Protein AF-A0A268S4E5-F1 (afdb_monomer_lite)

Sequence (1205 aa):
MERGERGEVDKPVKEKIFALIIAGVFAILGFLIGCVGMVIWGFFQFLSNSGGASFLDFDMSQVEVTSGWQIYAWTAFVFLIAWLIANEKLMAGWRSKNSMVESTDINTYENDQHIMLPEEIQRAYDWFPDVGAHSSVQVSSMLSHMMLDRKGLKRVNVTERHKKDVLVDGKVVTHKGEPVLNENGKVAQTKMPLIDEKFGQELFTASGIPAGEKNIRKPFDVRGIEYNPVDETGNRKDRDKLPYDTVADLINNDWAFPEYEVQRPAGAYIVDTAPVNTMVLAITRAGKGQTVIEPTIDMWTREKRKNNMVINDPKGELLVKFFIPATIRGFEIVQFNLINPLNTDIYNPLGFAAEAAREGDFTKAASYIENIGDIFFPKEGADDPMWPNAANNAFKRSAFGLIDFFLEEEKRLRKQAELEGKPEKVLMQELDDMWGKVTLYNAYQLFVVLSAKKSTDPSVIKVDEDENVKEKDFLTLFFDATAKLPQNEMRKLVQNTDNALRAMAGSDKTIASVYGIALTAMSFFTDPTISTLTSGKPSQNFDAKGLSFPRRIGVRFASEYLNKYKLVGLQSVWTAYEDPAFEKQLDQKLFGHTQTIDREGWARYFFDGKFKKRKSYIKLQIKNPKTGLLVKTFYFELELTYKTDLSGRRYVKDPVLNKKIIRDGALRELRFNKKKNQFEYRDTIVKRPYFDLLDEDRKQQIVEIPAFSQKTVKYTERPKAIFFITPPHLMSYAKLILILIKQMVDVNFESSYLTKENQKPLYKTRYMLDEVGNLQSEGNGIPALQTMLSIGLGQDQQFTLILQTLQQLRDVYGESVDKIIQGNTENIVFLKSTDDSMIDTLVKMSGTTHESRVDQKTITRDNERILNRNEGKISYTMATKERPVIQFNDFMFIAQRNSIVIKAGESPIWNRNETAYPMSWRLFQNQIKLPGKKFSLQTIPTNSSAKDFDVRKNQPDFFNMLERRLEQAKMSGMMKQAYLDAYGLTETDLIRLDQNVVADDIMHAINSQLYNIKHRSADDSHVEDISGVPEMDEFGNILDAAVDNIEVAQEAAKAQSRQETHQQKRYAGGQISREDLVSIGGQVNRQLDKVLAEAYAESQKYFEDAPGFRVADNGELMSDTGVMYVRTSKGANREDIELLENAETNTETRVYGEGNVNEVFYEVTDEFIKYLAGLESWQSLAGGRFEQGAKRAYQLKTLGETNVA

Structure (mmCIF, N/CA/C/O backbone):
data_AF-A0A268S4E5-F1
#
_entry.id   AF-A0A268S4E5-F1
#
loop_
_atom_site.group_PDB
_atom_site.id
_atom_site.type_symbol
_atom_site.label_atom_id
_atom_site.label_alt_id
_atom_site.label_comp_id
_atom_site.label_asym_id
_atom_site.label_entity_id
_atom_site.label_seq_id
_atom_site.pdbx_PDB_ins_code
_atom_site.Cartn_x
_atom_site.Cartn_y
_atom_site.Cartn_z
_atom_site.occupancy
_atom_site.B_iso_or_equiv
_atom_site.auth_seq_id
_atom_site.auth_comp_id
_atom_site.auth_asym_id
_atom_site.auth_atom_id
_atom_site.pdbx_PDB_model_num
ATOM 1 N N . MET A 1 1 ? -19.739 8.363 38.591 1.00 23.78 1 MET A N 1
ATOM 2 C CA . MET A 1 1 ? -20.492 9.623 38.696 1.00 23.78 1 MET A CA 1
ATOM 3 C C . MET A 1 1 ? -21.662 9.476 37.754 1.00 23.78 1 MET A C 1
ATOM 5 O O . MET A 1 1 ? -21.466 9.570 36.550 1.00 23.78 1 MET A O 1
ATOM 9 N N . GLU A 1 2 ? -22.822 9.098 38.278 1.00 21.45 2 GLU A N 1
ATOM 10 C CA . GLU A 1 2 ? -24.066 9.226 37.522 1.00 21.45 2 GLU A CA 1
ATOM 11 C C . GLU A 1 2 ? -24.346 10.724 37.403 1.00 21.45 2 GLU A C 1
ATOM 13 O O . GLU A 1 2 ? -24.206 11.463 38.383 1.00 21.45 2 GLU A O 1
ATOM 18 N N . ARG A 1 3 ? -24.658 11.184 36.186 1.00 28.34 3 ARG A N 1
ATOM 19 C CA . ARG A 1 3 ? -25.293 12.488 35.973 1.00 28.34 3 ARG A CA 1
ATOM 20 C C . ARG A 1 3 ? -26.468 12.505 36.946 1.00 28.34 3 ARG A C 1
ATOM 22 O O . ARG A 1 3 ? -27.237 11.547 36.933 1.00 28.34 3 ARG A O 1
ATOM 29 N N . GLY A 1 4 ? -26.567 13.516 37.812 1.00 28.69 4 GLY A N 1
ATOM 30 C CA . GLY A 1 4 ? -27.778 13.686 38.608 1.00 28.69 4 GLY A CA 1
ATOM 31 C C . GLY A 1 4 ? -28.942 13.607 37.634 1.00 28.69 4 GLY A C 1
ATOM 32 O O . GLY A 1 4 ? -28.974 14.389 36.680 1.00 28.69 4 GLY A O 1
ATOM 33 N N . GLU A 1 5 ? -29.789 12.585 37.782 1.00 28.41 5 GLU A N 1
ATOM 34 C CA . GLU A 1 5 ? -31.008 12.470 36.997 1.00 28.41 5 GLU A CA 1
ATOM 35 C C . GLU A 1 5 ? -31.654 13.853 37.026 1.00 28.41 5 GLU A C 1
ATOM 37 O O . GLU A 1 5 ? -31.821 14.435 38.104 1.00 28.41 5 GLU A O 1
ATOM 42 N N . ARG A 1 6 ? -31.923 14.435 35.849 1.00 37.56 6 ARG A N 1
ATOM 43 C CA . ARG A 1 6 ? -32.778 15.618 35.769 1.00 37.56 6 ARG A CA 1
ATOM 44 C C . ARG A 1 6 ? -34.091 15.175 36.392 1.00 37.56 6 ARG A C 1
ATOM 46 O O . ARG A 1 6 ? -34.835 14.441 35.750 1.00 37.56 6 ARG A O 1
ATOM 53 N N . GLY A 1 7 ? -34.293 15.521 37.660 1.00 40.66 7 GLY A N 1
ATOM 54 C CA . GLY A 1 7 ? -35.467 15.104 38.401 1.00 40.66 7 GLY A CA 1
ATOM 55 C C . GLY A 1 7 ? -36.680 15.542 37.603 1.00 40.66 7 GLY A C 1
ATOM 56 O O . GLY A 1 7 ? -36.828 16.732 37.320 1.00 40.66 7 GLY A O 1
ATOM 57 N N . GLU A 1 8 ? -37.503 14.588 37.174 1.00 44.22 8 GLU A N 1
ATOM 58 C CA . GLU A 1 8 ? -38.801 14.929 36.616 1.00 44.22 8 GLU A CA 1
ATOM 59 C C . GLU A 1 8 ? -39.527 15.771 37.663 1.00 44.22 8 GLU A C 1
ATOM 61 O O . GLU A 1 8 ? -39.690 15.368 38.816 1.00 44.22 8 GLU A O 1
ATOM 66 N N . VAL A 1 9 ? -39.897 16.988 37.274 1.00 55.34 9 VAL A N 1
ATOM 67 C CA . VAL A 1 9 ? -40.608 17.904 38.156 1.00 55.34 9 VAL A CA 1
ATOM 68 C C . VAL A 1 9 ? -41.956 17.264 38.484 1.00 55.34 9 VAL A C 1
ATOM 70 O O . VAL A 1 9 ? -42.800 17.084 37.601 1.00 55.34 9 VAL A O 1
ATOM 73 N N . ASP A 1 10 ? -42.166 16.919 39.755 1.00 59.88 10 ASP A N 1
ATOM 74 C CA . ASP A 1 10 ? -43.426 16.349 40.231 1.00 59.88 10 ASP A CA 1
ATOM 75 C C . ASP A 1 10 ? -44.586 17.274 39.835 1.00 59.88 10 ASP A C 1
ATOM 77 O O . ASP A 1 10 ? -44.632 18.441 40.237 1.00 59.88 10 ASP A O 1
ATOM 81 N N . LYS A 1 11 ? -45.542 16.774 39.040 1.00 68.19 11 LYS A N 1
ATOM 82 C CA . LYS A 1 11 ? -46.708 17.570 38.618 1.00 68.19 11 LYS A CA 1
ATOM 83 C C . LYS A 1 11 ? -47.455 18.072 39.869 1.00 68.19 11 LYS A C 1
ATOM 85 O O . LYS A 1 11 ? -47.689 17.265 40.770 1.00 68.19 11 LYS A O 1
ATOM 90 N N . PRO A 1 12 ? -47.924 19.338 39.917 1.00 75.06 12 PRO A N 1
ATOM 91 C CA . PRO A 1 12 ? -48.534 19.958 41.107 1.00 75.06 12 PRO A CA 1
ATOM 92 C C . PRO A 1 12 ? -49.973 19.470 41.368 1.00 75.06 12 PRO A C 1
ATOM 94 O O . PRO A 1 12 ? -50.895 20.244 41.629 1.00 75.06 12 PRO A O 1
ATOM 97 N N . VAL A 1 13 ? -50.217 18.171 41.202 1.00 75.75 13 VAL A N 1
ATOM 98 C CA . VAL A 1 13 ? -51.535 17.547 41.330 1.00 75.75 13 VAL A CA 1
ATOM 99 C C . VAL A 1 13 ? -51.935 17.493 42.801 1.00 75.75 13 VAL A C 1
ATOM 101 O O . VAL A 1 13 ? -53.067 17.834 43.138 1.00 75.75 13 VAL A O 1
ATOM 104 N N . LYS A 1 14 ? -51.003 17.132 43.693 1.00 78.62 14 LYS A N 1
ATOM 105 C CA . LYS A 1 14 ? -51.265 17.027 45.136 1.00 78.62 14 LYS A CA 1
ATOM 106 C C . LYS A 1 14 ? -51.577 18.393 45.747 1.00 78.62 14 LYS A C 1
ATOM 108 O O . LYS A 1 14 ? -52.546 18.519 46.490 1.00 78.62 14 LYS A O 1
ATOM 113 N N . GLU A 1 15 ? -50.811 19.419 45.395 1.00 81.81 15 GLU A N 1
ATOM 114 C CA . GLU A 1 15 ? -50.952 20.784 45.904 1.00 81.81 15 GLU A CA 1
ATOM 115 C C . GLU A 1 15 ? -52.273 21.421 45.467 1.00 81.81 15 GLU A C 1
ATOM 117 O O . GLU A 1 15 ? -52.967 22.016 46.292 1.00 81.81 15 GLU A O 1
ATOM 122 N N . LYS A 1 16 ? -52.678 21.228 44.203 1.00 80.62 16 LYS A N 1
ATOM 123 C CA . LYS A 1 16 ? -53.976 21.706 43.697 1.00 80.62 16 LYS A CA 1
ATOM 124 C C . LYS A 1 16 ? -55.159 21.022 44.382 1.00 80.62 16 LYS A C 1
ATOM 126 O O . LYS A 1 16 ? -56.138 21.690 44.715 1.00 80.62 16 LYS A O 1
ATOM 131 N N . ILE A 1 17 ? -55.070 19.712 44.623 1.00 83.56 17 ILE A N 1
ATOM 132 C CA . ILE A 1 17 ? -56.099 18.968 45.365 1.00 83.56 17 ILE A CA 1
ATOM 133 C C . ILE A 1 17 ? -56.182 19.479 46.807 1.00 83.56 17 ILE A C 1
ATOM 135 O O . ILE A 1 17 ? -57.274 19.718 47.317 1.00 83.56 17 ILE A O 1
ATOM 139 N N . PHE A 1 18 ? -55.042 19.711 47.458 1.00 83.94 18 PHE A N 1
ATOM 140 C CA . PHE A 1 18 ? -55.017 20.209 48.832 1.00 83.94 18 PHE A CA 1
ATOM 141 C C . PHE A 1 18 ? -55.581 21.636 48.947 1.00 83.94 18 PHE A C 1
ATOM 143 O O . PHE A 1 18 ? -56.328 21.924 49.881 1.00 83.94 18 PHE A O 1
ATOM 150 N N . ALA A 1 19 ? -55.311 22.509 47.968 1.00 85.94 19 ALA A N 1
ATOM 151 C CA . ALA A 1 19 ? -55.907 23.845 47.890 1.00 85.94 19 ALA A CA 1
ATOM 152 C C . ALA A 1 19 ? -57.443 23.794 47.792 1.00 85.94 19 ALA A C 1
ATOM 154 O O . ALA A 1 19 ? -58.130 24.565 48.461 1.00 85.94 19 ALA A O 1
ATOM 155 N N . LEU A 1 20 ? -57.987 22.860 47.001 1.00 86.19 20 LEU A N 1
ATOM 156 C CA . LEU A 1 20 ? -59.433 22.632 46.886 1.00 86.19 20 LEU A CA 1
ATOM 157 C C . LEU A 1 20 ? -60.050 22.130 48.196 1.00 86.19 20 LEU A C 1
ATOM 159 O O . LEU A 1 20 ? -61.127 22.586 48.572 1.00 86.19 20 LEU A O 1
ATOM 163 N N . ILE A 1 21 ? -59.365 21.233 48.914 1.00 85.88 21 ILE A N 1
ATOM 164 C CA . ILE A 1 21 ? -59.826 20.737 50.220 1.00 85.88 21 ILE A CA 1
ATOM 165 C C . ILE A 1 21 ? -59.887 21.884 51.236 1.00 85.88 21 ILE A C 1
ATOM 167 O O . ILE A 1 21 ? -60.903 22.048 51.910 1.00 85.88 21 ILE A O 1
ATOM 171 N N . ILE A 1 22 ? -58.836 22.708 51.316 1.00 86.44 22 ILE A N 1
ATOM 172 C CA . ILE A 1 22 ? -58.802 23.879 52.205 1.00 86.44 22 ILE A CA 1
ATOM 173 C C . ILE A 1 22 ? -59.946 24.840 51.864 1.00 86.44 22 ILE A C 1
ATOM 175 O O . ILE A 1 22 ? -60.689 25.247 52.756 1.00 86.44 22 ILE A O 1
ATOM 179 N N . ALA A 1 23 ? -60.133 25.159 50.581 1.00 88.94 23 ALA A N 1
ATOM 180 C CA . ALA A 1 23 ? -61.229 26.013 50.136 1.00 88.94 23 ALA A CA 1
ATOM 181 C C . ALA A 1 23 ? -62.604 25.436 50.512 1.00 88.94 23 ALA A C 1
ATOM 183 O O . ALA A 1 23 ? -63.470 26.174 50.978 1.00 88.94 23 ALA A O 1
ATOM 184 N N . GLY A 1 24 ? -62.787 24.117 50.389 1.00 84.81 24 GLY A N 1
ATOM 185 C CA . GLY A 1 24 ? -64.010 23.420 50.790 1.00 84.81 24 GLY A CA 1
ATOM 186 C C . GLY A 1 24 ? -64.315 23.551 52.284 1.00 84.81 24 GLY A C 1
ATOM 187 O O . GLY A 1 24 ? -65.451 23.842 52.655 1.00 84.81 24 GLY A O 1
ATOM 188 N N . VAL A 1 25 ? -63.302 23.424 53.149 1.00 86.94 25 VAL A N 1
ATOM 189 C CA . VAL A 1 25 ? -63.460 23.637 54.601 1.00 86.94 25 VAL A CA 1
ATOM 190 C C . VAL A 1 25 ? -63.892 25.076 54.902 1.00 86.94 25 VAL A C 1
ATOM 192 O O . VAL A 1 25 ? -64.824 25.292 55.678 1.00 86.94 25 VAL A O 1
ATOM 195 N N . PHE A 1 26 ? -63.270 26.065 54.256 1.00 86.75 26 PHE A N 1
ATOM 196 C CA . PHE A 1 26 ? -63.642 27.472 54.432 1.00 86.75 26 PHE A CA 1
ATOM 197 C C . PHE A 1 26 ? -65.020 27.808 53.857 1.00 86.75 26 PHE A C 1
ATOM 199 O O . PHE A 1 26 ? -65.705 28.658 54.417 1.00 86.75 26 PHE A O 1
ATOM 206 N N . ALA A 1 27 ? -65.470 27.124 52.806 1.00 86.12 27 ALA A N 1
ATOM 207 C CA . ALA A 1 27 ? -66.822 27.283 52.278 1.00 86.12 27 ALA A CA 1
ATOM 208 C C . ALA A 1 27 ? -67.889 26.786 53.260 1.00 86.12 27 ALA A C 1
ATOM 210 O O . ALA A 1 27 ? -68.895 27.463 53.452 1.00 86.12 27 ALA A O 1
ATOM 211 N N . ILE A 1 28 ? -67.650 25.655 53.937 1.00 83.56 28 ILE A N 1
ATOM 212 C CA . ILE A 1 28 ? -68.545 25.141 54.989 1.00 83.56 28 ILE A CA 1
ATOM 213 C C . ILE A 1 28 ? -68.599 26.124 56.164 1.00 83.56 28 ILE A C 1
ATOM 215 O O . ILE A 1 28 ? -69.678 26.451 56.658 1.00 83.56 28 ILE A O 1
ATOM 219 N N . LEU A 1 29 ? -67.443 26.646 56.587 1.00 83.44 29 LEU A N 1
ATOM 220 C CA . LEU A 1 29 ? -67.384 27.649 57.650 1.00 83.44 29 LEU A CA 1
ATOM 22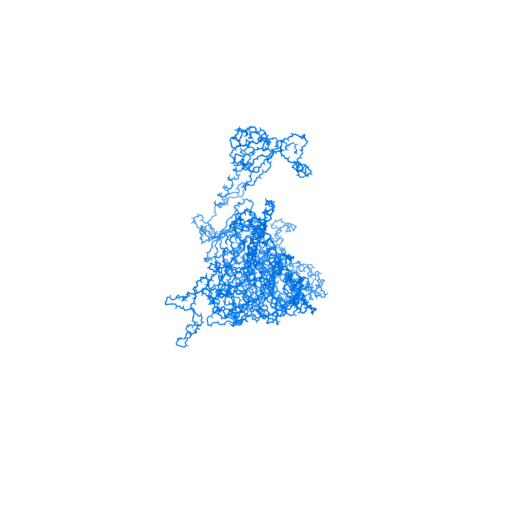1 C C . LEU A 1 29 ? -68.094 28.949 57.237 1.00 83.44 29 LEU A C 1
ATOM 223 O O . LEU A 1 29 ? -68.862 29.517 58.009 1.00 83.44 29 LEU A O 1
ATOM 227 N N . GLY A 1 30 ? -67.876 29.391 55.997 1.00 82.56 30 GLY A N 1
ATOM 228 C CA . GLY A 1 30 ? -68.539 30.543 55.396 1.00 82.56 30 GLY A CA 1
ATOM 229 C C . GLY A 1 30 ? -70.052 30.362 55.288 1.00 82.56 30 GLY A C 1
ATOM 230 O O . GLY A 1 30 ? -70.779 31.337 55.454 1.00 82.56 30 GLY A O 1
ATOM 231 N N . PHE A 1 31 ? -70.531 29.130 55.082 1.00 82.62 31 PHE A N 1
ATOM 232 C CA . PHE A 1 31 ? -71.957 28.799 55.042 1.00 82.62 31 PHE A CA 1
ATOM 233 C C . PHE A 1 31 ? -72.571 28.962 56.425 1.00 82.62 31 PHE A C 1
ATOM 235 O O . PHE A 1 31 ? -73.556 29.675 56.573 1.00 82.62 31 PHE A O 1
ATOM 242 N N . LEU A 1 32 ? -71.929 28.400 57.453 1.00 79.69 32 LEU A N 1
ATOM 243 C CA . LEU A 1 32 ? -72.367 28.542 58.843 1.00 79.69 32 LEU A CA 1
ATOM 244 C C . LEU A 1 32 ? -72.389 30.011 59.287 1.00 79.69 32 LEU A C 1
ATOM 246 O O . LEU A 1 32 ? -73.377 30.465 59.861 1.00 79.69 32 LEU A O 1
ATOM 250 N N . ILE A 1 33 ? -71.337 30.774 58.975 1.00 79.94 33 ILE A N 1
ATOM 251 C CA . ILE A 1 33 ? -71.267 32.210 59.283 1.00 79.94 33 ILE A CA 1
ATOM 252 C C . ILE A 1 33 ? -72.336 32.987 58.503 1.00 79.94 33 ILE A C 1
ATOM 254 O O . ILE A 1 33 ? -72.987 33.864 59.067 1.00 79.94 33 ILE A O 1
ATOM 258 N N . GLY A 1 34 ? -72.555 32.651 57.230 1.00 75.25 34 GLY A N 1
ATOM 259 C CA . GLY A 1 34 ? -73.601 33.247 56.399 1.00 75.25 34 GLY A CA 1
ATOM 260 C C . GLY A 1 34 ? -75.007 32.990 56.948 1.00 75.25 34 GLY A C 1
ATOM 261 O O . GLY A 1 34 ? -75.812 33.916 57.012 1.00 75.25 34 GLY A O 1
ATOM 262 N N . CYS A 1 35 ? -75.286 31.772 57.424 1.00 74.31 35 CYS A N 1
ATOM 263 C CA . CYS A 1 35 ? -76.542 31.427 58.090 1.00 74.31 35 CYS A CA 1
ATOM 264 C C . CYS A 1 35 ? -76.750 32.239 59.376 1.00 74.31 35 CYS A C 1
ATOM 266 O O . CYS A 1 35 ? -77.827 32.796 59.576 1.00 74.31 35 CYS A O 1
ATOM 268 N N . VAL A 1 36 ? -75.719 32.370 60.220 1.00 74.44 36 VAL A N 1
ATOM 269 C CA . VAL A 1 36 ? -75.782 33.205 61.435 1.00 74.44 36 VAL A CA 1
ATOM 270 C C . VAL A 1 36 ? -76.013 34.677 61.078 1.00 74.44 36 VAL A C 1
ATOM 272 O O . VAL A 1 36 ? -76.850 35.336 61.690 1.00 74.44 36 VAL A O 1
ATOM 275 N N . GLY A 1 37 ? -75.332 35.185 60.047 1.00 72.06 37 GLY A N 1
ATOM 276 C CA . GLY A 1 37 ? -75.531 36.541 59.536 1.00 72.06 37 GLY A CA 1
ATOM 277 C C . GLY A 1 37 ? -76.957 36.791 59.036 1.00 72.06 37 GLY A C 1
ATOM 278 O O . GLY A 1 37 ? -77.518 37.845 59.319 1.00 72.06 37 GLY A O 1
ATOM 279 N N . MET A 1 38 ? -77.577 35.816 58.366 1.00 71.19 38 MET A N 1
ATOM 280 C CA . MET A 1 38 ? -78.977 35.888 57.926 1.00 71.19 38 MET A CA 1
ATOM 281 C C . MET A 1 38 ? -79.969 35.879 59.092 1.00 71.19 38 MET A C 1
ATOM 283 O O . MET A 1 38 ? -80.957 36.605 59.040 1.00 71.19 38 MET A O 1
ATOM 287 N N . VAL A 1 39 ? -79.698 35.131 60.166 1.00 70.06 39 VAL A N 1
ATOM 288 C CA . VAL A 1 39 ? -80.513 35.187 61.395 1.00 70.06 39 VAL A CA 1
ATOM 289 C C . VAL A 1 39 ? -80.422 36.571 62.038 1.00 70.06 39 VAL A C 1
ATOM 291 O O . VAL A 1 39 ? -81.443 37.148 62.405 1.00 70.06 39 VAL A O 1
ATOM 294 N N . ILE A 1 40 ? -79.216 37.143 62.113 1.00 70.81 40 ILE A N 1
ATOM 295 C CA . ILE A 1 40 ? -78.999 38.498 62.639 1.00 70.81 40 ILE A CA 1
ATOM 296 C C . ILE A 1 40 ? -79.683 39.545 61.745 1.00 70.81 40 ILE A C 1
ATOM 298 O O . ILE A 1 40 ? -80.321 40.464 62.252 1.00 70.81 40 ILE A O 1
ATOM 302 N N . TRP A 1 41 ? -79.604 39.406 60.421 1.00 70.12 41 TRP A N 1
ATOM 303 C CA . TRP A 1 41 ? -80.281 40.299 59.477 1.00 70.12 41 TRP A CA 1
ATOM 304 C C . TRP A 1 41 ? -81.808 40.182 59.558 1.00 70.12 41 TRP A C 1
ATOM 306 O O . TRP A 1 41 ? -82.499 41.198 59.568 1.00 70.12 41 TRP A O 1
ATOM 316 N N . GLY A 1 42 ? -82.339 38.961 59.669 1.00 67.94 42 GLY A N 1
ATOM 317 C CA . GLY A 1 42 ? -83.762 38.702 59.893 1.00 67.94 42 GLY A CA 1
ATOM 318 C C . GLY A 1 42 ? -84.259 39.321 61.200 1.00 67.94 42 GLY A C 1
ATOM 319 O O . GLY A 1 42 ? -85.313 39.952 61.221 1.00 67.94 42 GLY A O 1
ATOM 320 N N . PHE A 1 43 ? -83.454 39.249 62.262 1.00 66.88 43 PHE A N 1
ATOM 321 C CA . PHE A 1 43 ? -83.713 39.938 63.527 1.00 66.88 43 PHE A CA 1
ATOM 322 C C . PHE A 1 43 ? -83.712 41.471 63.375 1.00 66.88 43 PHE A C 1
ATOM 324 O O . PHE A 1 43 ? -84.603 42.148 63.888 1.00 66.88 43 PHE A O 1
ATOM 331 N N . PHE A 1 44 ? -82.771 42.038 62.613 1.00 67.88 44 PHE A N 1
ATOM 332 C CA . PHE A 1 44 ? -82.749 43.477 62.320 1.00 67.88 44 PHE A CA 1
ATOM 333 C C . PHE A 1 44 ? -83.934 43.936 61.457 1.00 67.88 44 PHE A C 1
ATOM 335 O O . PHE A 1 44 ? -84.492 45.002 61.715 1.00 67.88 44 PHE A O 1
ATOM 342 N N . GLN A 1 45 ? -84.363 43.147 60.466 1.00 66.69 45 GLN A N 1
ATOM 343 C CA . GLN A 1 45 ? -85.576 43.449 59.700 1.00 66.69 45 GLN A CA 1
ATOM 344 C C . GLN A 1 45 ? -86.840 43.371 60.558 1.00 66.69 45 GLN A C 1
ATOM 346 O O . GLN A 1 45 ? -87.714 44.225 60.413 1.00 66.69 45 GLN A O 1
ATOM 351 N N . PHE A 1 46 ? -86.924 42.406 61.477 1.00 65.94 46 PHE A N 1
ATOM 352 C CA . PHE A 1 46 ? -88.005 42.341 62.458 1.00 65.94 46 PHE A CA 1
ATOM 353 C C . PHE A 1 46 ? -88.046 43.611 63.320 1.00 65.94 46 PHE A C 1
ATOM 355 O O . PHE A 1 46 ? -89.093 44.244 63.414 1.00 65.94 46 PHE A O 1
ATOM 362 N N . LEU A 1 47 ? -86.908 44.059 63.858 1.00 64.75 47 LEU A N 1
ATOM 363 C CA . LEU A 1 47 ? -86.804 45.320 64.610 1.00 64.75 47 LEU A CA 1
ATOM 364 C C . LEU A 1 47 ? -87.186 46.562 63.784 1.00 64.75 47 LEU A C 1
ATOM 366 O O . LEU A 1 47 ? -87.780 47.493 64.316 1.00 64.75 47 LEU A O 1
ATOM 370 N N . SER A 1 48 ? -86.851 46.582 62.492 1.00 65.06 48 SER A N 1
ATOM 371 C CA . SER A 1 48 ? -87.127 47.703 61.583 1.00 65.06 48 SER A CA 1
ATOM 372 C C . SER A 1 48 ? -88.593 47.792 61.142 1.00 65.06 48 SER A C 1
ATOM 374 O O . SER A 1 48 ? -89.093 48.896 60.936 1.00 65.06 48 SER A O 1
ATOM 376 N N . ASN A 1 49 ? -89.269 46.658 60.939 1.00 61.94 49 ASN A N 1
ATOM 377 C CA . ASN A 1 49 ? -90.639 46.612 60.407 1.00 61.94 49 ASN A CA 1
ATOM 378 C C . ASN A 1 49 ? -91.713 46.514 61.503 1.00 61.94 49 ASN A C 1
ATOM 380 O O . ASN A 1 49 ? -92.878 46.821 61.249 1.00 61.94 49 ASN A O 1
ATOM 384 N N . SER A 1 50 ? -91.340 46.120 62.722 1.00 57.97 50 SER A N 1
ATOM 385 C CA . SER A 1 50 ? -92.258 46.005 63.858 1.00 57.97 50 SER A CA 1
ATOM 386 C C . SER A 1 50 ? -92.305 47.329 64.610 1.00 57.97 50 SER A C 1
ATOM 388 O O . SER A 1 50 ? -91.467 47.595 65.469 1.00 57.97 50 SER A O 1
ATOM 390 N N . GLY A 1 51 ? -93.279 48.179 64.286 1.00 53.91 51 GLY A N 1
ATOM 391 C CA . GLY A 1 51 ? -93.506 49.471 64.942 1.00 53.91 51 GLY A CA 1
ATOM 392 C C . GLY A 1 51 ? -93.908 49.357 66.421 1.00 53.91 51 GLY A C 1
ATOM 393 O O . GLY A 1 51 ? -95.039 49.682 66.768 1.00 53.91 51 GLY A O 1
ATOM 394 N N . GLY A 1 52 ? -92.989 48.921 67.289 1.00 58.56 52 GLY A N 1
ATOM 395 C CA . GLY A 1 52 ? -93.141 48.940 68.747 1.00 58.56 52 GLY A CA 1
ATOM 396 C C . GLY A 1 52 ? -93.565 47.629 69.427 1.00 58.56 52 GLY A C 1
ATOM 397 O O . GLY A 1 52 ? -94.206 47.701 70.473 1.00 58.56 52 GLY A O 1
ATOM 398 N N . ALA A 1 53 ? -93.203 46.452 68.898 1.00 55.50 53 ALA A N 1
ATOM 399 C CA . ALA A 1 53 ? -93.341 45.165 69.606 1.00 55.50 53 ALA A CA 1
ATOM 400 C C . ALA A 1 53 ? -92.031 44.751 70.319 1.00 55.50 53 ALA A C 1
ATOM 402 O O . ALA A 1 53 ? -90.937 45.119 69.891 1.00 55.50 53 ALA A O 1
ATOM 403 N N . SER A 1 54 ? -92.144 44.021 71.435 1.00 57.78 54 SER A N 1
ATOM 404 C CA . SER A 1 54 ? -91.033 43.636 72.324 1.00 57.78 54 SER A CA 1
ATOM 405 C C . SER A 1 54 ? -90.090 42.611 71.677 1.00 57.78 54 SER A C 1
ATOM 407 O O . SER A 1 54 ? -90.536 41.720 70.961 1.00 57.78 54 SER A O 1
ATOM 409 N N . PHE A 1 55 ? -88.786 42.671 71.986 1.00 57.31 55 PHE A N 1
ATOM 410 C CA . PHE A 1 55 ? -87.768 41.744 71.453 1.00 57.31 55 PHE A CA 1
ATOM 411 C C . PHE A 1 55 ? -88.037 40.259 71.775 1.00 57.31 55 PHE A C 1
ATOM 413 O O . PHE A 1 55 ? -87.458 39.381 71.141 1.00 57.31 55 PHE A O 1
ATOM 420 N N . LEU A 1 56 ? -88.889 39.990 72.771 1.00 59.78 56 LEU A N 1
ATOM 421 C CA . LEU A 1 56 ? -89.261 38.651 73.233 1.00 59.78 56 LEU A CA 1
ATOM 422 C C . LEU A 1 56 ? -90.233 37.918 72.291 1.00 59.78 56 LEU A C 1
ATOM 424 O O . LEU A 1 56 ? -90.360 36.706 72.422 1.00 59.78 56 LEU A O 1
ATOM 428 N N . ASP A 1 57 ? -90.864 38.616 71.337 1.00 61.06 57 ASP A N 1
ATOM 429 C CA . ASP A 1 57 ? -91.805 38.025 70.366 1.00 61.06 57 ASP A CA 1
ATOM 430 C C . ASP A 1 57 ? -91.121 37.550 69.064 1.00 61.06 57 ASP A C 1
ATOM 432 O O . ASP A 1 57 ? -91.790 37.145 68.113 1.00 61.06 57 ASP A O 1
ATOM 436 N N . PHE A 1 58 ? -89.785 37.599 68.990 1.00 63.50 58 PHE A N 1
ATOM 437 C CA . PHE A 1 58 ? -89.036 37.112 67.831 1.00 63.50 58 PHE A CA 1
ATOM 438 C C . PHE A 1 58 ? -89.005 35.577 67.804 1.00 63.50 58 PHE A C 1
ATOM 440 O O . PHE A 1 58 ? -88.258 34.942 68.553 1.00 63.50 58 PHE A O 1
ATOM 447 N N . ASP A 1 59 ? -89.793 34.978 66.911 1.00 62.03 59 ASP A N 1
ATOM 448 C CA . ASP A 1 59 ? -89.793 33.535 66.686 1.00 62.03 59 ASP A CA 1
ATOM 449 C C . ASP A 1 59 ? -88.790 33.153 65.586 1.00 62.03 59 ASP A C 1
ATOM 451 O O . ASP A 1 59 ? -88.946 33.475 64.405 1.00 62.03 59 ASP A O 1
ATOM 455 N N . MET A 1 60 ? -87.744 32.427 65.986 1.00 56.44 60 MET A N 1
ATOM 456 C CA . MET A 1 60 ? -86.666 31.963 65.110 1.00 56.44 60 MET A CA 1
ATOM 457 C C . MET A 1 60 ? -87.165 31.029 63.991 1.00 56.44 60 MET A C 1
ATOM 459 O O . MET A 1 60 ? -86.476 30.867 62.985 1.00 56.44 60 MET A O 1
ATOM 463 N N . SER A 1 61 ? -88.361 30.445 64.130 1.00 60.50 61 SER A N 1
ATOM 464 C CA . SER A 1 61 ? -88.981 29.593 63.106 1.00 60.50 61 SER A CA 1
ATOM 465 C C . SER A 1 61 ? -89.498 30.352 61.873 1.00 60.50 61 SER A C 1
ATOM 467 O O . SER A 1 61 ? -89.760 29.723 60.850 1.00 60.50 61 SER A O 1
ATOM 469 N N . GLN A 1 62 ? -89.602 31.687 61.926 1.00 59.03 62 GLN A N 1
ATOM 470 C CA . GLN A 1 62 ? -90.090 32.519 60.814 1.00 59.03 62 GLN A CA 1
ATOM 471 C C . GLN A 1 62 ? -88.991 32.962 59.831 1.00 59.03 62 GLN A C 1
ATOM 473 O O . GLN A 1 62 ? -89.296 33.505 58.768 1.00 59.03 62 GLN A O 1
ATOM 478 N N . VAL A 1 63 ? -87.713 32.738 60.155 1.00 61.16 63 VAL A N 1
ATOM 479 C CA . VAL A 1 63 ? -86.586 33.048 59.266 1.00 61.16 63 VAL A CA 1
ATOM 480 C C . VAL A 1 63 ? -86.226 31.788 58.476 1.00 61.16 63 VAL A C 1
ATOM 482 O O . VAL A 1 63 ? -85.622 30.863 59.014 1.00 61.16 63 VAL A O 1
ATOM 485 N N . GLU A 1 64 ? -86.562 31.734 57.185 1.00 58.03 64 GLU A N 1
ATOM 486 C CA . GLU A 1 64 ? -86.082 30.664 56.299 1.00 58.03 64 GLU A CA 1
ATOM 487 C C . GLU A 1 64 ? -84.586 30.855 55.994 1.00 58.03 64 GLU A C 1
ATOM 489 O O . GLU A 1 64 ? -84.181 31.473 55.011 1.00 58.03 64 GLU A O 1
ATOM 494 N N . VAL A 1 65 ? -83.728 30.329 56.870 1.00 58.50 65 VAL A N 1
ATOM 495 C CA . VAL A 1 65 ? -82.266 30.491 56.773 1.00 58.50 65 VAL A CA 1
ATOM 496 C C . VAL A 1 65 ? -81.652 29.639 55.649 1.00 58.50 65 VAL A C 1
ATOM 498 O O . VAL A 1 65 ? -80.515 29.873 55.256 1.00 58.50 65 VAL A O 1
ATOM 501 N N . THR A 1 66 ? -82.360 28.649 55.101 1.00 57.41 66 THR A N 1
ATOM 502 C CA . THR A 1 66 ? -81.758 27.607 54.242 1.00 57.41 66 THR A CA 1
ATOM 503 C C . THR A 1 66 ? -82.021 27.747 52.735 1.00 57.41 66 THR A C 1
ATOM 505 O O . THR A 1 66 ? -81.360 27.060 51.954 1.00 57.41 66 THR A O 1
ATOM 508 N N . SER A 1 67 ? -82.921 28.637 52.294 1.00 56.28 67 SER A N 1
ATOM 509 C CA . SER A 1 67 ? -83.379 28.727 50.890 1.00 56.28 67 SER A CA 1
ATOM 510 C C . SER A 1 67 ? -82.886 29.964 50.108 1.00 56.28 67 SER A C 1
ATOM 512 O O . SER A 1 67 ? -83.084 30.046 48.895 1.00 56.28 67 SER A O 1
ATOM 514 N N . GLY A 1 68 ? -82.195 30.918 50.745 1.00 65.94 68 GLY A N 1
ATOM 515 C CA . GLY A 1 68 ? -81.731 32.150 50.091 1.00 65.94 68 GLY A CA 1
ATOM 516 C C . GLY A 1 68 ? -80.509 31.957 49.180 1.00 65.94 68 GLY A C 1
ATOM 517 O O . GLY A 1 68 ? -79.430 31.588 49.647 1.00 65.94 68 GLY A O 1
ATOM 518 N N . TRP A 1 69 ? -80.624 32.304 47.888 1.00 70.50 69 TRP A N 1
ATOM 519 C CA . TRP A 1 69 ? -79.506 32.264 46.919 1.00 70.50 69 TRP A CA 1
ATOM 520 C C . TRP A 1 69 ? -78.275 33.075 47.369 1.00 70.50 69 TRP A C 1
ATOM 522 O O . TRP A 1 69 ? -77.149 32.767 46.986 1.00 70.50 69 TRP A O 1
ATOM 532 N N . GLN A 1 70 ? -78.482 34.078 48.224 1.00 75.19 70 GLN A N 1
ATOM 533 C CA . GLN A 1 70 ? -77.448 34.947 48.786 1.00 75.19 70 GLN A CA 1
ATOM 534 C C . GLN A 1 70 ? -76.426 34.178 49.641 1.00 75.19 70 GLN A C 1
ATOM 536 O O . GLN A 1 70 ? -75.238 34.486 49.574 1.00 75.19 70 GLN A O 1
ATOM 541 N N . ILE A 1 71 ? -76.842 33.146 50.390 1.00 77.00 71 ILE A N 1
ATOM 542 C CA . ILE A 1 71 ? -75.917 32.314 51.184 1.00 77.00 71 ILE A CA 1
ATOM 543 C C . ILE A 1 71 ? -75.057 31.455 50.256 1.00 77.00 71 ILE A C 1
ATOM 545 O O . ILE A 1 71 ? -73.849 31.335 50.462 1.00 77.00 71 ILE A O 1
ATOM 549 N N . TYR A 1 72 ? -75.650 30.891 49.203 1.00 78.69 72 TYR A N 1
ATOM 550 C CA . TYR A 1 72 ? -74.908 30.126 48.200 1.00 78.69 72 TYR A CA 1
ATOM 551 C C . TYR A 1 72 ? -73.932 31.017 47.413 1.00 78.69 72 TYR A C 1
ATOM 553 O O . TYR A 1 72 ? -72.797 30.618 47.166 1.00 78.69 72 TYR A O 1
ATOM 561 N N . ALA A 1 73 ? -74.314 32.260 47.100 1.00 80.38 73 ALA A N 1
ATOM 562 C CA . ALA A 1 73 ? -73.419 33.239 46.479 1.00 80.38 73 ALA A CA 1
ATOM 563 C C . ALA A 1 73 ? -72.267 33.652 47.415 1.00 80.38 73 ALA A C 1
ATOM 565 O O . ALA A 1 73 ? -71.111 33.684 46.995 1.00 80.38 73 ALA A O 1
ATOM 566 N N . TRP A 1 74 ? -72.556 33.909 48.695 1.00 82.12 74 TRP A N 1
ATOM 567 C CA . TRP A 1 74 ? -71.547 34.220 49.713 1.00 82.12 74 TRP A CA 1
ATOM 568 C C . TRP A 1 74 ? -70.563 33.066 49.920 1.00 82.12 74 TRP A C 1
ATOM 570 O O . TRP A 1 74 ? -69.353 33.266 49.969 1.00 82.12 74 TRP A O 1
ATOM 580 N N . THR A 1 75 ? -71.060 31.836 49.990 1.00 84.75 75 THR A N 1
ATOM 581 C CA . THR A 1 75 ? -70.217 30.650 50.186 1.00 84.75 75 THR A CA 1
ATOM 582 C C . THR A 1 75 ? -69.374 30.323 48.972 1.00 84.75 75 THR A C 1
ATOM 584 O O . THR A 1 75 ? -68.202 29.989 49.136 1.00 84.75 75 THR A O 1
ATOM 587 N N . ALA A 1 76 ? -69.911 30.505 47.764 1.00 83.75 76 ALA A N 1
ATOM 588 C CA . ALA A 1 76 ? -69.132 30.433 46.535 1.00 83.75 76 ALA A CA 1
ATOM 589 C C . ALA A 1 76 ? -68.029 31.507 46.497 1.00 83.75 76 ALA A C 1
ATOM 591 O O . ALA A 1 76 ? -66.902 31.217 46.102 1.00 83.75 76 ALA A O 1
ATOM 592 N N . PHE A 1 77 ? -68.315 32.726 46.965 1.00 86.56 77 PHE A N 1
ATOM 593 C CA . PHE A 1 77 ? -67.325 33.801 47.061 1.00 86.56 77 PHE A CA 1
ATOM 594 C C . PHE A 1 77 ? -66.213 33.487 48.075 1.00 86.56 77 PHE A C 1
ATOM 596 O O . PHE A 1 77 ? -65.030 33.601 47.750 1.00 86.56 77 PHE A O 1
ATOM 603 N N . VAL A 1 78 ? -66.574 33.017 49.275 1.00 87.19 78 VAL A N 1
ATOM 604 C CA . VAL A 1 78 ? -65.615 32.584 50.307 1.00 87.19 78 VAL A CA 1
ATOM 605 C C . VAL A 1 78 ? -64.763 31.415 49.807 1.00 87.19 78 VAL A C 1
ATOM 607 O O . VAL A 1 78 ? -63.547 31.429 49.996 1.00 87.19 78 VAL A O 1
ATOM 610 N N . PHE A 1 79 ? -65.367 30.442 49.117 1.00 90.62 79 PHE A N 1
ATOM 611 C CA . PHE A 1 79 ? -64.646 29.338 48.482 1.00 90.62 79 PHE A CA 1
ATOM 612 C C . PHE A 1 79 ? -63.618 29.847 47.468 1.00 90.62 79 PHE A C 1
ATOM 614 O O . PHE A 1 79 ? -62.462 29.434 47.507 1.00 90.62 79 PHE A O 1
ATOM 621 N N . LEU A 1 80 ? -64.018 30.759 46.577 1.00 88.56 80 LEU A N 1
ATOM 622 C CA . LEU A 1 80 ? -63.170 31.242 45.489 1.00 88.56 80 LEU A CA 1
ATOM 623 C C . LEU A 1 80 ? -61.966 32.039 46.011 1.00 88.56 80 LEU A C 1
ATOM 625 O O . LEU A 1 80 ? -60.845 31.819 45.554 1.00 88.56 80 LEU A O 1
ATOM 629 N N . ILE A 1 81 ? -62.165 32.900 47.014 1.00 89.31 81 ILE A N 1
ATOM 630 C CA . ILE A 1 81 ? -61.069 33.641 47.658 1.00 89.31 81 ILE A CA 1
ATOM 631 C C . ILE A 1 81 ? -60.143 32.698 48.429 1.00 89.31 81 ILE A C 1
ATOM 633 O O . ILE A 1 81 ? -58.921 32.782 48.285 1.00 89.31 81 ILE A O 1
ATOM 637 N N . ALA A 1 82 ? -60.702 31.782 49.226 1.00 87.31 82 ALA A N 1
ATOM 638 C CA . ALA A 1 82 ? -59.906 30.817 49.977 1.00 87.31 82 ALA A CA 1
ATOM 639 C C . ALA A 1 82 ? -59.087 29.919 49.039 1.00 87.31 82 ALA A C 1
ATOM 641 O O . ALA A 1 82 ? -57.915 29.658 49.309 1.00 87.31 82 ALA A O 1
ATOM 642 N N . TRP A 1 83 ? -59.673 29.502 47.913 1.00 91.19 83 TRP A N 1
ATOM 643 C CA . TRP A 1 83 ? -58.985 28.733 46.883 1.00 91.19 83 TRP A CA 1
ATOM 644 C C . TRP A 1 83 ? -57.860 29.529 46.229 1.00 91.19 83 TRP A C 1
ATOM 646 O O . TRP A 1 83 ? -56.754 29.005 46.148 1.00 91.19 83 TRP A O 1
ATOM 656 N N . LEU A 1 84 ? -58.093 30.780 45.812 1.00 87.94 84 LEU A N 1
ATOM 657 C CA . LEU A 1 84 ? -57.055 31.619 45.200 1.00 87.94 84 LEU A CA 1
ATOM 658 C C . LEU A 1 84 ? -55.842 31.773 46.124 1.00 87.94 84 LEU A C 1
ATOM 660 O O . LEU A 1 84 ? -54.721 31.487 45.708 1.00 87.94 84 LEU A O 1
ATOM 664 N N . ILE A 1 85 ? -56.070 32.126 47.392 1.00 87.81 85 ILE A N 1
ATOM 665 C CA . ILE A 1 85 ? -55.000 32.330 48.378 1.00 87.81 85 ILE A CA 1
ATOM 666 C C . ILE A 1 85 ? -54.269 31.015 48.684 1.00 87.81 85 ILE A C 1
ATOM 668 O O . ILE A 1 85 ? -53.037 30.978 48.733 1.00 87.81 85 ILE A O 1
ATOM 672 N N . ALA A 1 86 ? -55.011 29.924 48.906 1.00 86.62 86 ALA A N 1
ATOM 673 C CA . ALA A 1 86 ? -54.421 28.624 49.212 1.00 86.62 86 ALA A CA 1
ATOM 674 C C . ALA A 1 86 ? -53.632 28.071 48.020 1.00 86.62 86 ALA A C 1
ATOM 676 O O . ALA A 1 86 ? -52.517 27.582 48.199 1.00 86.62 86 ALA A O 1
ATOM 677 N N . ASN A 1 87 ? -54.181 28.180 46.809 1.00 87.00 87 ASN A N 1
ATOM 678 C CA . ASN A 1 87 ? -53.536 27.744 45.579 1.00 87.00 87 ASN A CA 1
ATOM 679 C C . ASN A 1 87 ? -52.272 28.563 45.311 1.00 87.00 87 ASN A C 1
ATOM 681 O O . ASN A 1 87 ? -51.231 27.978 45.045 1.00 87.00 87 ASN A O 1
ATOM 685 N N . GLU A 1 88 ? -52.312 29.889 45.450 1.00 82.81 88 GLU A N 1
ATOM 686 C CA . GLU A 1 88 ? -51.131 30.733 45.260 1.00 82.81 88 GLU A CA 1
ATOM 687 C C . GLU A 1 88 ? -50.017 30.388 46.258 1.00 82.81 88 GLU A C 1
ATOM 689 O O . GLU A 1 88 ? -48.877 30.163 45.850 1.00 82.81 88 GLU A O 1
ATOM 694 N N . LYS A 1 89 ? -50.337 30.229 47.551 1.00 82.06 89 LYS A N 1
ATOM 695 C CA . LYS A 1 89 ? -49.347 29.823 48.564 1.00 82.06 89 LYS A CA 1
ATOM 696 C C . LYS A 1 89 ? -48.782 28.424 48.332 1.00 82.06 89 LYS A C 1
ATOM 698 O O . LYS A 1 89 ? -47.575 28.227 48.476 1.00 82.06 89 LYS A O 1
ATOM 703 N N . LEU A 1 90 ? -49.628 27.447 48.009 1.00 82.75 90 LEU A N 1
ATOM 704 C CA . LEU A 1 90 ? -49.190 26.067 47.788 1.00 82.75 90 LEU A CA 1
ATOM 705 C C . LEU A 1 90 ? -48.383 25.939 46.493 1.00 82.75 90 LEU A C 1
ATOM 707 O O . LEU A 1 90 ? -47.353 25.269 46.492 1.00 82.75 90 LEU A O 1
ATOM 711 N N . MET A 1 91 ? -48.780 26.640 45.429 1.00 77.81 91 MET A N 1
ATOM 712 C CA . MET A 1 91 ? -48.026 26.704 44.177 1.00 77.81 91 MET A CA 1
ATOM 713 C C . MET A 1 91 ? -46.699 27.447 44.347 1.00 77.81 91 MET A C 1
ATOM 715 O O . MET A 1 91 ? -45.696 27.006 43.796 1.00 77.81 91 MET A O 1
ATOM 719 N N . ALA A 1 92 ? -46.648 28.527 45.132 1.00 75.38 92 ALA A N 1
ATOM 720 C CA . ALA A 1 92 ? -45.392 29.195 45.478 1.00 75.38 92 ALA A CA 1
ATOM 721 C C . ALA A 1 92 ? -44.463 28.270 46.284 1.00 75.38 92 ALA A C 1
ATOM 723 O O . ALA A 1 92 ? -43.267 28.206 46.011 1.00 75.38 92 ALA A O 1
ATOM 724 N N . GLY A 1 93 ? -45.014 27.493 47.222 1.00 74.06 93 GLY A N 1
ATOM 725 C CA . GLY A 1 93 ? -44.271 26.467 47.955 1.00 74.06 93 GLY A CA 1
ATOM 726 C C . GLY A 1 93 ? -43.761 25.335 47.057 1.00 74.06 93 GLY A C 1
ATOM 727 O O . GLY A 1 93 ? -42.629 24.892 47.224 1.00 74.06 93 GLY A O 1
ATOM 728 N N . TRP A 1 94 ? -44.558 24.893 46.082 1.00 76.00 94 TRP A N 1
ATOM 729 C CA . TRP A 1 94 ? -44.152 23.910 45.072 1.00 76.00 94 TRP A CA 1
ATOM 730 C C . TRP A 1 94 ? -43.029 24.450 44.180 1.00 76.00 94 TRP A C 1
ATOM 732 O O . TRP A 1 94 ? -41.992 23.804 44.062 1.00 76.00 94 TRP A O 1
ATOM 742 N N . ARG A 1 95 ? -43.173 25.676 43.651 1.00 69.56 95 ARG A N 1
ATOM 743 C CA . ARG A 1 95 ? -42.123 26.350 42.864 1.00 69.56 95 ARG A CA 1
ATOM 744 C C . ARG A 1 95 ? -40.841 26.495 43.675 1.00 69.56 95 ARG A C 1
ATOM 746 O O . ARG A 1 95 ? -39.778 26.183 43.177 1.00 69.56 95 ARG A O 1
ATOM 753 N N . SER A 1 96 ? -40.934 26.885 44.946 1.00 66.75 96 SER A N 1
ATOM 754 C CA . SER A 1 96 ? -39.764 27.012 45.824 1.00 66.75 96 SER A CA 1
ATOM 755 C C . SER A 1 96 ? -39.090 25.677 46.158 1.00 66.75 96 SER A C 1
ATOM 757 O O . SER A 1 96 ? -37.894 25.665 46.431 1.00 66.75 96 SER A O 1
ATOM 759 N N . LYS A 1 97 ? -39.829 24.562 46.197 1.00 66.31 97 LYS A N 1
ATOM 760 C CA . LYS A 1 97 ? -39.239 23.225 46.383 1.00 66.31 97 LYS A CA 1
ATOM 761 C C . LYS A 1 97 ? -38.562 22.737 45.108 1.00 66.31 97 LYS A C 1
ATOM 763 O O . LYS A 1 97 ? -37.507 22.114 45.178 1.00 66.31 97 LYS A O 1
ATOM 768 N N . ASN A 1 98 ? -39.159 23.054 43.964 1.00 62.31 98 ASN A N 1
ATOM 769 C CA . ASN A 1 98 ? -38.700 22.590 42.662 1.00 62.31 98 ASN A CA 1
ATOM 770 C C . ASN A 1 98 ? -37.708 23.544 41.991 1.00 62.31 98 ASN A C 1
ATOM 772 O O . ASN A 1 98 ? -37.034 23.124 41.060 1.00 62.31 98 ASN A O 1
ATOM 776 N N . SER A 1 99 ? -37.515 24.762 42.504 1.00 57.84 99 SER A N 1
ATOM 777 C CA . SER A 1 99 ? -36.531 25.725 41.990 1.00 57.84 99 SER A CA 1
ATOM 778 C C . SER A 1 99 ? -35.084 25.241 42.116 1.00 57.84 99 SER A C 1
ATOM 780 O O . SER A 1 99 ? -34.195 25.800 41.493 1.00 57.84 99 SER A O 1
ATOM 782 N N . MET A 1 100 ? -34.823 24.219 42.941 1.00 54.97 100 MET A N 1
ATOM 783 C CA . MET A 1 100 ? -33.515 23.552 43.002 1.00 54.97 100 MET A CA 1
ATOM 784 C C . MET A 1 100 ? -33.320 22.497 41.897 1.00 54.97 100 MET A C 1
ATOM 786 O O . MET A 1 100 ? -32.200 22.041 41.689 1.00 54.97 100 MET A O 1
ATOM 790 N N . VAL A 1 101 ? -34.397 22.082 41.224 1.00 54.72 101 VAL A N 1
ATOM 791 C CA . VAL A 1 101 ? -34.419 21.044 40.175 1.00 54.72 101 VAL A CA 1
ATOM 792 C C . VAL A 1 101 ? -34.635 21.670 38.789 1.00 54.72 101 VAL A C 1
ATOM 794 O O . VAL A 1 101 ? -34.088 21.201 37.790 1.00 54.72 101 VAL A O 1
ATOM 797 N N . GLU A 1 102 ? -35.404 22.758 38.731 1.00 42.75 102 GLU A N 1
ATOM 798 C CA . GLU A 1 102 ? -35.690 23.548 37.536 1.00 42.75 102 GLU A CA 1
ATOM 799 C C . GLU A 1 102 ? -34.427 24.322 37.109 1.00 42.75 102 GLU A C 1
ATOM 801 O O . GLU A 1 102 ? -34.012 25.287 37.742 1.00 42.75 102 GLU A O 1
ATOM 806 N N . SER A 1 103 ? -33.760 23.841 36.056 1.00 52.78 103 SER A N 1
ATOM 807 C CA . SER A 1 103 ? -32.493 24.387 35.529 1.00 52.78 103 SER A CA 1
ATOM 808 C C . SER A 1 103 ? -32.677 25.205 34.245 1.00 52.78 103 SER A C 1
ATOM 810 O O . SER A 1 103 ? -31.705 25.505 33.560 1.00 52.78 103 SER A O 1
ATOM 812 N N . THR A 1 104 ? -33.916 25.584 33.915 1.00 50.12 104 THR A N 1
ATOM 813 C CA . THR A 1 104 ? -34.249 26.396 32.730 1.00 50.12 104 THR A CA 1
ATOM 814 C C . THR A 1 104 ? -33.712 27.826 32.801 1.00 50.12 104 THR A C 1
ATOM 816 O O . THR A 1 104 ? -33.583 28.467 31.765 1.00 50.12 104 THR A O 1
ATOM 819 N N . ASP A 1 105 ? -33.361 28.301 33.999 1.00 49.97 105 ASP A N 1
ATOM 820 C CA . ASP A 1 105 ? -32.837 29.651 34.249 1.00 49.97 105 ASP A CA 1
ATOM 821 C C . ASP A 1 105 ? -31.294 29.707 34.246 1.00 49.97 105 ASP A C 1
ATOM 823 O O . ASP A 1 105 ? -30.695 30.739 34.555 1.00 49.97 105 ASP A O 1
ATOM 827 N N . ILE A 1 106 ? -30.627 28.595 33.912 1.00 55.44 106 ILE A N 1
ATOM 828 C CA . ILE A 1 106 ? -29.169 28.509 33.783 1.00 55.44 106 ILE A CA 1
ATOM 829 C C . ILE A 1 106 ? -28.834 28.509 32.292 1.00 55.44 106 ILE A C 1
ATOM 831 O O . ILE A 1 106 ? -29.363 27.686 31.549 1.00 55.44 106 ILE A O 1
ATOM 835 N N . ASN A 1 107 ? -27.943 29.411 31.863 1.00 51.41 107 ASN A N 1
ATOM 836 C CA . ASN A 1 107 ? -27.422 29.448 30.494 1.00 51.41 107 ASN A CA 1
ATOM 837 C C . ASN A 1 107 ? -27.009 28.037 30.051 1.00 51.41 107 ASN A C 1
ATOM 839 O O . ASN A 1 107 ? -26.056 27.463 30.581 1.00 51.41 107 ASN A O 1
ATOM 843 N N . THR A 1 108 ? -27.732 27.472 29.090 1.00 53.88 108 THR A N 1
ATOM 844 C CA . THR A 1 108 ? -27.357 26.215 28.452 1.00 53.88 108 THR A CA 1
ATOM 845 C C . THR A 1 108 ? -26.230 26.493 27.471 1.00 53.88 108 THR A C 1
ATOM 847 O O . THR A 1 108 ? -26.425 27.181 26.472 1.00 53.88 108 THR A O 1
ATOM 850 N N . TYR A 1 109 ? -25.041 25.973 27.763 1.00 62.84 109 TYR A N 1
ATOM 851 C CA . TYR A 1 109 ? -23.908 26.016 26.846 1.00 62.84 109 TYR A CA 1
ATOM 852 C C . TYR A 1 109 ? -24.079 24.897 25.813 1.00 62.84 109 TYR A C 1
ATOM 854 O O . TYR A 1 109 ? -23.787 23.738 26.088 1.00 62.84 109 TYR A O 1
ATOM 862 N N . GLU A 1 110 ? -24.606 25.233 24.633 1.00 59.25 110 GLU A N 1
ATOM 863 C CA . GLU A 1 110 ? -24.927 24.253 23.577 1.00 59.25 110 GLU A CA 1
ATOM 864 C C . GLU A 1 110 ? -23.696 23.501 23.039 1.00 59.25 110 GLU A C 1
ATOM 866 O O . GLU A 1 110 ? -23.832 22.385 22.548 1.00 59.25 110 GLU A O 1
ATOM 871 N N . ASN A 1 111 ? -22.497 24.077 23.189 1.00 71.00 111 ASN A N 1
ATOM 872 C CA . ASN A 1 111 ? -21.231 23.519 22.697 1.00 71.00 111 ASN A CA 1
ATOM 873 C C . ASN A 1 111 ? -20.374 22.854 23.793 1.00 71.00 111 ASN A C 1
ATOM 875 O O . ASN A 1 111 ? -19.183 22.620 23.574 1.00 71.00 111 ASN A O 1
ATOM 879 N N . ASP A 1 112 ? -20.937 22.585 24.974 1.00 79.62 112 ASP A N 1
ATOM 880 C CA . ASP A 1 112 ? -20.208 21.905 26.048 1.00 79.62 112 ASP A CA 1
ATOM 881 C C . ASP A 1 112 ? -19.873 20.462 25.657 1.00 79.62 112 ASP A C 1
ATOM 883 O O . ASP A 1 112 ? -20.746 19.680 25.282 1.00 79.62 112 ASP A O 1
ATOM 887 N N . GLN A 1 113 ? -18.601 20.093 25.802 1.00 83.44 113 GLN A N 1
ATOM 888 C CA . GLN A 1 113 ? -18.150 18.724 25.573 1.00 83.44 113 GLN A CA 1
ATOM 889 C C . GLN A 1 113 ? -18.467 17.841 26.789 1.00 83.44 113 GLN A C 1
ATOM 891 O O . GLN A 1 113 ? -18.489 18.304 27.932 1.00 83.44 113 GLN A O 1
ATOM 896 N N . HIS A 1 114 ? -18.670 16.540 26.578 1.00 87.00 114 HIS A N 1
ATOM 897 C CA . HIS A 1 114 ? -18.856 15.570 27.661 1.00 87.00 114 HIS A CA 1
ATOM 898 C C . HIS A 1 114 ? -18.123 14.260 27.374 1.00 87.00 114 HIS A C 1
ATOM 900 O O . HIS A 1 114 ? -17.552 14.065 26.313 1.00 87.00 114 HIS A O 1
ATOM 906 N N . ILE A 1 115 ? -18.085 13.345 28.344 1.00 87.50 115 ILE A N 1
ATOM 907 C CA . ILE A 1 115 ? -17.617 11.980 28.072 1.00 87.50 115 ILE A CA 1
ATOM 908 C C . ILE A 1 115 ? -18.773 11.233 27.421 1.00 87.50 115 ILE A C 1
ATOM 910 O O . ILE A 1 115 ? -19.821 11.113 28.062 1.00 87.50 115 ILE A O 1
ATOM 914 N N . MET A 1 116 ? -18.568 10.705 26.214 1.00 88.19 116 MET A N 1
ATOM 915 C CA . MET A 1 116 ? -19.620 9.979 25.503 1.00 88.19 116 MET A CA 1
ATOM 916 C C . MET A 1 116 ? -20.187 8.835 26.345 1.00 88.19 116 MET A C 1
ATOM 918 O O . MET A 1 116 ? -19.451 8.040 26.945 1.00 88.19 116 MET A O 1
ATOM 922 N N . LEU A 1 117 ? -21.513 8.744 26.370 1.00 87.94 117 LEU A N 1
ATOM 923 C CA . LEU A 1 117 ? -22.224 7.648 27.015 1.00 87.94 117 LEU A CA 1
ATOM 924 C C . LEU A 1 117 ? -22.151 6.383 26.144 1.00 87.94 117 LEU A C 1
ATOM 926 O O . LEU A 1 117 ? -22.086 6.492 24.916 1.00 87.94 117 LEU A O 1
ATOM 930 N N . PRO A 1 118 ? -22.199 5.169 26.731 1.00 85.56 118 PRO A N 1
ATOM 931 C CA . PRO A 1 118 ? -22.237 3.932 25.955 1.00 85.56 118 PRO A CA 1
ATOM 932 C C . PRO A 1 118 ? -23.317 3.947 24.868 1.00 85.56 118 PRO A C 1
ATOM 934 O O . PRO A 1 118 ? -23.047 3.538 23.747 1.00 85.56 118 PRO A O 1
ATOM 937 N N . GLU A 1 119 ? -24.504 4.481 25.151 1.00 85.50 119 GLU A N 1
ATOM 938 C CA . GLU A 1 119 ? -25.613 4.572 24.196 1.00 85.50 119 GLU A CA 1
ATOM 939 C C . GLU A 1 119 ? -25.309 5.498 23.004 1.00 85.50 119 GLU A C 1
ATOM 941 O O . GLU A 1 119 ? -25.761 5.236 21.889 1.00 85.50 119 GLU A O 1
ATOM 946 N N . GLU A 1 120 ? -24.527 6.560 23.215 1.00 86.69 120 GLU A N 1
ATOM 947 C CA . GLU A 1 120 ? -24.085 7.470 22.149 1.00 86.69 120 GLU A CA 1
ATOM 948 C C . GLU A 1 120 ? -23.047 6.779 21.259 1.00 86.69 120 GLU A C 1
ATOM 950 O O . GLU A 1 120 ? -23.185 6.770 20.037 1.00 86.69 120 GLU A O 1
ATOM 955 N N . ILE A 1 121 ? -22.072 6.102 21.877 1.00 87.81 121 ILE A N 1
ATOM 956 C CA . ILE A 1 121 ? -21.023 5.337 21.185 1.00 87.81 121 ILE A CA 1
ATOM 957 C C . ILE A 1 121 ? -21.640 4.245 20.297 1.00 87.81 121 ILE A C 1
ATOM 959 O O . ILE A 1 121 ? -21.233 4.066 19.150 1.00 87.81 121 ILE A O 1
ATOM 963 N N . GLN A 1 122 ? -22.644 3.530 20.814 1.00 87.81 122 GLN A N 1
ATOM 964 C CA . GLN A 1 122 ? -23.332 2.443 20.105 1.00 87.81 122 GLN A CA 1
ATOM 965 C C . GLN A 1 122 ? -24.047 2.908 18.832 1.00 87.81 122 GLN A C 1
ATOM 967 O O . GLN A 1 122 ? -24.126 2.138 17.873 1.00 87.81 122 GLN A O 1
ATOM 972 N N . ARG A 1 123 ? -24.578 4.138 18.838 1.00 84.19 123 ARG A N 1
ATOM 973 C CA . ARG A 1 123 ? -25.300 4.741 17.708 1.00 84.19 123 ARG A CA 1
ATOM 974 C C . ARG A 1 123 ? -24.356 5.412 16.719 1.00 84.19 123 ARG A C 1
ATOM 976 O O . ARG A 1 123 ? -24.585 5.330 15.514 1.00 84.19 123 ARG A O 1
ATOM 983 N N . ALA A 1 124 ? -23.301 6.055 17.215 1.00 85.19 124 ALA A N 1
ATOM 984 C CA . ALA A 1 124 ? -22.346 6.783 16.389 1.00 85.19 124 ALA A CA 1
ATOM 985 C C . ALA A 1 124 ? -21.509 5.840 15.512 1.00 85.19 124 ALA A C 1
ATOM 987 O O . ALA A 1 124 ? -21.375 6.074 14.315 1.00 85.19 124 ALA A O 1
ATOM 988 N N . TYR A 1 125 ? -21.059 4.703 16.043 1.00 90.12 125 TYR A N 1
ATOM 989 C CA . TYR A 1 125 ? -20.016 3.889 15.405 1.00 90.12 125 TYR A CA 1
ATOM 990 C C . TYR A 1 125 ? -20.476 2.488 14.974 1.00 90.12 125 TYR A C 1
ATOM 992 O O . TYR A 1 125 ? -21.634 2.105 15.158 1.00 90.12 125 TYR A O 1
ATOM 1000 N N . ASP A 1 126 ? -19.569 1.734 14.347 1.00 92.38 126 ASP A N 1
ATOM 1001 C CA . ASP A 1 126 ? -19.818 0.385 13.835 1.00 92.38 126 ASP A CA 1
ATOM 1002 C C . ASP A 1 126 ? -19.378 -0.718 14.803 1.00 92.38 126 ASP A C 1
ATOM 1004 O O . ASP A 1 126 ? -18.560 -0.515 15.699 1.00 92.38 126 ASP A O 1
ATOM 1008 N N . TRP A 1 127 ? -19.909 -1.925 14.588 1.00 92.94 127 TRP A N 1
ATOM 1009 C CA . TRP A 1 127 ? -19.697 -3.085 15.453 1.00 92.94 127 TRP A CA 1
ATOM 1010 C C . TRP A 1 127 ? -18.883 -4.173 14.752 1.00 92.94 127 TRP A C 1
ATOM 1012 O O . TRP A 1 127 ? -19.249 -4.662 13.678 1.00 92.94 127 TRP A O 1
ATOM 1022 N N . PHE A 1 128 ? -17.816 -4.632 15.403 1.00 95.12 128 PHE A N 1
ATOM 1023 C CA . PHE A 1 128 ? -16.967 -5.715 14.913 1.00 95.12 128 PHE A CA 1
ATOM 1024 C C . PHE A 1 128 ? -16.784 -6.804 15.983 1.00 95.12 128 PHE A C 1
ATOM 1026 O O . PHE A 1 128 ? -16.544 -6.479 17.138 1.00 95.12 128 PHE A O 1
ATOM 1033 N N . PRO A 1 129 ? -16.866 -8.105 15.655 1.00 94.00 129 PRO A N 1
ATOM 1034 C CA . PRO A 1 129 ? -16.733 -9.175 16.648 1.00 94.00 129 PRO A CA 1
ATOM 1035 C C . PRO A 1 129 ? -15.373 -9.176 17.356 1.00 94.00 129 PRO A C 1
ATOM 1037 O O . PRO A 1 129 ? -14.331 -9.056 16.707 1.00 94.00 129 PRO A O 1
ATOM 1040 N N . ASP A 1 130 ? -15.357 -9.421 18.666 1.00 91.56 130 ASP A N 1
ATOM 1041 C CA . ASP A 1 130 ? -14.121 -9.451 19.459 1.00 91.56 130 ASP A CA 1
ATOM 1042 C C . ASP A 1 130 ? -13.167 -10.595 19.065 1.00 91.56 130 ASP A C 1
ATOM 1044 O O . ASP A 1 130 ? -11.962 -10.386 18.939 1.00 91.56 130 ASP A O 1
ATOM 1048 N N . VAL A 1 131 ? -13.698 -11.789 18.785 1.00 91.12 131 VAL A N 1
ATOM 1049 C CA . VAL A 1 131 ? -12.931 -12.959 18.340 1.00 91.12 131 VAL A CA 1
ATOM 1050 C C . VAL A 1 131 ? -13.764 -13.893 17.457 1.00 91.12 131 VAL A C 1
ATOM 1052 O O . VAL A 1 131 ? -14.984 -13.992 17.572 1.00 91.12 131 VAL A O 1
ATOM 1055 N N . GLY A 1 132 ? -13.090 -14.626 16.569 1.00 87.31 132 GLY A N 1
ATOM 1056 C CA . GLY A 1 132 ? -13.640 -15.794 15.875 1.00 87.31 132 GLY A CA 1
ATOM 1057 C C . GLY A 1 132 ? -14.576 -15.486 14.709 1.00 87.31 132 GLY A C 1
ATOM 1058 O O . GLY A 1 132 ? -14.346 -15.976 13.610 1.00 87.31 132 GLY A O 1
ATOM 1059 N N . ALA A 1 133 ? -15.619 -14.679 14.906 1.00 91.56 133 ALA A N 1
ATOM 1060 C CA . ALA A 1 133 ? -16.545 -14.328 13.831 1.00 91.56 133 ALA A CA 1
ATOM 1061 C C . ALA A 1 133 ? -15.927 -13.324 12.837 1.00 91.56 133 ALA A C 1
ATOM 1063 O O . ALA A 1 133 ? -15.077 -12.507 13.197 1.00 91.56 133 ALA A O 1
ATOM 1064 N N . HIS A 1 134 ? -16.343 -13.416 11.574 1.00 93.88 134 HIS A N 1
ATOM 1065 C CA . HIS A 1 134 ? -15.915 -12.585 10.445 1.00 93.88 134 HIS A CA 1
ATOM 1066 C C . HIS A 1 134 ? -17.030 -11.600 10.090 1.00 93.88 134 HIS A C 1
ATOM 1068 O O . HIS A 1 134 ? -18.197 -11.992 10.075 1.00 93.88 134 HIS A O 1
ATOM 1074 N N . SER A 1 135 ? -16.678 -10.356 9.768 1.00 93.94 135 SER A N 1
ATOM 1075 C CA . SER A 1 135 ? -17.624 -9.261 9.490 1.00 93.94 135 SER A CA 1
ATOM 1076 C C . SER A 1 135 ? -17.293 -8.559 8.166 1.00 93.94 135 SER A C 1
ATOM 1078 O O . SER A 1 135 ? -16.146 -8.593 7.709 1.00 93.94 135 SER A O 1
ATOM 1080 N N . SER A 1 136 ? -18.297 -7.971 7.509 1.00 91.81 136 SER A N 1
ATOM 1081 C CA . SER A 1 136 ? -18.111 -7.124 6.315 1.00 91.81 136 SER A CA 1
ATOM 1082 C C . SER A 1 136 ? -17.634 -5.712 6.655 1.00 91.81 136 SER A C 1
ATOM 1084 O O . SER A 1 136 ? -17.136 -5.023 5.766 1.00 91.81 136 SER A O 1
ATOM 1086 N N . VAL A 1 137 ? -17.781 -5.294 7.915 1.00 91.31 137 VAL A N 1
ATOM 1087 C CA . VAL A 1 137 ? -17.323 -3.998 8.434 1.00 91.31 137 VAL A CA 1
ATOM 1088 C C . VAL A 1 137 ? -15.803 -3.892 8.272 1.00 91.31 137 VAL A C 1
ATOM 1090 O O . VAL A 1 137 ? -15.075 -4.824 8.619 1.00 91.31 137 VAL A O 1
ATOM 1093 N N . GLN A 1 138 ? -15.322 -2.771 7.726 1.00 90.50 138 GLN A N 1
ATOM 1094 C CA . GLN A 1 138 ? -13.895 -2.522 7.510 1.00 90.50 138 GLN A CA 1
ATOM 1095 C C . GLN A 1 138 ? -13.335 -1.619 8.606 1.00 90.50 138 GLN A C 1
ATOM 1097 O O . GLN A 1 138 ? -13.655 -0.441 8.657 1.00 90.50 138 GLN A O 1
ATOM 1102 N N . VAL A 1 139 ? -12.461 -2.159 9.450 1.00 90.81 139 VAL A N 1
ATOM 1103 C CA . VAL A 1 139 ? -11.957 -1.481 10.649 1.00 90.81 139 VAL A CA 1
ATOM 1104 C C . VAL A 1 139 ? -10.794 -0.551 10.304 1.00 90.81 139 VAL A C 1
ATOM 1106 O O . VAL A 1 139 ? -9.737 -1.026 9.879 1.00 90.81 139 VAL A O 1
ATOM 1109 N N . SER A 1 140 ? -10.958 0.752 10.530 1.00 89.44 140 SER A N 1
ATOM 1110 C CA . SER A 1 140 ? -9.870 1.738 10.446 1.00 89.44 140 SER A CA 1
ATOM 1111 C C . SER A 1 140 ? -9.234 1.980 11.815 1.00 89.44 140 SER A C 1
ATOM 1113 O O . SER A 1 140 ? -8.013 1.914 11.945 1.00 89.44 140 SER A O 1
ATOM 1115 N N . SER A 1 141 ? -10.055 2.198 12.849 1.00 91.00 141 SER A N 1
ATOM 1116 C CA . SER A 1 141 ? -9.598 2.421 14.225 1.00 91.00 141 SER A CA 1
ATOM 1117 C C . SER A 1 141 ? -10.497 1.726 15.244 1.00 91.00 141 SER A C 1
ATOM 1119 O O . SER A 1 141 ? -11.693 1.554 15.019 1.00 91.00 141 SER A O 1
ATOM 1121 N N . MET A 1 142 ? -9.918 1.316 16.370 1.00 92.00 142 MET A N 1
ATOM 1122 C CA . MET A 1 142 ? -10.642 0.706 17.484 1.00 92.00 142 MET A CA 1
ATOM 1123 C C . MET A 1 142 ? -10.909 1.763 18.557 1.00 92.00 142 MET A C 1
ATOM 1125 O O . MET A 1 142 ? -9.966 2.359 19.075 1.00 92.00 142 MET A O 1
ATOM 1129 N N . LEU A 1 143 ? -12.184 1.963 18.898 1.00 92.06 143 LEU A N 1
ATOM 1130 C CA . LEU A 1 143 ? -12.623 3.055 19.769 1.00 92.06 143 LEU A CA 1
ATOM 1131 C C . LEU A 1 143 ? -13.065 2.575 21.150 1.00 92.06 143 LEU A C 1
ATOM 1133 O O . LEU A 1 143 ? -12.759 3.209 22.156 1.00 92.06 143 LEU A O 1
ATOM 1137 N N . SER A 1 144 ? -13.804 1.467 21.210 1.00 92.88 144 SER A N 1
ATOM 1138 C CA . SER A 1 144 ? -14.337 0.914 22.459 1.00 92.88 144 SER A CA 1
ATOM 1139 C C . SER A 1 144 ? -14.605 -0.588 22.332 1.00 92.88 144 SER A C 1
ATOM 1141 O O . SER A 1 144 ? -14.358 -1.197 21.290 1.00 92.88 144 SER A O 1
ATOM 1143 N N . HIS A 1 145 ? -15.088 -1.215 23.399 1.00 92.44 145 HIS A N 1
ATOM 1144 C CA . HIS A 1 145 ? -15.447 -2.628 23.430 1.00 92.44 145 HIS A CA 1
ATOM 1145 C C . HIS A 1 145 ? -16.691 -2.842 24.290 1.00 92.44 145 HIS A C 1
ATOM 1147 O O . HIS A 1 145 ? -16.840 -2.192 25.313 1.00 92.44 145 HIS A O 1
ATOM 1153 N N . MET A 1 146 ? -17.569 -3.775 23.924 1.00 91.12 146 MET A N 1
ATOM 1154 C CA . MET A 1 146 ? -18.785 -4.092 24.671 1.00 91.12 146 MET A CA 1
ATOM 1155 C C . MET A 1 146 ? -19.041 -5.600 24.687 1.00 91.12 146 MET A C 1
ATOM 1157 O O . MET A 1 146 ? -18.982 -6.271 23.659 1.00 91.12 146 MET A O 1
ATOM 1161 N N . MET A 1 147 ? -19.351 -6.151 25.862 1.00 90.06 147 MET A N 1
ATOM 1162 C CA . MET A 1 147 ? -19.754 -7.558 25.998 1.00 90.06 147 MET A CA 1
ATOM 1163 C C . MET A 1 147 ? -21.229 -7.731 25.637 1.00 90.06 147 MET A C 1
ATOM 1165 O O . MET A 1 147 ? -22.052 -6.897 26.009 1.00 90.06 147 MET A O 1
ATOM 1169 N N . LEU A 1 148 ? -21.579 -8.828 24.966 1.00 91.50 148 LEU A N 1
ATOM 1170 C CA . LEU A 1 148 ? -22.931 -9.042 24.443 1.00 91.50 148 LEU A CA 1
ATOM 1171 C C . LEU A 1 148 ? -23.677 -10.157 25.193 1.00 91.50 148 LEU A C 1
ATOM 1173 O O . LEU A 1 148 ? -23.079 -11.131 25.648 1.00 91.50 148 LEU A O 1
ATOM 1177 N N . ASP A 1 149 ? -25.002 -10.032 25.302 1.00 89.31 149 ASP A N 1
ATOM 1178 C CA . ASP A 1 149 ? -25.900 -11.127 25.704 1.00 89.31 149 ASP A CA 1
ATOM 1179 C C . ASP A 1 149 ? -26.218 -12.024 24.483 1.00 89.31 149 ASP A C 1
ATOM 1181 O O . ASP A 1 149 ? -26.245 -11.576 23.337 1.00 89.31 149 ASP A O 1
ATOM 1185 N N . ARG A 1 150 ? -26.493 -13.315 24.702 1.00 88.38 150 ARG A N 1
ATOM 1186 C CA . ARG A 1 150 ? -26.876 -14.268 23.643 1.00 88.38 150 ARG A CA 1
ATOM 1187 C C . ARG A 1 150 ? -28.309 -14.082 23.127 1.00 88.38 150 ARG A C 1
ATOM 1189 O O . ARG A 1 150 ? -28.708 -14.762 22.177 1.00 88.38 150 ARG A O 1
ATOM 1196 N N . LYS A 1 151 ? -29.134 -13.272 23.796 1.00 86.94 151 LYS A N 1
ATOM 1197 C CA . LYS A 1 151 ? -30.556 -13.087 23.459 1.00 86.94 151 LYS A CA 1
ATOM 1198 C C . LYS A 1 151 ? -30.724 -12.469 22.068 1.00 86.94 151 LYS A C 1
ATOM 1200 O O . LYS A 1 151 ? -30.079 -11.489 21.733 1.00 86.94 151 LYS A O 1
ATOM 1205 N N . GLY A 1 152 ? -31.628 -13.034 21.266 1.00 81.12 152 GLY A N 1
ATOM 1206 C CA . GLY A 1 152 ? -31.914 -12.541 19.910 1.00 81.12 152 GLY A CA 1
ATOM 1207 C C . GLY A 1 152 ? -30.862 -12.893 18.853 1.00 81.12 152 GLY A C 1
ATOM 1208 O O . GLY A 1 152 ? -31.027 -12.510 17.699 1.00 81.12 152 GLY A O 1
ATOM 1209 N N . LEU A 1 153 ? -29.812 -13.643 19.211 1.00 89.19 153 LEU A N 1
ATOM 1210 C CA . LEU A 1 153 ? -28.721 -13.997 18.304 1.00 89.19 153 LEU A CA 1
ATOM 1211 C C . LEU A 1 153 ? -28.814 -15.436 17.781 1.00 89.19 153 LEU A C 1
ATOM 1213 O O . LEU A 1 153 ? -29.285 -16.357 18.459 1.00 89.19 153 LEU A O 1
ATOM 1217 N N . LYS A 1 154 ? -28.320 -15.644 16.558 1.00 90.25 154 LYS A N 1
ATOM 1218 C CA . LYS A 1 154 ? -28.314 -16.940 15.877 1.00 90.25 154 LYS A CA 1
ATOM 1219 C C . LYS A 1 154 ? -27.418 -17.968 16.572 1.00 90.25 154 LYS A C 1
ATOM 1221 O O . LYS A 1 154 ? -26.492 -17.659 17.323 1.00 90.25 154 LYS A O 1
ATOM 1226 N N . ARG A 1 155 ? -27.679 -19.240 16.271 1.00 91.19 155 ARG A N 1
ATOM 1227 C CA . ARG A 1 155 ? -26.811 -20.365 16.646 1.00 91.19 155 ARG A CA 1
ATOM 1228 C C . ARG A 1 155 ? -25.932 -20.756 15.463 1.00 91.19 155 ARG A C 1
ATOM 1230 O O . ARG A 1 155 ? -26.430 -20.825 14.341 1.00 91.19 155 ARG A O 1
ATOM 1237 N N . VAL A 1 156 ? -24.667 -21.061 15.726 1.00 87.50 156 VAL A N 1
ATOM 1238 C CA . VAL A 1 156 ? -23.666 -21.447 14.723 1.00 87.50 156 VAL A CA 1
ATOM 1239 C C . VAL A 1 156 ? -23.191 -22.879 14.939 1.00 87.50 156 VAL A C 1
ATOM 1241 O O . VAL A 1 156 ? -23.188 -23.388 16.062 1.00 87.50 156 VAL A O 1
ATOM 1244 N N . ASN A 1 157 ? -22.806 -23.536 13.849 1.00 86.88 157 ASN A N 1
ATOM 1245 C CA . ASN A 1 157 ? -22.200 -24.859 13.893 1.00 86.88 157 ASN A CA 1
ATOM 1246 C C . ASN A 1 157 ? -20.719 -24.707 14.247 1.00 86.88 157 ASN A C 1
ATOM 1248 O O . ASN A 1 157 ? -19.978 -24.028 13.541 1.00 86.88 157 ASN A O 1
ATOM 1252 N N . VAL A 1 158 ? -20.297 -25.326 15.345 1.00 84.88 158 VAL A N 1
ATOM 1253 C CA . VAL A 1 158 ? -18.912 -25.302 15.819 1.00 84.88 158 VAL A CA 1
ATOM 1254 C C . VAL A 1 158 ? -18.292 -26.671 15.585 1.00 84.88 158 VAL A C 1
ATOM 1256 O O . VAL A 1 158 ? -18.860 -27.689 15.980 1.00 84.88 158 VAL A O 1
ATOM 1259 N N . THR A 1 159 ? -17.121 -26.689 14.955 1.00 82.94 159 THR A N 1
ATOM 1260 C CA . THR A 1 159 ? -16.335 -27.901 14.710 1.00 82.94 159 THR A CA 1
ATOM 1261 C C . THR A 1 159 ? -15.878 -28.540 16.022 1.00 82.94 159 THR A C 1
ATOM 1263 O O . THR A 1 159 ? -15.190 -27.900 16.822 1.00 82.94 159 THR A O 1
ATOM 1266 N N . GLU A 1 160 ? -16.198 -29.818 16.229 1.00 78.69 160 GLU A N 1
ATOM 1267 C CA . GLU A 1 160 ? -15.676 -30.575 17.365 1.00 78.69 160 GLU A CA 1
ATOM 1268 C C . GLU A 1 160 ? -14.214 -30.956 17.125 1.00 78.69 160 GLU A C 1
ATOM 1270 O O . GLU A 1 160 ? -13.840 -31.417 16.048 1.00 78.69 160 GLU A O 1
ATOM 1275 N N . ARG A 1 161 ? -13.363 -30.749 18.134 1.00 78.81 161 ARG A N 1
ATOM 1276 C CA . ARG A 1 161 ? -11.920 -31.016 18.058 1.00 78.81 161 ARG A CA 1
ATOM 1277 C C . ARG A 1 161 ? -11.458 -31.864 19.236 1.00 78.81 161 ARG A C 1
ATOM 1279 O O . ARG A 1 161 ? -11.952 -31.703 20.356 1.00 78.81 161 ARG A O 1
ATOM 1286 N N . HIS A 1 162 ? -10.465 -32.723 19.011 1.00 73.19 162 HIS A N 1
ATOM 1287 C CA . HIS A 1 162 ? -9.878 -33.549 20.067 1.00 73.19 162 HIS A CA 1
ATOM 1288 C C . HIS A 1 162 ? -9.228 -32.675 21.157 1.00 73.19 162 HIS A C 1
ATOM 1290 O O . HIS A 1 162 ? -8.342 -31.863 20.888 1.00 73.19 162 HIS A O 1
ATOM 1296 N N . LYS A 1 163 ? -9.660 -32.838 22.418 1.00 67.31 163 LYS A N 1
ATOM 1297 C CA . LYS A 1 163 ? -9.173 -32.038 23.566 1.00 67.31 163 LYS A CA 1
ATOM 1298 C C . LYS A 1 163 ? -7.789 -32.468 24.078 1.00 67.31 163 LYS A C 1
ATOM 1300 O O . LYS A 1 163 ? -7.138 -31.697 24.789 1.00 67.31 163 LYS A O 1
ATOM 1305 N N . LYS A 1 164 ? -7.349 -33.681 23.736 1.00 71.44 164 LYS A N 1
ATOM 1306 C CA . LYS A 1 164 ? -6.057 -34.292 24.086 1.00 71.44 164 LYS A CA 1
ATOM 1307 C C . LYS A 1 164 ? -5.561 -35.121 22.897 1.00 71.44 164 LYS A C 1
ATOM 1309 O O . LYS A 1 164 ? -6.379 -35.491 22.058 1.00 71.44 164 LYS A O 1
ATOM 1314 N N . ASP A 1 165 ? -4.260 -35.393 22.852 1.00 74.62 165 ASP A N 1
ATOM 1315 C CA . ASP A 1 165 ? -3.673 -36.303 21.864 1.00 74.62 165 ASP A CA 1
ATOM 1316 C C . ASP A 1 165 ? -4.250 -37.713 22.065 1.00 74.62 165 ASP A C 1
ATOM 1318 O O . ASP A 1 165 ? -4.323 -38.192 23.202 1.00 74.62 165 ASP A O 1
ATOM 1322 N N . VAL A 1 166 ? -4.679 -38.364 20.983 1.00 73.62 166 VAL A N 1
ATOM 1323 C CA . VAL A 1 166 ? -5.163 -39.749 21.019 1.00 73.62 166 VAL A CA 1
ATOM 1324 C C . VAL A 1 166 ? -4.029 -40.663 20.570 1.00 73.62 166 VAL A C 1
ATOM 1326 O O . VAL A 1 166 ? -3.522 -40.567 19.449 1.00 73.62 166 VAL A O 1
ATOM 1329 N N . LEU A 1 167 ? -3.617 -41.541 21.479 1.00 72.50 167 LEU A N 1
ATOM 1330 C CA . LEU A 1 167 ? -2.579 -42.541 21.262 1.00 72.50 167 LEU A CA 1
ATOM 1331 C C . LEU A 1 167 ? -3.249 -43.878 20.933 1.00 72.50 167 LEU A C 1
ATOM 1333 O O . LEU A 1 167 ? -4.081 -44.345 21.708 1.00 72.50 167 LEU A O 1
ATOM 1337 N N . VAL A 1 168 ? -2.857 -44.502 19.823 1.00 65.62 168 VAL A N 1
ATOM 1338 C CA . VAL A 1 168 ? -3.170 -45.909 19.522 1.00 65.62 168 VAL A CA 1
ATOM 1339 C C . VAL A 1 168 ? -1.832 -46.623 19.358 1.00 65.62 168 VAL A C 1
ATOM 1341 O O . VAL A 1 168 ? -0.959 -46.143 18.634 1.00 65.62 168 VAL A O 1
ATOM 1344 N N . ASP A 1 169 ? -1.623 -47.709 20.101 1.00 57.31 169 ASP A N 1
ATOM 1345 C CA . ASP A 1 169 ? -0.384 -48.505 20.095 1.00 57.31 169 ASP A CA 1
ATOM 1346 C C . ASP A 1 169 ? 0.908 -47.695 20.328 1.00 57.31 169 ASP A C 1
ATOM 1348 O O . ASP A 1 169 ? 1.942 -47.908 19.694 1.00 57.31 169 ASP A O 1
ATOM 1352 N N . GLY A 1 170 ? 0.857 -46.710 21.232 1.00 59.31 170 GLY A N 1
ATOM 1353 C CA . GLY A 1 170 ? 2.017 -45.884 21.597 1.00 59.31 170 GLY A CA 1
ATOM 1354 C C . GLY A 1 170 ? 2.444 -44.856 20.540 1.00 59.31 170 GLY A C 1
ATOM 1355 O O . GLY A 1 170 ? 3.396 -44.112 20.775 1.00 59.31 170 GLY A O 1
ATOM 1356 N N . LYS A 1 171 ? 1.737 -44.760 19.406 1.00 54.53 171 LYS A N 1
ATOM 1357 C CA . LYS A 1 171 ? 1.918 -43.712 18.392 1.00 54.53 171 LYS A CA 1
ATOM 1358 C C . LYS A 1 171 ? 0.752 -42.727 18.447 1.00 54.53 171 LYS A C 1
ATOM 1360 O O . LYS A 1 171 ? -0.403 -43.114 18.620 1.00 54.53 171 LYS A O 1
ATOM 1365 N N . VAL A 1 172 ? 1.053 -41.435 18.322 1.00 67.44 172 VAL A N 1
ATOM 1366 C CA . VAL A 1 172 ? 0.021 -40.388 18.258 1.00 67.44 172 VAL A CA 1
ATOM 1367 C C . VAL A 1 172 ? -0.680 -40.511 16.907 1.00 67.44 172 VAL A C 1
ATOM 1369 O O . VAL A 1 172 ? -0.045 -40.301 15.876 1.00 67.44 172 VAL A O 1
ATOM 1372 N N . VAL A 1 173 ? -1.958 -40.896 16.917 1.00 65.19 173 VAL A N 1
ATOM 1373 C CA . VAL A 1 173 ? -2.772 -41.039 15.696 1.00 65.19 173 VAL A CA 1
ATOM 1374 C C . VAL A 1 173 ? -3.496 -39.740 15.373 1.00 65.19 173 VAL A C 1
ATOM 1376 O O . VAL A 1 173 ? -3.551 -39.361 14.208 1.00 65.19 173 VAL A O 1
ATOM 1379 N N . THR A 1 174 ? -3.997 -39.034 16.391 1.00 62.56 174 THR A N 1
ATOM 1380 C CA . THR A 1 174 ? -4.547 -37.682 16.234 1.00 62.56 174 THR A CA 1
ATOM 1381 C C . THR A 1 174 ? -3.996 -36.730 17.285 1.00 62.56 174 THR A C 1
ATOM 1383 O O . THR A 1 174 ? -3.889 -37.051 18.474 1.00 62.56 174 THR A O 1
ATOM 1386 N N . HIS A 1 175 ? -3.632 -35.533 16.836 1.00 67.75 175 HIS A N 1
ATOM 1387 C CA . HIS A 1 175 ? -3.109 -34.477 17.693 1.00 67.75 175 HIS A CA 1
ATOM 1388 C C . HIS A 1 175 ? -4.240 -33.634 18.299 1.00 67.75 175 HIS A C 1
ATOM 1390 O O . HIS A 1 175 ? -5.292 -33.403 17.699 1.00 67.75 175 HIS A O 1
ATOM 1396 N N . LYS A 1 176 ? -4.000 -33.089 19.493 1.00 68.06 176 LYS A N 1
ATOM 1397 C CA . LYS A 1 176 ? -4.878 -32.131 20.163 1.00 68.06 176 LYS A CA 1
ATOM 1398 C C . LYS A 1 176 ? -5.178 -30.955 19.232 1.00 68.06 176 LYS A C 1
ATOM 1400 O O . LYS A 1 176 ? -4.273 -30.255 18.779 1.00 68.06 176 LYS A O 1
ATOM 1405 N N . GLY A 1 177 ? -6.465 -30.695 19.020 1.00 66.44 177 GLY A N 1
ATOM 1406 C CA . GLY A 1 177 ? -6.956 -29.632 18.144 1.00 66.44 177 GLY A CA 1
ATOM 1407 C C . GLY A 1 177 ? -7.316 -30.081 16.726 1.00 66.44 177 GLY A C 1
ATOM 1408 O O . GLY A 1 177 ? -7.866 -29.266 15.984 1.00 66.44 177 GLY A O 1
ATOM 1409 N N . GLU A 1 178 ? -7.077 -31.338 16.342 1.00 72.25 178 GLU A N 1
ATOM 1410 C CA . GLU A 1 178 ? -7.595 -31.883 15.080 1.00 72.25 178 GLU A CA 1
ATOM 1411 C C . GLU A 1 178 ? -9.123 -32.033 15.118 1.00 72.25 178 GLU A C 1
ATOM 1413 O O . GLU A 1 178 ? -9.676 -32.354 16.179 1.00 72.25 178 GLU A O 1
ATOM 1418 N N . PRO A 1 179 ? -9.818 -31.756 13.994 1.00 75.88 179 PRO A N 1
ATOM 1419 C CA . PRO A 1 179 ? -11.261 -31.934 13.902 1.00 75.88 179 PRO A CA 1
ATOM 1420 C C . PRO A 1 179 ? -11.626 -33.414 14.043 1.00 75.88 179 PRO A C 1
ATOM 1422 O O . PRO A 1 179 ? -11.011 -34.270 13.411 1.00 75.88 179 PRO A O 1
ATOM 1425 N N . VAL A 1 180 ? -12.640 -33.705 14.855 1.00 77.12 180 VAL A N 1
ATOM 1426 C CA . VAL A 1 180 ? -13.201 -35.053 14.979 1.00 77.12 180 VAL A CA 1
ATOM 1427 C C . VAL A 1 180 ? -13.917 -35.377 13.670 1.00 77.12 180 VAL A C 1
ATOM 1429 O O . VAL A 1 180 ? -14.733 -34.587 13.196 1.00 77.12 180 VAL A O 1
ATOM 1432 N N . LEU A 1 181 ? -13.597 -36.516 13.062 1.00 76.12 181 LEU A N 1
ATOM 1433 C CA . LEU A 1 181 ? -14.271 -36.995 11.859 1.00 76.12 181 LEU A CA 1
ATOM 1434 C C . LEU A 1 181 ? -15.373 -37.981 12.262 1.00 76.12 181 LEU A C 1
ATOM 1436 O O . LEU A 1 181 ? -15.125 -38.912 13.023 1.00 76.12 181 LEU A O 1
ATOM 1440 N N . ASN A 1 182 ? -16.583 -37.774 11.746 1.00 74.88 182 ASN A N 1
ATOM 1441 C CA . ASN A 1 182 ? -17.683 -38.732 11.850 1.00 74.88 182 ASN A CA 1
ATOM 1442 C C . ASN A 1 182 ? -17.394 -39.978 10.993 1.00 74.88 182 ASN A C 1
ATOM 1444 O O . ASN A 1 182 ? -16.535 -39.943 10.113 1.00 74.88 182 ASN A O 1
ATOM 1448 N N . GLU A 1 183 ? -18.180 -41.046 11.167 1.00 67.38 183 GLU A N 1
ATOM 1449 C CA . GLU A 1 183 ? -18.051 -42.328 10.440 1.00 67.38 183 GLU A CA 1
ATOM 1450 C C . GLU A 1 183 ? -18.032 -42.183 8.900 1.00 67.38 183 GLU A C 1
ATOM 1452 O O . GLU A 1 183 ? -17.441 -43.000 8.202 1.00 67.38 183 GLU A O 1
ATOM 1457 N N . ASN A 1 184 ? -18.586 -41.087 8.365 1.00 63.97 184 ASN A N 1
ATOM 1458 C CA . ASN A 1 184 ? -18.592 -40.745 6.934 1.00 63.97 184 ASN A CA 1
ATOM 1459 C C . ASN A 1 184 ? -17.370 -39.921 6.463 1.00 63.97 184 ASN A C 1
ATOM 1461 O O . ASN A 1 184 ? -17.390 -39.369 5.362 1.00 63.97 184 ASN A O 1
ATOM 1465 N N . GLY A 1 185 ? -16.349 -39.731 7.305 1.00 62.75 185 GLY A N 1
ATOM 1466 C CA . GLY A 1 185 ? -15.154 -38.935 6.991 1.00 62.75 185 GLY A CA 1
ATOM 1467 C C . GLY A 1 185 ? -15.381 -37.417 6.911 1.00 62.75 185 GLY A C 1
ATOM 1468 O O . GLY A 1 185 ? -14.508 -36.691 6.439 1.00 62.75 185 GLY A O 1
ATOM 1469 N N . LYS A 1 186 ? -16.541 -36.915 7.361 1.00 72.25 186 LYS A N 1
ATOM 1470 C CA . LYS A 1 186 ? -16.850 -35.475 7.468 1.00 72.25 186 LYS A CA 1
ATOM 1471 C C . LYS A 1 186 ? -16.604 -34.969 8.886 1.00 72.25 186 LYS A C 1
ATOM 1473 O O . LYS A 1 186 ? -16.809 -35.703 9.846 1.00 72.25 186 LYS A O 1
ATOM 1478 N N . VAL A 1 187 ? -16.215 -33.704 9.011 1.00 77.75 187 VAL A N 1
ATOM 1479 C CA . VAL A 1 187 ? -15.965 -33.041 10.297 1.00 77.75 187 VAL A CA 1
ATOM 1480 C C . VAL A 1 187 ? -17.244 -32.987 11.145 1.00 77.75 187 VAL A C 1
ATOM 1482 O O . VAL A 1 187 ? -18.282 -32.525 10.671 1.00 77.75 187 VAL A O 1
ATOM 1485 N N . ALA A 1 188 ? -17.169 -33.455 12.391 1.00 79.81 188 ALA A N 1
ATOM 1486 C CA . ALA A 1 188 ? -18.249 -33.394 13.368 1.00 79.81 188 ALA A CA 1
ATOM 1487 C C . ALA A 1 188 ? -18.520 -31.938 13.780 1.00 79.81 188 ALA A C 1
ATOM 1489 O O . ALA A 1 188 ? -17.593 -31.185 14.092 1.00 79.81 188 ALA A O 1
ATOM 1490 N N . GLN A 1 189 ? -19.790 -31.530 13.779 1.00 83.69 189 GLN A N 1
ATOM 1491 C CA . GLN A 1 189 ? -20.207 -30.166 14.103 1.00 83.69 189 GLN A CA 1
ATOM 1492 C C . GLN A 1 189 ? -21.330 -30.176 15.141 1.00 83.69 189 GLN A C 1
ATOM 1494 O O . GLN A 1 189 ? -22.311 -30.901 14.985 1.00 83.69 189 GLN A O 1
ATOM 1499 N N . THR A 1 190 ? -21.222 -29.306 16.145 1.00 84.69 190 THR A N 1
ATOM 1500 C CA . THR A 1 190 ? -22.234 -29.125 17.193 1.00 84.69 190 THR A CA 1
ATOM 1501 C C . THR A 1 190 ? -22.786 -27.704 17.168 1.00 84.69 190 THR A C 1
ATOM 1503 O O . THR A 1 190 ? -22.044 -26.723 17.114 1.00 84.69 190 THR A O 1
ATOM 1506 N N . LYS A 1 191 ? -24.117 -27.574 17.201 1.00 88.69 191 LYS A N 1
ATOM 1507 C CA . LYS A 1 191 ? -24.812 -26.283 17.105 1.00 88.69 191 LYS A CA 1
ATOM 1508 C C . LYS A 1 191 ? -24.836 -25.577 18.463 1.00 88.69 191 LYS A C 1
ATOM 1510 O O . LYS A 1 191 ? -25.540 -26.003 19.377 1.00 88.69 191 LYS A O 1
ATOM 1515 N N . MET A 1 192 ? -24.104 -24.472 18.588 1.00 88.38 192 MET A N 1
ATOM 1516 C CA . MET A 1 192 ? -23.985 -23.675 19.816 1.00 88.38 192 MET A CA 1
ATOM 1517 C C . MET A 1 192 ? -24.464 -22.227 19.597 1.00 88.38 192 MET A C 1
ATOM 1519 O O . MET A 1 192 ? -24.527 -21.773 18.455 1.00 88.38 192 MET A O 1
ATOM 1523 N N . PRO A 1 193 ? -24.831 -21.473 20.653 1.00 89.56 193 PRO A N 1
ATOM 1524 C CA . PRO A 1 193 ? -25.068 -20.027 20.541 1.00 89.56 193 PRO A CA 1
ATOM 1525 C C . PRO A 1 193 ? -23.849 -19.303 19.956 1.00 89.56 193 PRO A C 1
ATOM 1527 O O . PRO A 1 193 ? -22.727 -19.732 20.215 1.00 89.56 193 PRO A O 1
ATOM 1530 N N . LEU A 1 194 ? -24.042 -18.226 19.190 1.00 89.81 194 LEU A N 1
ATOM 1531 C CA . LEU A 1 194 ? -22.920 -17.457 18.636 1.00 89.81 194 LEU A CA 1
ATOM 1532 C C . LEU A 1 194 ? -22.040 -16.841 19.732 1.00 89.81 194 LEU A C 1
ATOM 1534 O O . LEU A 1 194 ? -20.824 -16.936 19.633 1.00 89.81 194 LEU A O 1
ATOM 1538 N N . ILE A 1 195 ? -22.652 -16.282 20.779 1.00 92.44 195 ILE A N 1
ATOM 1539 C CA . ILE A 1 195 ? -21.943 -15.647 21.896 1.00 92.44 195 ILE A CA 1
ATOM 1540 C C . ILE A 1 195 ? -21.606 -16.663 22.998 1.00 92.44 195 ILE A C 1
ATOM 1542 O O . ILE A 1 195 ? -22.431 -17.508 23.372 1.00 92.44 195 ILE A O 1
ATOM 1546 N N . ASP A 1 196 ? -20.385 -16.582 23.527 1.00 90.31 196 ASP A N 1
ATOM 1547 C CA . ASP A 1 196 ? -19.901 -17.365 24.663 1.00 90.31 196 ASP A CA 1
ATOM 1548 C C . ASP A 1 196 ? -19.844 -16.532 25.956 1.00 90.31 196 ASP A C 1
ATOM 1550 O O . ASP A 1 196 ? -18.839 -15.905 26.287 1.00 90.31 196 ASP A O 1
ATOM 1554 N N . GLU A 1 197 ? -20.931 -16.563 26.730 1.00 87.56 197 GLU A N 1
ATOM 1555 C CA . GLU A 1 197 ? -21.046 -15.820 27.996 1.00 87.56 197 GLU A CA 1
ATOM 1556 C C . GLU A 1 197 ? -20.004 -16.237 29.046 1.00 87.56 197 GLU A C 1
ATOM 1558 O O . GLU A 1 197 ? -19.533 -15.402 29.820 1.00 87.56 197 GLU A O 1
ATOM 1563 N N . LYS A 1 198 ? -19.625 -17.525 29.093 1.00 88.00 198 LYS A N 1
ATOM 1564 C CA . LYS A 1 198 ? -18.616 -18.001 30.056 1.00 88.00 198 LYS A CA 1
ATOM 1565 C C . LYS A 1 198 ? -17.269 -17.370 29.747 1.00 88.00 198 LYS A C 1
ATOM 1567 O O . LYS A 1 198 ? -16.594 -16.892 30.655 1.00 88.00 198 LYS A O 1
ATOM 1572 N N . PHE A 1 199 ? -16.932 -17.326 28.462 1.00 88.69 199 PHE A N 1
ATOM 1573 C CA . PHE A 1 199 ? -15.729 -16.671 27.987 1.00 88.69 199 PHE A CA 1
ATOM 1574 C C . PHE A 1 199 ? -15.747 -15.161 28.276 1.00 88.69 199 PHE A C 1
ATOM 1576 O O . PHE A 1 199 ? -14.760 -14.631 28.781 1.00 88.69 199 PHE A O 1
ATOM 1583 N N . GLY A 1 200 ? -16.887 -14.486 28.087 1.00 85.81 200 GLY A N 1
ATOM 1584 C CA . GLY A 1 200 ? -17.053 -13.069 28.443 1.00 85.81 200 GLY A CA 1
ATOM 1585 C C . GLY A 1 200 ? -16.802 -12.768 29.926 1.00 85.81 200 GLY A C 1
ATOM 1586 O O . GLY A 1 200 ? -16.125 -11.798 30.266 1.00 85.81 200 GLY A O 1
ATOM 1587 N N . GLN A 1 201 ? -17.254 -13.637 30.835 1.00 86.88 201 GLN A N 1
ATOM 1588 C CA . GLN A 1 201 ? -16.981 -13.491 32.275 1.00 86.88 201 GLN A CA 1
ATOM 1589 C C . GLN A 1 201 ? -15.492 -13.646 32.623 1.00 86.88 201 GLN A C 1
ATOM 1591 O O . GLN A 1 201 ? -14.973 -12.983 33.531 1.00 86.88 201 GLN A O 1
ATOM 1596 N N . GLU A 1 202 ? -14.787 -14.516 31.906 1.00 86.69 202 GLU A N 1
ATOM 1597 C CA . GLU A 1 202 ? -13.340 -14.678 32.046 1.00 86.69 202 GLU A CA 1
ATOM 1598 C C . GLU A 1 202 ? -12.591 -13.471 31.467 1.00 86.69 202 GLU A C 1
ATOM 1600 O O . GLU A 1 202 ? -11.603 -13.040 32.060 1.00 86.69 202 GLU A O 1
ATOM 1605 N N . LEU A 1 203 ? -13.089 -12.875 30.377 1.00 85.62 203 LEU A N 1
ATOM 1606 C CA . LEU A 1 203 ? -12.547 -11.640 29.808 1.00 85.62 203 LEU A CA 1
ATOM 1607 C C . LEU A 1 203 ? -12.699 -10.451 30.759 1.00 85.62 203 LEU A C 1
ATOM 1609 O O . LEU A 1 203 ? -11.709 -9.767 30.996 1.00 85.62 203 LEU A O 1
ATOM 1613 N N . PHE A 1 204 ? -13.860 -10.256 31.396 1.00 85.44 204 PHE A N 1
ATOM 1614 C CA . PHE A 1 204 ? -14.016 -9.228 32.440 1.00 85.44 204 PHE A CA 1
ATOM 1615 C C . PHE A 1 204 ? -12.978 -9.385 33.559 1.00 85.44 204 PHE A C 1
ATOM 1617 O O . PHE A 1 204 ? -12.360 -8.416 34.003 1.00 85.44 204 PHE A O 1
ATOM 1624 N N . THR A 1 205 ? -12.738 -10.630 33.976 1.00 85.56 205 THR A N 1
ATOM 1625 C CA . THR A 1 205 ? -11.721 -10.947 34.987 1.00 85.56 205 THR A CA 1
ATOM 1626 C C . THR A 1 205 ? -10.312 -10.610 34.484 1.00 85.56 205 THR A C 1
ATOM 1628 O O . THR A 1 205 ? -9.517 -10.009 35.208 1.00 85.56 205 THR A O 1
ATOM 1631 N N . ALA A 1 206 ? -10.002 -10.939 33.227 1.00 83.62 206 ALA A N 1
ATOM 1632 C CA . ALA A 1 206 ? -8.721 -10.627 32.597 1.00 83.62 206 ALA A CA 1
ATOM 1633 C C . ALA A 1 206 ? -8.503 -9.114 32.402 1.00 83.62 206 ALA A C 1
ATOM 1635 O O . ALA A 1 206 ? -7.371 -8.648 32.526 1.00 83.62 206 ALA A O 1
ATOM 1636 N N . SER A 1 207 ? -9.568 -8.343 32.173 1.00 79.50 207 SER A N 1
ATOM 1637 C CA . SER A 1 207 ? -9.548 -6.876 32.080 1.00 79.50 207 SER A CA 1
ATOM 1638 C C . SER A 1 207 ? -9.456 -6.174 33.435 1.00 79.50 207 SER A C 1
ATOM 1640 O O . SER A 1 207 ? -9.275 -4.966 33.477 1.00 79.50 207 SER A O 1
ATOM 1642 N N . GLY A 1 208 ? -9.443 -6.916 34.549 1.00 76.69 208 GLY A N 1
ATOM 1643 C CA . GLY A 1 208 ? -9.182 -6.370 35.888 1.00 76.69 208 GLY A CA 1
ATOM 1644 C C . GLY A 1 208 ? -10.425 -6.049 36.706 1.00 76.69 208 GLY A C 1
ATOM 1645 O O . GLY A 1 208 ? -10.291 -5.473 37.779 1.00 76.69 208 GLY A O 1
ATOM 1646 N N . ILE A 1 209 ? -11.608 -6.459 36.244 1.00 79.62 209 ILE A N 1
ATOM 1647 C CA . ILE A 1 209 ? -12.863 -6.277 36.976 1.00 79.62 209 ILE A CA 1
ATOM 1648 C C . ILE A 1 209 ? -13.071 -7.498 37.882 1.00 79.62 209 ILE A C 1
ATOM 1650 O O . ILE A 1 209 ? -13.176 -8.621 37.366 1.00 79.62 209 ILE A O 1
ATOM 1654 N N . PRO A 1 210 ? -13.126 -7.344 39.218 1.00 77.25 210 PRO A N 1
ATOM 1655 C CA . PRO A 1 210 ? -13.302 -8.462 40.142 1.00 77.25 210 PRO A CA 1
ATOM 1656 C C . PRO A 1 210 ? -14.581 -9.267 39.875 1.00 77.25 210 PRO A C 1
ATOM 1658 O O . PRO A 1 210 ? -15.586 -8.745 39.394 1.00 77.25 210 PRO A O 1
ATOM 1661 N N . ALA A 1 211 ? -14.572 -10.561 40.211 1.00 72.06 211 ALA A N 1
ATOM 1662 C CA . ALA A 1 211 ? -15.740 -11.436 40.035 1.00 72.06 211 ALA A CA 1
ATOM 1663 C C . ALA A 1 211 ? -16.916 -11.100 40.970 1.00 72.06 211 ALA A C 1
ATOM 1665 O O . ALA A 1 211 ? -18.052 -11.468 40.678 1.00 72.06 211 ALA A O 1
ATOM 1666 N N . GLY A 1 212 ? -16.649 -10.399 42.077 1.00 70.38 212 GLY A N 1
ATOM 1667 C CA . GLY A 1 212 ? -17.664 -10.004 43.057 1.00 70.38 212 GLY A CA 1
ATOM 1668 C C . GLY A 1 212 ? -18.552 -8.834 42.620 1.00 70.38 212 GLY A C 1
ATOM 1669 O O . GLY A 1 212 ? -19.671 -8.708 43.111 1.00 70.38 212 GLY A O 1
ATOM 1670 N N . GLU A 1 213 ? -18.105 -8.002 41.676 1.00 73.62 213 GLU A N 1
ATOM 1671 C CA . GLU A 1 213 ? -18.777 -6.750 41.302 1.00 73.62 213 GLU A CA 1
ATOM 1672 C C . GLU A 1 213 ? -19.747 -6.947 40.130 1.00 73.62 213 GLU A C 1
ATOM 1674 O O . GLU A 1 213 ? -19.476 -6.602 38.978 1.00 73.62 213 GLU A O 1
ATOM 1679 N N . LYS A 1 214 ? -20.920 -7.520 40.426 1.00 71.38 214 LYS A N 1
ATOM 1680 C CA . LYS A 1 214 ? -21.947 -7.827 39.412 1.00 71.38 214 LYS A CA 1
ATOM 1681 C C . LYS A 1 214 ? -22.526 -6.595 38.713 1.00 71.38 214 LYS A C 1
ATOM 1683 O O . LYS A 1 214 ? -22.917 -6.709 37.558 1.00 71.38 214 LYS A O 1
ATOM 1688 N N . ASN A 1 215 ? -22.550 -5.440 39.377 1.00 72.88 215 ASN A N 1
ATOM 1689 C CA . ASN A 1 215 ? -23.116 -4.208 38.813 1.00 72.88 215 ASN A CA 1
ATOM 1690 C C . ASN A 1 215 ? -22.285 -3.667 37.640 1.00 72.88 215 ASN A C 1
ATOM 1692 O O . ASN A 1 215 ? -22.827 -3.004 36.767 1.00 72.88 215 ASN A O 1
ATOM 1696 N N . ILE A 1 216 ? -20.984 -3.972 37.618 1.00 77.38 216 ILE A N 1
ATOM 1697 C CA . ILE A 1 216 ? -20.029 -3.478 36.617 1.00 77.38 216 ILE A CA 1
ATOM 1698 C C . ILE A 1 216 ? -19.899 -4.462 35.441 1.00 77.38 216 ILE A C 1
ATOM 1700 O O . ILE A 1 216 ? -19.585 -4.082 34.317 1.00 77.38 216 ILE A O 1
ATOM 1704 N N . ARG A 1 217 ? -20.173 -5.751 35.677 1.00 78.50 217 ARG A N 1
ATOM 1705 C CA . ARG A 1 217 ? -20.145 -6.818 34.662 1.00 78.50 217 ARG A CA 1
ATOM 1706 C C . ARG A 1 217 ? -21.474 -6.916 33.914 1.00 78.50 217 ARG A C 1
ATOM 1708 O O . ARG A 1 217 ? -22.132 -7.959 33.950 1.00 78.50 217 ARG A O 1
ATOM 1715 N N . LYS A 1 218 ? -21.882 -5.832 33.259 1.00 81.12 218 LYS A N 1
ATOM 1716 C CA . LYS A 1 218 ? -23.148 -5.767 32.525 1.00 81.12 218 LYS A CA 1
ATOM 1717 C C . LYS A 1 218 ? -22.938 -6.145 31.049 1.00 81.12 218 LYS A C 1
ATOM 1719 O O . LYS A 1 218 ? -22.246 -5.423 30.339 1.00 81.12 218 LYS A O 1
ATOM 1724 N N . PRO A 1 219 ? -23.491 -7.273 30.565 1.00 84.31 219 PRO A N 1
ATOM 1725 C CA . PRO A 1 219 ? -23.583 -7.528 29.131 1.00 84.31 219 PRO A CA 1
ATOM 1726 C C . PRO A 1 219 ? -24.708 -6.683 28.517 1.00 84.31 219 PRO A C 1
ATOM 1728 O O . PRO A 1 219 ? -25.751 -6.476 29.143 1.00 84.31 219 PRO A O 1
ATOM 1731 N N . PHE A 1 220 ? -24.511 -6.223 27.285 1.00 87.44 220 PHE A N 1
ATOM 1732 C CA . PHE A 1 220 ? -25.478 -5.412 26.549 1.00 87.44 220 PHE A CA 1
ATOM 1733 C C . PHE A 1 220 ? -26.453 -6.292 25.747 1.00 87.44 220 PHE A C 1
ATOM 1735 O O . PHE A 1 220 ? -26.055 -7.276 25.117 1.00 87.44 220 PHE A O 1
ATOM 1742 N N . ASP A 1 221 ? -27.744 -5.939 25.771 1.00 88.44 221 ASP A N 1
ATOM 1743 C CA . ASP A 1 221 ? -28.788 -6.589 24.966 1.00 88.44 221 ASP A CA 1
ATOM 1744 C C . ASP A 1 221 ? -28.924 -5.871 23.619 1.00 88.44 221 ASP A C 1
ATOM 1746 O O . ASP A 1 221 ? -29.377 -4.732 23.549 1.00 88.44 221 ASP A O 1
ATOM 1750 N N . VAL A 1 222 ? -28.543 -6.556 22.544 1.00 87.50 222 VAL A N 1
ATOM 1751 C CA . VAL A 1 222 ? -28.456 -5.987 21.189 1.00 87.50 222 VAL A CA 1
ATOM 1752 C C . VAL A 1 222 ? -29.801 -5.776 20.499 1.00 87.50 222 VAL A C 1
ATOM 1754 O O . VAL A 1 222 ? -29.855 -5.111 19.469 1.00 87.50 222 VAL A O 1
ATOM 1757 N N . ARG A 1 223 ? -30.897 -6.336 21.028 1.00 85.94 223 ARG A N 1
ATOM 1758 C CA . ARG A 1 223 ? -32.220 -6.269 20.377 1.00 85.94 223 ARG A CA 1
ATOM 1759 C C . ARG A 1 223 ? -32.818 -4.864 20.375 1.00 85.94 223 ARG A C 1
ATOM 1761 O O . ARG A 1 223 ? -33.596 -4.547 19.488 1.00 85.94 223 ARG A O 1
ATOM 1768 N N . GLY A 1 224 ? -32.490 -4.064 21.389 1.00 81.81 224 GLY A N 1
ATOM 1769 C CA . GLY A 1 224 ? -32.995 -2.698 21.548 1.00 81.81 224 GLY A CA 1
ATOM 1770 C C . GLY A 1 224 ? -32.064 -1.616 21.003 1.00 81.81 224 GLY A C 1
ATOM 1771 O O . GLY A 1 224 ? -32.368 -0.440 21.170 1.00 81.81 224 GLY A O 1
ATOM 1772 N N . ILE A 1 225 ? -30.924 -1.989 20.407 1.00 86.75 225 ILE A N 1
ATOM 1773 C CA . ILE A 1 225 ? -29.915 -1.034 19.938 1.00 86.75 225 ILE A CA 1
ATOM 1774 C C . ILE A 1 225 ? -30.138 -0.763 18.448 1.00 86.75 225 ILE A C 1
ATOM 1776 O O . ILE A 1 225 ? -29.953 -1.649 17.606 1.00 86.75 225 ILE A O 1
ATOM 1780 N N . GLU A 1 226 ? -30.532 0.471 18.140 1.00 86.56 226 GLU A N 1
ATOM 1781 C CA . GLU A 1 226 ? -30.617 0.992 16.774 1.00 86.56 226 GLU A CA 1
ATOM 1782 C C . GLU A 1 226 ? -29.222 1.068 16.147 1.00 86.56 226 GLU A C 1
ATOM 1784 O O . GLU A 1 226 ? -28.279 1.546 16.779 1.00 86.56 226 GLU A O 1
ATOM 1789 N N . TYR A 1 227 ? -29.101 0.602 14.905 1.00 85.50 227 TYR A N 1
ATOM 1790 C CA . TYR A 1 227 ? -27.853 0.623 14.148 1.00 85.50 227 TYR A CA 1
ATOM 1791 C C . TYR A 1 227 ? -27.901 1.645 13.006 1.00 85.50 227 TYR A C 1
ATOM 1793 O O . TYR A 1 227 ? -27.191 2.645 13.053 1.00 85.50 227 TYR A O 1
ATOM 1801 N N . ASN A 1 228 ? -28.753 1.423 12.000 1.00 86.12 228 ASN A N 1
ATOM 1802 C CA . ASN A 1 228 ? -28.949 2.350 10.883 1.00 86.12 228 ASN A CA 1
ATOM 1803 C C . ASN A 1 228 ? -30.410 2.321 10.394 1.00 86.12 228 ASN A C 1
ATOM 1805 O O . ASN A 1 228 ? -30.676 1.860 9.279 1.00 86.12 228 ASN A O 1
ATOM 1809 N N . PRO A 1 229 ? -31.382 2.740 11.227 1.00 82.00 229 PRO A N 1
ATOM 1810 C CA . PRO A 1 229 ? -32.793 2.702 10.858 1.00 82.00 229 PRO A CA 1
ATOM 1811 C C . PRO A 1 229 ? -33.094 3.616 9.662 1.00 82.00 229 PRO A C 1
ATOM 1813 O O . PRO A 1 229 ? -32.381 4.584 9.387 1.00 82.00 229 PRO A O 1
ATOM 1816 N N . VAL A 1 230 ? -34.160 3.283 8.938 1.00 82.12 230 VAL A N 1
ATOM 1817 C CA . VAL A 1 230 ? -34.696 4.121 7.859 1.00 82.12 230 VAL A CA 1
ATOM 1818 C C . VAL A 1 230 ? -35.459 5.297 8.472 1.00 82.12 230 VAL A C 1
ATOM 1820 O O . VAL A 1 230 ? -36.290 5.094 9.355 1.00 82.12 230 VAL A O 1
ATOM 1823 N N . ASP A 1 231 ? -35.188 6.508 7.997 1.00 79.38 231 ASP A N 1
ATOM 1824 C CA . ASP A 1 231 ? -35.943 7.707 8.356 1.00 79.38 231 ASP A CA 1
ATOM 1825 C C . ASP A 1 231 ? -37.343 7.706 7.722 1.00 79.38 231 ASP A C 1
ATOM 1827 O O . ASP A 1 231 ? -37.635 6.954 6.791 1.00 79.38 231 ASP A O 1
ATOM 1831 N N . GLU A 1 232 ? -38.214 8.612 8.173 1.00 75.44 232 GLU A N 1
ATOM 1832 C CA . GLU A 1 232 ? -39.594 8.761 7.673 1.00 75.44 232 GLU A CA 1
ATOM 1833 C C . GLU A 1 232 ? -39.674 9.026 6.155 1.00 75.44 232 GLU A C 1
ATOM 1835 O O . GLU A 1 232 ? -40.691 8.755 5.520 1.00 75.44 232 GLU A O 1
ATOM 1840 N N . THR A 1 233 ? -38.580 9.505 5.552 1.00 75.88 233 THR A N 1
ATOM 1841 C CA . THR A 1 233 ? -38.442 9.747 4.106 1.00 75.88 233 THR A CA 1
ATOM 1842 C C . THR A 1 233 ? -38.062 8.499 3.298 1.00 75.88 233 THR A C 1
ATOM 1844 O O . THR A 1 233 ? -37.933 8.577 2.078 1.00 75.88 233 THR A O 1
ATOM 1847 N N . GLY A 1 234 ? -37.866 7.345 3.947 1.00 75.00 234 GLY A N 1
ATOM 1848 C CA . GLY A 1 234 ? -37.440 6.102 3.297 1.00 75.00 234 GLY A CA 1
ATOM 1849 C C . GLY A 1 234 ? -35.928 5.993 3.057 1.00 75.00 234 GLY A C 1
ATOM 1850 O O . GLY A 1 234 ? -35.468 4.974 2.540 1.00 75.00 234 GLY A O 1
ATOM 1851 N N . ASN A 1 235 ? -35.145 7.004 3.451 1.00 78.06 235 ASN A N 1
ATOM 1852 C CA . ASN A 1 235 ? -33.685 7.008 3.345 1.00 78.06 235 ASN A CA 1
ATOM 1853 C C . ASN A 1 235 ? -33.026 6.518 4.641 1.00 78.06 235 ASN A C 1
ATOM 1855 O O . ASN A 1 235 ? -33.557 6.703 5.730 1.00 78.06 235 ASN A O 1
ATOM 1859 N N . ARG A 1 236 ? -31.860 5.877 4.536 1.00 78.06 236 ARG A N 1
ATOM 1860 C CA . ARG A 1 236 ? -31.055 5.474 5.703 1.00 78.06 236 ARG A CA 1
ATOM 1861 C C . ARG A 1 236 ? -30.361 6.704 6.296 1.00 78.06 236 ARG A C 1
ATOM 1863 O O . ARG A 1 236 ? -29.863 7.522 5.523 1.00 78.06 236 ARG A O 1
ATOM 1870 N N . LYS A 1 237 ? -30.289 6.793 7.631 1.00 74.50 237 LYS A N 1
ATOM 1871 C CA . LYS A 1 237 ? -29.613 7.895 8.346 1.00 74.50 237 LYS A CA 1
ATOM 1872 C C . LYS A 1 237 ? -28.153 8.050 7.940 1.00 74.50 237 LYS A C 1
ATOM 1874 O O . LYS A 1 237 ? -27.676 9.163 7.755 1.00 74.50 237 LYS A O 1
ATOM 1879 N N . ASP A 1 238 ? -27.461 6.923 7.804 1.00 76.19 238 ASP A N 1
ATOM 1880 C CA . ASP A 1 238 ? -26.062 6.880 7.404 1.00 76.19 238 ASP A CA 1
ATOM 1881 C C . ASP A 1 238 ? -25.908 6.016 6.149 1.00 76.19 238 ASP A C 1
ATOM 1883 O O . ASP A 1 238 ? -26.329 4.854 6.107 1.00 76.19 238 ASP A O 1
ATOM 1887 N N . ARG A 1 239 ? -25.331 6.599 5.096 1.00 75.50 239 ARG A N 1
ATOM 1888 C CA . ARG A 1 239 ? -25.114 5.918 3.815 1.00 75.50 239 ARG A CA 1
ATOM 1889 C C . ARG A 1 239 ? -23.917 4.968 3.863 1.00 75.50 239 ARG A C 1
ATOM 1891 O O . ARG A 1 239 ? -23.873 4.031 3.066 1.00 75.50 239 ARG A O 1
ATOM 1898 N N . ASP A 1 240 ? -22.964 5.215 4.755 1.00 75.62 240 ASP A N 1
ATOM 1899 C CA . ASP A 1 240 ? -21.703 4.478 4.805 1.00 75.62 240 ASP A CA 1
ATOM 1900 C C . ASP A 1 240 ? -21.813 3.222 5.688 1.00 75.62 240 ASP A C 1
ATOM 1902 O O . ASP A 1 240 ? -21.111 2.231 5.453 1.00 75.62 240 ASP A O 1
ATOM 1906 N N . LYS A 1 241 ? -22.763 3.205 6.636 1.00 82.44 241 LYS A N 1
ATOM 1907 C CA . LYS A 1 241 ? -23.108 2.020 7.436 1.00 82.44 241 LYS A CA 1
ATOM 1908 C C . LYS A 1 241 ? -23.835 0.945 6.633 1.00 82.44 241 LYS A C 1
ATOM 1910 O O . LYS A 1 241 ? -24.492 1.190 5.621 1.00 82.44 241 LYS A O 1
ATOM 1915 N N . LEU A 1 242 ? -23.770 -0.289 7.134 1.00 84.00 242 LEU A N 1
ATOM 1916 C CA . LEU A 1 242 ? -24.480 -1.413 6.525 1.00 84.00 242 LEU A CA 1
ATOM 1917 C C . LEU A 1 242 ? -26.013 -1.219 6.608 1.00 84.00 242 LEU A C 1
ATOM 1919 O O . LEU A 1 242 ? -26.512 -0.578 7.536 1.00 84.00 242 LEU A O 1
ATOM 1923 N N . PRO A 1 243 ? -26.789 -1.776 5.659 1.00 86.50 243 PRO A N 1
ATOM 1924 C CA . PRO A 1 243 ? -28.226 -1.524 5.555 1.00 86.50 243 PRO A CA 1
ATOM 1925 C C . PRO A 1 243 ? -29.039 -2.410 6.520 1.00 86.50 243 PRO A C 1
ATOM 1927 O O . PRO A 1 243 ? -29.817 -3.257 6.082 1.00 86.50 243 PRO A O 1
ATOM 1930 N N . TYR A 1 244 ? -28.846 -2.236 7.830 1.00 87.88 244 TYR A N 1
ATOM 1931 C CA . TYR A 1 244 ? -29.568 -2.967 8.880 1.00 87.88 244 TYR A CA 1
ATOM 1932 C C . TYR A 1 244 ? -30.202 -2.013 9.898 1.00 87.88 244 TYR A C 1
ATOM 1934 O O . TYR A 1 244 ? -29.623 -0.985 10.236 1.00 87.88 244 TYR A O 1
ATOM 1942 N N . ASP A 1 245 ? -31.377 -2.366 10.420 1.00 86.69 245 ASP A N 1
ATOM 1943 C CA . ASP A 1 245 ? -32.097 -1.515 11.376 1.00 86.69 245 ASP A CA 1
ATOM 1944 C C . ASP A 1 245 ? -31.512 -1.626 12.790 1.00 86.69 245 ASP A C 1
ATOM 1946 O O . ASP A 1 245 ? -31.213 -0.610 13.420 1.00 86.69 245 ASP A O 1
ATOM 1950 N N . THR A 1 246 ? -31.293 -2.854 13.274 1.00 90.00 246 THR A N 1
ATOM 1951 C CA . THR A 1 246 ? -30.770 -3.121 14.624 1.00 90.00 246 THR A CA 1
ATOM 1952 C C . THR A 1 246 ? -29.407 -3.811 14.607 1.00 90.00 246 THR A C 1
ATOM 1954 O O . THR A 1 246 ? -29.034 -4.498 13.650 1.00 90.00 246 THR A O 1
ATOM 1957 N N . VAL A 1 247 ? -28.664 -3.695 15.713 1.00 89.06 247 VAL A N 1
ATOM 1958 C CA . VAL A 1 247 ? -27.388 -4.414 15.897 1.00 89.06 247 VAL A CA 1
ATOM 1959 C C . VAL A 1 247 ? -27.600 -5.935 15.887 1.00 89.06 247 VAL A C 1
ATOM 1961 O O . VAL A 1 247 ? -26.759 -6.681 15.381 1.00 89.06 247 VAL A O 1
ATOM 1964 N N . ALA A 1 248 ? -28.741 -6.422 16.386 1.00 90.31 248 ALA A N 1
ATOM 1965 C CA . ALA A 1 248 ? -29.093 -7.839 16.311 1.00 90.31 248 ALA A CA 1
ATOM 1966 C C . ALA A 1 248 ? -29.203 -8.330 14.855 1.00 90.31 248 ALA A C 1
ATOM 1968 O O . ALA A 1 248 ? -28.700 -9.412 14.535 1.00 90.31 248 ALA A O 1
ATOM 1969 N N . ASP A 1 249 ? -29.804 -7.532 13.968 1.00 90.19 249 ASP A N 1
ATOM 1970 C CA . ASP A 1 249 ? -29.929 -7.859 12.543 1.00 90.19 249 ASP A CA 1
ATOM 1971 C C . ASP A 1 249 ? -28.571 -7.862 11.844 1.00 90.19 249 ASP A C 1
ATOM 1973 O O . ASP A 1 249 ? -28.277 -8.789 11.085 1.00 90.19 249 ASP A O 1
ATOM 1977 N N . LEU A 1 250 ? -27.714 -6.885 12.160 1.00 90.75 250 LEU A N 1
ATOM 1978 C CA . LEU A 1 250 ? -26.327 -6.852 11.696 1.00 90.75 250 LEU A CA 1
ATOM 1979 C C . LEU A 1 250 ? -25.592 -8.143 12.086 1.00 90.75 250 LEU A C 1
ATOM 1981 O O . LEU A 1 250 ? -25.045 -8.828 11.224 1.00 90.75 250 LEU A O 1
ATOM 1985 N N . ILE A 1 251 ? -25.609 -8.529 13.364 1.00 91.88 251 ILE A N 1
ATOM 1986 C CA . ILE A 1 251 ? -24.904 -9.730 13.842 1.00 91.88 251 ILE A CA 1
ATOM 1987 C C . ILE A 1 251 ? -25.480 -11.003 13.199 1.00 91.88 251 ILE A C 1
ATOM 1989 O O . ILE A 1 251 ? -24.743 -11.911 12.797 1.00 91.88 251 ILE A O 1
ATOM 1993 N N . ASN A 1 252 ? -26.802 -11.101 13.083 1.00 91.81 252 ASN A N 1
ATOM 1994 C CA . ASN A 1 252 ? -27.452 -12.296 12.556 1.00 91.81 252 ASN A CA 1
ATOM 1995 C C . ASN A 1 252 ? -27.244 -12.476 11.050 1.00 91.81 252 ASN A C 1
ATOM 1997 O O . ASN A 1 252 ? -27.041 -13.610 10.607 1.00 91.81 252 ASN A O 1
ATOM 2001 N N . ASN A 1 253 ? -27.240 -11.398 10.273 1.00 91.06 253 ASN A N 1
ATOM 2002 C CA . ASN A 1 253 ? -27.128 -11.476 8.818 1.00 91.06 253 ASN A CA 1
ATOM 2003 C C . ASN A 1 253 ? -25.679 -11.360 8.338 1.00 91.06 253 ASN A C 1
ATOM 2005 O O . ASN A 1 253 ? -25.269 -12.096 7.439 1.00 91.06 253 ASN A O 1
ATOM 2009 N N . ASP A 1 254 ? -24.873 -10.503 8.968 1.00 92.12 254 ASP A N 1
ATOM 2010 C CA . ASP A 1 254 ? -23.506 -10.259 8.532 1.00 92.12 254 ASP A CA 1
ATOM 2011 C C . ASP A 1 254 ? -22.495 -11.237 9.143 1.00 92.12 254 ASP A C 1
ATOM 2013 O O . ASP A 1 254 ? -21.724 -11.850 8.401 1.00 92.12 254 ASP A O 1
ATOM 2017 N N . TRP A 1 255 ? -22.483 -11.446 10.463 1.00 93.25 255 TRP A N 1
ATOM 2018 C CA . TRP A 1 255 ? -21.373 -12.178 11.084 1.00 93.25 255 TRP A CA 1
ATOM 2019 C C . TRP A 1 255 ? -21.323 -13.642 10.636 1.00 93.25 255 TRP A C 1
ATOM 2021 O O . TRP A 1 255 ? -22.281 -14.399 10.798 1.00 93.25 255 TRP A O 1
ATOM 2031 N N . ALA A 1 256 ? -20.184 -14.080 10.107 1.00 91.75 256 ALA A N 1
ATOM 2032 C CA . ALA A 1 256 ? -19.961 -15.460 9.683 1.00 91.75 256 ALA A CA 1
ATOM 2033 C C . ALA A 1 256 ? -18.992 -16.164 10.638 1.00 91.75 256 ALA A C 1
ATOM 2035 O O . ALA A 1 256 ? -18.006 -15.572 11.061 1.00 91.75 256 ALA A O 1
ATOM 2036 N N . PHE A 1 257 ? -19.238 -17.436 10.957 1.00 90.75 257 PHE A N 1
ATOM 2037 C CA . PHE A 1 257 ? -18.329 -18.249 11.772 1.00 90.75 257 PHE A CA 1
ATOM 2038 C C . PHE A 1 257 ? -17.774 -19.411 10.930 1.00 90.75 257 PHE A C 1
ATOM 2040 O O . PHE A 1 257 ? -18.457 -20.426 10.778 1.00 90.75 257 PHE A O 1
ATOM 2047 N N . PRO A 1 258 ? -16.589 -19.252 10.308 1.00 88.12 258 PRO A N 1
ATOM 2048 C CA . PRO A 1 258 ? -15.968 -20.293 9.491 1.00 88.12 258 PRO A CA 1
ATOM 2049 C C . PRO A 1 258 ? -15.566 -21.541 10.289 1.00 88.12 258 PRO A C 1
ATOM 2051 O O . PRO A 1 258 ? -15.173 -21.453 11.447 1.00 88.12 258 PRO A O 1
ATOM 2054 N N . GLU A 1 259 ? -15.546 -22.706 9.633 1.00 83.81 259 GLU A N 1
ATOM 2055 C CA . GLU A 1 259 ? -15.263 -24.011 10.267 1.00 83.81 259 GLU A CA 1
ATOM 2056 C C . GLU A 1 259 ? -13.871 -24.125 10.915 1.00 83.81 259 GLU A C 1
ATOM 2058 O O . GLU A 1 259 ? -13.654 -24.944 11.817 1.00 83.81 259 GLU A O 1
ATOM 2063 N N . TYR A 1 260 ? -12.906 -23.335 10.435 1.00 85.62 260 TYR A N 1
ATOM 2064 C CA . TYR A 1 260 ? -11.540 -23.324 10.954 1.00 85.62 260 TYR A CA 1
ATOM 2065 C C . TYR A 1 260 ? -11.381 -22.481 12.226 1.00 85.62 260 TYR A C 1
ATOM 2067 O O . TYR A 1 260 ? -10.374 -22.648 12.915 1.00 85.62 260 TYR A O 1
ATOM 2075 N N . GLU A 1 261 ? -12.341 -21.612 12.553 1.00 87.88 261 GLU A N 1
ATOM 2076 C CA . GLU A 1 261 ? -12.316 -20.809 13.777 1.00 87.88 261 GLU A CA 1
ATOM 2077 C C . GLU A 1 261 ? -12.677 -21.679 14.988 1.00 87.88 261 GLU A C 1
ATOM 2079 O O . GLU A 1 261 ? -13.492 -22.600 14.913 1.00 87.88 261 GLU A O 1
ATOM 2084 N N . VAL A 1 262 ? -12.004 -21.428 16.112 1.00 85.06 262 VAL A N 1
ATOM 2085 C CA . VAL A 1 262 ? -12.058 -22.310 17.294 1.00 85.06 262 VAL A CA 1
ATOM 2086 C C . VAL A 1 262 ? -12.802 -21.653 18.453 1.00 85.06 262 VAL A C 1
ATOM 2088 O O . VAL A 1 262 ? -13.550 -22.320 19.166 1.00 85.06 262 VAL A O 1
ATOM 2091 N N . GLN A 1 263 ? -12.603 -20.350 18.639 1.00 88.88 263 GLN A N 1
ATOM 2092 C CA . GLN A 1 263 ? -13.181 -19.584 19.735 1.00 88.88 263 GLN A CA 1
ATOM 2093 C C . GLN A 1 263 ? -14.370 -18.770 19.228 1.00 88.88 263 GLN A C 1
ATOM 2095 O O . GLN A 1 263 ? -14.250 -18.058 18.237 1.00 88.88 263 GLN A O 1
ATOM 2100 N N . ARG A 1 264 ? -15.509 -18.876 19.915 1.00 91.50 264 ARG A N 1
ATOM 2101 C CA . ARG A 1 264 ? -16.698 -18.056 19.657 1.00 91.50 264 ARG A CA 1
ATOM 2102 C C . ARG A 1 264 ? -16.545 -16.663 20.289 1.00 91.50 264 ARG A C 1
ATOM 2104 O O . ARG A 1 264 ? -15.912 -16.590 21.350 1.00 91.50 264 ARG A O 1
ATOM 2111 N N . PRO A 1 265 ? -17.131 -15.611 19.689 1.00 92.12 265 PRO A N 1
ATOM 2112 C CA . PRO A 1 265 ? -17.106 -14.260 20.247 1.00 92.12 265 PRO A CA 1
ATOM 2113 C C . PRO A 1 265 ? -17.773 -14.190 21.625 1.00 92.12 265 PRO A C 1
ATOM 2115 O O . PRO A 1 265 ? -18.715 -14.937 21.899 1.00 92.12 265 PRO A O 1
ATOM 2118 N N . ALA A 1 266 ? -17.305 -13.292 22.490 1.00 91.19 266 ALA A N 1
ATOM 2119 C CA . ALA A 1 266 ? -17.979 -12.940 23.746 1.00 91.19 266 ALA A CA 1
ATOM 2120 C C . ALA A 1 266 ? -18.634 -11.553 23.678 1.00 91.19 266 ALA A C 1
ATOM 2122 O O . ALA A 1 266 ? -19.644 -11.306 24.338 1.00 91.19 266 ALA A O 1
ATOM 2123 N N . GLY A 1 267 ? -18.075 -10.669 22.862 1.00 91.62 267 GLY A N 1
ATOM 2124 C CA . GLY A 1 267 ? -18.525 -9.302 22.688 1.00 91.62 267 GLY A CA 1
ATOM 2125 C C . GLY A 1 267 ? -18.239 -8.759 21.293 1.00 91.62 267 GLY A C 1
ATOM 2126 O O . GLY A 1 267 ? -18.092 -9.496 20.313 1.00 91.62 267 GLY A O 1
ATOM 2127 N N . ALA A 1 268 ? -18.167 -7.440 21.216 1.00 93.69 268 ALA A N 1
ATOM 2128 C CA . ALA A 1 268 ? -17.846 -6.698 20.015 1.00 93.69 268 ALA A CA 1
ATOM 2129 C C . ALA A 1 268 ? -16.976 -5.485 20.350 1.00 93.69 268 ALA A C 1
ATOM 2131 O O . ALA A 1 268 ? -17.187 -4.806 21.353 1.00 93.69 268 ALA A O 1
ATOM 2132 N N . TYR A 1 269 ? -16.023 -5.190 19.480 1.00 94.31 269 TYR A N 1
ATOM 2133 C CA . TYR A 1 269 ? -15.377 -3.892 19.415 1.00 94.31 269 TYR A CA 1
ATOM 2134 C C . TYR A 1 269 ? -16.285 -2.888 18.717 1.00 94.31 269 TYR A C 1
ATOM 2136 O O . TYR A 1 269 ? -16.945 -3.214 17.728 1.00 94.31 269 TYR A O 1
ATOM 2144 N N . ILE A 1 270 ? -16.263 -1.663 19.224 1.00 93.81 270 ILE A N 1
ATOM 2145 C CA . ILE A 1 270 ? -16.803 -0.504 18.532 1.00 93.81 270 ILE A CA 1
ATOM 2146 C C . ILE A 1 270 ? -15.666 0.128 17.738 1.00 93.81 270 ILE A C 1
ATOM 2148 O O . ILE A 1 270 ? -14.588 0.394 18.287 1.00 93.81 270 ILE A O 1
ATOM 2152 N N . VAL A 1 271 ? -15.892 0.311 16.444 1.00 93.62 271 VAL A N 1
ATOM 2153 C CA . VAL A 1 271 ? -14.854 0.658 15.477 1.00 93.62 271 VAL A CA 1
ATOM 2154 C C . VAL A 1 271 ? -15.259 1.846 14.622 1.00 93.62 271 VAL A C 1
ATOM 2156 O O . VAL A 1 271 ? -16.429 2.019 14.280 1.00 93.62 271 VAL A O 1
ATOM 2159 N N . ASP A 1 272 ? -14.256 2.631 14.251 1.00 91.19 272 ASP A N 1
ATOM 2160 C CA . ASP A 1 272 ? -14.374 3.644 13.214 1.00 91.19 272 ASP A CA 1
ATOM 2161 C C . ASP A 1 272 ? -14.117 2.991 11.850 1.00 91.19 272 ASP A C 1
ATOM 2163 O O . ASP A 1 272 ? -13.117 2.279 11.671 1.00 91.19 272 ASP A O 1
ATOM 2167 N N . THR A 1 273 ? -15.020 3.217 10.902 1.00 89.00 273 THR A N 1
ATOM 2168 C CA . THR A 1 273 ? -14.935 2.721 9.521 1.00 89.00 273 THR A CA 1
ATOM 2169 C C . THR A 1 273 ? -14.551 3.814 8.530 1.00 89.00 273 THR A C 1
ATOM 2171 O O . THR A 1 273 ? -14.150 3.498 7.403 1.00 89.00 273 THR A O 1
ATOM 2174 N N . ALA A 1 274 ? -14.578 5.085 8.950 1.00 86.94 274 ALA A N 1
ATOM 2175 C CA . ALA A 1 274 ? -14.111 6.195 8.137 1.00 86.94 274 ALA A CA 1
ATOM 2176 C C . ALA A 1 274 ? -12.612 6.031 7.810 1.00 86.94 274 ALA A C 1
ATOM 2178 O O . ALA A 1 274 ? -11.858 5.420 8.580 1.00 86.94 274 ALA A O 1
ATOM 2179 N N . PRO A 1 275 ? -12.138 6.514 6.649 1.00 85.12 275 PRO A N 1
ATOM 2180 C CA . PRO A 1 275 ? -10.726 6.461 6.296 1.00 85.12 275 PRO A CA 1
ATOM 2181 C C . PRO A 1 275 ? -9.941 7.489 7.118 1.00 85.12 275 PRO A C 1
ATOM 2183 O O . PRO A 1 275 ? -9.751 8.618 6.684 1.00 85.12 275 PRO A O 1
ATOM 2186 N N . VAL A 1 276 ? -9.479 7.074 8.299 1.00 88.00 276 VAL A N 1
ATOM 2187 C CA . VAL A 1 276 ? -8.839 7.949 9.293 1.00 88.00 276 VAL A CA 1
ATOM 2188 C C . VAL A 1 276 ? -7.466 7.428 9.711 1.00 88.00 276 VAL A C 1
ATOM 2190 O O . VAL A 1 276 ? -7.250 6.217 9.821 1.00 88.00 276 VAL A O 1
ATOM 2193 N N . ASN A 1 277 ? -6.532 8.341 9.985 1.00 92.44 277 ASN A N 1
ATOM 2194 C CA . ASN A 1 277 ? -5.253 8.001 10.611 1.00 92.44 277 ASN A CA 1
ATOM 2195 C C . ASN A 1 277 ? -5.414 7.956 12.135 1.00 92.44 277 ASN A C 1
ATOM 2197 O O . ASN A 1 277 ? -6.124 8.776 12.719 1.00 92.44 277 ASN A O 1
ATOM 2201 N N . THR A 1 278 ? -4.732 7.013 12.784 1.00 92.12 278 THR A N 1
ATOM 2202 C CA . THR A 1 278 ? -4.826 6.805 14.238 1.00 92.12 278 THR A CA 1
ATOM 2203 C C . THR A 1 278 ? -3.462 6.931 14.902 1.00 92.12 278 THR A C 1
ATOM 2205 O O . THR A 1 278 ? -2.483 6.355 14.430 1.00 92.12 278 THR A O 1
ATOM 2208 N N . MET A 1 279 ? -3.404 7.625 16.034 1.00 91.94 279 MET A N 1
ATOM 2209 C CA . MET A 1 279 ? -2.232 7.705 16.899 1.00 91.94 279 MET A CA 1
ATOM 2210 C C . MET A 1 279 ? -2.494 6.961 18.212 1.00 91.94 279 MET A C 1
ATOM 2212 O O . MET A 1 279 ? -3.505 7.192 18.866 1.00 91.94 279 MET A O 1
ATOM 2216 N N . VAL A 1 280 ? -1.586 6.078 18.626 1.00 91.38 280 VAL A N 1
ATOM 2217 C CA . VAL A 1 280 ? -1.664 5.349 19.900 1.00 91.38 280 VAL A CA 1
ATOM 2218 C C . VAL A 1 280 ? -0.521 5.797 20.804 1.00 91.38 280 VAL A C 1
ATOM 2220 O O . VAL A 1 280 ? 0.647 5.593 20.475 1.00 91.38 280 VAL A O 1
ATOM 2223 N N . LEU A 1 281 ? -0.859 6.373 21.958 1.00 89.19 281 LEU A N 1
ATOM 2224 C CA . LEU A 1 281 ? 0.082 6.932 22.931 1.00 89.19 281 LEU A CA 1
ATOM 2225 C C . LEU A 1 281 ? 0.179 6.030 24.163 1.00 89.19 281 LEU A C 1
ATOM 2227 O O . LEU A 1 281 ? -0.767 5.907 24.953 1.00 89.19 281 LEU A O 1
ATOM 2231 N N . ALA A 1 282 ? 1.327 5.368 24.322 1.00 87.69 282 ALA A N 1
ATOM 2232 C CA . ALA A 1 282 ? 1.524 4.403 25.396 1.00 87.69 282 ALA A CA 1
ATOM 2233 C C . ALA A 1 282 ? 3.000 4.172 25.750 1.00 87.69 282 ALA A C 1
ATOM 2235 O O . ALA A 1 282 ? 3.780 3.683 24.930 1.00 87.69 282 ALA A O 1
ATOM 2236 N N . ILE A 1 283 ? 3.360 4.393 27.018 1.00 84.69 283 ILE A N 1
ATOM 2237 C CA . ILE A 1 283 ? 4.688 4.037 27.544 1.00 84.69 283 ILE A CA 1
ATOM 2238 C C . ILE A 1 283 ? 4.932 2.519 27.544 1.00 84.69 283 ILE A C 1
ATOM 2240 O O . ILE A 1 283 ? 4.017 1.691 27.441 1.00 84.69 283 ILE A O 1
ATOM 2244 N N . THR A 1 284 ? 6.193 2.122 27.723 1.00 78.88 284 THR A N 1
ATOM 2245 C CA . THR A 1 284 ? 6.545 0.705 27.881 1.00 78.88 284 THR A CA 1
ATOM 2246 C C . THR A 1 284 ? 5.779 0.069 29.049 1.00 78.88 284 THR A C 1
ATOM 2248 O O . THR A 1 284 ? 5.551 0.682 30.090 1.00 78.88 284 THR A O 1
ATOM 2251 N N . ARG A 1 285 ? 5.341 -1.185 28.867 1.00 77.75 285 ARG A N 1
ATOM 2252 C CA . ARG A 1 285 ? 4.515 -1.945 29.834 1.00 77.75 285 ARG A CA 1
ATOM 2253 C C . ARG A 1 285 ? 3.118 -1.363 30.126 1.00 77.75 285 ARG A C 1
ATOM 2255 O O . ARG A 1 285 ? 2.432 -1.900 30.989 1.00 77.75 285 ARG A O 1
ATOM 2262 N N . ALA A 1 286 ? 2.639 -0.373 29.368 1.00 82.44 286 ALA A N 1
ATOM 2263 C CA . ALA A 1 286 ? 1.248 0.097 29.451 1.00 82.44 286 ALA A CA 1
ATOM 2264 C C . ALA A 1 286 ? 0.215 -0.904 28.890 1.00 82.44 286 ALA A C 1
ATOM 2266 O O . ALA A 1 286 ? -0.985 -0.717 29.055 1.00 82.44 286 ALA A O 1
ATOM 2267 N N . GLY A 1 287 ? 0.670 -1.972 28.226 1.00 81.00 287 GLY A N 1
ATOM 2268 C CA . GLY A 1 287 ? -0.203 -2.983 27.628 1.00 81.00 287 GLY A CA 1
ATOM 2269 C C . GLY A 1 287 ? -0.582 -2.725 26.168 1.00 81.00 287 GLY A C 1
ATOM 2270 O O . GLY A 1 287 ? -1.401 -3.474 25.656 1.00 81.00 287 GLY A O 1
ATOM 2271 N N . LYS A 1 288 ? 0.050 -1.758 25.475 1.00 86.81 288 LYS A N 1
ATOM 2272 C CA . LYS A 1 288 ? -0.244 -1.384 24.070 1.00 86.81 288 LYS A CA 1
ATOM 2273 C C . LYS A 1 288 ? -0.388 -2.569 23.109 1.00 86.81 288 LYS A C 1
ATOM 2275 O O . LYS A 1 288 ? -1.365 -2.656 22.369 1.00 86.81 288 LYS A O 1
ATOM 2280 N N . GLY A 1 289 ? 0.548 -3.521 23.177 1.00 86.19 289 GLY A N 1
ATOM 2281 C CA . GLY A 1 289 ? 0.516 -4.728 22.352 1.00 86.19 289 GLY A CA 1
ATOM 2282 C C . GLY A 1 289 ? -0.705 -5.588 22.656 1.00 86.19 289 GLY A C 1
ATOM 2283 O O . GLY A 1 289 ? -1.379 -6.073 21.755 1.00 86.19 289 GLY A O 1
ATOM 2284 N N . GLN A 1 290 ? -1.029 -5.711 23.943 1.00 86.19 290 GLN A N 1
ATOM 2285 C CA . GLN A 1 290 ? -2.068 -6.606 24.416 1.00 86.19 290 GLN A CA 1
ATOM 2286 C C . GLN A 1 290 ? -3.488 -6.053 24.256 1.00 86.19 290 GLN A C 1
ATOM 2288 O O . GLN A 1 290 ? -4.418 -6.848 24.123 1.00 86.19 290 GLN A O 1
ATOM 2293 N N . THR A 1 291 ? -3.668 -4.736 24.302 1.00 87.12 291 THR A N 1
ATOM 2294 C CA . THR A 1 291 ? -4.992 -4.105 24.268 1.00 87.12 291 THR A CA 1
ATOM 2295 C C . THR A 1 291 ? -5.361 -3.563 22.897 1.00 87.12 291 THR A C 1
ATOM 2297 O O . THR A 1 291 ? -6.530 -3.653 22.557 1.00 87.12 291 THR A O 1
ATOM 2300 N N . VAL A 1 292 ? -4.408 -3.042 22.110 1.00 89.50 292 VAL A N 1
ATOM 2301 C CA . VAL A 1 292 ? -4.697 -2.346 20.839 1.00 89.50 292 VAL A CA 1
ATOM 2302 C C . VAL A 1 292 ? -4.093 -3.056 19.630 1.00 89.50 292 VAL A C 1
ATOM 2304 O O . VAL A 1 292 ? -4.828 -3.403 18.707 1.00 89.50 292 VAL A O 1
ATOM 2307 N N . ILE A 1 293 ? -2.781 -3.321 19.628 1.00 91.19 293 ILE A N 1
ATOM 2308 C CA . ILE A 1 293 ? -2.072 -3.814 18.429 1.00 91.19 293 ILE A CA 1
ATOM 2309 C C . ILE A 1 293 ? -2.578 -5.197 18.009 1.00 91.19 293 ILE A C 1
ATOM 2311 O O . ILE A 1 293 ? -3.040 -5.374 16.882 1.00 91.19 293 ILE A O 1
ATOM 2315 N N . GLU A 1 294 ? -2.507 -6.187 18.906 1.00 92.12 294 GLU A N 1
ATOM 2316 C CA . GLU A 1 294 ? -2.874 -7.558 18.545 1.00 92.12 294 GLU A CA 1
ATOM 2317 C C . GLU A 1 294 ? -4.371 -7.707 18.208 1.00 92.12 294 GLU A C 1
ATOM 2319 O O . GLU A 1 294 ? -4.669 -8.356 17.203 1.00 92.12 294 GLU A O 1
ATOM 2324 N N . PRO A 1 295 ? -5.322 -7.108 18.959 1.00 92.12 295 PRO A N 1
ATOM 2325 C CA . PRO A 1 295 ? -6.729 -7.119 18.560 1.00 92.12 295 PRO A CA 1
ATOM 2326 C C . PRO A 1 295 ? -6.986 -6.474 17.199 1.00 92.12 295 PRO A C 1
ATOM 2328 O O . PRO A 1 295 ? -7.736 -7.033 16.404 1.00 92.12 295 PRO A O 1
ATOM 2331 N N . THR A 1 296 ? -6.327 -5.353 16.887 1.00 93.19 296 THR A N 1
ATOM 2332 C CA . THR A 1 296 ? -6.503 -4.665 15.597 1.00 93.19 296 THR A CA 1
ATOM 2333 C C . THR A 1 296 ? -6.041 -5.534 14.427 1.00 93.19 296 THR A C 1
ATOM 2335 O O . THR A 1 296 ? -6.771 -5.693 13.448 1.00 93.19 296 THR A O 1
ATOM 2338 N N . ILE A 1 297 ? -4.875 -6.180 14.549 1.00 93.44 297 ILE A N 1
ATOM 2339 C CA . ILE A 1 297 ? -4.379 -7.121 13.532 1.00 93.44 297 ILE A CA 1
ATOM 2340 C C . ILE A 1 297 ? -5.346 -8.305 13.381 1.00 93.44 297 ILE A C 1
ATOM 2342 O O . ILE A 1 297 ? -5.679 -8.700 12.261 1.00 93.44 297 ILE A O 1
ATOM 2346 N N . ASP A 1 298 ? -5.843 -8.862 14.490 1.00 92.62 298 ASP A N 1
ATOM 2347 C CA . ASP A 1 298 ? -6.812 -9.958 14.444 1.00 92.62 298 ASP A CA 1
ATOM 2348 C C . ASP A 1 298 ? -8.111 -9.546 13.732 1.00 92.62 298 ASP A C 1
ATOM 2350 O O . ASP A 1 298 ? -8.581 -10.297 12.872 1.00 92.62 298 ASP A O 1
ATOM 2354 N N . MET A 1 299 ? -8.638 -8.346 14.005 1.00 92.94 299 MET A N 1
ATOM 2355 C CA . MET A 1 299 ? -9.806 -7.798 13.310 1.00 92.94 299 MET A CA 1
ATOM 2356 C C . MET A 1 299 ? -9.566 -7.680 11.803 1.00 92.94 299 MET A C 1
ATOM 2358 O O . MET A 1 299 ? -10.345 -8.231 11.025 1.00 92.94 299 MET A O 1
ATOM 2362 N N . TRP A 1 300 ? -8.448 -7.081 11.377 1.00 93.94 300 TRP A N 1
ATOM 2363 C CA . TRP A 1 300 ? -8.109 -6.955 9.953 1.00 93.94 300 TRP A CA 1
ATOM 2364 C C . TRP A 1 300 ? -8.022 -8.305 9.236 1.00 93.94 300 TRP A C 1
ATOM 2366 O O . TRP A 1 300 ? -8.413 -8.422 8.075 1.00 93.94 300 TRP A O 1
ATOM 2376 N N . THR A 1 301 ? -7.558 -9.360 9.916 1.00 93.06 301 THR A N 1
ATOM 2377 C CA . THR A 1 301 ? -7.528 -10.703 9.311 1.00 93.06 301 THR A CA 1
ATOM 2378 C C . THR A 1 301 ? -8.906 -11.375 9.197 1.00 93.06 301 THR A C 1
ATOM 2380 O O . THR A 1 301 ? -9.042 -12.336 8.433 1.00 93.06 301 THR A O 1
ATOM 2383 N N . ARG A 1 302 ? -9.917 -10.904 9.945 1.00 92.75 302 ARG A N 1
ATOM 2384 C CA . ARG A 1 302 ? -11.295 -11.438 9.990 1.00 92.75 302 ARG A CA 1
ATOM 2385 C C . ARG A 1 302 ? -12.300 -10.634 9.160 1.00 92.75 302 ARG A C 1
ATOM 2387 O O . ARG A 1 302 ? -13.482 -10.978 9.126 1.00 92.75 302 ARG A O 1
ATOM 2394 N N . GLU A 1 303 ? -11.858 -9.593 8.468 1.00 93.00 303 GLU A N 1
ATOM 2395 C CA . GLU A 1 303 ? -12.692 -8.891 7.494 1.00 93.00 303 GLU A CA 1
ATOM 2396 C C . GLU A 1 303 ? -13.032 -9.815 6.315 1.00 93.00 303 GLU A C 1
ATOM 2398 O O . GLU A 1 303 ? -12.164 -10.502 5.762 1.00 93.00 303 GLU A O 1
ATOM 2403 N N . LYS A 1 304 ? -14.297 -9.819 5.874 1.00 90.94 304 LYS A N 1
ATOM 2404 C CA . LYS A 1 304 ? -14.705 -10.588 4.685 1.00 90.94 304 LYS A CA 1
ATOM 2405 C C . LYS A 1 304 ? -13.989 -10.090 3.428 1.00 90.94 304 LYS A C 1
ATOM 2407 O O . LYS A 1 304 ? -13.487 -10.898 2.641 1.00 90.94 304 LYS A O 1
ATOM 2412 N N . ARG A 1 305 ? -13.912 -8.763 3.255 1.00 89.19 305 ARG A N 1
ATOM 2413 C CA . ARG A 1 305 ? -13.096 -8.109 2.223 1.00 89.19 305 ARG A CA 1
ATOM 2414 C C . ARG A 1 305 ? -11.729 -7.775 2.809 1.00 89.19 305 ARG A C 1
ATOM 2416 O O . ARG A 1 305 ? -11.543 -6.721 3.400 1.00 89.19 305 ARG A O 1
ATOM 2423 N N . LYS A 1 306 ? -10.791 -8.698 2.622 1.00 90.06 306 LYS A N 1
ATOM 2424 C CA . LYS A 1 306 ? -9.423 -8.601 3.139 1.00 90.06 306 LYS A CA 1
ATOM 2425 C C . LYS A 1 306 ? -8.625 -7.542 2.385 1.00 90.06 306 LYS A C 1
ATOM 2427 O O . LYS A 1 306 ? -8.590 -7.562 1.155 1.00 90.06 306 LYS A O 1
ATOM 2432 N N . ASN A 1 307 ? -7.949 -6.689 3.140 1.00 91.12 307 ASN A N 1
ATOM 2433 C CA . ASN A 1 307 ? -7.067 -5.631 2.653 1.00 91.12 307 ASN A CA 1
ATOM 2434 C C . ASN A 1 307 ? -5.606 -5.960 2.970 1.00 91.12 307 ASN A C 1
ATOM 2436 O O . ASN A 1 307 ? -5.343 -6.848 3.777 1.00 91.12 307 ASN A O 1
ATOM 2440 N N . ASN A 1 308 ? -4.651 -5.268 2.353 1.00 93.38 308 ASN A N 1
ATOM 2441 C CA . ASN A 1 308 ? -3.241 -5.480 2.666 1.00 93.38 308 ASN A CA 1
ATOM 2442 C C . ASN A 1 308 ? -2.890 -4.865 4.023 1.00 93.38 308 ASN A C 1
ATOM 2444 O O . ASN A 1 308 ? -3.428 -3.823 4.401 1.00 93.38 308 ASN A O 1
ATOM 2448 N N . MET A 1 309 ? -1.952 -5.490 4.731 1.00 93.81 309 MET A N 1
ATOM 2449 C CA . MET A 1 309 ? -1.425 -4.971 5.994 1.00 93.81 309 MET A CA 1
ATOM 2450 C C . MET A 1 309 ? 0.099 -4.940 5.972 1.00 93.81 309 MET A C 1
ATOM 2452 O O . MET A 1 309 ? 0.740 -5.863 5.470 1.00 93.81 309 MET A O 1
ATOM 2456 N N . VAL A 1 310 ? 0.664 -3.877 6.528 1.00 92.88 310 VAL A N 1
ATOM 2457 C CA . VAL A 1 310 ? 2.099 -3.640 6.663 1.00 92.88 310 VAL A CA 1
ATOM 2458 C C . VAL A 1 310 ? 2.367 -3.368 8.131 1.00 92.88 310 VAL A C 1
ATOM 2460 O O . VAL A 1 310 ? 1.870 -2.389 8.675 1.00 92.88 310 VAL A O 1
ATOM 2463 N N . ILE A 1 311 ? 3.096 -4.257 8.793 1.00 92.19 311 ILE A N 1
ATOM 2464 C CA . ILE A 1 311 ? 3.263 -4.257 10.245 1.00 92.19 311 ILE A CA 1
ATOM 2465 C C . ILE A 1 311 ? 4.750 -4.154 10.561 1.00 92.19 311 ILE A C 1
ATOM 2467 O O . ILE A 1 311 ? 5.533 -5.027 10.184 1.00 92.19 311 ILE A O 1
ATOM 2471 N N . ASN A 1 312 ? 5.134 -3.101 11.280 1.00 89.19 312 ASN A N 1
ATOM 2472 C CA . ASN A 1 312 ? 6.439 -3.039 11.920 1.00 89.19 312 ASN A CA 1
ATOM 2473 C C . ASN A 1 312 ? 6.404 -3.880 13.201 1.00 89.19 312 ASN A C 1
ATOM 2475 O O . ASN A 1 312 ? 5.652 -3.573 14.122 1.00 89.19 312 ASN A O 1
ATOM 2479 N N . ASP A 1 313 ? 7.197 -4.946 13.249 1.00 86.44 313 ASP A N 1
ATOM 2480 C CA . ASP A 1 313 ? 7.316 -5.875 14.373 1.00 86.44 313 ASP A CA 1
ATOM 2481 C C . ASP A 1 313 ? 8.794 -6.011 14.780 1.00 86.44 313 ASP A C 1
ATOM 2483 O O . ASP A 1 313 ? 9.446 -7.007 14.447 1.00 86.44 313 ASP A O 1
ATOM 2487 N N . PRO A 1 314 ? 9.346 -5.037 15.533 1.00 78.88 314 PRO A N 1
ATOM 2488 C CA . PRO A 1 314 ? 10.760 -5.028 15.920 1.00 78.88 314 PRO A CA 1
ATOM 2489 C C . PRO A 1 314 ? 11.235 -6.306 16.634 1.00 78.88 314 PRO A C 1
ATOM 2491 O O . PRO A 1 314 ? 12.431 -6.600 16.650 1.00 78.88 314 PRO A O 1
ATOM 2494 N N . LYS A 1 315 ? 10.315 -7.067 17.248 1.00 79.06 315 LYS A N 1
ATOM 2495 C CA . LYS A 1 315 ? 10.613 -8.277 18.035 1.00 79.06 315 LYS A CA 1
ATOM 2496 C C . LYS A 1 315 ? 10.278 -9.590 17.320 1.00 79.06 315 LYS A C 1
ATOM 2498 O O . LYS A 1 315 ? 10.725 -10.643 17.771 1.00 79.06 315 LYS A O 1
ATOM 2503 N N . GLY A 1 316 ? 9.500 -9.557 16.241 1.00 82.81 316 GLY A N 1
ATOM 2504 C CA . GLY A 1 316 ? 9.018 -10.753 15.539 1.00 82.81 316 GLY A CA 1
ATOM 2505 C C . GLY A 1 316 ? 7.909 -11.527 16.274 1.00 82.81 316 GLY A C 1
ATOM 2506 O O . GLY A 1 316 ? 7.564 -12.640 15.868 1.00 82.81 316 GLY A O 1
ATOM 2507 N N . GLU A 1 317 ? 7.359 -10.991 17.369 1.00 86.12 317 GLU A N 1
ATOM 2508 C CA . GLU A 1 317 ? 6.338 -11.669 18.184 1.00 86.12 317 GLU A CA 1
ATOM 2509 C C . GLU A 1 317 ? 4.972 -11.700 17.481 1.00 86.12 317 GLU A C 1
ATOM 2511 O O . GLU A 1 317 ? 4.243 -12.696 17.572 1.00 86.12 317 GLU A O 1
ATOM 2516 N N . LEU A 1 318 ? 4.637 -10.631 16.750 1.00 89.06 318 LEU A N 1
ATOM 2517 C CA . LEU A 1 318 ? 3.384 -10.509 16.007 1.00 89.06 318 LEU A CA 1
ATOM 2518 C C . LEU A 1 318 ? 3.381 -11.472 14.822 1.00 89.06 318 LEU A C 1
ATOM 2520 O O . LEU A 1 318 ? 2.393 -12.182 14.619 1.00 89.06 318 LEU A O 1
ATOM 2524 N N . LEU A 1 319 ? 4.499 -11.576 14.096 1.00 89.25 319 LEU A N 1
ATOM 2525 C CA . LEU A 1 319 ? 4.637 -12.537 13.003 1.00 89.25 319 LEU A CA 1
ATOM 2526 C C . LEU A 1 319 ? 4.401 -13.972 13.498 1.00 89.25 319 LEU A C 1
ATOM 2528 O O . LEU A 1 319 ? 3.588 -14.697 12.925 1.00 89.25 319 LEU A O 1
ATOM 2532 N N . VAL A 1 320 ? 5.076 -14.390 14.577 1.00 88.19 320 VAL A N 1
ATOM 2533 C CA . VAL A 1 320 ? 4.945 -15.755 15.122 1.00 88.19 320 VAL A CA 1
ATOM 2534 C C . VAL A 1 320 ? 3.503 -16.052 15.541 1.00 88.19 320 VAL A C 1
ATOM 2536 O O . VAL A 1 320 ? 3.006 -17.156 15.303 1.00 88.19 320 VAL A O 1
ATOM 2539 N N . LYS A 1 321 ? 2.816 -15.070 16.136 1.00 88.06 321 LYS A N 1
ATOM 2540 C CA . LYS A 1 321 ? 1.426 -15.210 16.583 1.00 88.06 321 LYS A CA 1
ATOM 2541 C C . LYS A 1 321 ? 0.444 -15.299 15.409 1.00 88.06 321 LYS A C 1
ATOM 2543 O O . LYS A 1 321 ? -0.443 -16.153 15.427 1.00 88.06 321 LYS A O 1
ATOM 2548 N N . PHE A 1 322 ? 0.606 -14.466 14.380 1.00 89.94 322 PHE A N 1
ATOM 2549 C CA . PHE A 1 322 ? -0.364 -14.343 13.287 1.00 89.94 322 PHE A CA 1
ATOM 2550 C C . PHE A 1 322 ? -0.049 -15.173 12.037 1.00 89.94 322 PHE A C 1
ATOM 2552 O O . PHE A 1 322 ? -0.937 -15.324 11.200 1.00 89.94 322 PHE A O 1
ATOM 2559 N N . PHE A 1 323 ? 1.126 -15.803 11.927 1.00 89.31 323 PHE A N 1
ATOM 2560 C CA . PHE A 1 323 ? 1.506 -16.603 10.754 1.00 89.31 323 PHE A CA 1
ATOM 2561 C C . PHE A 1 323 ? 0.475 -17.685 10.387 1.00 89.31 323 PHE A C 1
ATOM 2563 O O . PHE A 1 323 ? -0.024 -17.714 9.260 1.00 89.31 323 PHE A O 1
ATOM 2570 N N . ILE A 1 324 ? 0.107 -18.563 11.332 1.00 88.12 324 ILE A N 1
ATOM 2571 C CA . ILE A 1 324 ? -0.878 -19.632 11.078 1.00 88.12 324 ILE A CA 1
ATOM 2572 C C . ILE A 1 324 ? -2.289 -19.053 10.857 1.00 88.12 324 ILE A C 1
ATOM 2574 O O . ILE A 1 324 ? -2.888 -19.374 9.823 1.00 88.12 324 ILE A O 1
ATOM 2578 N N . PRO A 1 325 ? -2.838 -18.217 11.767 1.00 89.31 325 PRO A N 1
ATOM 2579 C CA . PRO A 1 325 ? -4.188 -17.681 11.611 1.00 89.31 325 PRO A CA 1
ATOM 2580 C C . PRO A 1 325 ? -4.370 -16.900 10.311 1.00 89.31 325 PRO A C 1
ATOM 2582 O O . PRO A 1 325 ? -5.318 -17.171 9.579 1.00 89.31 325 PRO A O 1
ATOM 2585 N N . ALA A 1 326 ? -3.455 -15.988 9.975 1.00 90.88 326 ALA A N 1
ATOM 2586 C CA . ALA A 1 326 ? -3.566 -15.171 8.772 1.00 90.88 326 ALA A CA 1
ATOM 2587 C C . ALA A 1 326 ? -3.433 -16.014 7.490 1.00 90.88 326 ALA A C 1
ATOM 2589 O O . ALA A 1 326 ? -4.205 -15.815 6.550 1.00 90.88 326 ALA A O 1
ATOM 2590 N N . THR A 1 327 ? -2.555 -17.027 7.466 1.00 89.00 327 THR A N 1
ATOM 2591 C CA . THR A 1 327 ? -2.426 -17.933 6.308 1.00 89.00 327 THR A CA 1
ATOM 2592 C C . THR A 1 327 ? -3.692 -18.770 6.091 1.00 89.00 327 THR A C 1
ATOM 2594 O O . THR A 1 327 ? -4.185 -18.866 4.966 1.00 89.00 327 THR A O 1
ATOM 2597 N N . ILE A 1 328 ? -4.278 -19.333 7.157 1.00 88.44 328 ILE A N 1
ATOM 2598 C CA . ILE A 1 328 ? -5.543 -20.092 7.073 1.00 88.44 328 ILE A CA 1
ATOM 2599 C C . ILE A 1 328 ? -6.701 -19.178 6.672 1.00 88.44 328 ILE A C 1
ATOM 2601 O O . ILE A 1 328 ? -7.526 -19.550 5.837 1.00 88.44 328 ILE A O 1
ATOM 2605 N N . ARG A 1 329 ? -6.712 -17.947 7.193 1.00 89.44 329 ARG A N 1
ATOM 2606 C CA . ARG A 1 329 ? -7.630 -16.886 6.779 1.00 89.44 329 ARG A CA 1
ATOM 2607 C C . ARG A 1 329 ? -7.319 -16.367 5.371 1.00 89.44 329 ARG A C 1
ATOM 2609 O O . ARG A 1 329 ? -8.071 -15.545 4.879 1.00 89.44 329 ARG A O 1
ATOM 2616 N N . GLY A 1 330 ? -6.314 -16.866 4.651 1.00 88.19 330 GLY A N 1
ATOM 2617 C CA . GLY A 1 330 ? -6.128 -16.624 3.216 1.00 88.19 330 GLY A CA 1
ATOM 2618 C C . GLY A 1 330 ? -5.250 -15.428 2.841 1.00 88.19 330 GLY A C 1
ATOM 2619 O O . GLY A 1 330 ? -5.365 -14.955 1.710 1.00 88.19 330 GLY A O 1
ATOM 2620 N N . PHE A 1 331 ? -4.389 -14.961 3.744 1.00 90.94 331 PHE A N 1
ATOM 2621 C CA . PHE A 1 331 ? -3.325 -13.998 3.444 1.00 90.94 331 PHE A CA 1
ATOM 2622 C C . PHE A 1 331 ? -2.074 -14.691 2.887 1.00 90.94 331 PHE A C 1
ATOM 2624 O O . PHE A 1 331 ? -1.787 -15.846 3.208 1.00 90.94 331 PHE A O 1
ATOM 2631 N N . GLU A 1 332 ? -1.322 -13.985 2.046 1.00 88.25 332 GLU A N 1
ATOM 2632 C CA . GLU A 1 332 ? 0.069 -14.312 1.726 1.00 88.25 332 GLU A CA 1
ATOM 2633 C C . GLU A 1 332 ? 0.972 -13.555 2.706 1.00 88.25 332 GLU A C 1
ATOM 2635 O O . GLU A 1 332 ? 0.996 -12.324 2.704 1.00 88.25 332 GLU A O 1
ATOM 2640 N N . ILE A 1 333 ? 1.687 -14.285 3.564 1.00 88.69 333 ILE A N 1
ATOM 2641 C CA . ILE A 1 333 ? 2.624 -13.677 4.512 1.00 88.69 333 ILE A CA 1
ATOM 2642 C C . ILE A 1 333 ? 3.945 -13.398 3.801 1.00 88.69 333 ILE A C 1
ATOM 2644 O O . ILE A 1 333 ? 4.510 -14.300 3.179 1.00 88.69 333 ILE A O 1
ATOM 2648 N N . VAL A 1 334 ? 4.415 -12.160 3.918 1.00 88.25 334 VAL A N 1
ATOM 2649 C CA . VAL A 1 334 ? 5.729 -11.700 3.465 1.00 88.25 334 VAL A CA 1
ATOM 2650 C C . VAL A 1 334 ? 6.487 -11.230 4.701 1.00 88.25 334 VAL A C 1
ATOM 2652 O O . VAL A 1 334 ? 5.967 -10.418 5.467 1.00 88.25 334 VAL A O 1
ATOM 2655 N N . GLN A 1 335 ? 7.693 -11.744 4.922 1.00 87.19 335 GLN A N 1
ATOM 2656 C CA . GLN A 1 335 ? 8.511 -11.339 6.068 1.00 87.19 335 GLN A CA 1
ATOM 2657 C C . GLN A 1 335 ? 9.848 -10.766 5.612 1.00 87.19 335 GLN A C 1
ATOM 2659 O O . GLN A 1 335 ? 10.587 -11.408 4.870 1.00 87.19 335 GLN A O 1
ATOM 2664 N N . PHE A 1 336 ? 10.176 -9.580 6.114 1.00 85.56 336 PHE A N 1
ATOM 2665 C CA . PHE A 1 336 ? 11.508 -8.999 6.011 1.00 85.56 336 PHE A CA 1
ATOM 2666 C C . PHE A 1 336 ? 12.194 -9.162 7.358 1.00 85.56 336 PHE A C 1
ATOM 2668 O O . PHE A 1 336 ? 12.058 -8.331 8.259 1.00 85.56 336 PHE A O 1
ATOM 2675 N N . ASN A 1 337 ? 12.855 -10.307 7.511 1.00 80.56 337 ASN A N 1
ATOM 2676 C CA . ASN A 1 337 ? 13.424 -10.744 8.773 1.00 80.56 337 ASN A CA 1
ATOM 2677 C C . ASN A 1 337 ? 14.929 -10.488 8.817 1.00 80.56 337 ASN A C 1
ATOM 2679 O O . ASN A 1 337 ? 15.718 -11.297 8.333 1.00 80.56 337 ASN A O 1
ATOM 2683 N N . LEU A 1 338 ? 15.328 -9.384 9.450 1.00 76.12 338 LEU A N 1
ATOM 2684 C CA . LEU A 1 338 ? 16.742 -9.040 9.614 1.00 76.12 338 LEU A CA 1
ATOM 2685 C C . LEU A 1 338 ? 17.421 -9.827 10.748 1.00 76.12 338 LEU A C 1
ATOM 2687 O O . LEU A 1 338 ? 18.644 -9.851 10.817 1.00 76.12 338 LEU A O 1
ATOM 2691 N N . ILE A 1 339 ? 16.654 -10.493 11.626 1.00 77.00 339 ILE A N 1
ATOM 2692 C CA . ILE A 1 339 ? 17.199 -11.379 12.673 1.00 77.00 339 ILE A CA 1
ATOM 2693 C C . ILE A 1 339 ? 17.663 -12.704 12.063 1.00 77.00 339 ILE A C 1
ATOM 2695 O O . ILE A 1 339 ? 18.697 -13.243 12.454 1.00 77.00 339 ILE A O 1
ATOM 2699 N N . ASN A 1 340 ? 16.886 -13.255 11.126 1.00 75.94 340 ASN A N 1
ATOM 2700 C CA . ASN A 1 340 ? 17.218 -14.495 10.430 1.00 75.94 340 ASN A CA 1
ATOM 2701 C C . ASN A 1 340 ? 17.172 -14.300 8.905 1.00 75.94 340 ASN A C 1
ATOM 2703 O O . ASN A 1 340 ? 16.141 -14.577 8.283 1.00 75.94 340 ASN A O 1
ATOM 2707 N N . PRO A 1 341 ? 18.305 -13.912 8.296 1.00 68.81 341 PRO A N 1
ATOM 2708 C CA . PRO A 1 341 ? 18.379 -13.591 6.871 1.00 68.81 341 PRO A CA 1
ATOM 2709 C C . PRO A 1 341 ? 18.064 -14.777 5.958 1.00 68.81 341 PRO A C 1
ATOM 2711 O O . PRO A 1 341 ? 17.629 -14.600 4.828 1.00 68.81 341 PRO A O 1
ATOM 2714 N N . LEU A 1 342 ? 18.244 -16.014 6.433 1.00 70.19 342 LEU A N 1
ATOM 2715 C CA . LEU A 1 342 ? 17.973 -17.210 5.628 1.00 70.19 342 LEU A CA 1
ATOM 2716 C C . LEU A 1 342 ? 16.475 -17.390 5.339 1.00 70.19 342 LEU A C 1
ATOM 2718 O O . LEU A 1 342 ? 16.102 -17.943 4.304 1.00 70.19 342 LEU A O 1
ATOM 2722 N N . ASN A 1 343 ? 15.619 -16.911 6.244 1.00 73.38 343 ASN A N 1
ATOM 2723 C CA . ASN A 1 343 ? 14.165 -17.027 6.161 1.00 73.38 343 ASN A CA 1
ATOM 2724 C C . ASN A 1 343 ? 13.523 -15.642 6.002 1.00 73.38 343 ASN A C 1
ATOM 2726 O O . ASN A 1 343 ? 12.520 -15.343 6.645 1.00 73.38 343 ASN A O 1
ATOM 2730 N N . THR A 1 344 ? 14.094 -14.801 5.139 1.00 79.94 344 THR A N 1
ATOM 2731 C CA . THR A 1 344 ? 13.502 -13.528 4.704 1.00 79.94 344 THR A CA 1
ATOM 2732 C C . THR A 1 344 ? 13.072 -13.606 3.241 1.00 79.94 344 THR A C 1
ATOM 2734 O O . THR A 1 344 ? 13.702 -14.312 2.450 1.00 79.94 344 THR A O 1
ATOM 2737 N N . ASP A 1 345 ? 12.007 -12.891 2.881 1.00 81.81 345 ASP A N 1
ATOM 2738 C CA . ASP A 1 345 ? 11.678 -12.616 1.484 1.00 81.81 345 ASP A CA 1
ATOM 2739 C C . ASP A 1 345 ? 12.663 -11.590 0.899 1.00 81.81 345 ASP A C 1
ATOM 2741 O O . ASP A 1 345 ? 13.250 -10.775 1.619 1.00 81.81 345 ASP A O 1
ATOM 2745 N N . ILE A 1 346 ? 12.860 -11.663 -0.418 1.00 83.19 346 ILE A N 1
ATOM 2746 C CA . ILE A 1 346 ? 13.846 -10.864 -1.148 1.00 83.19 346 ILE A CA 1
ATOM 2747 C C . ILE A 1 346 ? 13.213 -9.547 -1.607 1.00 83.19 346 ILE A C 1
ATOM 2749 O O . ILE A 1 346 ? 12.113 -9.530 -2.164 1.00 83.19 346 ILE A O 1
ATOM 2753 N N . TYR A 1 347 ? 13.942 -8.452 -1.416 1.00 86.44 347 TYR A N 1
ATOM 2754 C CA . TYR A 1 347 ? 13.589 -7.121 -1.892 1.00 86.44 347 TYR A CA 1
ATOM 2755 C C . TYR A 1 347 ? 14.799 -6.492 -2.574 1.00 86.44 347 TYR A C 1
ATOM 2757 O O . TYR A 1 347 ? 15.717 -6.025 -1.912 1.00 86.44 347 TYR A O 1
ATOM 2765 N N . ASN A 1 348 ? 14.784 -6.466 -3.903 1.00 88.19 348 ASN A N 1
ATOM 2766 C CA . ASN A 1 348 ? 15.785 -5.796 -4.720 1.00 88.19 348 ASN A CA 1
ATOM 2767 C C . ASN A 1 348 ? 15.305 -4.369 -5.056 1.00 88.19 348 ASN A C 1
ATOM 2769 O O . ASN A 1 348 ? 14.412 -4.228 -5.900 1.00 88.19 348 ASN A O 1
ATOM 2773 N N . PRO A 1 349 ? 15.897 -3.309 -4.467 1.00 86.81 349 PRO A N 1
ATOM 2774 C CA . PRO A 1 349 ? 15.445 -1.936 -4.700 1.00 86.81 349 PRO A CA 1
ATOM 2775 C C . PRO A 1 349 ? 15.643 -1.478 -6.150 1.00 86.81 349 PRO A C 1
ATOM 2777 O O . PRO A 1 349 ? 14.810 -0.746 -6.681 1.00 86.81 349 PRO A O 1
ATOM 2780 N N . LEU A 1 350 ? 16.704 -1.951 -6.823 1.00 89.38 350 LEU A N 1
ATOM 2781 C CA . LEU A 1 350 ? 16.922 -1.678 -8.250 1.00 89.38 350 LEU A CA 1
ATOM 2782 C C . LEU A 1 350 ? 15.967 -2.470 -9.147 1.00 89.38 350 LEU A C 1
ATOM 2784 O O . LEU A 1 350 ? 15.795 -2.113 -10.308 1.00 89.38 350 LEU A O 1
ATOM 2788 N N . GLY A 1 351 ? 15.310 -3.508 -8.622 1.00 87.81 351 GLY A N 1
ATOM 2789 C CA . GLY A 1 351 ? 14.331 -4.296 -9.363 1.00 87.81 351 GLY A CA 1
ATOM 2790 C C . GLY A 1 351 ? 13.146 -3.460 -9.854 1.00 87.81 351 GLY A C 1
ATOM 2791 O O . GLY A 1 351 ? 12.669 -3.688 -10.962 1.00 87.81 351 GLY A O 1
ATOM 2792 N N . PHE A 1 352 ? 12.714 -2.457 -9.082 1.00 84.62 352 PHE A N 1
ATOM 2793 C CA . PHE A 1 352 ? 11.640 -1.538 -9.483 1.00 84.62 352 PHE A CA 1
ATOM 2794 C C . PHE A 1 352 ? 12.066 -0.616 -10.627 1.00 84.62 352 PHE A C 1
ATOM 2796 O O . PHE A 1 352 ? 11.320 -0.441 -11.590 1.00 84.62 352 PHE A O 1
ATOM 2803 N N . ALA A 1 353 ? 13.289 -0.084 -10.557 1.00 88.06 353 ALA A N 1
ATOM 2804 C CA . ALA A 1 353 ? 13.868 0.717 -11.631 1.00 88.06 353 ALA A CA 1
ATOM 2805 C C . ALA A 1 353 ? 14.096 -0.116 -12.902 1.00 88.06 353 ALA A C 1
ATOM 2807 O O . ALA A 1 353 ? 13.804 0.345 -14.002 1.00 88.06 353 ALA A O 1
ATOM 2808 N N . ALA A 1 354 ? 14.545 -1.364 -12.751 1.00 88.94 354 ALA A N 1
ATOM 2809 C CA . ALA A 1 354 ? 14.704 -2.301 -13.854 1.00 88.94 354 ALA A CA 1
ATOM 2810 C C . ALA A 1 354 ? 13.358 -2.642 -14.515 1.00 88.94 354 ALA A C 1
ATOM 2812 O O . ALA A 1 354 ? 13.258 -2.600 -15.736 1.00 88.94 354 ALA A O 1
ATOM 2813 N N . GLU A 1 355 ? 12.304 -2.939 -13.745 1.00 86.12 355 GLU A N 1
ATOM 2814 C CA . GLU A 1 355 ? 10.970 -3.210 -14.302 1.00 86.12 355 GLU A CA 1
ATOM 2815 C C . GLU A 1 355 ? 10.410 -1.979 -15.035 1.00 86.12 355 GLU A C 1
ATOM 2817 O O . GLU A 1 355 ? 9.927 -2.118 -16.156 1.00 86.12 355 GLU A O 1
ATOM 2822 N N . ALA A 1 356 ? 10.565 -0.774 -14.473 1.00 86.81 356 ALA A N 1
ATOM 2823 C CA . ALA A 1 356 ? 10.175 0.473 -15.137 1.00 86.81 356 ALA A CA 1
ATOM 2824 C C . ALA A 1 356 ? 10.938 0.701 -16.456 1.00 86.81 356 ALA A C 1
ATOM 2826 O O . ALA A 1 356 ? 10.318 0.978 -17.483 1.00 86.81 356 ALA A O 1
ATOM 2827 N N . ALA A 1 357 ? 12.258 0.487 -16.467 1.00 87.56 357 ALA A N 1
ATOM 2828 C CA . ALA A 1 357 ? 13.071 0.601 -17.678 1.00 87.56 357 ALA A CA 1
ATOM 2829 C C . ALA A 1 357 ? 12.669 -0.428 -18.752 1.00 87.56 357 ALA A C 1
ATOM 2831 O O . ALA A 1 357 ? 12.634 -0.107 -19.938 1.00 87.56 357 ALA A O 1
ATOM 2832 N N . ARG A 1 358 ? 12.301 -1.655 -18.355 1.00 86.44 358 ARG A N 1
ATOM 2833 C CA . ARG A 1 358 ? 11.784 -2.688 -19.275 1.00 86.44 358 ARG A CA 1
ATOM 2834 C C . ARG A 1 358 ? 10.407 -2.347 -19.837 1.00 86.44 358 ARG A C 1
ATOM 2836 O O . ARG A 1 358 ? 10.127 -2.660 -20.995 1.00 86.44 358 ARG A O 1
ATOM 2843 N N . GLU A 1 359 ? 9.564 -1.699 -19.031 1.00 82.88 359 GLU A N 1
ATOM 2844 C CA . GLU A 1 359 ? 8.281 -1.147 -19.472 1.00 82.88 359 GLU A CA 1
ATOM 2845 C C . GLU A 1 359 ? 8.465 0.024 -20.465 1.00 82.88 359 GLU A C 1
ATOM 2847 O O . GLU A 1 359 ? 7.523 0.330 -21.192 1.00 82.88 359 GLU A O 1
ATOM 2852 N N . GLY A 1 360 ? 9.665 0.615 -20.567 1.00 82.06 360 GLY A N 1
ATOM 2853 C CA . GLY A 1 360 ? 9.967 1.794 -21.393 1.00 82.06 360 GLY A CA 1
ATOM 2854 C C . GLY A 1 360 ? 9.831 3.125 -20.647 1.00 82.06 360 GLY A C 1
ATOM 2855 O O . GLY A 1 360 ? 10.040 4.179 -21.225 1.00 82.06 360 GLY A O 1
ATOM 2856 N N . ASP A 1 361 ? 9.511 3.096 -19.352 1.00 84.56 361 ASP A N 1
ATOM 2857 C CA . ASP A 1 361 ? 9.287 4.297 -18.547 1.00 84.56 361 ASP A CA 1
ATOM 2858 C C . ASP A 1 361 ? 10.574 4.722 -17.825 1.00 84.56 361 ASP A C 1
ATOM 2860 O O . ASP A 1 361 ? 10.825 4.400 -16.656 1.00 84.56 361 ASP A O 1
ATOM 2864 N N . PHE A 1 362 ? 11.438 5.424 -18.556 1.00 86.81 362 PHE A N 1
ATOM 2865 C CA . PHE A 1 362 ? 12.756 5.820 -18.057 1.00 86.81 362 PHE A CA 1
ATOM 2866 C C . PHE A 1 362 ? 12.700 6.954 -17.032 1.00 86.81 362 PHE A C 1
ATOM 2868 O O . PHE A 1 362 ? 13.557 7.025 -16.151 1.00 86.81 362 PHE A O 1
ATOM 2875 N N . THR A 1 363 ? 11.670 7.802 -17.080 1.00 86.88 363 THR A N 1
ATOM 2876 C CA . THR A 1 363 ? 11.447 8.839 -16.065 1.00 86.88 363 THR A CA 1
ATOM 2877 C C . THR A 1 363 ? 11.175 8.212 -14.698 1.00 86.88 363 THR A C 1
ATOM 2879 O O . THR A 1 363 ? 11.747 8.648 -13.699 1.00 86.88 363 THR A O 1
ATOM 2882 N N . LYS A 1 364 ? 10.377 7.137 -14.642 1.00 84.44 364 LYS A N 1
ATOM 2883 C CA . LYS A 1 364 ? 10.158 6.390 -13.392 1.00 84.44 364 LYS A CA 1
ATOM 2884 C C . LYS A 1 364 ? 11.374 5.600 -12.950 1.00 84.44 364 LYS A C 1
ATOM 2886 O O . LYS A 1 364 ? 11.667 5.533 -11.759 1.00 84.44 364 LYS A O 1
ATOM 2891 N N . ALA A 1 365 ? 12.109 5.014 -13.893 1.00 87.94 365 ALA A N 1
ATOM 2892 C CA . ALA A 1 365 ? 13.369 4.361 -13.562 1.00 87.94 365 ALA A CA 1
ATOM 2893 C C . ALA A 1 365 ? 14.344 5.346 -12.890 1.00 87.94 365 ALA A C 1
ATOM 2895 O O . ALA A 1 365 ? 14.972 4.994 -11.890 1.00 87.94 365 ALA A O 1
ATOM 2896 N N . ALA A 1 366 ? 14.416 6.587 -13.387 1.00 88.75 366 ALA A N 1
ATOM 2897 C CA . ALA A 1 366 ? 15.210 7.646 -12.779 1.00 88.75 366 ALA A CA 1
ATOM 2898 C C . ALA A 1 366 ? 14.729 7.979 -11.364 1.00 88.75 366 ALA A C 1
ATOM 2900 O O . ALA A 1 366 ? 15.525 7.872 -10.434 1.00 88.75 366 ALA A O 1
ATOM 2901 N N . SER A 1 367 ? 13.440 8.276 -11.170 1.00 87.44 367 SER A N 1
ATOM 2902 C CA . SER A 1 367 ? 12.921 8.672 -9.852 1.00 87.44 367 SER A CA 1
ATOM 2903 C C . SER A 1 367 ? 13.151 7.609 -8.770 1.00 87.44 367 SER A C 1
ATOM 2905 O O . SER A 1 367 ? 13.527 7.945 -7.647 1.00 87.44 367 SER A O 1
ATOM 2907 N N . TYR A 1 368 ? 13.021 6.314 -9.091 1.00 87.56 368 TYR A N 1
ATOM 2908 C CA . TYR A 1 368 ? 13.323 5.245 -8.133 1.00 87.56 368 TYR A CA 1
ATOM 2909 C C . TYR A 1 368 ? 14.800 5.209 -7.729 1.00 87.56 368 TYR A C 1
ATOM 2911 O O . TYR A 1 368 ? 15.097 4.983 -6.555 1.00 87.56 368 TYR A O 1
ATOM 2919 N N . ILE A 1 369 ? 15.725 5.432 -8.666 1.00 89.25 369 ILE A N 1
ATOM 2920 C CA . ILE A 1 369 ? 17.167 5.450 -8.378 1.00 89.25 369 ILE A CA 1
ATOM 2921 C C . ILE A 1 369 ? 17.552 6.720 -7.616 1.00 89.25 369 ILE A C 1
ATOM 2923 O O . ILE A 1 369 ? 18.394 6.656 -6.721 1.00 89.25 369 ILE A O 1
ATOM 2927 N N . GLU A 1 370 ? 16.909 7.850 -7.908 1.00 86.44 370 GLU A N 1
ATOM 2928 C CA . GLU A 1 370 ? 17.086 9.094 -7.157 1.00 86.44 370 GLU A CA 1
ATOM 2929 C C . GLU A 1 370 ? 16.634 8.958 -5.707 1.00 86.44 370 GLU A C 1
ATOM 2931 O O . GLU A 1 370 ? 17.422 9.248 -4.811 1.00 86.44 370 GLU A O 1
ATOM 2936 N N . ASN A 1 371 ? 15.443 8.401 -5.474 1.00 83.31 371 ASN A N 1
ATOM 2937 C CA . ASN A 1 371 ? 14.930 8.138 -4.129 1.00 83.31 371 ASN A CA 1
ATOM 2938 C C . ASN A 1 371 ? 15.856 7.211 -3.327 1.00 83.31 371 ASN A C 1
ATOM 2940 O O . ASN A 1 371 ? 16.055 7.415 -2.131 1.00 83.31 371 ASN A O 1
ATOM 2944 N N . ILE A 1 372 ? 16.432 6.189 -3.972 1.00 86.56 372 ILE A N 1
ATOM 2945 C CA . ILE A 1 372 ? 17.440 5.328 -3.340 1.00 86.56 372 ILE A CA 1
ATOM 2946 C C . ILE A 1 372 ? 18.682 6.159 -2.989 1.00 86.56 372 ILE A C 1
ATOM 2948 O O . ILE A 1 372 ? 19.149 6.112 -1.852 1.00 86.56 372 ILE A O 1
ATOM 2952 N N . GLY A 1 373 ? 19.201 6.929 -3.947 1.00 83.88 373 GLY A N 1
ATOM 2953 C CA . GLY A 1 373 ? 20.391 7.758 -3.775 1.00 83.88 373 GLY A CA 1
ATOM 2954 C C . GLY A 1 373 ? 20.261 8.772 -2.639 1.00 83.88 373 GLY A C 1
ATOM 2955 O O . GLY A 1 373 ? 21.159 8.873 -1.811 1.00 83.88 373 GLY A O 1
ATOM 2956 N N . ASP A 1 374 ? 19.129 9.462 -2.535 1.00 80.81 374 ASP A N 1
ATOM 2957 C CA . ASP A 1 374 ? 18.907 10.488 -1.511 1.00 80.81 374 ASP A CA 1
ATOM 2958 C C . ASP A 1 374 ? 18.836 9.910 -0.086 1.00 80.81 374 ASP A C 1
ATOM 2960 O O . ASP A 1 374 ? 19.248 10.572 0.864 1.00 80.81 374 ASP A O 1
ATOM 2964 N N . ILE A 1 375 ? 18.385 8.658 0.074 1.00 78.88 375 ILE A N 1
ATOM 2965 C CA . ILE A 1 375 ? 18.359 7.972 1.378 1.00 78.88 375 ILE A CA 1
ATOM 2966 C C . ILE A 1 375 ? 19.754 7.462 1.777 1.00 78.88 375 ILE A C 1
ATOM 2968 O O . ILE A 1 375 ? 20.096 7.459 2.960 1.00 78.88 375 ILE A O 1
ATOM 2972 N N . PHE A 1 376 ? 20.574 7.019 0.816 1.00 78.56 376 PHE A N 1
ATOM 2973 C CA . PHE A 1 376 ? 21.943 6.558 1.097 1.00 78.56 376 PHE A CA 1
ATOM 2974 C C . PHE A 1 376 ? 22.952 7.697 1.246 1.00 78.56 376 PHE A C 1
ATOM 2976 O O . PHE A 1 376 ? 23.938 7.537 1.964 1.00 78.56 376 PHE A O 1
ATOM 2983 N N . PHE A 1 377 ? 22.706 8.824 0.581 1.00 80.69 377 PHE A N 1
ATOM 2984 C CA . PHE A 1 377 ? 23.576 9.995 0.556 1.00 80.69 377 PHE A CA 1
ATOM 2985 C C . PHE A 1 377 ? 22.794 11.244 0.994 1.00 80.69 377 PHE A C 1
ATOM 2987 O O . PHE A 1 377 ? 22.536 12.127 0.166 1.00 80.69 377 PHE A O 1
ATOM 2994 N N . PRO A 1 378 ? 22.391 11.330 2.278 1.00 73.00 378 PRO A N 1
ATOM 2995 C CA . PRO A 1 378 ? 21.669 12.489 2.781 1.00 73.00 378 PRO A CA 1
ATOM 2996 C C . PRO A 1 378 ? 22.538 13.745 2.662 1.00 73.00 378 PRO A C 1
ATOM 2998 O O . PRO A 1 378 ? 23.738 13.735 2.940 1.00 73.00 378 PRO A O 1
ATOM 3001 N N . LYS A 1 379 ? 21.916 14.839 2.218 1.00 71.44 379 LYS A N 1
ATOM 3002 C CA . LYS A 1 379 ? 22.574 16.147 2.058 1.00 71.44 379 LYS A CA 1
ATOM 3003 C C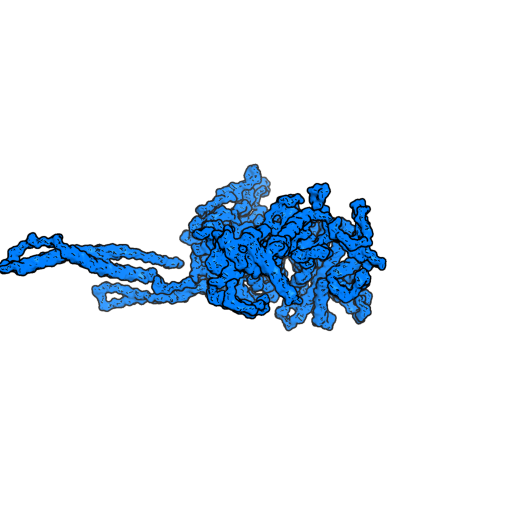 . LYS A 1 379 ? 22.554 16.954 3.357 1.00 71.44 379 LYS A C 1
ATOM 3005 O O . LYS A 1 379 ? 23.380 17.841 3.545 1.00 71.44 379 LYS A O 1
ATOM 3010 N N . GLU A 1 380 ? 21.592 16.658 4.229 1.00 61.78 380 GLU A N 1
ATOM 3011 C CA . GLU A 1 380 ? 21.371 17.347 5.497 1.00 61.78 380 GLU A CA 1
ATOM 3012 C C . GLU A 1 380 ? 22.344 16.822 6.561 1.00 61.78 380 GLU A C 1
ATOM 3014 O O . GLU A 1 380 ? 22.482 15.615 6.750 1.00 61.78 380 GLU A O 1
ATOM 3019 N N . GLY A 1 381 ? 23.049 17.736 7.234 1.00 60.50 381 GLY A N 1
ATOM 3020 C CA . GLY A 1 381 ? 24.027 17.410 8.279 1.00 60.50 381 GLY A CA 1
ATOM 3021 C C . GLY A 1 381 ? 25.472 17.203 7.805 1.00 60.50 381 GLY A C 1
ATOM 3022 O O . GLY A 1 381 ? 26.336 16.955 8.642 1.00 60.50 381 GLY A O 1
ATOM 3023 N N . ALA A 1 382 ? 25.763 17.324 6.504 1.00 62.59 382 ALA A N 1
ATOM 3024 C CA . ALA A 1 382 ? 27.133 17.301 5.985 1.00 62.59 382 ALA A CA 1
ATOM 3025 C C . ALA A 1 382 ? 27.767 18.706 5.992 1.00 62.59 382 ALA A C 1
ATOM 3027 O O . ALA A 1 382 ? 27.140 19.659 5.529 1.00 62.59 382 ALA A O 1
ATOM 3028 N N . ASP A 1 383 ? 29.022 18.818 6.450 1.00 65.06 383 ASP A N 1
ATOM 3029 C CA . ASP A 1 383 ? 29.768 20.092 6.492 1.00 65.06 383 ASP A CA 1
ATOM 3030 C C . ASP A 1 383 ? 29.936 20.727 5.097 1.00 65.06 383 ASP A C 1
ATOM 3032 O O . ASP A 1 383 ? 29.854 21.946 4.950 1.00 65.06 383 ASP A O 1
ATOM 3036 N N . ASP A 1 384 ? 30.141 19.900 4.063 1.00 79.31 384 ASP A N 1
ATOM 3037 C CA . ASP A 1 384 ? 30.201 20.313 2.656 1.00 79.31 384 ASP A CA 1
ATOM 3038 C C . ASP A 1 384 ? 29.272 19.430 1.793 1.00 79.31 384 ASP A C 1
ATOM 3040 O O . ASP A 1 384 ? 29.585 18.260 1.526 1.00 79.31 384 ASP A O 1
ATOM 3044 N N . PRO A 1 385 ? 28.137 19.980 1.318 1.00 79.38 385 PRO A N 1
ATOM 3045 C CA . PRO A 1 385 ? 27.173 19.271 0.479 1.00 79.38 385 PRO A CA 1
ATOM 3046 C C . PRO A 1 385 ? 27.710 18.809 -0.884 1.00 79.38 385 PRO A C 1
ATOM 3048 O O . PRO A 1 385 ? 27.065 17.982 -1.533 1.00 79.38 385 PRO A O 1
ATOM 3051 N N . MET A 1 386 ? 28.857 19.309 -1.360 1.00 82.50 386 MET A N 1
ATOM 3052 C CA . MET A 1 386 ? 29.438 18.889 -2.640 1.00 82.50 386 MET A CA 1
ATOM 3053 C C . MET A 1 386 ? 29.769 17.390 -2.642 1.00 82.50 386 MET A C 1
ATOM 3055 O O . MET A 1 386 ? 29.460 16.686 -3.607 1.00 82.50 386 MET A O 1
ATOM 3059 N N . TRP A 1 387 ? 30.360 16.881 -1.559 1.00 82.62 387 TRP A N 1
ATOM 3060 C CA . TRP A 1 387 ? 30.857 15.504 -1.489 1.00 82.62 387 TRP A CA 1
ATOM 3061 C C . TRP A 1 387 ? 29.744 14.445 -1.500 1.00 82.62 387 TRP A C 1
ATOM 3063 O O . TRP A 1 387 ? 29.831 13.528 -2.324 1.00 82.62 387 TRP A O 1
ATOM 3073 N N . PRO A 1 388 ? 28.670 14.558 -0.686 1.00 82.88 388 PRO A N 1
ATOM 3074 C CA . PRO A 1 388 ? 27.530 13.647 -0.777 1.00 82.88 388 PRO A CA 1
ATOM 3075 C C . PRO A 1 388 ? 26.830 13.717 -2.138 1.00 82.88 388 PRO A C 1
ATOM 3077 O O . PRO A 1 388 ? 26.457 12.682 -2.685 1.00 82.88 388 PRO A O 1
ATOM 3080 N N . ASN A 1 389 ? 26.704 14.912 -2.732 1.00 85.06 389 ASN A N 1
ATOM 3081 C CA . ASN A 1 389 ? 26.095 15.077 -4.055 1.00 85.06 389 ASN A CA 1
ATOM 3082 C C . ASN A 1 389 ? 26.909 14.385 -5.160 1.00 85.06 389 ASN A C 1
ATOM 3084 O O . ASN A 1 389 ? 26.346 13.680 -6.001 1.00 85.06 389 ASN A O 1
ATOM 3088 N N . ALA A 1 390 ? 28.234 14.540 -5.146 1.00 85.56 390 ALA A N 1
ATOM 3089 C CA . ALA A 1 390 ? 29.113 13.877 -6.100 1.00 85.56 390 ALA A CA 1
ATOM 3090 C C . ALA A 1 390 ? 29.100 12.347 -5.914 1.00 85.56 390 ALA A C 1
ATOM 3092 O O . ALA A 1 390 ? 29.023 11.608 -6.898 1.00 85.56 390 ALA A O 1
ATOM 3093 N N . ALA A 1 391 ? 29.099 11.860 -4.667 1.00 86.12 391 ALA A N 1
ATOM 3094 C CA . ALA A 1 391 ? 29.010 10.431 -4.364 1.00 86.12 391 ALA A CA 1
ATOM 3095 C C . ALA A 1 391 ? 27.669 9.824 -4.816 1.00 86.12 391 ALA A C 1
ATOM 3097 O O . ALA A 1 391 ? 27.652 8.754 -5.429 1.00 86.12 391 ALA A O 1
ATOM 3098 N N . ASN A 1 392 ? 26.562 10.542 -4.604 1.00 88.31 392 ASN A N 1
ATOM 3099 C CA . ASN A 1 392 ? 25.235 10.158 -5.083 1.00 88.31 392 ASN A CA 1
ATOM 3100 C C . ASN A 1 392 ? 25.213 10.047 -6.619 1.00 88.31 392 ASN A C 1
ATOM 3102 O O . ASN A 1 392 ? 24.765 9.041 -7.166 1.00 88.31 392 ASN A O 1
ATOM 3106 N N . ASN A 1 393 ? 25.791 11.013 -7.340 1.00 88.38 393 ASN A N 1
ATOM 3107 C CA . ASN A 1 393 ? 25.876 10.938 -8.803 1.00 88.38 393 ASN A CA 1
ATOM 3108 C C . ASN A 1 393 ? 26.755 9.777 -9.295 1.00 88.38 393 ASN A C 1
ATOM 3110 O O . ASN A 1 393 ? 26.398 9.127 -10.277 1.00 88.38 393 ASN A O 1
ATOM 3114 N N . ALA A 1 394 ? 27.851 9.450 -8.602 1.00 87.44 394 ALA A N 1
ATOM 3115 C CA . ALA A 1 394 ? 28.673 8.281 -8.927 1.00 87.44 394 ALA A CA 1
ATOM 3116 C C . ALA A 1 394 ? 27.906 6.952 -8.748 1.00 87.44 394 ALA A C 1
ATOM 3118 O O . ALA A 1 394 ? 28.031 6.039 -9.575 1.00 87.44 394 ALA A O 1
ATOM 3119 N N . PHE A 1 395 ? 27.069 6.862 -7.708 1.00 89.94 395 PHE A N 1
ATOM 3120 C CA . PHE A 1 395 ? 26.142 5.748 -7.504 1.00 89.94 395 PHE A CA 1
ATOM 3121 C C . PHE A 1 395 ? 25.095 5.666 -8.627 1.00 89.94 395 PHE A C 1
ATOM 3123 O O . PHE A 1 395 ? 24.980 4.620 -9.273 1.00 89.94 395 PHE A O 1
ATOM 3130 N N . LYS A 1 396 ? 24.387 6.771 -8.911 1.00 90.31 396 LYS A N 1
ATOM 3131 C CA . LYS A 1 396 ? 23.365 6.852 -9.973 1.00 90.31 396 LYS A CA 1
ATOM 3132 C C . LYS A 1 396 ? 23.933 6.426 -11.326 1.00 90.31 396 LYS A C 1
ATOM 3134 O O . LYS A 1 396 ? 23.348 5.576 -11.992 1.00 90.31 396 LYS A O 1
ATOM 3139 N N . ARG A 1 397 ? 25.116 6.935 -11.686 1.00 89.44 397 ARG A N 1
ATOM 3140 C CA . ARG A 1 397 ? 25.835 6.590 -12.922 1.00 89.44 397 ARG A CA 1
ATOM 3141 C C . ARG A 1 397 ? 26.055 5.079 -13.058 1.00 89.44 397 ARG A C 1
ATOM 3143 O O . ARG A 1 397 ? 25.812 4.505 -14.117 1.00 89.44 397 ARG A O 1
ATOM 3150 N N . SER A 1 398 ? 26.470 4.425 -11.975 1.00 88.88 398 SER A N 1
ATOM 3151 C CA . SER A 1 398 ? 26.727 2.978 -11.947 1.00 88.88 398 SER A CA 1
ATOM 3152 C C . SER A 1 398 ? 25.439 2.160 -12.051 1.00 88.88 398 SER A C 1
ATOM 3154 O O . SER A 1 398 ? 25.394 1.170 -12.781 1.00 88.88 398 SER A O 1
ATOM 3156 N N . ALA A 1 399 ? 24.373 2.591 -11.371 1.00 91.25 399 ALA A N 1
ATOM 3157 C CA . ALA A 1 399 ? 23.065 1.947 -11.445 1.00 91.25 399 ALA A CA 1
ATOM 3158 C C . ALA A 1 399 ? 22.441 2.072 -12.849 1.00 91.25 399 ALA A C 1
ATOM 3160 O O . ALA A 1 399 ? 22.007 1.067 -13.415 1.00 91.25 399 ALA A O 1
ATOM 3161 N N . PHE A 1 400 ? 22.453 3.271 -13.443 1.00 91.75 400 PHE A N 1
ATOM 3162 C CA . PHE A 1 400 ? 21.958 3.496 -14.803 1.00 91.75 400 PHE A CA 1
ATOM 3163 C C . PHE A 1 400 ? 22.774 2.730 -15.850 1.00 91.75 400 PHE A C 1
ATOM 3165 O O . PHE A 1 400 ? 22.186 2.099 -16.726 1.00 91.75 400 PHE A O 1
ATOM 3172 N N . GLY A 1 401 ? 24.109 2.721 -15.735 1.00 89.88 401 GLY A N 1
ATOM 3173 C CA . GLY A 1 401 ? 24.983 1.985 -16.654 1.00 89.88 401 GLY A CA 1
ATOM 3174 C C . GLY A 1 401 ? 24.745 0.472 -16.630 1.00 89.88 401 GLY A C 1
ATOM 3175 O O . GLY A 1 401 ? 24.757 -0.174 -17.678 1.00 89.88 401 GLY A O 1
ATOM 3176 N N . LEU A 1 402 ? 24.460 -0.094 -15.450 1.00 91.19 402 LEU A N 1
ATOM 3177 C CA . LEU A 1 402 ? 24.104 -1.507 -15.317 1.00 91.19 402 LEU A CA 1
ATOM 3178 C C . LEU A 1 402 ? 22.763 -1.816 -16.005 1.00 91.19 402 LEU A C 1
ATOM 3180 O O . LEU A 1 402 ? 22.661 -2.805 -16.729 1.00 91.19 402 LEU A O 1
ATOM 3184 N N . ILE A 1 403 ? 21.748 -0.967 -15.812 1.00 91.75 403 ILE A N 1
ATOM 3185 C CA . ILE A 1 403 ? 20.421 -1.144 -16.425 1.00 91.75 403 ILE A CA 1
ATOM 3186 C C . ILE A 1 403 ? 20.491 -1.012 -17.951 1.00 91.75 403 ILE A C 1
ATOM 3188 O O . ILE A 1 403 ? 19.915 -1.848 -18.643 1.00 91.75 403 ILE A O 1
ATOM 3192 N N . ASP A 1 404 ? 21.209 -0.017 -18.483 1.00 91.38 404 ASP A N 1
ATOM 3193 C CA . ASP A 1 404 ? 21.363 0.182 -19.933 1.00 91.38 404 ASP A CA 1
ATOM 3194 C C . ASP A 1 404 ? 22.026 -1.027 -20.616 1.00 91.38 404 ASP A C 1
ATOM 3196 O O . ASP A 1 404 ? 21.565 -1.485 -21.662 1.00 91.38 404 ASP A O 1
ATOM 3200 N N . PHE A 1 405 ? 23.059 -1.607 -19.994 1.00 90.75 405 PHE A N 1
ATOM 3201 C CA . PHE A 1 405 ? 23.708 -2.814 -20.514 1.00 90.75 405 PHE A CA 1
ATOM 3202 C C . PHE A 1 405 ? 22.753 -4.007 -20.603 1.00 90.75 405 PHE A C 1
ATOM 3204 O O . PHE A 1 405 ? 22.644 -4.644 -21.652 1.00 90.75 405 PHE A O 1
ATOM 3211 N N . PHE A 1 406 ? 22.018 -4.298 -19.527 1.00 91.25 406 PHE A N 1
ATOM 3212 C CA . PHE A 1 406 ? 21.096 -5.435 -19.524 1.00 91.25 406 PHE A CA 1
ATOM 3213 C C . PHE A 1 406 ? 19.844 -5.210 -20.374 1.00 91.25 406 PHE A C 1
ATOM 3215 O O . PHE A 1 406 ? 19.290 -6.178 -20.896 1.00 91.25 406 PHE A O 1
ATOM 3222 N N . LEU A 1 407 ? 19.419 -3.961 -20.575 1.00 88.50 407 LEU A N 1
ATOM 3223 C CA . LEU A 1 407 ? 18.331 -3.634 -21.496 1.00 88.50 407 LEU A CA 1
ATOM 3224 C C . LEU A 1 407 ? 18.701 -3.996 -22.937 1.00 88.50 407 LEU A C 1
ATOM 3226 O O . LEU A 1 407 ? 17.868 -4.508 -23.687 1.00 88.50 407 LEU A O 1
ATOM 3230 N N . GLU A 1 408 ? 19.956 -3.786 -23.318 1.00 85.50 408 GLU A N 1
ATOM 3231 C CA . GLU A 1 408 ? 20.436 -4.160 -24.640 1.00 85.50 408 GLU A CA 1
ATOM 3232 C C . GLU A 1 408 ? 20.633 -5.674 -24.797 1.00 85.50 408 GLU A C 1
ATOM 3234 O O . GLU A 1 408 ? 20.223 -6.257 -25.805 1.00 85.50 408 GLU A O 1
ATOM 3239 N N . GLU A 1 409 ? 21.174 -6.339 -23.774 1.00 85.38 409 GLU A N 1
ATOM 3240 C CA . GLU A 1 409 ? 21.289 -7.801 -23.752 1.00 85.38 409 GLU A CA 1
ATOM 3241 C C . GLU A 1 409 ? 19.911 -8.490 -23.811 1.00 85.38 409 GLU A C 1
ATOM 3243 O O . GLU A 1 409 ? 19.774 -9.504 -24.496 1.00 85.38 409 GLU A O 1
ATOM 3248 N N . GLU A 1 410 ? 18.859 -7.926 -23.195 1.00 86.88 410 GLU A N 1
ATOM 3249 C CA . GLU A 1 410 ? 17.482 -8.429 -23.351 1.00 86.88 410 GLU A CA 1
ATOM 3250 C C . GLU A 1 410 ? 17.044 -8.406 -24.822 1.00 86.88 410 GLU A C 1
ATOM 3252 O O . GLU A 1 410 ? 16.491 -9.395 -25.313 1.00 86.88 410 GLU A O 1
ATOM 3257 N N . LYS A 1 411 ? 17.300 -7.305 -25.543 1.00 82.56 411 LYS A N 1
ATOM 3258 C CA . LYS A 1 411 ? 16.949 -7.189 -26.970 1.00 82.56 411 LYS A CA 1
ATOM 3259 C C . LYS A 1 411 ? 17.697 -8.228 -27.804 1.00 82.56 411 LYS A C 1
ATOM 3261 O O . LYS A 1 411 ? 17.085 -8.882 -28.649 1.00 82.56 411 LYS A O 1
ATOM 3266 N N . ARG A 1 412 ? 18.990 -8.429 -27.531 1.00 84.06 412 ARG A N 1
ATOM 3267 C CA . ARG A 1 412 ? 19.820 -9.443 -28.196 1.00 84.06 412 ARG A CA 1
ATOM 3268 C C . ARG A 1 412 ? 19.295 -10.862 -27.948 1.00 84.06 412 ARG A C 1
ATOM 3270 O O . ARG A 1 412 ? 19.080 -11.606 -28.904 1.00 84.06 412 ARG A O 1
ATOM 3277 N N . LEU A 1 413 ? 19.043 -11.227 -26.688 1.00 82.94 413 LEU A N 1
ATOM 3278 C CA . LEU A 1 413 ? 18.566 -12.562 -26.301 1.00 82.94 413 LEU A CA 1
ATOM 3279 C C . LEU A 1 413 ? 17.196 -12.895 -26.897 1.00 82.94 413 LEU A C 1
ATOM 3281 O O . LEU A 1 413 ? 16.986 -14.020 -27.347 1.00 82.94 413 LEU A O 1
ATOM 3285 N N . ARG A 1 414 ? 16.273 -11.927 -26.942 1.00 79.31 414 ARG A N 1
ATOM 3286 C CA . ARG A 1 414 ? 14.947 -12.119 -27.551 1.00 79.31 414 ARG A CA 1
ATOM 3287 C C . ARG A 1 414 ? 15.048 -12.462 -29.036 1.00 79.31 414 ARG A C 1
ATOM 3289 O O . ARG A 1 414 ? 14.409 -13.414 -29.471 1.00 79.31 414 ARG A O 1
ATOM 3296 N N . LYS A 1 415 ? 15.891 -11.743 -29.783 1.00 74.75 415 LYS A N 1
ATOM 3297 C CA . LYS A 1 415 ? 16.118 -12.002 -31.214 1.00 74.75 415 LYS A CA 1
ATOM 3298 C C . LYS A 1 415 ? 16.821 -13.334 -31.455 1.00 74.75 415 LYS A C 1
ATOM 3300 O O . LYS A 1 415 ? 16.432 -14.087 -32.337 1.00 74.75 415 LYS A O 1
ATOM 3305 N N . GLN A 1 416 ? 17.813 -13.667 -30.633 1.00 73.81 416 GLN A N 1
ATOM 3306 C CA . GLN A 1 416 ? 18.484 -14.964 -30.717 1.00 73.81 416 GLN A CA 1
ATOM 3307 C C . GLN A 1 416 ? 17.510 -16.127 -30.457 1.00 73.81 416 GLN A C 1
ATOM 3309 O O . GLN A 1 416 ? 17.517 -17.116 -31.184 1.00 73.81 416 GLN A O 1
ATOM 3314 N N . ALA A 1 417 ? 16.636 -16.002 -29.456 1.00 74.00 417 ALA A N 1
ATOM 3315 C CA . ALA A 1 417 ? 15.626 -17.013 -29.165 1.00 74.00 417 ALA A CA 1
ATOM 3316 C C . ALA A 1 417 ? 14.579 -17.162 -30.275 1.00 74.00 417 ALA A C 1
ATOM 3318 O O . ALA A 1 417 ? 14.103 -18.275 -30.502 1.00 74.00 417 ALA A O 1
ATOM 3319 N N . GLU A 1 418 ? 14.247 -16.074 -30.971 1.00 68.38 418 GLU A N 1
ATOM 3320 C CA . GLU A 1 418 ? 13.390 -16.105 -32.156 1.00 68.38 418 GLU A CA 1
ATOM 3321 C C . GLU A 1 418 ? 14.028 -16.919 -33.293 1.00 68.38 418 GLU A C 1
ATOM 3323 O O . GLU A 1 418 ? 13.360 -17.779 -33.866 1.00 68.38 418 GLU A O 1
ATOM 3328 N N . LEU A 1 419 ? 15.328 -16.730 -33.559 1.00 67.44 419 LEU A N 1
ATOM 3329 C CA . LEU A 1 419 ? 16.064 -17.493 -34.579 1.00 67.44 419 LEU A CA 1
ATOM 3330 C C . LEU A 1 419 ? 16.223 -18.971 -34.235 1.00 67.44 419 LEU A C 1
ATOM 3332 O O . LEU A 1 419 ? 16.095 -19.835 -35.098 1.00 67.44 419 LEU A O 1
ATOM 3336 N N . GLU A 1 420 ? 16.493 -19.270 -32.969 1.00 71.50 420 GLU A N 1
ATOM 3337 C CA . GLU A 1 420 ? 16.668 -20.641 -32.486 1.00 71.50 420 GLU A CA 1
ATOM 3338 C C . GLU A 1 420 ? 15.324 -21.370 -32.281 1.00 71.50 420 GLU A C 1
ATOM 3340 O O . GLU A 1 420 ? 15.314 -22.552 -31.932 1.00 71.50 420 GLU A O 1
ATOM 3345 N N . GLY A 1 421 ? 14.183 -20.686 -32.457 1.00 66.75 421 GLY A N 1
ATOM 3346 C CA . GLY A 1 421 ? 12.851 -21.248 -32.218 1.00 66.75 421 GLY A CA 1
ATOM 3347 C C . GLY A 1 421 ? 12.637 -21.693 -30.766 1.00 66.75 421 GLY A C 1
ATOM 3348 O O . GLY A 1 421 ? 11.898 -22.646 -30.499 1.00 66.75 421 GLY A O 1
ATOM 3349 N N . LYS A 1 422 ? 13.316 -21.047 -29.810 1.00 70.69 422 LYS A N 1
ATOM 3350 C CA . LYS A 1 422 ? 13.273 -21.429 -28.394 1.00 70.69 422 LYS A CA 1
ATOM 3351 C C . LYS A 1 422 ? 11.858 -21.249 -27.823 1.00 70.69 422 LYS A C 1
ATOM 3353 O O . LYS A 1 422 ? 11.218 -20.227 -28.068 1.00 70.69 422 LYS A O 1
ATOM 3358 N N . PRO A 1 423 ? 11.364 -22.185 -26.988 1.00 66.31 423 PRO A N 1
ATOM 3359 C CA . PRO A 1 423 ? 10.084 -22.008 -26.309 1.00 66.31 423 PRO A CA 1
ATOM 3360 C C . PRO A 1 423 ? 10.074 -20.743 -25.436 1.00 66.31 423 PRO A C 1
ATOM 3362 O O . PRO A 1 423 ? 10.986 -20.540 -24.634 1.00 66.31 423 PRO A O 1
ATOM 3365 N N . GLU A 1 424 ? 8.995 -19.954 -25.500 1.00 67.06 424 GLU A N 1
ATOM 3366 C CA . GLU A 1 424 ? 8.835 -18.684 -24.761 1.00 67.06 424 GLU A CA 1
ATOM 3367 C C . GLU A 1 424 ? 9.113 -18.825 -23.253 1.00 67.06 424 GLU A C 1
ATOM 3369 O O . GLU A 1 424 ? 9.718 -17.957 -22.628 1.00 67.06 424 GLU A O 1
ATOM 3374 N N . LYS A 1 425 ? 8.742 -19.967 -22.661 1.00 66.44 425 LYS A N 1
ATOM 3375 C CA . LYS A 1 425 ? 8.993 -20.255 -21.243 1.00 66.44 425 LYS A CA 1
ATOM 3376 C C . LYS A 1 425 ? 10.488 -20.299 -20.893 1.00 66.44 425 LYS A C 1
ATOM 3378 O O . LYS A 1 425 ? 10.856 -19.874 -19.803 1.00 66.44 425 LYS A O 1
ATOM 3383 N N . VAL A 1 426 ? 11.326 -20.833 -21.784 1.00 73.62 426 VAL A N 1
ATOM 3384 C CA . VAL A 1 426 ? 12.781 -20.924 -21.574 1.00 73.62 426 VAL A CA 1
ATOM 3385 C C . VAL A 1 426 ? 13.404 -19.538 -21.700 1.00 73.62 426 VAL A C 1
ATOM 3387 O O . VAL A 1 426 ? 14.159 -19.138 -20.821 1.00 73.62 426 VAL A O 1
ATOM 3390 N N . LEU A 1 427 ? 12.999 -18.770 -22.716 1.00 78.31 427 LEU A N 1
ATOM 3391 C CA . LEU A 1 427 ? 13.425 -17.380 -22.888 1.00 78.31 427 LEU A CA 1
ATOM 3392 C C . LEU A 1 427 ? 13.076 -16.525 -21.661 1.00 78.31 427 LEU A C 1
ATOM 3394 O O . LEU A 1 427 ? 13.922 -15.800 -21.152 1.00 78.31 427 LEU A O 1
ATOM 3398 N N . MET A 1 428 ? 11.853 -16.637 -21.137 1.00 76.00 428 MET A N 1
ATOM 3399 C CA . MET A 1 428 ? 11.450 -15.902 -19.933 1.00 76.00 428 MET A CA 1
ATOM 3400 C C . MET A 1 428 ? 12.300 -16.265 -18.709 1.00 76.00 428 MET A C 1
ATOM 3402 O O . MET A 1 428 ? 12.570 -15.394 -17.886 1.00 76.00 428 MET A O 1
ATOM 3406 N N . GLN A 1 429 ? 12.747 -17.519 -18.595 1.00 76.31 429 GLN A N 1
ATOM 3407 C CA . GLN A 1 429 ? 13.647 -17.947 -17.524 1.00 76.31 429 GLN A CA 1
ATOM 3408 C C . GLN A 1 429 ? 15.067 -17.386 -17.705 1.00 76.31 429 GLN A C 1
ATOM 3410 O O . GLN A 1 429 ? 15.637 -16.885 -16.741 1.00 76.31 429 GLN A O 1
ATOM 3415 N N . GLU A 1 430 ? 15.616 -17.408 -18.924 1.00 81.94 430 GLU A N 1
ATOM 3416 C CA . GLU A 1 430 ? 16.921 -16.798 -19.229 1.00 81.94 430 GLU A CA 1
ATOM 3417 C C . GLU A 1 430 ? 16.914 -15.283 -18.967 1.00 81.94 430 GLU A C 1
ATOM 3419 O O . GLU A 1 430 ? 17.860 -14.742 -18.393 1.00 81.94 430 GLU A O 1
ATOM 3424 N N . LEU A 1 431 ? 15.823 -14.598 -19.326 1.00 84.75 431 LEU A N 1
ATOM 3425 C CA . LEU A 1 431 ? 15.641 -13.174 -19.045 1.00 84.75 431 LEU A CA 1
ATOM 3426 C C . LEU A 1 431 ? 15.546 -12.894 -17.540 1.00 84.75 431 LEU A C 1
ATOM 3428 O O . LEU A 1 431 ? 16.128 -11.920 -17.069 1.00 84.75 431 LEU A O 1
ATOM 3432 N N . ASP A 1 432 ? 14.841 -13.732 -16.779 1.00 83.19 432 ASP A N 1
ATOM 3433 C CA . ASP A 1 432 ? 14.748 -13.601 -15.320 1.00 83.19 432 ASP A CA 1
ATOM 3434 C C . ASP A 1 432 ? 16.116 -13.803 -14.640 1.00 83.19 432 ASP A C 1
ATOM 3436 O O . ASP A 1 432 ? 16.488 -13.035 -13.752 1.00 83.19 432 ASP A O 1
ATOM 3440 N N . ASP A 1 433 ? 16.907 -14.776 -15.106 1.00 83.62 433 ASP A N 1
ATOM 3441 C CA . ASP A 1 433 ? 18.275 -15.021 -14.631 1.00 83.62 433 ASP A CA 1
ATOM 3442 C C . ASP A 1 433 ? 19.221 -13.860 -14.973 1.00 83.62 433 ASP A C 1
ATOM 3444 O O . ASP A 1 433 ? 20.052 -13.464 -14.154 1.00 83.62 433 ASP A O 1
ATOM 3448 N N . MET A 1 434 ? 19.086 -13.282 -16.168 1.00 88.94 434 MET A N 1
ATOM 3449 C CA . MET A 1 434 ? 19.879 -12.133 -16.597 1.00 88.94 434 MET A CA 1
ATOM 3450 C C . MET A 1 434 ? 19.564 -10.888 -15.761 1.00 88.94 434 MET A C 1
ATOM 3452 O O . MET A 1 434 ? 20.473 -10.277 -15.202 1.00 88.94 434 MET A O 1
ATOM 3456 N N . TRP A 1 435 ? 18.285 -10.528 -15.637 1.00 89.00 435 TRP A N 1
ATOM 3457 C CA . TRP A 1 435 ? 17.860 -9.365 -14.857 1.00 89.00 435 TRP A CA 1
ATOM 3458 C C . TRP A 1 435 ? 18.081 -9.544 -13.353 1.00 89.00 435 TRP A C 1
ATOM 3460 O O . TRP A 1 435 ? 18.238 -8.554 -12.640 1.00 89.00 435 TRP A O 1
ATOM 3470 N N . GLY A 1 436 ? 18.192 -10.785 -12.867 1.00 85.81 436 GLY A N 1
ATOM 3471 C CA . GLY A 1 436 ? 18.643 -11.085 -11.507 1.00 85.81 436 GLY A CA 1
ATOM 3472 C C . GLY A 1 436 ? 20.041 -10.548 -11.182 1.00 85.81 436 GLY A C 1
ATOM 3473 O O . GLY A 1 436 ? 20.367 -10.398 -10.007 1.00 85.81 436 GLY A O 1
ATOM 3474 N N . LYS A 1 437 ? 20.852 -10.196 -12.190 1.00 88.44 437 LYS A N 1
ATOM 3475 C CA . LYS A 1 437 ? 22.174 -9.571 -12.024 1.00 88.44 437 LYS A CA 1
ATOM 3476 C C . LYS A 1 437 ? 22.107 -8.066 -11.742 1.00 88.44 437 LYS A C 1
ATOM 3478 O O . LYS A 1 437 ? 23.110 -7.497 -11.318 1.00 88.44 437 LYS A O 1
ATOM 3483 N N . VAL A 1 438 ? 20.962 -7.410 -11.934 1.00 90.25 438 VAL A N 1
ATOM 3484 C CA . VAL A 1 438 ? 20.796 -5.981 -11.628 1.00 90.25 438 VAL A CA 1
ATOM 3485 C C . VAL A 1 438 ? 20.480 -5.818 -10.145 1.00 90.25 438 VAL A C 1
ATOM 3487 O O . VAL A 1 438 ? 19.321 -5.857 -9.741 1.00 90.25 438 VAL A O 1
ATOM 3490 N N . THR A 1 439 ? 21.512 -5.674 -9.315 1.00 90.56 439 THR A N 1
ATOM 3491 C CA . THR A 1 439 ? 21.383 -5.555 -7.850 1.00 90.56 439 THR A CA 1
ATOM 3492 C C . THR A 1 439 ? 22.313 -4.475 -7.304 1.00 90.56 439 THR A C 1
ATOM 3494 O O . THR A 1 439 ? 23.311 -4.128 -7.937 1.00 90.56 439 THR A O 1
ATOM 3497 N N . LEU A 1 440 ? 22.014 -3.945 -6.112 1.00 89.00 440 LEU A N 1
ATOM 3498 C CA . LEU A 1 440 ? 22.863 -2.932 -5.462 1.00 89.00 440 LEU A CA 1
ATOM 3499 C C . LEU A 1 440 ? 24.260 -3.475 -5.139 1.00 89.00 440 LEU A C 1
ATOM 3501 O O . LEU A 1 440 ? 25.250 -2.761 -5.289 1.00 89.00 440 LEU A O 1
ATOM 3505 N N . TYR A 1 441 ? 24.351 -4.759 -4.783 1.00 89.38 441 TYR A N 1
ATOM 3506 C CA . TYR A 1 441 ? 25.633 -5.439 -4.612 1.00 89.38 441 TYR A CA 1
ATOM 3507 C C . TYR A 1 441 ? 26.438 -5.471 -5.916 1.00 89.38 441 TYR A C 1
ATOM 3509 O O . TYR A 1 441 ? 27.624 -5.153 -5.913 1.00 89.38 441 TYR A O 1
ATOM 3517 N N . ASN A 1 442 ? 25.806 -5.795 -7.046 1.00 90.62 442 ASN A N 1
ATOM 3518 C CA . ASN A 1 442 ? 26.496 -5.816 -8.334 1.00 90.62 442 ASN A CA 1
ATOM 3519 C C . ASN A 1 442 ? 26.850 -4.404 -8.828 1.00 90.62 442 ASN A C 1
ATOM 3521 O O . ASN A 1 442 ? 27.902 -4.240 -9.439 1.00 90.62 442 ASN A O 1
ATOM 3525 N N . ALA A 1 443 ? 26.055 -3.379 -8.504 1.00 89.25 443 ALA A N 1
ATOM 3526 C CA . ALA A 1 443 ? 26.421 -1.982 -8.747 1.00 89.25 443 ALA A CA 1
ATOM 3527 C C . ALA A 1 443 ? 27.662 -1.563 -7.932 1.00 89.25 443 ALA A C 1
ATOM 3529 O O . ALA A 1 443 ? 28.553 -0.904 -8.463 1.00 89.25 443 ALA A O 1
ATOM 3530 N N . TYR A 1 444 ? 27.766 -2.001 -6.670 1.00 89.38 444 TYR A N 1
ATOM 3531 C CA . TYR A 1 444 ? 28.978 -1.830 -5.860 1.00 89.38 444 TYR A CA 1
ATOM 3532 C C . TYR A 1 444 ? 30.180 -2.582 -6.456 1.00 89.38 444 TYR A C 1
ATOM 3534 O O . TYR A 1 444 ? 31.262 -2.017 -6.592 1.00 89.38 444 TYR A O 1
ATOM 3542 N N . GLN A 1 445 ? 30.003 -3.849 -6.846 1.00 88.69 445 GLN A N 1
ATOM 3543 C CA . GLN A 1 445 ? 31.084 -4.659 -7.416 1.00 88.69 445 GLN A CA 1
ATOM 3544 C C . GLN A 1 445 ? 31.582 -4.112 -8.758 1.00 88.69 445 GLN A C 1
ATOM 3546 O O . GLN A 1 445 ? 32.789 -4.116 -8.987 1.00 88.69 445 GLN A O 1
ATOM 3551 N N . LEU A 1 446 ? 30.691 -3.586 -9.608 1.00 88.25 446 LEU A N 1
ATOM 3552 C CA . LEU A 1 446 ? 31.061 -2.879 -10.839 1.00 88.25 446 LEU A CA 1
ATOM 3553 C C . LEU A 1 446 ? 32.044 -1.748 -10.525 1.00 88.25 446 LEU A C 1
ATOM 3555 O O . LEU A 1 446 ? 33.085 -1.618 -11.168 1.00 88.25 446 LEU A O 1
ATOM 3559 N N . PHE A 1 447 ? 31.731 -0.971 -9.488 1.00 84.12 447 PHE A N 1
ATOM 3560 C CA . PHE A 1 447 ? 32.545 0.148 -9.048 1.00 84.12 447 PHE A CA 1
ATOM 3561 C C . PHE A 1 447 ? 33.918 -0.305 -8.542 1.00 84.12 447 PHE A C 1
ATOM 3563 O O . PHE A 1 447 ? 34.933 0.239 -8.965 1.00 84.12 447 PHE A O 1
ATOM 3570 N N . VAL A 1 448 ? 33.974 -1.330 -7.684 1.00 86.19 448 VAL A N 1
ATOM 3571 C CA . VAL A 1 448 ? 35.234 -1.844 -7.112 1.00 86.19 448 VAL A CA 1
ATOM 3572 C C . VAL A 1 448 ? 36.122 -2.482 -8.178 1.00 86.19 448 VAL A C 1
ATOM 3574 O O . VAL A 1 448 ? 37.308 -2.174 -8.261 1.00 86.19 448 VAL A O 1
ATOM 3577 N N . VAL A 1 449 ? 35.566 -3.375 -8.998 1.00 87.94 449 VAL A N 1
ATOM 3578 C CA . VAL A 1 449 ? 36.341 -4.183 -9.948 1.00 87.94 449 VAL A CA 1
ATOM 3579 C C . VAL A 1 449 ? 36.901 -3.324 -11.082 1.00 87.94 449 VAL A C 1
ATOM 3581 O O . VAL A 1 449 ? 38.065 -3.496 -11.450 1.00 87.94 449 VAL A O 1
ATOM 3584 N N . LEU A 1 450 ? 36.105 -2.392 -11.619 1.00 85.38 450 LEU A N 1
ATOM 3585 C CA . LEU A 1 450 ? 36.529 -1.560 -12.746 1.00 85.38 450 LEU A CA 1
ATOM 3586 C C . LEU A 1 450 ? 37.362 -0.339 -12.326 1.00 85.38 450 LEU A C 1
ATOM 3588 O O . LEU A 1 450 ? 38.228 0.077 -13.088 1.00 85.38 450 LEU A O 1
ATOM 3592 N N . SER A 1 451 ? 37.173 0.224 -11.127 1.00 81.62 451 SER A N 1
ATOM 3593 C CA . SER A 1 451 ? 38.037 1.325 -10.655 1.00 81.62 451 SER A CA 1
ATOM 3594 C C . SER A 1 451 ? 39.424 0.849 -10.203 1.00 81.62 451 SER A C 1
ATOM 3596 O O . SER A 1 451 ? 40.382 1.619 -10.230 1.00 81.62 451 SER A O 1
ATOM 3598 N N . ALA A 1 452 ? 39.563 -0.425 -9.812 1.00 82.31 452 ALA A N 1
ATOM 3599 C CA . ALA A 1 452 ? 40.822 -0.968 -9.305 1.00 82.31 452 ALA A CA 1
ATOM 3600 C C . ALA A 1 452 ? 41.897 -1.177 -10.384 1.00 82.31 452 ALA A C 1
ATOM 3602 O O . ALA A 1 452 ? 43.084 -1.225 -10.059 1.00 82.31 452 ALA A O 1
ATOM 3603 N N . LYS A 1 453 ? 41.509 -1.335 -11.655 1.00 82.94 453 LYS A N 1
ATOM 3604 C CA . LYS A 1 453 ? 42.445 -1.567 -12.761 1.00 82.94 453 LYS A CA 1
ATOM 3605 C C . LYS A 1 453 ? 42.430 -0.402 -13.743 1.00 82.94 453 LYS A C 1
ATOM 3607 O O . LYS A 1 453 ? 41.382 0.156 -14.063 1.00 82.94 453 LYS A O 1
ATOM 3612 N N . LYS A 1 454 ? 43.616 -0.080 -14.252 1.00 81.50 454 LYS A N 1
ATOM 3613 C CA . LYS A 1 454 ? 43.821 0.924 -15.293 1.00 81.50 454 LYS A CA 1
ATOM 3614 C C . LYS A 1 454 ? 44.316 0.257 -16.564 1.00 81.50 454 LYS A C 1
ATOM 3616 O O . LYS A 1 454 ? 45.109 -0.680 -16.494 1.00 81.50 454 LYS A O 1
ATOM 3621 N N . SER A 1 455 ? 43.857 0.761 -17.702 1.00 76.38 455 SER A N 1
ATOM 3622 C CA . SER A 1 455 ? 44.438 0.431 -18.997 1.00 76.38 455 SER A CA 1
ATOM 3623 C C . SER A 1 455 ? 45.602 1.366 -19.295 1.00 76.38 455 SER A C 1
ATOM 3625 O O . SER A 1 455 ? 45.484 2.578 -19.097 1.00 76.38 455 SER A O 1
ATOM 3627 N N . THR A 1 456 ? 46.690 0.801 -19.815 1.00 69.44 456 THR A N 1
ATOM 3628 C CA . THR A 1 456 ? 47.825 1.518 -20.425 1.00 69.44 456 THR A CA 1
ATOM 3629 C C . THR A 1 456 ? 47.868 1.335 -21.946 1.00 69.44 456 THR A C 1
ATOM 3631 O O . THR A 1 456 ? 48.696 1.956 -22.607 1.00 69.44 456 THR A O 1
ATOM 3634 N N . ASP A 1 457 ? 46.996 0.487 -22.508 1.00 69.56 457 ASP A N 1
ATOM 3635 C CA . ASP A 1 457 ? 47.027 0.112 -23.923 1.00 69.56 457 ASP A CA 1
ATOM 3636 C C . ASP A 1 457 ? 46.395 1.196 -24.814 1.00 69.56 457 ASP A C 1
ATOM 3638 O O . ASP A 1 457 ? 45.182 1.428 -24.732 1.00 69.56 457 ASP A O 1
ATOM 3642 N N . PRO A 1 458 ? 47.158 1.832 -25.729 1.00 61.50 458 PRO A N 1
ATOM 3643 C CA . PRO A 1 458 ? 46.650 2.934 -26.549 1.00 61.50 458 PRO A CA 1
ATOM 3644 C C . PRO A 1 458 ? 45.474 2.556 -27.461 1.00 61.50 458 PRO A C 1
ATOM 3646 O O . PRO A 1 458 ? 44.649 3.410 -27.759 1.00 61.50 458 PRO A O 1
ATOM 3649 N N . SER A 1 459 ? 45.363 1.291 -27.885 1.00 61.44 459 SER A N 1
ATOM 3650 C CA . SER A 1 459 ? 44.261 0.777 -28.723 1.00 61.44 459 SER A CA 1
ATOM 3651 C C . SER A 1 459 ? 42.943 0.560 -27.965 1.00 61.44 459 SER A C 1
ATOM 3653 O O . SER A 1 459 ? 41.892 0.398 -28.585 1.00 61.44 459 SER A O 1
ATOM 3655 N N . VAL A 1 460 ? 43.003 0.526 -26.632 1.00 63.47 460 VAL A N 1
ATOM 3656 C CA . VAL A 1 460 ? 41.849 0.400 -25.729 1.00 63.47 460 VAL A CA 1
ATOM 3657 C C . VAL A 1 460 ? 41.478 1.767 -25.148 1.00 63.47 460 VAL A C 1
ATOM 3659 O O . VAL A 1 460 ? 40.303 2.034 -24.922 1.00 63.47 460 VAL A O 1
ATOM 3662 N N . ILE A 1 461 ? 42.475 2.634 -24.928 1.00 60.50 461 ILE A N 1
ATOM 3663 C CA . ILE A 1 461 ? 42.306 3.986 -24.373 1.00 60.50 461 ILE A CA 1
ATOM 3664 C C . ILE A 1 461 ? 41.772 4.973 -25.416 1.00 60.50 461 ILE A C 1
ATOM 3666 O O . ILE A 1 461 ? 40.934 5.807 -25.079 1.00 60.50 461 ILE A O 1
ATOM 3670 N N . LYS A 1 462 ? 42.236 4.889 -26.671 1.00 62.38 462 LYS A N 1
ATOM 3671 C CA . LYS A 1 462 ? 41.775 5.761 -27.757 1.00 62.38 462 LYS A CA 1
ATOM 3672 C C . LYS A 1 462 ? 40.412 5.307 -28.263 1.00 62.38 462 LYS A C 1
ATOM 3674 O O . LYS A 1 462 ? 40.306 4.583 -29.250 1.00 62.38 462 LYS A O 1
ATOM 3679 N N . VAL A 1 463 ? 39.369 5.721 -27.552 1.00 56.66 463 VAL A N 1
ATOM 3680 C CA . VAL A 1 463 ? 37.996 5.633 -28.056 1.00 56.66 463 VAL A CA 1
ATOM 3681 C C . VAL A 1 463 ? 37.779 6.693 -29.148 1.00 56.66 463 VAL A C 1
ATOM 3683 O O . VAL A 1 463 ? 37.091 6.384 -30.119 1.00 56.66 463 VAL A O 1
ATOM 3686 N N . ASP A 1 464 ? 38.462 7.846 -29.063 1.00 52.69 464 ASP A N 1
ATOM 3687 C CA . ASP A 1 464 ? 38.578 8.879 -30.106 1.00 52.69 464 ASP A CA 1
ATOM 3688 C C . ASP A 1 464 ? 40.049 9.108 -30.511 1.00 52.69 464 ASP A C 1
ATOM 3690 O O . ASP A 1 464 ? 40.968 8.902 -29.713 1.00 52.69 464 ASP A O 1
ATOM 3694 N N . GLU A 1 465 ? 40.293 9.515 -31.763 1.00 51.59 465 GLU A N 1
ATOM 3695 C CA . GLU A 1 465 ? 41.651 9.659 -32.324 1.00 51.59 465 GLU A CA 1
ATOM 3696 C C . GLU A 1 465 ? 42.475 10.790 -31.661 1.00 51.59 465 GLU A C 1
ATOM 3698 O O . GLU A 1 465 ? 43.710 10.727 -31.677 1.00 51.59 465 GLU A O 1
ATOM 3703 N N . ASP A 1 466 ? 41.808 11.744 -30.993 1.00 48.16 466 ASP A N 1
ATOM 3704 C CA . ASP A 1 466 ? 42.376 13.010 -30.494 1.00 48.16 466 ASP A CA 1
ATOM 3705 C C . ASP A 1 466 ? 42.781 13.036 -28.999 1.00 48.16 466 ASP A C 1
ATOM 3707 O O . ASP A 1 466 ? 43.350 14.023 -28.524 1.00 48.16 466 ASP A O 1
ATOM 3711 N N . GLU A 1 467 ? 42.553 11.972 -28.218 1.00 54.28 467 GLU A N 1
ATOM 3712 C CA . GLU A 1 467 ? 42.900 11.967 -26.786 1.00 54.28 467 GLU A CA 1
ATOM 3713 C C . GLU A 1 467 ? 44.343 11.490 -26.511 1.00 54.28 467 GLU A C 1
ATOM 3715 O O . GLU A 1 467 ? 44.686 10.313 -26.640 1.00 54.28 467 GLU A O 1
ATOM 3720 N N . ASN A 1 468 ? 45.200 12.403 -26.036 1.00 55.41 468 ASN A N 1
ATOM 3721 C CA . ASN A 1 468 ? 46.573 12.119 -25.584 1.00 55.41 468 ASN A CA 1
ATOM 3722 C C . ASN A 1 468 ? 46.633 11.770 -24.077 1.00 55.41 468 ASN A C 1
ATOM 3724 O O . ASN A 1 468 ? 47.426 12.330 -23.314 1.00 55.41 468 ASN A O 1
ATOM 3728 N N . VAL A 1 469 ? 45.777 10.848 -23.623 1.00 64.12 469 VAL A N 1
ATOM 3729 C CA . VAL A 1 469 ? 45.735 10.392 -22.221 1.00 64.12 469 VAL A CA 1
ATOM 3730 C C . VAL A 1 469 ? 46.576 9.119 -22.056 1.00 64.12 469 VAL A C 1
ATOM 3732 O O . VAL A 1 469 ? 46.404 8.155 -22.794 1.00 64.12 469 VAL A O 1
ATOM 3735 N N . LYS A 1 470 ? 47.512 9.116 -21.093 1.00 61.59 470 LYS A N 1
ATOM 3736 C CA . LYS A 1 470 ? 48.472 8.008 -20.883 1.00 61.59 470 LYS A CA 1
ATOM 3737 C C . LYS A 1 470 ? 47.891 6.806 -20.128 1.00 61.59 470 LYS A C 1
ATOM 3739 O O . LYS A 1 470 ? 48.362 5.695 -20.335 1.00 61.59 470 LYS A O 1
ATOM 3744 N N . GLU A 1 471 ? 46.906 7.024 -19.258 1.00 68.88 471 GLU A N 1
ATOM 3745 C CA . GLU A 1 471 ? 46.251 5.977 -18.461 1.00 68.88 471 GLU A CA 1
ATOM 3746 C C . GLU A 1 471 ? 44.787 6.353 -18.211 1.00 68.88 471 GLU A C 1
ATOM 3748 O O . GLU A 1 471 ? 44.508 7.495 -17.847 1.00 68.88 471 GLU A O 1
ATOM 3753 N N . LYS A 1 472 ? 43.865 5.392 -18.344 1.00 74.81 472 LYS A N 1
ATOM 3754 C CA . LYS A 1 472 ? 42.455 5.537 -17.934 1.00 74.81 472 LYS A CA 1
ATOM 3755 C C . LYS A 1 472 ? 42.034 4.347 -17.072 1.00 74.81 472 LYS A C 1
ATOM 3757 O O . LYS A 1 472 ? 42.465 3.217 -17.310 1.00 74.81 472 LYS A O 1
ATOM 3762 N N . ASP A 1 473 ? 41.209 4.583 -16.059 1.00 81.44 473 ASP A N 1
ATOM 3763 C CA . ASP A 1 473 ? 40.566 3.516 -15.290 1.00 81.44 473 ASP A CA 1
ATOM 3764 C C . ASP A 1 473 ? 39.491 2.814 -16.130 1.00 81.44 473 ASP A C 1
ATOM 3766 O O . ASP A 1 473 ? 38.840 3.421 -16.984 1.00 81.44 473 ASP A O 1
ATOM 3770 N N . PHE A 1 474 ? 39.298 1.514 -15.902 1.00 84.31 474 PHE A N 1
ATOM 3771 C CA . PHE A 1 474 ? 38.332 0.742 -16.685 1.00 84.31 474 PHE A CA 1
ATOM 3772 C C . PHE A 1 474 ? 36.884 1.200 -16.478 1.00 84.31 474 PHE A C 1
ATOM 3774 O O . PHE A 1 474 ? 36.061 1.020 -17.374 1.00 84.31 474 PHE A O 1
ATOM 3781 N N . LEU A 1 475 ? 36.563 1.803 -15.330 1.00 84.44 475 LEU A N 1
ATOM 3782 C CA . LEU A 1 475 ? 35.228 2.342 -15.077 1.00 84.44 475 LEU A CA 1
ATOM 3783 C C . LEU A 1 475 ? 34.955 3.566 -15.959 1.00 84.44 475 LEU A C 1
ATOM 3785 O O . LEU A 1 475 ? 33.907 3.631 -16.594 1.00 84.44 475 LEU A O 1
ATOM 3789 N N . THR A 1 476 ? 35.903 4.498 -16.059 1.00 83.62 476 THR A N 1
ATOM 3790 C CA . THR A 1 476 ? 35.814 5.612 -17.015 1.00 83.62 476 THR A CA 1
ATOM 3791 C C . THR A 1 476 ? 35.748 5.111 -18.454 1.00 83.62 476 THR A C 1
ATOM 3793 O O . THR A 1 476 ? 34.876 5.552 -19.193 1.00 83.62 476 THR A O 1
ATOM 3796 N N . LEU A 1 477 ? 36.562 4.118 -18.837 1.00 84.62 477 LEU A N 1
ATOM 3797 C CA . LEU A 1 477 ? 36.493 3.520 -20.181 1.00 84.62 477 LEU A CA 1
ATOM 3798 C C . LEU A 1 477 ? 35.122 2.905 -20.492 1.00 84.62 477 LEU A C 1
ATOM 3800 O O . LEU A 1 477 ? 34.640 3.022 -21.616 1.00 84.62 477 LEU A O 1
ATOM 3804 N N . PHE A 1 478 ? 34.473 2.276 -19.508 1.00 87.69 478 PHE A N 1
ATOM 3805 C CA . PHE A 1 478 ? 33.120 1.743 -19.666 1.00 87.69 478 PHE A CA 1
ATOM 3806 C C . PHE A 1 478 ? 32.106 2.848 -20.006 1.00 87.69 478 PHE A C 1
ATOM 3808 O O . PHE A 1 478 ? 31.270 2.676 -20.899 1.00 87.69 478 PHE A O 1
ATOM 3815 N N . PHE A 1 479 ? 32.173 3.989 -19.314 1.00 87.56 479 PHE A N 1
ATOM 3816 C CA . PHE A 1 479 ? 31.265 5.111 -19.558 1.00 87.56 479 PHE A CA 1
ATOM 3817 C C . PHE A 1 479 ? 31.613 5.889 -20.830 1.00 87.56 479 PHE A C 1
ATOM 3819 O O . PHE A 1 479 ? 30.693 6.254 -21.558 1.00 87.56 479 PHE A O 1
ATOM 3826 N N . ASP A 1 480 ? 32.898 6.041 -21.162 1.00 85.69 480 ASP A N 1
ATOM 3827 C CA . ASP A 1 480 ? 33.355 6.620 -22.433 1.00 85.69 480 ASP A CA 1
ATOM 3828 C C . ASP A 1 480 ? 32.857 5.767 -23.621 1.00 85.69 480 ASP A C 1
ATOM 3830 O O . ASP A 1 480 ? 32.287 6.286 -24.581 1.00 85.69 480 ASP A O 1
ATOM 3834 N N . ALA A 1 481 ? 32.967 4.435 -23.526 1.00 85.12 481 ALA A N 1
ATOM 3835 C CA . ALA A 1 481 ? 32.425 3.514 -24.527 1.00 85.12 481 ALA A CA 1
ATOM 3836 C C . ALA A 1 481 ? 30.895 3.618 -24.637 1.00 85.12 481 ALA A C 1
ATOM 3838 O O . ALA A 1 481 ? 30.348 3.646 -25.739 1.00 85.12 481 ALA A O 1
ATOM 3839 N N . THR A 1 482 ? 30.199 3.726 -23.500 1.00 86.81 482 THR A N 1
ATOM 3840 C CA . THR A 1 482 ? 28.739 3.911 -23.462 1.00 86.81 482 THR A CA 1
ATOM 3841 C C . THR A 1 482 ? 28.323 5.248 -24.086 1.00 86.81 482 THR A C 1
ATOM 3843 O O . THR A 1 482 ? 27.278 5.319 -24.731 1.00 86.81 482 THR A O 1
ATOM 3846 N N . ALA A 1 483 ? 29.140 6.298 -23.954 1.00 85.88 483 ALA A N 1
ATOM 3847 C CA . ALA A 1 483 ? 28.871 7.606 -24.542 1.00 85.88 483 ALA A CA 1
ATOM 3848 C C . ALA A 1 483 ? 28.940 7.612 -26.081 1.00 85.88 483 ALA A C 1
ATOM 3850 O O . ALA A 1 483 ? 28.227 8.386 -26.719 1.00 85.88 483 ALA A O 1
ATOM 3851 N N . LYS A 1 484 ? 29.743 6.716 -26.672 1.00 85.25 484 LYS A N 1
ATOM 3852 C CA . LYS A 1 484 ? 29.900 6.559 -28.129 1.00 85.25 484 LYS A CA 1
ATOM 3853 C C . LYS A 1 484 ? 28.778 5.753 -28.796 1.00 85.25 484 LYS A C 1
ATOM 3855 O O . LYS A 1 484 ? 28.639 5.765 -30.023 1.00 85.25 484 LYS A O 1
ATOM 3860 N N . LEU A 1 485 ? 27.978 5.028 -28.019 1.00 86.69 485 LEU A N 1
ATOM 3861 C CA . LEU A 1 485 ? 26.806 4.322 -28.536 1.00 86.69 485 LEU A CA 1
ATOM 3862 C C . LEU A 1 485 ? 25.730 5.321 -29.001 1.00 86.69 485 LEU A C 1
ATOM 3864 O O . LEU A 1 485 ? 25.674 6.444 -28.494 1.00 86.69 485 LEU A O 1
ATOM 3868 N N . PRO A 1 486 ? 24.847 4.943 -29.946 1.00 84.75 486 PRO A N 1
ATOM 3869 C CA . PRO A 1 486 ? 23.749 5.805 -30.366 1.00 84.75 486 PRO A CA 1
ATOM 3870 C C . PRO A 1 486 ? 22.886 6.222 -29.167 1.00 84.75 486 PRO A C 1
ATOM 3872 O O . PRO A 1 486 ? 22.621 5.433 -28.258 1.00 84.75 486 PRO A O 1
ATOM 3875 N N . GLN A 1 487 ? 22.456 7.479 -29.157 1.00 82.75 487 GLN A N 1
ATOM 3876 C CA . GLN A 1 487 ? 21.739 8.070 -28.030 1.00 82.75 487 GLN A CA 1
ATOM 3877 C C . GLN A 1 487 ? 20.348 7.447 -27.882 1.00 82.75 487 GLN A C 1
ATOM 3879 O O . GLN A 1 487 ? 19.545 7.512 -28.804 1.00 82.75 487 GLN A O 1
ATOM 3884 N N . ASN A 1 488 ? 20.055 6.888 -26.709 1.00 85.12 488 ASN A N 1
ATOM 3885 C CA . ASN A 1 488 ? 18.705 6.529 -26.270 1.00 85.12 488 ASN A CA 1
ATOM 3886 C C . ASN A 1 488 ? 18.391 7.304 -24.973 1.00 85.12 488 ASN A C 1
ATOM 3888 O O . ASN A 1 488 ? 19.269 7.940 -24.379 1.00 85.12 488 ASN A O 1
ATOM 3892 N N . GLU A 1 489 ? 17.148 7.263 -24.505 1.00 83.44 489 GLU A N 1
ATOM 3893 C CA . GLU A 1 489 ? 16.761 7.996 -23.291 1.00 83.44 489 GLU A CA 1
ATOM 3894 C C . GLU A 1 489 ? 17.510 7.535 -22.025 1.00 83.44 489 GLU A C 1
ATOM 3896 O O . GLU A 1 489 ? 17.881 8.370 -21.200 1.00 83.44 489 GLU A O 1
ATOM 3901 N N . MET A 1 490 ? 17.835 6.244 -21.893 1.00 86.50 490 MET A N 1
ATOM 3902 C CA . MET A 1 490 ? 18.621 5.734 -20.755 1.00 86.50 490 MET A CA 1
ATOM 3903 C C . MET A 1 490 ? 20.081 6.191 -20.762 1.00 86.50 490 MET A C 1
ATOM 3905 O O . MET A 1 490 ? 20.613 6.587 -19.727 1.00 86.50 490 MET A O 1
ATOM 3909 N N . ARG A 1 491 ? 20.743 6.178 -21.916 1.00 88.56 491 ARG A N 1
ATOM 3910 C CA . ARG A 1 491 ? 22.128 6.627 -22.098 1.00 88.56 491 ARG A CA 1
ATOM 3911 C C . ARG A 1 491 ? 22.232 8.125 -21.895 1.00 88.56 491 ARG A C 1
ATOM 3913 O O . ARG A 1 491 ? 23.221 8.559 -21.319 1.00 88.56 491 ARG A O 1
ATOM 3920 N N . LYS A 1 492 ? 21.202 8.906 -22.243 1.00 89.25 492 LYS A N 1
ATOM 3921 C CA . LYS A 1 492 ? 21.125 10.320 -21.842 1.00 89.25 492 LYS A CA 1
ATOM 3922 C C . LYS A 1 492 ? 21.156 10.480 -20.325 1.00 89.25 492 LYS A C 1
ATOM 3924 O O . LYS A 1 492 ? 21.878 11.341 -19.838 1.00 89.25 492 LYS A O 1
ATOM 3929 N N . LEU A 1 493 ? 20.430 9.653 -19.565 1.00 88.62 493 LEU A N 1
ATOM 3930 C CA . LEU A 1 493 ? 20.496 9.685 -18.096 1.00 88.62 493 LEU A CA 1
ATOM 3931 C C . LEU A 1 493 ? 21.902 9.332 -17.591 1.00 88.62 493 LEU A C 1
ATOM 3933 O O . LEU A 1 493 ? 22.445 10.056 -16.756 1.00 88.62 493 LEU A O 1
ATOM 3937 N N . VAL A 1 494 ? 22.527 8.285 -18.147 1.00 89.56 494 VAL A N 1
ATOM 3938 C CA . VAL A 1 494 ? 23.919 7.917 -17.830 1.00 89.56 494 VAL A CA 1
ATOM 3939 C C . VAL A 1 494 ? 24.863 9.093 -18.103 1.00 89.56 494 VAL A C 1
ATOM 3941 O O . VAL A 1 494 ? 25.601 9.501 -17.209 1.00 89.56 494 VAL A O 1
ATOM 3944 N N . GLN A 1 495 ? 24.796 9.692 -19.293 1.00 88.56 495 GLN A N 1
ATOM 3945 C CA . GLN A 1 495 ? 25.659 10.801 -19.705 1.00 88.56 495 GLN A CA 1
ATOM 3946 C C . GLN A 1 495 ? 25.423 12.066 -18.886 1.00 88.56 495 GLN A C 1
ATOM 3948 O O . GLN A 1 495 ? 26.383 12.711 -18.484 1.00 88.56 495 GLN A O 1
ATOM 3953 N N . ASN A 1 496 ? 24.172 12.406 -18.573 1.00 89.69 496 ASN A N 1
ATOM 3954 C CA . ASN A 1 496 ? 23.857 13.550 -17.720 1.00 89.69 496 ASN A CA 1
ATOM 3955 C C . ASN A 1 496 ? 24.481 13.380 -16.329 1.00 89.69 496 ASN A C 1
ATOM 3957 O O . ASN A 1 496 ? 25.077 14.320 -15.804 1.00 89.69 496 ASN A O 1
ATOM 3961 N N . THR A 1 497 ? 24.398 12.174 -15.751 1.00 86.31 497 THR A N 1
ATOM 3962 C CA . THR A 1 497 ? 25.032 11.889 -14.455 1.00 86.31 497 THR A CA 1
ATOM 3963 C C . THR A 1 497 ? 26.559 11.873 -14.523 1.00 86.31 497 THR A C 1
ATOM 3965 O O . THR A 1 497 ? 27.201 12.375 -13.601 1.00 86.31 497 THR A O 1
ATOM 3968 N N . ASP A 1 498 ? 27.151 11.357 -15.605 1.00 86.75 498 ASP A N 1
ATOM 3969 C CA . ASP A 1 498 ? 28.607 11.334 -15.791 1.00 86.75 498 ASP A CA 1
ATOM 3970 C C . ASP A 1 498 ? 29.178 12.740 -16.028 1.00 86.75 498 ASP A C 1
ATOM 3972 O O . ASP A 1 498 ? 30.129 13.142 -15.361 1.00 86.75 498 ASP A O 1
ATOM 3976 N N . ASN A 1 499 ? 28.541 13.538 -16.887 1.00 86.88 499 ASN A N 1
ATOM 3977 C CA . ASN A 1 499 ? 28.930 14.922 -17.154 1.00 86.88 499 ASN A CA 1
ATOM 3978 C C . ASN A 1 499 ? 28.830 15.783 -15.890 1.00 86.88 499 ASN A C 1
ATOM 3980 O O . ASN A 1 499 ? 29.750 16.544 -15.592 1.00 86.88 499 ASN A O 1
ATOM 3984 N N . ALA A 1 500 ? 27.755 15.629 -15.108 1.00 85.38 500 ALA A N 1
ATOM 3985 C CA . ALA A 1 500 ? 27.603 16.325 -13.832 1.00 85.38 500 ALA A CA 1
ATOM 3986 C C . ALA A 1 500 ? 28.695 15.922 -12.827 1.00 85.38 500 ALA A C 1
ATOM 3988 O O . ALA A 1 500 ? 29.255 16.777 -12.142 1.00 85.38 500 ALA A O 1
ATOM 3989 N N . LEU A 1 501 ? 29.027 14.630 -12.751 1.00 84.31 501 LEU A N 1
ATOM 3990 C CA . LEU A 1 501 ? 30.099 14.128 -11.893 1.00 84.31 501 LEU A CA 1
ATOM 3991 C C . LEU A 1 501 ? 31.465 14.706 -12.294 1.00 84.31 501 LEU A C 1
ATOM 3993 O O . LEU A 1 501 ? 32.196 15.187 -11.428 1.00 84.31 501 LEU A O 1
ATOM 3997 N N . ARG A 1 502 ? 31.801 14.701 -13.590 1.00 83.44 502 ARG A N 1
ATOM 3998 C CA . ARG A 1 502 ? 33.068 15.251 -14.102 1.00 83.44 502 ARG A CA 1
ATOM 3999 C C . ARG A 1 502 ? 33.165 16.760 -13.895 1.00 83.44 502 ARG A C 1
ATOM 4001 O O . ARG A 1 502 ? 34.216 17.239 -13.474 1.00 83.44 502 ARG A O 1
ATOM 4008 N N . ALA A 1 503 ? 32.070 17.488 -14.116 1.00 83.69 503 ALA A N 1
ATOM 4009 C CA . ALA A 1 503 ? 32.002 18.930 -13.891 1.00 83.69 503 ALA A CA 1
ATOM 4010 C C . ALA A 1 503 ? 32.214 19.304 -12.414 1.00 83.69 503 ALA A C 1
ATOM 4012 O O . ALA A 1 503 ? 32.917 20.270 -12.130 1.00 83.69 503 ALA A O 1
ATOM 4013 N N . MET A 1 504 ? 31.654 18.531 -11.475 1.00 77.94 504 MET A N 1
ATOM 4014 C CA . MET A 1 504 ? 31.847 18.759 -10.035 1.00 77.94 504 MET A CA 1
ATOM 4015 C C . MET A 1 504 ? 33.233 18.338 -9.544 1.00 77.94 504 MET A C 1
ATOM 4017 O O . MET A 1 504 ? 33.797 18.987 -8.670 1.00 77.94 504 MET A O 1
ATOM 4021 N N . ALA A 1 505 ? 33.788 17.248 -10.079 1.00 72.75 505 ALA A N 1
ATOM 4022 C CA . ALA A 1 505 ? 35.081 16.756 -9.633 1.00 72.75 505 ALA A CA 1
ATOM 4023 C C . ALA A 1 505 ? 36.247 17.601 -10.175 1.00 72.75 505 ALA A C 1
ATOM 4025 O O . ALA A 1 505 ? 37.227 17.795 -9.462 1.00 72.75 505 ALA A O 1
ATOM 4026 N N . GLY A 1 506 ? 36.187 18.098 -11.415 1.00 67.25 506 GLY A N 1
ATOM 4027 C CA . GLY A 1 506 ? 37.198 18.986 -12.015 1.00 67.25 506 GLY A CA 1
ATOM 4028 C C . GLY A 1 506 ? 38.596 18.379 -12.253 1.00 67.25 506 GLY A C 1
ATOM 4029 O O . GLY A 1 506 ? 39.362 18.923 -13.042 1.00 67.25 506 GLY A O 1
ATOM 4030 N N . SER A 1 507 ? 38.948 17.257 -11.608 1.00 69.44 507 SER A N 1
ATOM 4031 C CA . SER A 1 507 ? 40.192 16.502 -11.810 1.00 69.44 507 SER A CA 1
ATOM 4032 C C . SER A 1 507 ? 40.027 15.016 -11.462 1.00 69.44 507 SER A C 1
ATOM 4034 O O . SER A 1 507 ? 39.216 14.656 -10.605 1.00 69.44 507 SER A O 1
ATOM 4036 N N . ASP A 1 508 ? 40.860 14.149 -12.043 1.00 67.94 508 ASP A N 1
ATOM 4037 C CA . ASP A 1 508 ? 40.833 12.698 -11.781 1.00 67.94 508 ASP A CA 1
ATOM 4038 C C . ASP A 1 508 ? 41.119 12.342 -10.312 1.00 67.94 508 ASP A C 1
ATOM 4040 O O . ASP A 1 508 ? 40.624 11.344 -9.786 1.00 67.94 508 ASP A O 1
ATOM 4044 N N . LYS A 1 509 ? 41.895 13.178 -9.605 1.00 73.06 509 LYS A N 1
ATOM 4045 C CA . LYS A 1 509 ? 42.182 12.975 -8.174 1.00 73.06 509 LYS A CA 1
ATOM 4046 C C . LYS A 1 509 ? 40.932 13.169 -7.320 1.00 73.06 509 LYS A C 1
ATOM 4048 O O . LYS A 1 509 ? 40.696 12.397 -6.396 1.00 73.06 509 LYS A O 1
ATOM 4053 N N . THR A 1 510 ? 40.124 14.171 -7.646 1.00 79.56 510 THR A N 1
ATOM 4054 C CA . THR A 1 510 ? 38.858 14.452 -6.964 1.00 79.56 510 THR A CA 1
ATOM 4055 C C . THR A 1 510 ? 37.821 13.376 -7.269 1.00 79.56 510 THR A C 1
ATOM 4057 O O . THR A 1 510 ? 37.097 12.970 -6.364 1.00 79.56 510 THR A O 1
ATOM 4060 N N . ILE A 1 511 ? 37.806 12.833 -8.494 1.00 79.06 511 ILE A N 1
ATOM 4061 C CA . ILE A 1 511 ? 36.975 11.671 -8.851 1.00 79.06 511 ILE A CA 1
ATOM 4062 C C . ILE A 1 511 ? 37.311 10.470 -7.953 1.00 79.06 511 ILE A C 1
ATOM 4064 O O . ILE A 1 511 ? 36.406 9.857 -7.389 1.00 79.06 511 ILE A O 1
ATOM 4068 N N . ALA A 1 512 ? 38.598 10.174 -7.737 1.00 78.81 512 ALA A N 1
ATOM 4069 C CA . ALA A 1 512 ? 39.017 9.090 -6.848 1.00 78.81 512 ALA A CA 1
ATOM 4070 C C . ALA A 1 512 ? 38.573 9.303 -5.383 1.00 78.81 512 ALA A C 1
ATOM 4072 O O . ALA A 1 512 ? 38.165 8.350 -4.717 1.00 78.81 512 ALA A O 1
ATOM 4073 N N . SER A 1 513 ? 38.592 10.544 -4.879 1.00 83.31 513 SER A N 1
ATOM 4074 C CA . SER A 1 513 ? 38.065 10.874 -3.544 1.00 83.31 513 SER A CA 1
ATOM 4075 C C . SER A 1 513 ? 36.551 10.670 -3.451 1.00 83.31 513 SER A C 1
ATOM 4077 O O . SER A 1 513 ? 36.072 10.052 -2.499 1.00 83.31 513 SER A O 1
ATOM 4079 N N . VAL A 1 514 ? 35.799 11.115 -4.463 1.00 83.81 514 VAL A N 1
ATOM 4080 C CA . VAL A 1 514 ? 34.348 10.883 -4.561 1.00 83.81 514 VAL A CA 1
ATOM 4081 C C . VAL A 1 514 ? 34.041 9.385 -4.601 1.00 83.81 514 VAL A C 1
ATOM 4083 O O . VAL A 1 514 ? 33.113 8.923 -3.937 1.00 83.81 514 VAL A O 1
ATOM 4086 N N . TYR A 1 515 ? 34.854 8.607 -5.317 1.00 84.56 515 TYR A N 1
ATOM 4087 C CA . TYR A 1 515 ? 34.744 7.151 -5.369 1.00 84.56 515 TYR A CA 1
ATOM 4088 C C . TYR A 1 515 ? 34.977 6.512 -3.999 1.00 84.56 515 TYR A C 1
ATOM 4090 O O . TYR A 1 515 ? 34.221 5.624 -3.611 1.00 84.56 515 TYR A O 1
ATOM 4098 N N . GLY A 1 516 ? 35.952 6.998 -3.229 1.00 83.38 516 GLY A N 1
ATOM 4099 C CA . GLY A 1 516 ? 36.179 6.561 -1.849 1.00 83.38 516 GLY A CA 1
ATOM 4100 C C . GLY A 1 516 ? 34.974 6.804 -0.933 1.00 83.38 516 GLY A C 1
ATOM 4101 O O . GLY A 1 516 ? 34.582 5.914 -0.175 1.00 83.38 516 GLY A O 1
ATOM 4102 N N . ILE A 1 517 ? 34.340 7.974 -1.039 1.00 84.81 517 ILE A N 1
ATOM 4103 C CA . ILE A 1 517 ? 33.137 8.318 -0.263 1.00 84.81 517 ILE A CA 1
ATOM 4104 C C . ILE A 1 517 ? 31.951 7.435 -0.677 1.00 84.81 517 ILE A C 1
ATOM 4106 O O . ILE A 1 517 ? 31.297 6.838 0.180 1.00 84.81 517 ILE A O 1
ATOM 4110 N N . ALA A 1 518 ? 31.719 7.279 -1.985 1.00 85.81 518 ALA A N 1
ATOM 4111 C CA . ALA A 1 518 ? 30.664 6.419 -2.518 1.00 85.81 518 ALA A CA 1
ATOM 4112 C C . ALA A 1 518 ? 30.841 4.953 -2.089 1.00 85.81 518 ALA A C 1
ATOM 4114 O O . ALA A 1 518 ? 29.893 4.328 -1.617 1.00 85.81 518 ALA A O 1
ATOM 4115 N N . LEU A 1 519 ? 32.063 4.414 -2.173 1.00 84.94 519 LEU A N 1
ATOM 4116 C CA . LEU A 1 519 ? 32.388 3.054 -1.734 1.00 84.94 519 LEU A CA 1
ATOM 4117 C C . LEU A 1 519 ? 32.180 2.856 -0.235 1.00 84.94 519 LEU A C 1
ATOM 4119 O O . LEU A 1 519 ? 31.700 1.798 0.171 1.00 84.94 519 LEU A O 1
ATOM 4123 N N . THR A 1 520 ? 32.516 3.858 0.578 1.00 85.25 520 THR A N 1
ATOM 4124 C CA . THR A 1 520 ? 32.326 3.796 2.032 1.00 85.25 520 THR A CA 1
ATOM 4125 C C . THR A 1 520 ? 30.840 3.692 2.372 1.00 85.25 520 THR A C 1
ATOM 4127 O O . THR A 1 520 ? 30.457 2.815 3.145 1.00 85.25 520 THR A O 1
ATOM 4130 N N . ALA A 1 521 ? 29.986 4.491 1.728 1.00 81.44 521 ALA A N 1
ATOM 4131 C CA . ALA A 1 521 ? 28.536 4.421 1.919 1.00 81.44 521 ALA A CA 1
ATOM 4132 C C . ALA A 1 521 ? 27.929 3.112 1.372 1.00 81.44 521 ALA A C 1
ATOM 4134 O O . ALA A 1 521 ? 27.128 2.458 2.039 1.00 81.44 521 ALA A O 1
ATOM 4135 N N . MET A 1 522 ? 28.349 2.681 0.177 1.00 83.69 522 MET A N 1
ATOM 4136 C CA . MET A 1 522 ? 27.854 1.456 -0.466 1.00 83.69 522 MET A CA 1
ATOM 4137 C C . MET A 1 522 ? 28.401 0.162 0.158 1.00 83.69 522 MET A C 1
ATOM 4139 O O . MET A 1 522 ? 27.858 -0.912 -0.111 1.00 83.69 522 MET A O 1
ATOM 4143 N N . SER A 1 523 ? 29.429 0.232 1.013 1.00 84.75 523 SER A N 1
ATOM 4144 C CA . SER A 1 523 ? 29.960 -0.923 1.754 1.00 84.75 523 SER A CA 1
ATOM 4145 C C . SER A 1 523 ? 28.879 -1.654 2.558 1.00 84.75 523 SER A C 1
ATOM 4147 O O . SER A 1 523 ? 28.959 -2.869 2.739 1.00 84.75 523 SER A O 1
ATOM 4149 N N . PHE A 1 524 ? 27.807 -0.949 2.926 1.00 82.44 524 PHE A N 1
ATOM 4150 C CA . PHE A 1 524 ? 26.587 -1.501 3.502 1.00 82.44 524 PHE A CA 1
ATOM 4151 C C . PHE A 1 524 ? 26.028 -2.707 2.722 1.00 82.44 524 PHE A C 1
ATOM 4153 O O . PHE A 1 524 ? 25.590 -3.688 3.321 1.00 82.44 524 PHE A O 1
ATOM 4160 N N . PHE A 1 525 ? 26.096 -2.690 1.386 1.00 83.19 525 PHE A N 1
ATOM 4161 C CA . PHE A 1 525 ? 25.592 -3.784 0.550 1.00 83.19 525 PHE A CA 1
ATOM 4162 C C . PHE A 1 525 ? 26.516 -4.996 0.484 1.00 83.19 525 PHE A C 1
ATOM 4164 O O . PHE A 1 525 ? 26.121 -6.015 -0.072 1.00 83.19 525 PHE A O 1
ATOM 4171 N N . THR A 1 526 ? 27.736 -4.908 1.014 1.00 83.12 526 THR A N 1
ATOM 4172 C CA . THR A 1 526 ? 28.680 -6.037 1.041 1.00 83.12 526 THR A CA 1
ATOM 4173 C C . THR A 1 526 ? 28.416 -7.012 2.176 1.00 83.12 526 THR A C 1
ATOM 4175 O O . THR A 1 526 ? 28.881 -8.152 2.113 1.00 83.12 526 THR A O 1
ATOM 4178 N N . ASP A 1 527 ? 27.647 -6.593 3.183 1.00 83.25 527 ASP A N 1
ATOM 4179 C CA . ASP A 1 527 ? 27.223 -7.465 4.267 1.00 83.25 527 ASP A CA 1
ATOM 4180 C C . ASP A 1 527 ? 26.491 -8.695 3.684 1.00 83.25 527 ASP A C 1
ATOM 4182 O O . ASP A 1 527 ? 25.548 -8.533 2.897 1.00 83.25 527 ASP A O 1
ATOM 4186 N N . PRO A 1 528 ? 26.893 -9.935 4.026 1.00 78.69 528 PRO A N 1
ATOM 4187 C CA . PRO A 1 528 ? 26.232 -11.151 3.551 1.00 78.69 528 PRO A CA 1
ATOM 4188 C C . PRO A 1 528 ? 24.715 -11.168 3.793 1.00 78.69 528 PRO A C 1
ATOM 4190 O O . PRO A 1 528 ? 23.958 -11.673 2.966 1.00 78.69 528 PRO A O 1
ATOM 4193 N N . THR A 1 529 ? 24.257 -10.586 4.901 1.00 77.12 529 THR A N 1
ATOM 4194 C CA . THR A 1 529 ? 22.834 -10.485 5.254 1.00 77.12 529 THR A CA 1
ATOM 4195 C C . THR A 1 529 ? 22.087 -9.560 4.298 1.00 77.12 529 THR A C 1
ATOM 4197 O O . THR A 1 529 ? 21.006 -9.884 3.809 1.00 77.12 529 THR A O 1
ATOM 4200 N N . ILE A 1 530 ? 22.676 -8.405 3.999 1.00 81.31 530 ILE A N 1
ATOM 4201 C CA . ILE A 1 530 ? 22.040 -7.380 3.173 1.00 81.31 530 ILE A CA 1
ATOM 4202 C C . ILE A 1 530 ? 22.125 -7.727 1.697 1.00 81.31 530 ILE A C 1
ATOM 4204 O O . ILE A 1 530 ? 21.137 -7.601 0.975 1.00 81.31 530 ILE A O 1
ATOM 4208 N N . SER A 1 531 ? 23.279 -8.198 1.241 1.00 81.44 531 SER A N 1
ATOM 4209 C CA . SER A 1 531 ? 23.475 -8.625 -0.143 1.00 81.44 531 SER A CA 1
ATOM 4210 C C . SER A 1 531 ? 22.507 -9.739 -0.539 1.00 81.44 531 SER A C 1
ATOM 4212 O O . SER A 1 531 ? 21.963 -9.686 -1.638 1.00 81.44 531 SER A O 1
ATOM 4214 N N . THR A 1 532 ? 22.230 -10.702 0.346 1.00 78.25 532 THR A N 1
ATOM 4215 C CA . THR A 1 532 ? 21.266 -11.786 0.085 1.00 78.25 532 THR A CA 1
ATOM 4216 C C . THR A 1 532 ? 19.814 -11.304 0.092 1.00 78.25 532 THR A C 1
ATOM 4218 O O . THR A 1 532 ? 19.033 -11.739 -0.749 1.00 78.25 532 THR A O 1
ATOM 4221 N N . LEU A 1 533 ? 19.448 -10.362 0.970 1.00 80.75 533 LEU A N 1
ATOM 4222 C CA . LEU A 1 533 ? 18.104 -9.767 0.994 1.00 80.75 533 LEU A CA 1
ATOM 4223 C C . LEU A 1 533 ? 17.848 -8.842 -0.203 1.00 80.75 533 LEU A C 1
ATOM 4225 O O . LEU A 1 533 ? 16.721 -8.768 -0.690 1.00 80.75 533 LEU A O 1
ATOM 4229 N N . THR A 1 534 ? 18.886 -8.148 -0.675 1.00 85.44 534 THR A N 1
ATOM 4230 C CA . THR A 1 534 ? 18.801 -7.148 -1.754 1.00 85.44 534 THR A CA 1
ATOM 4231 C C . THR A 1 534 ? 19.144 -7.676 -3.142 1.00 85.44 534 THR A C 1
ATOM 4233 O O . THR A 1 534 ? 19.015 -6.948 -4.128 1.00 85.44 534 THR A O 1
ATOM 4236 N N . SER A 1 535 ? 19.536 -8.948 -3.242 1.00 82.12 535 SER A N 1
ATOM 4237 C CA . SER A 1 535 ? 19.837 -9.607 -4.510 1.00 82.12 535 SER A CA 1
ATOM 4238 C C . SER A 1 535 ? 18.859 -10.741 -4.776 1.00 82.12 535 SER A C 1
ATOM 4240 O O . SER A 1 535 ? 18.801 -11.720 -4.040 1.00 82.12 535 SER A O 1
ATOM 4242 N N . GLY A 1 536 ? 18.115 -10.632 -5.872 1.00 78.44 536 GLY A N 1
ATOM 4243 C CA . GLY A 1 536 ? 17.283 -11.719 -6.364 1.00 78.44 536 GLY A CA 1
ATOM 4244 C C . GLY A 1 536 ? 16.698 -11.432 -7.729 1.00 78.44 536 GLY A C 1
ATOM 4245 O O . GLY A 1 536 ? 16.776 -10.314 -8.247 1.00 78.44 536 GLY A O 1
ATOM 4246 N N . LYS A 1 537 ? 16.107 -12.478 -8.303 1.00 82.06 537 LYS A N 1
ATOM 4247 C CA . LYS A 1 537 ? 15.513 -12.436 -9.638 1.00 82.06 537 LYS A CA 1
ATOM 4248 C C . LYS A 1 537 ? 14.219 -11.611 -9.639 1.00 82.06 537 LYS A C 1
ATOM 4250 O O . LYS A 1 537 ? 13.490 -11.639 -8.640 1.00 82.06 537 LYS A O 1
ATOM 4255 N N . PRO A 1 538 ? 13.870 -10.933 -10.746 1.00 80.81 538 PRO A N 1
ATOM 4256 C CA . PRO A 1 538 ? 12.614 -10.190 -10.866 1.00 80.81 538 PRO A CA 1
ATOM 4257 C C . PRO A 1 538 ? 11.356 -10.999 -10.518 1.00 80.81 538 PRO A C 1
ATOM 4259 O O . PRO A 1 538 ? 10.423 -10.458 -9.926 1.00 80.81 538 PRO A O 1
ATOM 4262 N N . SER A 1 539 ? 11.315 -12.297 -10.833 1.00 76.06 539 SER A N 1
ATOM 4263 C CA . SER A 1 539 ? 10.193 -13.187 -10.491 1.00 76.06 539 SER A CA 1
ATOM 4264 C C . SER A 1 539 ? 9.976 -13.359 -8.980 1.00 76.06 539 SER A C 1
ATOM 4266 O O . SER A 1 539 ? 8.846 -13.565 -8.514 1.00 76.06 539 SER A O 1
ATOM 4268 N N . GLN A 1 540 ? 11.052 -13.252 -8.202 1.00 76.56 540 GLN A N 1
ATOM 4269 C CA . GLN A 1 540 ? 11.054 -13.422 -6.753 1.00 76.56 540 GLN A CA 1
ATOM 4270 C C . GLN A 1 540 ? 10.961 -12.112 -5.991 1.00 76.56 540 GLN A C 1
ATOM 4272 O O . GLN A 1 540 ? 10.586 -12.140 -4.819 1.00 76.56 540 GLN A O 1
ATOM 4277 N N . ASN A 1 541 ? 11.301 -11.002 -6.648 1.00 84.94 541 ASN A N 1
ATOM 4278 C CA . ASN A 1 541 ? 11.254 -9.690 -6.038 1.00 84.94 541 ASN A CA 1
ATOM 4279 C C . ASN A 1 541 ? 9.857 -9.408 -5.472 1.00 84.94 541 ASN A C 1
ATOM 4281 O O . ASN A 1 541 ? 8.827 -9.865 -5.991 1.00 84.94 541 ASN A O 1
ATOM 4285 N N . PHE A 1 542 ? 9.836 -8.658 -4.380 1.00 85.44 542 PHE A N 1
ATOM 4286 C CA . PHE A 1 542 ? 8.603 -8.197 -3.780 1.00 85.44 542 PHE A CA 1
ATOM 4287 C C . PHE A 1 542 ? 7.838 -7.288 -4.757 1.00 85.44 542 PHE A C 1
ATOM 4289 O O . PHE A 1 542 ? 8.378 -6.318 -5.277 1.00 85.44 542 PHE A O 1
ATOM 4296 N N . ASP A 1 543 ? 6.570 -7.613 -5.016 1.00 83.88 543 ASP A N 1
ATOM 4297 C CA . ASP A 1 543 ? 5.712 -6.842 -5.919 1.00 83.88 543 ASP A CA 1
ATOM 4298 C C . ASP A 1 543 ? 4.931 -5.773 -5.141 1.00 83.88 543 ASP A C 1
ATOM 4300 O O . ASP A 1 543 ? 3.884 -6.072 -4.558 1.00 83.88 543 ASP A O 1
ATOM 4304 N N . ALA A 1 544 ? 5.437 -4.534 -5.150 1.00 84.12 544 ALA A N 1
ATOM 4305 C CA . ALA A 1 544 ? 4.783 -3.393 -4.507 1.00 84.12 544 ALA A CA 1
ATOM 4306 C C . ALA A 1 544 ? 3.514 -2.935 -5.249 1.00 84.12 544 ALA A C 1
ATOM 4308 O O . ALA A 1 544 ? 2.485 -2.726 -4.613 1.00 84.12 544 ALA A O 1
ATOM 4309 N N . LYS A 1 545 ? 3.538 -2.870 -6.593 1.00 84.19 545 LYS A N 1
ATOM 4310 C CA . LYS A 1 545 ? 2.362 -2.523 -7.427 1.00 84.19 545 LYS A CA 1
ATOM 4311 C C . LYS A 1 545 ? 1.197 -3.498 -7.177 1.00 84.19 545 LYS A C 1
ATOM 4313 O O . LYS A 1 545 ? 0.027 -3.119 -7.241 1.00 84.19 545 LYS A O 1
ATOM 4318 N N . GLY A 1 546 ? 1.523 -4.753 -6.859 1.00 83.94 546 GLY A N 1
ATOM 4319 C CA . GLY A 1 546 ? 0.582 -5.811 -6.494 1.00 83.94 546 GLY A CA 1
ATOM 4320 C C . GLY A 1 546 ? -0.206 -5.583 -5.197 1.00 83.94 546 GLY A C 1
ATOM 4321 O O . GLY A 1 546 ? -1.158 -6.322 -4.954 1.00 83.94 546 GLY A O 1
ATOM 4322 N N . LEU A 1 547 ? 0.151 -4.591 -4.371 1.00 87.31 547 LEU A N 1
ATOM 4323 C CA . LEU A 1 547 ? -0.626 -4.222 -3.184 1.00 87.31 547 LEU A CA 1
ATOM 4324 C C . LEU A 1 547 ? -1.942 -3.564 -3.597 1.00 87.31 547 LEU A C 1
ATOM 4326 O O . LEU A 1 547 ? -3.006 -4.125 -3.345 1.00 87.31 547 LEU A O 1
ATOM 4330 N N . SER A 1 548 ? -1.877 -2.432 -4.297 1.00 85.94 548 SER A N 1
ATOM 4331 C CA . SER A 1 548 ? -3.070 -1.738 -4.795 1.00 85.94 548 SER A CA 1
ATOM 4332 C C . SER A 1 548 ? -3.782 -2.519 -5.904 1.00 85.94 548 SER A C 1
ATOM 4334 O O . SER A 1 548 ? -5.016 -2.566 -5.941 1.00 85.94 548 SER A O 1
ATOM 4336 N N . PHE A 1 549 ? -3.012 -3.156 -6.798 1.00 88.94 549 PHE A N 1
ATOM 4337 C CA . PHE A 1 549 ? -3.521 -3.853 -7.981 1.00 88.94 549 PHE A CA 1
ATOM 4338 C C . PHE A 1 549 ? -2.912 -5.259 -8.113 1.00 88.94 549 PHE A C 1
ATOM 4340 O O . PHE A 1 549 ? -1.971 -5.465 -8.879 1.00 88.94 549 PHE A O 1
ATOM 4347 N N . PRO A 1 550 ? -3.454 -6.275 -7.417 1.00 87.56 550 PRO A N 1
ATOM 4348 C CA . PRO A 1 550 ? -2.883 -7.628 -7.405 1.00 87.56 550 PRO A CA 1
ATOM 4349 C C . PRO A 1 550 ? -2.993 -8.384 -8.737 1.00 87.56 550 PRO A C 1
ATOM 4351 O O . PRO A 1 550 ? -2.354 -9.428 -8.912 1.00 87.56 550 PRO A O 1
ATOM 4354 N N . ARG A 1 551 ? -3.844 -7.909 -9.658 1.00 90.44 551 ARG A N 1
ATOM 4355 C CA . ARG A 1 551 ? -4.135 -8.549 -10.948 1.00 90.44 551 ARG A CA 1
ATOM 4356 C C . ARG A 1 551 ? -3.976 -7.528 -12.060 1.00 90.44 551 ARG A C 1
ATOM 4358 O O . ARG A 1 551 ? -4.777 -6.602 -12.186 1.00 90.44 551 ARG A O 1
ATOM 4365 N N . ARG A 1 552 ? -2.899 -7.703 -12.816 1.00 89.62 552 ARG A N 1
ATOM 4366 C CA . ARG A 1 552 ? -2.390 -6.769 -13.816 1.00 89.62 552 ARG A CA 1
ATOM 4367 C C . ARG A 1 552 ? -2.041 -7.571 -15.055 1.00 89.62 552 ARG A C 1
ATOM 4369 O O . ARG A 1 552 ? -1.219 -8.485 -14.992 1.00 89.62 552 ARG A O 1
ATOM 4376 N N . ILE A 1 553 ? -2.664 -7.248 -16.172 1.00 91.00 553 ILE A N 1
ATOM 4377 C CA . ILE A 1 553 ? -2.312 -7.818 -17.470 1.00 91.00 553 ILE A CA 1
ATOM 4378 C C . ILE A 1 553 ? -1.959 -6.654 -18.382 1.00 91.00 553 ILE A C 1
ATOM 4380 O O . ILE A 1 553 ? -2.611 -5.618 -18.337 1.00 91.00 553 ILE A O 1
ATOM 4384 N N . GLY A 1 554 ? -0.908 -6.792 -19.173 1.00 90.44 554 GLY A N 1
ATOM 4385 C CA . GLY A 1 554 ? -0.471 -5.759 -20.095 1.00 90.44 554 GLY A CA 1
ATOM 4386 C C . GLY A 1 554 ? -0.053 -6.370 -21.416 1.00 90.44 554 GLY A C 1
ATOM 4387 O O . GLY A 1 554 ? 0.612 -7.405 -21.455 1.00 90.44 554 GLY A O 1
ATOM 4388 N N . VAL A 1 555 ? -0.424 -5.708 -22.504 1.00 90.06 555 VAL A N 1
ATOM 4389 C CA . VAL A 1 555 ? 0.147 -5.971 -23.823 1.00 90.06 555 VAL A CA 1
ATOM 4390 C C . VAL A 1 555 ? 0.759 -4.682 -24.347 1.00 90.06 555 VAL A C 1
ATOM 4392 O O . VAL A 1 555 ? 0.109 -3.636 -24.339 1.00 90.06 555 VAL A O 1
ATOM 4395 N N . ARG A 1 556 ? 2.024 -4.752 -24.759 1.00 88.06 556 ARG A N 1
ATOM 4396 C CA . ARG A 1 556 ? 2.735 -3.643 -25.389 1.00 88.06 556 ARG A CA 1
ATOM 4397 C C . ARG A 1 556 ? 2.695 -3.832 -26.892 1.00 88.06 556 ARG A C 1
ATOM 4399 O O . ARG A 1 556 ? 3.138 -4.867 -27.395 1.00 88.06 556 ARG A O 1
ATOM 4406 N N . PHE A 1 557 ? 2.165 -2.848 -27.603 1.00 85.56 557 PHE A N 1
ATOM 4407 C CA . PHE A 1 557 ? 2.230 -2.824 -29.057 1.00 85.56 557 PHE A CA 1
ATOM 4408 C C . PHE A 1 557 ? 3.666 -2.548 -29.516 1.00 85.56 557 PHE A C 1
ATOM 4410 O O . PHE A 1 557 ? 4.402 -1.802 -28.872 1.00 85.56 557 PHE A O 1
ATOM 4417 N N . ALA A 1 558 ? 4.073 -3.158 -30.626 1.00 79.75 558 ALA A N 1
ATOM 4418 C CA . ALA A 1 558 ? 5.296 -2.759 -31.315 1.00 79.75 558 ALA A CA 1
ATOM 4419 C C . ALA A 1 558 ? 5.167 -1.301 -31.794 1.00 79.75 558 ALA A C 1
ATOM 4421 O O . ALA A 1 558 ? 4.084 -0.892 -32.236 1.00 79.75 558 ALA A O 1
ATOM 4422 N N . SER A 1 559 ? 6.248 -0.520 -31.714 1.00 74.19 559 SER A N 1
ATOM 4423 C CA . SER A 1 559 ? 6.251 0.907 -32.073 1.00 74.19 559 SER A CA 1
ATOM 4424 C C . SER A 1 559 ? 5.766 1.130 -33.510 1.00 74.19 559 SER A C 1
ATOM 4426 O O . SER A 1 559 ? 5.011 2.059 -33.792 1.00 74.19 559 SER A O 1
ATOM 4428 N N . GLU A 1 560 ? 6.102 0.214 -34.415 1.00 73.31 560 GLU A N 1
ATOM 4429 C CA . GLU A 1 560 ? 5.671 0.210 -35.810 1.00 73.31 560 GLU A CA 1
ATOM 4430 C C . GLU A 1 560 ? 4.158 0.036 -35.943 1.00 73.31 560 GLU A C 1
ATOM 4432 O O . GLU A 1 560 ? 3.506 0.733 -36.723 1.00 73.31 560 GLU A O 1
ATOM 4437 N N . TYR A 1 561 ? 3.581 -0.884 -35.169 1.00 76.81 561 TYR A N 1
ATOM 4438 C CA . TYR A 1 561 ? 2.142 -1.127 -35.174 1.00 76.81 561 TYR A CA 1
ATOM 4439 C C . TYR A 1 561 ? 1.382 0.080 -34.622 1.00 76.81 561 TYR A C 1
ATOM 4441 O O . TYR A 1 561 ? 0.369 0.510 -35.178 1.00 76.81 561 TYR A O 1
ATOM 4449 N N . LEU A 1 562 ? 1.906 0.657 -33.548 1.00 79.25 562 LEU A N 1
ATOM 4450 C CA . LEU A 1 562 ? 1.343 1.816 -32.880 1.00 79.25 562 LEU A CA 1
ATOM 4451 C C . LEU A 1 562 ? 1.349 3.061 -33.776 1.00 79.25 562 LEU A C 1
ATOM 4453 O O . LEU A 1 562 ? 0.324 3.741 -33.854 1.00 79.25 562 LEU A O 1
ATOM 4457 N N . ASN A 1 563 ? 2.438 3.299 -34.513 1.00 78.12 563 ASN A N 1
ATOM 4458 C CA . ASN A 1 563 ? 2.550 4.400 -35.471 1.00 78.12 563 ASN A CA 1
ATOM 4459 C C . ASN A 1 563 ? 1.678 4.178 -36.714 1.00 78.12 563 ASN A C 1
ATOM 4461 O O . ASN A 1 563 ? 0.963 5.090 -37.133 1.00 78.12 563 ASN A O 1
ATOM 4465 N N . LYS A 1 564 ? 1.668 2.957 -37.271 1.00 76.62 564 LYS A N 1
ATOM 4466 C CA . LYS A 1 564 ? 0.878 2.617 -38.467 1.00 76.62 564 LYS A CA 1
ATOM 4467 C C . LYS A 1 564 ? -0.622 2.814 -38.255 1.00 76.62 564 LYS A C 1
ATOM 4469 O O . LYS A 1 564 ? -1.300 3.329 -39.138 1.00 76.62 564 LYS A O 1
ATOM 4474 N N . TYR A 1 565 ? -1.136 2.409 -37.093 1.00 77.44 565 TYR A N 1
ATOM 4475 C CA . TYR A 1 565 ? -2.565 2.491 -36.772 1.00 77.44 565 TYR A CA 1
ATOM 4476 C C . TYR A 1 565 ? -2.928 3.669 -35.853 1.00 77.44 565 TYR A C 1
ATOM 4478 O O . TYR A 1 565 ? -4.084 3.771 -35.450 1.00 77.44 565 TYR A O 1
ATOM 4486 N N . LYS A 1 566 ? -1.967 4.547 -35.522 1.00 82.31 566 LYS A N 1
ATOM 4487 C CA . LYS A 1 566 ? -2.133 5.712 -34.629 1.00 82.31 566 LYS A CA 1
ATOM 4488 C C . LYS A 1 566 ? -2.917 5.371 -33.354 1.00 82.31 566 LYS A C 1
ATOM 4490 O O . LYS A 1 566 ? -3.934 5.988 -33.047 1.00 82.31 566 LYS A O 1
ATOM 4495 N N . LEU A 1 567 ? -2.456 4.350 -32.630 1.00 81.06 567 LEU A N 1
ATOM 4496 C CA . LEU A 1 567 ? -3.193 3.796 -31.485 1.00 81.06 567 LEU A CA 1
ATOM 4497 C C . LEU A 1 567 ? -3.048 4.608 -30.189 1.00 81.06 567 LEU A C 1
ATOM 4499 O O . LEU A 1 567 ? -3.834 4.414 -29.263 1.00 81.06 567 LEU A O 1
ATOM 4503 N N . VAL A 1 568 ? -2.062 5.505 -30.110 1.00 84.50 568 VAL A N 1
ATOM 4504 C CA . VAL A 1 568 ? -1.816 6.341 -28.923 1.00 84.50 568 VAL A CA 1
ATOM 4505 C C . VAL A 1 568 ? -3.026 7.219 -28.629 1.00 84.50 568 VAL A C 1
ATOM 4507 O O . VAL A 1 568 ? -3.543 7.897 -29.514 1.00 84.50 568 VAL A O 1
ATOM 4510 N N . GLY A 1 569 ? -3.471 7.217 -27.372 1.00 83.94 569 GLY A N 1
ATOM 4511 C CA . GLY A 1 569 ? -4.633 7.992 -26.931 1.00 83.94 569 GLY A CA 1
ATOM 4512 C C . GLY A 1 569 ? -5.991 7.368 -27.268 1.00 83.94 569 GLY A C 1
ATOM 4513 O O . GLY A 1 569 ? -7.017 7.904 -26.850 1.00 83.94 569 GLY A O 1
ATOM 4514 N N . LEU A 1 570 ? -6.034 6.225 -27.966 1.00 87.94 570 LEU A N 1
ATOM 4515 C CA . LEU A 1 570 ? -7.263 5.438 -28.090 1.00 87.94 570 LEU A CA 1
ATOM 4516 C C . LEU A 1 570 ? -7.573 4.707 -26.779 1.00 87.94 570 LEU A C 1
ATOM 4518 O O . LEU A 1 570 ? -6.682 4.402 -25.983 1.00 87.94 570 LEU A O 1
ATOM 4522 N N . GLN A 1 571 ? -8.849 4.402 -26.556 1.00 88.56 571 GLN A N 1
ATOM 4523 C CA . GLN A 1 571 ? -9.314 3.722 -25.355 1.00 88.56 571 GLN A CA 1
ATOM 4524 C C . GLN A 1 571 ? -9.269 2.204 -25.555 1.00 88.56 571 GLN A C 1
ATOM 4526 O O . GLN A 1 571 ? -9.913 1.660 -26.449 1.00 88.56 571 GLN A O 1
ATOM 4531 N N . SER A 1 572 ? -8.531 1.506 -24.701 1.00 89.88 572 SER A N 1
ATOM 4532 C CA . SER A 1 572 ? -8.597 0.053 -24.560 1.00 89.88 572 SER A CA 1
ATOM 4533 C C . SER A 1 572 ? -9.742 -0.323 -23.618 1.00 89.88 572 SER A C 1
ATOM 4535 O O . SER A 1 572 ? -9.856 0.220 -22.522 1.00 89.88 572 SER A O 1
ATOM 4537 N N . VAL A 1 573 ? -10.608 -1.235 -24.052 1.00 90.62 573 VAL A N 1
ATOM 4538 C CA . VAL A 1 573 ? -11.740 -1.777 -23.297 1.00 90.62 573 VAL A CA 1
ATOM 4539 C C . VAL A 1 573 ? -11.534 -3.278 -23.152 1.00 90.62 573 VAL A C 1
ATOM 4541 O O . VAL A 1 573 ? -11.495 -4.013 -24.141 1.00 90.62 573 VAL A O 1
ATOM 4544 N N . TRP A 1 574 ? -11.405 -3.729 -21.911 1.00 91.88 574 TRP A N 1
ATOM 4545 C CA . TRP A 1 574 ? -11.148 -5.118 -21.563 1.00 91.88 574 TRP A CA 1
ATOM 4546 C C . TRP A 1 574 ? -12.403 -5.787 -21.014 1.00 91.88 574 TRP A C 1
ATOM 4548 O O . TRP A 1 574 ? -13.094 -5.238 -20.153 1.00 91.88 574 TRP A O 1
ATOM 4558 N N . THR A 1 575 ? -12.678 -6.998 -21.500 1.00 90.69 575 THR A N 1
ATOM 4559 C CA . THR A 1 575 ? -13.765 -7.859 -21.013 1.00 90.69 575 THR A CA 1
ATOM 4560 C C . THR A 1 575 ? -13.281 -9.302 -20.880 1.00 90.69 575 THR A C 1
ATOM 4562 O O . THR A 1 575 ? -12.440 -9.757 -21.657 1.00 90.69 575 THR A O 1
ATOM 4565 N N . ALA A 1 576 ? -13.789 -10.030 -19.884 1.00 89.38 576 ALA A N 1
ATOM 4566 C CA . ALA A 1 576 ? -13.395 -11.411 -19.603 1.00 89.38 576 ALA A CA 1
ATOM 4567 C C . ALA A 1 576 ? -14.566 -12.390 -19.781 1.00 89.38 576 ALA A C 1
ATOM 4569 O O . ALA A 1 576 ? -15.720 -12.041 -19.535 1.00 89.38 576 ALA A O 1
ATOM 4570 N N . TYR A 1 577 ? -14.250 -13.623 -20.178 1.00 88.44 577 TYR A N 1
ATOM 4571 C CA . TYR A 1 577 ? -15.201 -14.673 -20.546 1.00 88.44 577 TYR A CA 1
ATOM 4572 C C . TYR A 1 577 ? -14.768 -16.028 -19.972 1.00 88.44 577 TYR A C 1
ATOM 4574 O O . TYR A 1 577 ? -13.574 -16.311 -19.822 1.00 88.44 577 TYR A O 1
ATOM 4582 N N . GLU A 1 578 ? -15.745 -16.884 -19.661 1.00 83.44 578 GLU A N 1
ATOM 4583 C CA . GLU A 1 578 ? -15.484 -18.244 -19.157 1.00 83.44 578 GLU A CA 1
ATOM 4584 C C . GLU A 1 578 ? -15.269 -19.287 -20.261 1.00 83.44 578 GLU A C 1
ATOM 4586 O O . GLU A 1 578 ? -14.688 -20.345 -19.988 1.00 83.44 578 GLU A O 1
ATOM 4591 N N . ASP A 1 579 ? -15.764 -19.004 -21.469 1.00 82.19 579 ASP A N 1
ATOM 4592 C CA . ASP A 1 579 ? -15.860 -19.960 -22.572 1.00 82.19 579 ASP A CA 1
ATOM 4593 C C . ASP A 1 579 ? -14.952 -19.572 -23.758 1.00 82.19 579 ASP A C 1
ATOM 4595 O O . ASP A 1 579 ? -14.824 -18.381 -24.055 1.00 82.19 579 ASP A O 1
ATOM 4599 N N . PRO A 1 580 ? -14.377 -20.554 -24.491 1.00 78.94 580 PRO A N 1
ATOM 4600 C CA . PRO A 1 580 ? -13.476 -20.295 -25.623 1.00 78.94 580 PRO A CA 1
ATOM 4601 C C . PRO A 1 580 ? -14.144 -19.600 -26.818 1.00 78.94 580 PRO A C 1
ATOM 4603 O O . PRO A 1 580 ? -13.458 -19.031 -27.660 1.00 78.94 580 PRO A O 1
ATOM 4606 N N . ALA A 1 581 ? -15.477 -19.674 -26.904 1.00 74.12 581 ALA A N 1
ATOM 4607 C CA . ALA A 1 581 ? -16.280 -19.043 -27.951 1.00 74.12 581 ALA A CA 1
ATOM 4608 C C . ALA A 1 581 ? -16.672 -17.585 -27.630 1.00 74.12 581 ALA A C 1
ATOM 4610 O O . ALA A 1 581 ? -17.304 -16.942 -28.459 1.00 74.12 581 ALA A O 1
ATOM 4611 N N . PHE A 1 582 ? -16.294 -17.053 -26.456 1.00 80.50 582 PHE A N 1
ATOM 4612 C CA . PHE A 1 582 ? -16.591 -15.678 -26.017 1.00 80.50 582 PHE A CA 1
ATOM 4613 C C . PHE A 1 582 ? -18.092 -15.336 -25.861 1.00 80.50 582 PHE A C 1
ATOM 4615 O O . PHE A 1 582 ? -18.480 -14.178 -25.966 1.00 80.50 582 PHE A O 1
ATOM 4622 N N . GLU A 1 583 ? -18.943 -16.319 -25.545 1.00 78.38 583 GLU A N 1
ATOM 4623 C CA . GLU A 1 583 ? -20.395 -16.103 -25.369 1.00 78.38 583 GLU A CA 1
ATOM 4624 C C . GLU A 1 583 ? -20.797 -15.774 -23.920 1.00 78.38 583 GLU A C 1
ATOM 4626 O O . GLU A 1 583 ? -21.659 -14.930 -23.679 1.00 78.38 583 GLU A O 1
ATOM 4631 N N . LYS A 1 584 ? -20.169 -16.420 -22.925 1.00 82.38 584 LYS A N 1
ATOM 4632 C CA . LYS A 1 584 ? -20.471 -16.200 -21.499 1.00 82.38 584 LYS A CA 1
ATOM 4633 C C . LYS A 1 584 ? -19.534 -15.173 -20.882 1.00 82.38 584 LYS A C 1
ATOM 4635 O O . LYS A 1 584 ? -18.438 -15.512 -20.421 1.00 82.38 584 LYS A O 1
ATOM 4640 N N . GLN A 1 585 ? -19.978 -13.922 -20.882 1.00 84.38 585 GLN A N 1
ATOM 4641 C CA . GLN A 1 585 ? -19.260 -12.807 -20.276 1.00 84.38 585 GLN A CA 1
ATOM 4642 C C . GLN A 1 585 ? -19.298 -12.889 -18.740 1.00 84.38 585 GLN A C 1
ATOM 4644 O O . GLN A 1 585 ? -20.334 -13.173 -18.138 1.00 84.38 585 GLN A O 1
ATOM 4649 N N . LEU A 1 586 ? -18.154 -12.637 -18.104 1.00 85.25 586 LEU A N 1
ATOM 4650 C CA . LEU A 1 586 ? -18.043 -12.469 -16.655 1.00 85.25 586 LEU A CA 1
ATOM 4651 C C . LEU A 1 586 ? -18.541 -11.080 -16.221 1.00 85.25 586 LEU A C 1
ATOM 4653 O O . LEU A 1 586 ? -18.631 -10.162 -17.032 1.00 85.25 586 LEU A O 1
ATOM 4657 N N . ASP A 1 587 ? -18.828 -10.916 -14.927 1.00 85.19 587 ASP A N 1
ATOM 4658 C CA . ASP A 1 587 ? -19.331 -9.654 -14.366 1.00 85.19 587 ASP A CA 1
ATOM 4659 C C . ASP A 1 587 ? -18.441 -8.454 -14.744 1.00 85.19 587 ASP A C 1
ATOM 4661 O O . ASP A 1 587 ? -17.266 -8.373 -14.367 1.00 85.19 587 ASP A O 1
ATOM 4665 N N . GLN A 1 588 ? -19.027 -7.501 -15.471 1.00 81.81 588 GLN A N 1
ATOM 4666 C CA . GLN A 1 588 ? -18.346 -6.309 -15.964 1.00 81.81 588 GLN A CA 1
ATOM 4667 C C . GLN A 1 588 ? -17.904 -5.374 -14.833 1.00 81.81 588 GLN A C 1
ATOM 4669 O O . GLN A 1 588 ? -16.928 -4.651 -14.999 1.00 81.81 588 GLN A O 1
ATOM 4674 N N . LYS A 1 589 ? -18.537 -5.409 -13.655 1.00 82.31 589 LYS A N 1
ATOM 4675 C CA . LYS A 1 589 ? -18.086 -4.592 -12.518 1.00 82.31 589 LYS A CA 1
ATOM 4676 C C . LYS A 1 589 ? -16.768 -5.102 -11.927 1.00 82.31 589 LYS A C 1
ATOM 4678 O O . LYS A 1 589 ? -15.950 -4.314 -11.461 1.00 82.31 589 LYS A O 1
ATOM 4683 N N . LEU A 1 590 ? -16.556 -6.419 -11.948 1.00 83.19 590 LEU A N 1
ATOM 4684 C CA . LEU A 1 590 ? -15.376 -7.065 -11.365 1.00 83.19 590 LEU A CA 1
ATOM 4685 C C . LEU A 1 590 ? -14.239 -7.259 -12.374 1.00 83.19 590 LEU A C 1
ATOM 4687 O O . LEU A 1 590 ? -13.070 -7.180 -11.989 1.00 83.19 590 LEU A O 1
ATOM 4691 N N . PHE A 1 591 ? -14.578 -7.526 -13.637 1.00 85.94 591 PHE A N 1
ATOM 4692 C CA . PHE A 1 591 ? -13.642 -7.847 -14.721 1.00 85.94 591 PHE A CA 1
ATOM 4693 C C . PHE A 1 591 ? -13.648 -6.815 -15.864 1.00 85.94 591 PHE A C 1
ATOM 4695 O O . PHE A 1 591 ? -12.936 -6.974 -16.845 1.00 85.94 591 PHE A O 1
ATOM 4702 N N . GLY A 1 592 ? -14.448 -5.756 -15.791 1.00 85.44 592 GLY A N 1
ATOM 4703 C CA . GLY A 1 592 ? -14.394 -4.668 -16.765 1.00 85.44 592 GLY A CA 1
ATOM 4704 C C . GLY A 1 592 ? -13.291 -3.674 -16.423 1.00 85.44 592 GLY A C 1
ATOM 4705 O O . GLY A 1 592 ? -13.072 -3.324 -15.258 1.00 85.44 592 GLY A O 1
ATOM 4706 N N . HIS A 1 593 ? -12.594 -3.190 -17.445 1.00 89.06 593 HIS A N 1
ATOM 4707 C CA . HIS A 1 593 ? -11.646 -2.097 -17.283 1.00 89.06 593 HIS A CA 1
ATOM 4708 C C . HIS A 1 593 ? -11.429 -1.361 -18.593 1.00 89.06 593 HIS A C 1
ATOM 4710 O O . HIS A 1 593 ? -11.361 -1.963 -19.666 1.00 89.06 593 HIS A O 1
ATOM 4716 N N . THR A 1 594 ? -11.278 -0.052 -18.470 1.00 87.88 594 THR A N 1
ATOM 4717 C CA . THR A 1 594 ? -11.020 0.849 -19.577 1.00 87.88 594 THR A CA 1
ATOM 4718 C C . THR A 1 594 ? -9.814 1.707 -19.253 1.00 87.88 594 THR A C 1
ATOM 4720 O O . THR A 1 594 ? -9.743 2.268 -18.162 1.00 87.88 594 THR A O 1
ATOM 4723 N N . GLN A 1 595 ? -8.887 1.824 -20.197 1.00 87.44 595 GLN A N 1
ATOM 4724 C CA . GLN A 1 595 ? -7.715 2.681 -20.051 1.00 87.44 595 GLN A CA 1
ATOM 4725 C C . GLN A 1 595 ? -7.252 3.191 -21.410 1.00 87.44 595 GLN A C 1
ATOM 4727 O O . GLN A 1 595 ? -7.376 2.496 -22.418 1.00 87.44 595 GLN A O 1
ATOM 4732 N N . THR A 1 596 ? -6.714 4.402 -21.453 1.00 87.94 596 THR A N 1
ATOM 4733 C CA . THR A 1 596 ? -6.069 4.951 -22.647 1.00 87.94 596 THR A CA 1
ATOM 4734 C C . THR A 1 596 ? -4.747 4.248 -22.930 1.00 87.94 596 THR A C 1
ATOM 4736 O O . THR A 1 596 ? -4.003 3.933 -22.006 1.00 87.94 596 THR A O 1
ATOM 4739 N N . ILE A 1 597 ? -4.439 4.016 -24.205 1.00 86.62 597 ILE A N 1
ATOM 4740 C CA . ILE A 1 597 ? -3.139 3.475 -24.608 1.00 86.62 597 ILE A CA 1
ATOM 4741 C C . ILE A 1 597 ? -2.073 4.557 -24.410 1.00 86.62 597 ILE A C 1
ATOM 4743 O O . ILE A 1 597 ? -2.175 5.648 -24.984 1.00 86.62 597 ILE A O 1
ATOM 4747 N N . ASP A 1 598 ? -1.065 4.234 -23.598 1.00 84.00 598 ASP A N 1
ATOM 4748 C CA . ASP A 1 598 ? 0.051 5.125 -23.269 1.00 84.00 598 ASP A CA 1
ATOM 4749 C C . ASP A 1 598 ? 0.936 5.408 -24.496 1.00 84.00 598 ASP A C 1
ATOM 4751 O O . ASP A 1 598 ? 0.912 4.671 -25.484 1.00 84.00 598 ASP A O 1
ATOM 4755 N N . ARG A 1 599 ? 1.783 6.445 -24.419 1.00 81.50 599 ARG A N 1
ATOM 4756 C CA . ARG A 1 599 ? 2.771 6.762 -25.474 1.00 81.50 599 ARG A CA 1
ATOM 4757 C C . ARG A 1 599 ? 3.725 5.595 -25.754 1.00 81.50 599 ARG A C 1
ATOM 4759 O O . ARG A 1 599 ? 4.023 5.324 -26.909 1.00 81.50 599 ARG A O 1
ATOM 4766 N N . GLU A 1 600 ? 4.096 4.858 -24.708 1.00 78.75 600 GLU A N 1
ATOM 4767 C CA . GLU A 1 600 ? 4.914 3.635 -24.775 1.00 78.75 600 GLU A CA 1
ATOM 4768 C C . GLU A 1 600 ? 4.212 2.443 -25.457 1.00 78.75 600 GLU A C 1
ATOM 4770 O O . GLU A 1 600 ? 4.830 1.399 -25.693 1.00 78.75 600 GLU A O 1
ATOM 4775 N N . GLY A 1 601 ? 2.909 2.564 -25.735 1.00 83.12 601 GLY A N 1
ATOM 4776 C CA . GLY A 1 601 ? 2.108 1.549 -26.410 1.00 83.12 601 GLY A CA 1
ATOM 4777 C C . GLY A 1 601 ? 1.551 0.449 -25.523 1.00 83.12 601 GLY A C 1
ATOM 4778 O O . GLY A 1 601 ? 1.205 -0.620 -26.025 1.00 83.12 601 GLY A O 1
ATOM 4779 N N . TRP A 1 602 ? 1.442 0.683 -24.218 1.00 88.50 602 TRP A N 1
ATOM 4780 C CA . TRP A 1 602 ? 0.817 -0.269 -23.307 1.00 88.50 602 TRP A CA 1
ATOM 4781 C C . TRP A 1 602 ? -0.707 -0.148 -23.316 1.00 88.50 602 TRP A C 1
ATOM 4783 O O . TRP A 1 602 ? -1.263 0.911 -23.036 1.00 88.50 602 TRP A O 1
ATOM 4793 N N . ALA A 1 603 ? -1.383 -1.270 -23.559 1.00 89.94 603 ALA A N 1
ATOM 4794 C CA . ALA A 1 603 ? -2.762 -1.481 -23.136 1.00 89.94 603 ALA A CA 1
ATOM 4795 C C . ALA A 1 603 ? -2.738 -2.316 -21.851 1.00 89.94 603 ALA A C 1
ATOM 4797 O O . ALA A 1 603 ? -2.442 -3.515 -21.884 1.00 89.94 603 ALA A O 1
ATOM 4798 N N . ARG A 1 604 ? -3.001 -1.671 -20.710 1.00 89.69 604 ARG A N 1
ATOM 4799 C CA . ARG A 1 604 ? -2.992 -2.311 -19.389 1.00 89.69 604 ARG A CA 1
ATOM 4800 C C . ARG A 1 604 ? -4.416 -2.671 -18.954 1.00 89.69 604 ARG A C 1
ATOM 4802 O O . ARG A 1 604 ? -5.395 -2.071 -19.389 1.00 89.69 604 ARG A O 1
ATOM 4809 N N . TYR A 1 605 ? -4.514 -3.706 -18.130 1.00 90.88 605 TYR A N 1
ATOM 4810 C CA . TYR A 1 605 ? -5.754 -4.303 -17.662 1.00 90.88 605 TYR A CA 1
ATOM 4811 C C . TYR A 1 605 ? -5.691 -4.588 -16.159 1.00 90.88 605 TYR A C 1
ATOM 4813 O O . TYR A 1 605 ? -4.968 -5.486 -15.719 1.00 90.88 605 TYR A O 1
ATOM 4821 N N . PHE A 1 606 ? -6.476 -3.833 -15.382 1.00 89.75 606 PHE A N 1
ATOM 4822 C CA . PHE A 1 606 ? -6.556 -3.931 -13.920 1.00 89.75 606 PHE A CA 1
ATOM 4823 C C . PHE A 1 606 ? -7.968 -4.309 -13.446 1.00 89.75 606 PHE A C 1
ATOM 4825 O O . PHE A 1 606 ? -8.930 -3.564 -13.673 1.00 89.75 606 PHE A O 1
ATOM 4832 N N . PHE A 1 607 ? -8.104 -5.432 -12.731 1.00 89.69 607 PHE A N 1
ATOM 4833 C CA . PHE A 1 607 ? -9.411 -5.984 -12.339 1.00 89.69 607 PHE A CA 1
ATOM 4834 C C . PHE A 1 607 ? -9.439 -6.609 -10.929 1.00 89.69 607 PHE A C 1
ATOM 4836 O O . PHE A 1 607 ? -8.425 -7.087 -10.420 1.00 89.69 607 PHE A O 1
ATOM 4843 N N . ASP A 1 608 ? -10.621 -6.628 -10.294 1.00 87.75 608 ASP A N 1
ATOM 4844 C CA . ASP A 1 608 ? -10.832 -7.130 -8.917 1.00 87.75 608 ASP A CA 1
ATOM 4845 C C . ASP A 1 608 ? -11.451 -8.544 -8.867 1.00 87.75 608 ASP A C 1
ATOM 4847 O O . ASP A 1 608 ? -11.443 -9.220 -7.836 1.00 87.75 608 ASP A O 1
ATOM 4851 N N . GLY A 1 609 ? -11.951 -9.063 -9.986 1.00 84.94 609 GLY A N 1
ATOM 4852 C CA . GLY A 1 609 ? -12.463 -10.430 -10.054 1.00 84.94 609 GLY A CA 1
ATOM 4853 C C . GLY A 1 609 ? -11.384 -11.509 -9.851 1.00 84.94 609 GLY A C 1
ATOM 4854 O O . GLY A 1 609 ? -10.222 -11.329 -10.215 1.00 84.94 609 GLY A O 1
ATOM 4855 N N . LYS A 1 610 ? -11.772 -12.662 -9.283 1.00 87.62 610 LYS A N 1
ATOM 4856 C CA . LYS A 1 610 ? -10.937 -13.879 -9.192 1.00 87.62 610 LYS A CA 1
ATOM 4857 C C . LYS A 1 610 ? -11.435 -14.923 -10.187 1.00 87.62 610 LYS A C 1
ATOM 4859 O O . LYS A 1 610 ? -12.629 -15.224 -10.206 1.00 87.62 610 LYS A O 1
ATOM 4864 N N . PHE A 1 611 ? -10.540 -15.503 -10.984 1.00 86.25 611 PHE A N 1
ATOM 4865 C CA . PHE A 1 611 ? -10.920 -16.547 -11.936 1.00 86.25 611 PHE A CA 1
ATOM 4866 C C . PHE A 1 611 ? -11.152 -17.885 -11.225 1.00 86.25 611 PHE A C 1
ATOM 4868 O O . PHE A 1 611 ? -10.321 -18.335 -10.444 1.00 86.25 611 PHE A O 1
ATOM 4875 N N . LYS A 1 612 ? -12.281 -18.549 -11.509 1.00 82.75 612 LYS A N 1
ATOM 4876 C CA . LYS A 1 612 ? -12.587 -19.884 -10.957 1.00 82.75 612 LYS A CA 1
ATOM 4877 C C . LYS A 1 612 ? -11.837 -21.007 -11.683 1.00 82.75 612 LYS A C 1
ATOM 4879 O O . LYS A 1 612 ? -11.521 -22.029 -11.079 1.00 82.75 612 LYS A O 1
ATOM 4884 N N . LYS A 1 613 ? -11.592 -20.833 -12.986 1.00 84.00 613 LYS A N 1
ATOM 4885 C CA . LYS A 1 613 ? -10.874 -21.780 -13.850 1.00 84.00 613 LYS A CA 1
ATOM 4886 C C . LYS A 1 613 ? -9.434 -21.307 -14.062 1.00 84.00 613 LYS A C 1
ATOM 4888 O O . LYS A 1 613 ? -9.143 -20.118 -14.004 1.00 84.00 613 LYS A O 1
ATOM 4893 N N . ARG A 1 614 ? -8.533 -22.255 -14.342 1.00 82.50 614 ARG A N 1
ATOM 4894 C CA . ARG A 1 614 ? -7.117 -21.973 -14.643 1.00 82.50 614 ARG A CA 1
ATOM 4895 C C . ARG A 1 614 ? -6.919 -21.321 -16.014 1.00 82.50 614 ARG A C 1
ATOM 4897 O O . ARG A 1 614 ? -5.971 -20.562 -16.189 1.00 82.50 614 ARG A O 1
ATOM 4904 N N . LYS A 1 615 ? -7.785 -21.667 -16.966 1.00 87.56 615 LYS A N 1
ATOM 4905 C CA . LYS A 1 615 ? -7.853 -21.057 -18.288 1.00 87.56 615 LYS A CA 1
ATOM 4906 C C . LYS A 1 615 ? -9.067 -20.146 -18.347 1.00 87.56 615 LYS A C 1
ATOM 4908 O O . LYS A 1 615 ? -10.165 -20.593 -18.007 1.00 87.56 615 LYS A O 1
ATOM 4913 N N . SER A 1 616 ? -8.842 -18.918 -18.780 1.00 87.75 616 SER A N 1
ATOM 4914 C CA . SER A 1 616 ? -9.868 -17.892 -18.952 1.00 87.75 616 SER A CA 1
ATOM 4915 C C . SER A 1 616 ? -9.628 -17.157 -20.263 1.00 87.75 616 SER A C 1
ATOM 4917 O O . SER A 1 616 ? -8.501 -17.123 -20.756 1.00 87.75 616 SER A O 1
ATOM 4919 N N . TYR A 1 617 ? -10.671 -16.545 -20.812 1.00 89.69 617 TYR A N 1
ATOM 4920 C CA . TYR A 1 617 ? -10.601 -15.868 -22.103 1.00 89.69 617 TYR A CA 1
ATOM 4921 C C . TYR A 1 617 ? -10.812 -14.370 -21.920 1.00 89.69 617 TYR A C 1
ATOM 4923 O O . TYR A 1 617 ? -11.638 -13.944 -21.114 1.00 89.69 617 TYR A O 1
ATOM 4931 N N . ILE A 1 618 ? -10.029 -13.559 -22.626 1.00 91.19 618 ILE A N 1
ATOM 4932 C CA . ILE A 1 618 ? -10.042 -12.101 -22.491 1.00 91.19 618 ILE A CA 1
ATOM 4933 C C . ILE A 1 618 ? -10.158 -11.477 -23.881 1.00 91.19 618 ILE A C 1
ATOM 4935 O O . ILE A 1 618 ? -9.454 -11.878 -24.807 1.00 91.19 618 ILE A O 1
ATOM 4939 N N . LYS A 1 619 ? -11.048 -10.494 -24.022 1.00 91.50 619 LYS A N 1
ATOM 4940 C CA . LYS A 1 619 ? -11.251 -9.700 -25.238 1.00 91.50 619 LYS A CA 1
ATOM 4941 C C . LYS A 1 619 ? -10.771 -8.272 -24.979 1.00 91.50 619 LYS A C 1
ATOM 4943 O O . LYS A 1 619 ? -11.203 -7.640 -24.013 1.00 91.50 619 LYS A O 1
ATOM 4948 N N . LEU A 1 620 ? -9.897 -7.780 -25.852 1.00 90.62 620 LEU A N 1
ATOM 4949 C CA . LEU A 1 620 ? -9.417 -6.400 -25.891 1.00 90.62 620 LEU A CA 1
ATOM 4950 C C . LEU A 1 620 ? -10.050 -5.696 -27.087 1.00 90.62 620 LEU A C 1
ATOM 4952 O O . LEU A 1 620 ? -9.836 -6.101 -28.226 1.00 90.62 620 LEU A O 1
ATOM 4956 N N . GLN A 1 621 ? -10.794 -4.627 -26.840 1.00 89.69 621 GLN A N 1
ATOM 4957 C CA . GLN A 1 621 ? -11.361 -3.763 -27.871 1.00 89.69 621 GLN A CA 1
ATOM 4958 C C . GLN A 1 621 ? -10.698 -2.390 -27.813 1.00 89.69 621 GLN A C 1
ATOM 4960 O O . GLN A 1 621 ? -10.624 -1.786 -26.750 1.00 89.69 621 GLN A O 1
ATOM 4965 N N . ILE A 1 622 ? -10.233 -1.883 -28.948 1.00 88.12 622 ILE A N 1
ATOM 4966 C CA . ILE A 1 622 ? -9.708 -0.523 -29.067 1.00 88.12 622 ILE A CA 1
ATOM 4967 C C . ILE A 1 622 ? -10.815 0.348 -29.642 1.00 88.12 622 ILE A C 1
ATOM 4969 O O . ILE A 1 622 ? -11.292 0.076 -30.744 1.00 88.12 622 ILE A O 1
ATOM 4973 N N . LYS A 1 623 ? -11.216 1.381 -28.907 1.00 87.31 623 LYS A N 1
ATOM 4974 C CA . LYS A 1 623 ? -12.263 2.327 -29.290 1.00 87.31 623 LYS A CA 1
ATOM 4975 C C . LYS A 1 623 ? -11.721 3.749 -29.341 1.00 87.31 623 LYS A C 1
ATOM 4977 O O . LYS A 1 623 ? -10.822 4.115 -28.585 1.00 87.31 623 LYS A O 1
ATOM 4982 N N . ASN A 1 624 ? -12.280 4.567 -30.224 1.00 84.19 624 ASN A N 1
ATOM 4983 C CA . ASN A 1 624 ? -12.021 6.001 -30.203 1.00 84.19 624 ASN A CA 1
ATOM 4984 C C . ASN A 1 624 ? -12.814 6.643 -29.047 1.00 84.19 624 ASN A C 1
ATOM 4986 O O . ASN A 1 624 ? -14.034 6.477 -29.008 1.00 84.19 624 ASN A O 1
ATOM 4990 N N . PRO A 1 625 ? -12.167 7.381 -28.126 1.00 80.31 625 PRO A N 1
ATOM 4991 C CA . PRO A 1 625 ? -12.843 7.950 -26.960 1.00 80.31 625 PRO A CA 1
ATOM 4992 C C . PRO A 1 625 ? -13.910 8.996 -27.319 1.00 80.31 625 PRO A C 1
ATOM 4994 O O . PRO A 1 625 ? -14.853 9.171 -26.557 1.00 80.31 625 PRO A O 1
ATOM 4997 N N . LYS A 1 626 ? -13.791 9.686 -28.466 1.00 77.75 626 LYS A N 1
ATOM 4998 C CA . LYS A 1 626 ? -14.744 10.733 -28.878 1.00 77.75 626 LYS A CA 1
ATOM 4999 C C . LYS A 1 626 ? -15.956 10.176 -29.617 1.00 77.75 626 LYS A C 1
ATOM 5001 O O . LYS A 1 626 ? -17.074 10.608 -29.377 1.00 77.75 626 LYS A O 1
ATOM 5006 N N . THR A 1 627 ? -15.729 9.248 -30.545 1.00 76.44 627 THR A N 1
ATOM 5007 C CA . THR A 1 627 ? -16.790 8.727 -31.424 1.00 76.44 627 THR A CA 1
ATOM 5008 C C . THR A 1 627 ? -17.372 7.400 -30.943 1.00 76.44 627 THR A C 1
ATOM 5010 O O . THR A 1 627 ? -18.387 6.955 -31.466 1.00 76.44 627 THR A O 1
ATOM 5013 N N . GLY A 1 628 ? -16.723 6.727 -29.986 1.00 74.50 628 GLY A N 1
ATOM 5014 C CA . GLY A 1 628 ? -17.099 5.388 -29.525 1.00 74.50 628 GLY A CA 1
ATOM 5015 C C . GLY A 1 628 ? -16.857 4.276 -30.553 1.00 74.50 628 GLY A C 1
ATOM 5016 O O . GLY A 1 628 ? -17.124 3.110 -30.257 1.00 74.50 628 GLY A O 1
ATOM 5017 N N . LEU A 1 629 ? -16.337 4.611 -31.741 1.00 80.38 629 LEU A N 1
ATOM 5018 C CA . LEU A 1 629 ? -16.129 3.669 -32.839 1.00 80.38 629 LEU A CA 1
ATOM 5019 C C . LEU A 1 629 ? -15.060 2.634 -32.488 1.00 80.38 629 LEU A C 1
ATOM 5021 O O . LEU A 1 629 ? -13.978 2.975 -31.999 1.00 80.38 629 LEU A O 1
ATOM 5025 N N . LEU A 1 630 ? -15.360 1.370 -32.783 1.00 80.81 630 LEU A N 1
ATOM 5026 C CA . LEU A 1 630 ? -14.440 0.250 -32.638 1.00 80.81 630 LEU A CA 1
ATOM 5027 C C . LEU A 1 630 ? -13.390 0.286 -33.756 1.00 80.81 630 LEU A C 1
ATOM 5029 O O . LEU A 1 630 ? -13.719 0.190 -34.933 1.00 80.81 630 LEU A O 1
ATOM 5033 N N . VAL A 1 631 ? -12.117 0.388 -33.380 1.00 81.50 631 VAL A N 1
ATOM 5034 C CA . VAL A 1 631 ? -10.979 0.393 -34.310 1.00 81.50 631 VAL A CA 1
ATOM 5035 C C . VAL A 1 631 ? -10.474 -1.027 -34.541 1.00 81.50 631 VAL A C 1
ATOM 5037 O O . VAL A 1 631 ? -10.269 -1.453 -35.676 1.00 81.50 631 VAL A O 1
ATOM 5040 N N . LYS A 1 632 ? -10.256 -1.789 -33.462 1.00 82.69 632 LYS A N 1
ATOM 5041 C CA . LYS A 1 632 ? -9.730 -3.156 -33.557 1.00 82.69 632 LYS A CA 1
ATOM 5042 C C . LYS A 1 632 ? -10.098 -3.997 -32.344 1.00 82.69 632 LYS A C 1
ATOM 5044 O O . LYS A 1 632 ? -10.342 -3.464 -31.267 1.00 82.69 632 LYS A O 1
ATOM 5049 N N . THR A 1 633 ? -10.122 -5.314 -32.523 1.00 87.12 633 THR A N 1
ATOM 5050 C CA . THR A 1 633 ? -10.394 -6.284 -31.457 1.00 87.12 633 THR A CA 1
ATOM 5051 C C . THR A 1 633 ? -9.331 -7.375 -31.462 1.00 87.12 633 THR A C 1
ATOM 5053 O O . THR A 1 633 ? -8.978 -7.876 -32.528 1.00 87.12 633 THR A O 1
ATOM 5056 N N . PHE A 1 634 ? -8.864 -7.754 -30.276 1.00 87.81 634 PHE A N 1
ATOM 5057 C CA . PHE A 1 634 ? -7.937 -8.855 -30.042 1.00 87.81 634 PHE A CA 1
ATOM 5058 C C . PHE A 1 634 ? -8.524 -9.834 -29.028 1.00 87.81 634 PHE A C 1
ATOM 5060 O O . PHE A 1 634 ? -9.246 -9.437 -28.108 1.00 87.81 634 PHE A O 1
ATOM 5067 N N . TYR A 1 635 ? -8.188 -11.110 -29.190 1.00 89.62 635 TYR A N 1
ATOM 5068 C CA . TYR A 1 635 ? -8.654 -12.196 -28.338 1.00 89.62 635 TYR A CA 1
ATOM 5069 C C . TYR A 1 635 ? -7.456 -12.900 -27.713 1.00 89.62 635 TYR A C 1
ATOM 5071 O O . TYR A 1 635 ? -6.456 -13.154 -28.383 1.00 89.62 635 TYR A O 1
ATOM 5079 N N . PHE A 1 636 ? -7.563 -13.230 -26.431 1.00 89.62 636 PHE A N 1
ATOM 5080 C CA . PHE A 1 636 ? -6.488 -13.868 -25.686 1.00 89.62 636 PHE A CA 1
ATOM 5081 C C . PHE A 1 636 ? -6.991 -15.042 -24.845 1.00 89.62 636 PHE A C 1
ATOM 5083 O O . PHE A 1 636 ? -8.060 -14.974 -24.235 1.00 89.62 636 PHE A O 1
ATOM 5090 N N . GLU A 1 637 ? -6.177 -16.095 -24.762 1.00 89.94 637 GLU A N 1
ATOM 5091 C CA . GLU A 1 637 ? -6.267 -17.121 -23.723 1.00 89.94 637 GLU A CA 1
ATOM 5092 C C . GLU A 1 637 ? -5.284 -16.775 -22.599 1.00 89.94 637 GLU A C 1
ATOM 5094 O O . GLU A 1 637 ? -4.078 -16.648 -22.823 1.00 89.94 637 GLU A O 1
ATOM 5099 N N . LEU A 1 638 ? -5.803 -16.648 -21.381 1.00 88.19 638 LEU A N 1
ATOM 5100 C CA . LEU A 1 638 ? -5.023 -16.508 -20.161 1.00 88.19 638 LEU A CA 1
ATOM 5101 C C . LEU A 1 638 ? -4.889 -17.877 -19.487 1.00 88.19 638 LEU A C 1
ATOM 5103 O O . LEU A 1 638 ? -5.888 -18.462 -19.066 1.00 88.19 638 LEU A O 1
ATOM 5107 N N . GLU A 1 639 ? -3.658 -18.358 -19.319 1.00 87.06 639 GLU A N 1
ATOM 5108 C CA . GLU A 1 639 ? -3.351 -19.541 -18.512 1.00 87.06 639 GLU A CA 1
ATOM 5109 C C . GLU A 1 639 ? -2.643 -19.131 -17.215 1.00 87.06 639 GLU A C 1
ATOM 5111 O O . GLU A 1 639 ? -1.517 -18.637 -17.235 1.00 87.06 639 GLU A O 1
ATOM 5116 N N . LEU A 1 640 ? -3.280 -19.376 -16.067 1.00 85.75 640 LEU A N 1
ATOM 5117 C CA . LEU A 1 640 ? -2.681 -19.095 -14.762 1.00 85.75 640 LEU A CA 1
ATOM 5118 C C . LEU A 1 640 ? -1.556 -20.089 -14.434 1.00 85.75 640 LEU A C 1
ATOM 5120 O O . LEU A 1 640 ? -1.693 -21.313 -14.610 1.00 85.75 640 LEU A O 1
ATOM 5124 N N . THR A 1 641 ? -0.449 -19.570 -13.907 1.00 82.38 641 THR A N 1
ATOM 5125 C CA . THR A 1 641 ? 0.720 -20.358 -13.504 1.00 82.38 641 THR A CA 1
ATOM 5126 C C . THR A 1 641 ? 0.809 -20.516 -11.989 1.00 82.38 641 THR A C 1
ATOM 5128 O O . THR A 1 641 ? 0.127 -19.850 -11.210 1.00 82.38 641 THR A O 1
ATOM 5131 N N . TYR A 1 642 ? 1.626 -21.474 -11.556 1.00 82.06 642 TYR A N 1
ATOM 5132 C CA . TYR A 1 642 ? 1.945 -21.665 -10.145 1.00 82.06 642 TYR A CA 1
ATOM 5133 C C . TYR A 1 642 ? 3.319 -21.085 -9.851 1.00 82.06 642 TYR A C 1
ATOM 5135 O O . TYR A 1 642 ? 4.215 -21.187 -10.689 1.00 82.06 642 TYR A O 1
ATOM 5143 N N . LYS A 1 643 ? 3.504 -20.584 -8.628 1.00 75.38 643 LYS A N 1
ATOM 5144 C CA . LYS A 1 643 ? 4.820 -20.176 -8.141 1.00 75.38 643 LYS A CA 1
ATOM 5145 C C . LYS A 1 643 ? 5.788 -21.359 -8.233 1.00 75.38 643 LYS A C 1
ATOM 5147 O O . LYS A 1 643 ? 5.524 -22.440 -7.691 1.00 75.38 643 LYS A O 1
ATOM 5152 N N . THR A 1 644 ? 6.898 -21.154 -8.925 1.00 70.38 644 THR A N 1
ATOM 5153 C CA . THR A 1 644 ? 7.990 -22.121 -9.024 1.00 70.38 644 THR A CA 1
ATOM 5154 C C . THR A 1 644 ? 9.136 -21.751 -8.094 1.00 70.38 644 THR A C 1
ATOM 5156 O O . THR A 1 644 ? 9.267 -20.611 -7.658 1.00 70.38 644 THR A O 1
ATOM 5159 N N . ASP A 1 645 ? 9.941 -22.754 -7.778 1.00 64.81 645 ASP A N 1
ATOM 5160 C CA . ASP A 1 645 ? 11.206 -22.631 -7.061 1.00 64.81 645 ASP A CA 1
ATOM 5161 C C . ASP A 1 645 ? 12.263 -21.878 -7.903 1.00 64.81 645 ASP A C 1
ATOM 5163 O O . ASP A 1 645 ? 12.079 -21.707 -9.110 1.00 64.81 645 ASP A O 1
ATOM 5167 N N . LEU A 1 646 ? 13.391 -21.488 -7.301 1.00 61.84 646 LEU A N 1
ATOM 5168 C CA . LEU A 1 646 ? 14.503 -20.736 -7.914 1.00 61.84 646 LEU A CA 1
ATOM 5169 C C . LEU A 1 646 ? 15.041 -21.341 -9.211 1.00 61.84 646 LEU A C 1
ATOM 5171 O O . LEU A 1 646 ? 15.465 -20.619 -10.115 1.00 61.84 646 LEU A O 1
ATOM 5175 N N . SER A 1 647 ? 15.020 -22.671 -9.307 1.00 58.75 647 SER A N 1
ATOM 5176 C CA . SER A 1 647 ? 15.451 -23.407 -10.499 1.00 58.75 647 SER A CA 1
ATOM 5177 C C . SER A 1 647 ? 14.344 -23.597 -11.546 1.00 58.75 647 SER A C 1
ATOM 5179 O O . SER A 1 647 ? 14.584 -24.249 -12.560 1.00 58.75 647 SER A O 1
ATOM 5181 N N . GLY A 1 648 ? 13.108 -23.161 -11.281 1.00 60.88 648 GLY A N 1
ATOM 5182 C CA . GLY A 1 648 ? 11.942 -23.376 -12.150 1.00 60.88 648 GLY A CA 1
ATOM 5183 C C . GLY A 1 648 ? 11.435 -24.828 -12.215 1.00 60.88 648 GLY A C 1
ATOM 5184 O O . GLY A 1 648 ? 10.443 -25.113 -12.884 1.00 60.88 648 GLY A O 1
ATOM 5185 N N . ARG A 1 649 ? 12.096 -25.769 -11.519 1.00 66.12 649 ARG A N 1
ATOM 5186 C CA . ARG A 1 649 ? 11.847 -27.223 -11.623 1.00 66.12 649 ARG A CA 1
ATOM 5187 C C . ARG A 1 649 ? 10.734 -27.740 -10.711 1.00 66.12 649 ARG A C 1
ATOM 5189 O O . ARG A 1 649 ? 10.120 -28.760 -11.016 1.00 66.12 649 ARG A O 1
ATOM 5196 N N . ARG A 1 650 ? 10.495 -27.088 -9.570 1.00 69.62 650 ARG A N 1
ATOM 5197 C CA . ARG A 1 650 ? 9.530 -27.525 -8.546 1.00 69.62 650 ARG A CA 1
ATOM 5198 C C . ARG A 1 650 ? 8.490 -26.441 -8.297 1.00 69.62 650 ARG A C 1
ATOM 5200 O O . ARG A 1 650 ? 8.794 -25.259 -8.389 1.00 69.62 650 ARG A O 1
ATOM 5207 N N . TYR A 1 651 ? 7.267 -26.850 -7.969 1.00 76.25 651 TYR A N 1
ATOM 5208 C CA . TYR A 1 651 ? 6.208 -25.929 -7.553 1.00 76.25 651 TYR A CA 1
ATOM 5209 C C . TYR A 1 651 ? 6.291 -25.672 -6.052 1.00 76.25 651 TYR A C 1
ATOM 5211 O O . TYR A 1 651 ? 6.375 -26.625 -5.273 1.00 76.25 651 TYR A O 1
ATOM 5219 N N . VAL A 1 652 ? 6.193 -24.405 -5.657 1.00 74.94 652 VAL A N 1
ATOM 5220 C CA . VAL A 1 652 ? 6.140 -24.011 -4.248 1.00 74.94 652 VAL A CA 1
ATOM 5221 C C . VAL A 1 652 ? 4.742 -24.309 -3.709 1.00 74.94 652 VAL A C 1
ATOM 5223 O O . VAL A 1 652 ? 3.721 -23.918 -4.289 1.00 74.94 652 VAL A O 1
ATOM 5226 N N . LYS A 1 653 ? 4.692 -25.045 -2.599 1.00 77.81 653 LYS A N 1
ATOM 5227 C CA . LYS A 1 653 ? 3.464 -25.287 -1.842 1.00 77.81 653 LYS A CA 1
ATOM 5228 C C . LYS A 1 653 ? 3.468 -24.426 -0.594 1.00 77.81 653 LYS A C 1
ATOM 5230 O O . LYS A 1 653 ? 4.502 -24.265 0.044 1.00 77.81 653 LYS A O 1
ATOM 5235 N N . ASP A 1 654 ? 2.289 -23.946 -0.236 1.00 76.25 654 ASP A N 1
ATOM 5236 C CA . ASP A 1 654 ? 2.063 -23.265 1.028 1.00 76.25 654 ASP A CA 1
ATOM 5237 C C . ASP A 1 654 ? 2.393 -24.214 2.203 1.00 76.25 654 ASP A C 1
ATOM 5239 O O . ASP A 1 654 ? 1.869 -25.333 2.239 1.00 76.25 654 ASP A O 1
ATOM 5243 N N . PRO A 1 655 ? 3.239 -23.805 3.161 1.00 72.06 655 PRO A N 1
ATOM 5244 C CA . PRO A 1 655 ? 3.687 -24.656 4.263 1.00 72.06 655 PRO A CA 1
ATOM 5245 C C . PRO A 1 655 ? 2.575 -25.004 5.266 1.00 72.06 655 PRO A C 1
ATOM 5247 O O . PRO A 1 655 ? 2.668 -26.022 5.957 1.00 72.06 655 PRO A O 1
ATOM 5250 N N . VAL A 1 656 ? 1.531 -24.175 5.344 1.00 77.62 656 VAL A N 1
ATOM 5251 C CA . VAL A 1 656 ? 0.380 -24.336 6.240 1.00 77.62 656 VAL A CA 1
ATOM 5252 C C . VAL A 1 656 ? -0.744 -25.072 5.515 1.00 77.62 656 VAL A C 1
ATOM 5254 O O . VAL A 1 656 ? -1.268 -26.060 6.024 1.00 77.62 656 VAL A O 1
ATOM 5257 N N . LEU A 1 657 ? -1.100 -24.627 4.306 1.00 78.19 657 LEU A N 1
ATOM 5258 C CA . LEU A 1 657 ? -2.239 -25.171 3.552 1.00 78.19 657 LEU A CA 1
ATOM 5259 C C . LEU A 1 657 ? -1.887 -26.388 2.683 1.00 78.19 657 LEU A C 1
ATOM 5261 O O . LEU A 1 657 ? -2.792 -27.069 2.203 1.00 78.19 657 LEU A O 1
ATOM 5265 N N . ASN A 1 658 ? -0.599 -26.646 2.432 1.00 76.38 658 ASN A N 1
ATOM 5266 C CA . ASN A 1 658 ? -0.078 -27.692 1.537 1.00 76.38 658 ASN A CA 1
ATOM 5267 C C . ASN A 1 658 ? -0.651 -27.641 0.100 1.00 76.38 658 ASN A C 1
ATOM 5269 O O . ASN A 1 658 ? -0.661 -28.635 -0.632 1.00 76.38 658 ASN A O 1
ATOM 5273 N N . LYS A 1 659 ? -1.134 -26.465 -0.321 1.00 80.62 659 LYS A N 1
ATOM 5274 C CA . LYS A 1 659 ? -1.683 -26.194 -1.659 1.00 80.62 659 LYS A CA 1
ATOM 5275 C C . LYS A 1 659 ? -0.654 -25.451 -2.509 1.00 80.62 659 LYS A C 1
ATOM 5277 O O . LYS A 1 659 ? 0.113 -24.646 -1.988 1.00 80.62 659 LYS A O 1
ATOM 5282 N N . LYS A 1 660 ? -0.641 -25.710 -3.821 1.00 80.62 660 LYS A N 1
ATOM 5283 C CA . LYS A 1 660 ? 0.189 -24.950 -4.773 1.00 80.62 660 LYS A CA 1
ATOM 5284 C C . LYS A 1 660 ? -0.306 -23.502 -4.829 1.00 80.62 660 LYS A C 1
ATOM 5286 O O . LYS A 1 660 ? -1.514 -23.283 -4.910 1.00 80.62 660 LYS A O 1
ATOM 5291 N N . ILE A 1 661 ? 0.611 -22.541 -4.792 1.00 80.88 661 ILE A N 1
ATOM 5292 C CA . ILE A 1 661 ? 0.278 -21.111 -4.819 1.00 80.88 661 ILE A CA 1
ATOM 5293 C C . ILE A 1 661 ? 0.161 -20.664 -6.279 1.00 80.88 661 ILE A C 1
ATOM 5295 O O . ILE A 1 661 ? 1.106 -20.838 -7.048 1.00 80.88 661 ILE A O 1
ATOM 5299 N N . ILE A 1 662 ? -0.995 -20.121 -6.667 1.00 82.19 662 ILE A N 1
ATOM 5300 C CA . ILE A 1 662 ? -1.195 -19.507 -7.988 1.00 82.19 662 ILE A CA 1
ATOM 5301 C C . ILE A 1 662 ? -0.468 -18.161 -7.993 1.00 82.19 662 ILE A C 1
ATOM 5303 O O . ILE A 1 662 ? -0.700 -17.339 -7.105 1.00 82.19 662 ILE A O 1
ATOM 5307 N N . ARG A 1 663 ? 0.423 -17.962 -8.965 1.00 80.75 663 ARG A N 1
ATOM 5308 C CA . ARG A 1 663 ? 1.192 -16.729 -9.144 1.00 80.75 663 ARG A CA 1
ATOM 5309 C C . ARG A 1 663 ? 1.509 -16.558 -10.624 1.00 80.75 663 ARG A C 1
ATOM 5311 O O . ARG A 1 663 ? 2.017 -17.490 -11.255 1.00 80.75 663 ARG A O 1
ATOM 5318 N N . ASP A 1 664 ? 1.200 -15.370 -11.128 1.00 82.75 664 ASP A N 1
ATOM 5319 C CA . ASP A 1 664 ? 1.397 -14.959 -12.520 1.00 82.75 664 ASP A CA 1
ATOM 5320 C C . ASP A 1 664 ? 0.608 -15.822 -13.525 1.00 82.75 664 ASP A C 1
ATOM 5322 O O . ASP A 1 664 ? -0.246 -16.643 -13.162 1.00 82.75 664 ASP A O 1
ATOM 5326 N N . GLY A 1 665 ? 0.843 -15.598 -14.813 1.00 81.81 665 GLY A N 1
ATOM 5327 C CA . GLY A 1 665 ? 0.243 -16.384 -15.882 1.00 81.81 665 GLY A CA 1
ATOM 5328 C C . GLY A 1 665 ? 0.938 -16.161 -17.217 1.00 81.81 665 GLY A C 1
ATOM 5329 O O . GLY A 1 665 ? 1.902 -15.408 -17.317 1.00 81.81 665 GLY A O 1
ATOM 5330 N N . ALA A 1 666 ? 0.434 -16.825 -18.248 1.00 81.44 666 ALA A N 1
ATOM 5331 C CA . ALA A 1 666 ? 0.852 -16.630 -19.627 1.00 81.44 666 ALA A CA 1
ATOM 5332 C C . ALA A 1 666 ? -0.348 -16.188 -20.465 1.00 81.44 666 ALA A C 1
ATOM 5334 O O . ALA A 1 666 ? -1.458 -16.696 -20.285 1.00 81.44 666 ALA A O 1
ATOM 5335 N N . LEU A 1 667 ? -0.111 -15.248 -21.378 1.00 84.25 667 LEU A N 1
ATOM 5336 C CA . LEU A 1 667 ? -1.120 -14.734 -22.295 1.00 84.25 667 LEU A CA 1
ATOM 5337 C C . LEU A 1 667 ? -0.796 -15.202 -23.711 1.00 84.25 667 LEU A C 1
ATOM 5339 O O . LEU A 1 667 ? 0.285 -14.920 -24.224 1.00 84.25 667 LEU A O 1
ATOM 5343 N N . ARG A 1 668 ? -1.735 -15.893 -24.354 1.00 83.56 668 ARG A N 1
ATOM 5344 C CA . ARG A 1 668 ? -1.596 -16.357 -25.739 1.00 83.56 668 ARG A CA 1
ATOM 5345 C C . ARG A 1 668 ? -2.628 -15.684 -26.620 1.00 83.56 668 ARG A C 1
ATOM 5347 O O . ARG A 1 668 ? -3.792 -15.597 -26.238 1.00 83.56 668 ARG A O 1
ATOM 5354 N N . GLU A 1 669 ? -2.201 -15.215 -27.785 1.00 83.62 669 GLU A N 1
ATOM 5355 C CA . GLU A 1 669 ? -3.102 -14.596 -28.752 1.00 83.62 669 GLU A CA 1
ATOM 5356 C C . GLU A 1 669 ? -3.930 -15.669 -29.468 1.00 83.62 669 GLU A C 1
ATOM 5358 O O . GLU A 1 669 ? -3.427 -16.736 -29.834 1.00 83.62 669 GLU A O 1
ATOM 5363 N N . LEU A 1 670 ? -5.218 -15.381 -29.635 1.00 83.00 670 LEU A N 1
ATOM 5364 C CA . LEU A 1 670 ? -6.171 -16.193 -30.370 1.00 83.00 670 LEU A CA 1
ATOM 5365 C C . LEU A 1 670 ? -6.673 -15.407 -31.578 1.00 83.00 670 LEU A C 1
ATOM 5367 O O . LEU A 1 670 ? -7.066 -14.245 -31.466 1.00 83.00 670 LEU A O 1
ATOM 5371 N N . ARG A 1 671 ? -6.748 -16.074 -32.727 1.00 79.81 671 ARG A N 1
ATOM 5372 C CA . ARG A 1 671 ? -7.336 -15.522 -33.944 1.00 79.81 671 ARG A CA 1
ATOM 5373 C C . ARG A 1 671 ? -8.488 -16.394 -34.407 1.00 79.81 671 ARG A C 1
ATOM 5375 O O . ARG A 1 671 ? -8.391 -17.616 -34.456 1.00 79.81 671 ARG A O 1
ATOM 5382 N N . PHE A 1 672 ? -9.583 -15.751 -34.783 1.00 75.56 672 PHE A N 1
ATOM 5383 C CA . PHE A 1 672 ? -10.737 -16.445 -35.332 1.00 75.56 672 PHE A CA 1
ATOM 5384 C C . PHE A 1 672 ? -10.446 -16.933 -36.760 1.00 75.56 672 PHE A C 1
ATOM 5386 O O . PHE A 1 672 ? -10.168 -16.126 -37.654 1.00 75.56 672 PHE A O 1
ATOM 5393 N N . ASN A 1 673 ? -10.501 -18.248 -36.984 1.00 74.25 673 ASN A N 1
ATOM 5394 C CA . ASN A 1 673 ? -10.340 -18.842 -38.307 1.00 74.25 673 ASN A CA 1
ATOM 5395 C C . ASN A 1 673 ? -11.712 -19.054 -38.965 1.00 74.25 673 ASN A C 1
ATOM 5397 O O . ASN A 1 673 ? -12.463 -19.957 -38.591 1.00 74.25 673 ASN A O 1
ATOM 5401 N N . LYS A 1 674 ? -12.000 -18.260 -40.008 1.00 63.38 674 LYS A N 1
ATOM 5402 C CA . LYS A 1 674 ? -13.256 -18.322 -40.777 1.00 63.38 674 LYS A CA 1
ATOM 5403 C C . LYS A 1 674 ? -13.525 -19.710 -41.384 1.00 63.38 674 LYS A C 1
ATOM 5405 O O . LYS A 1 674 ? -14.681 -20.096 -41.484 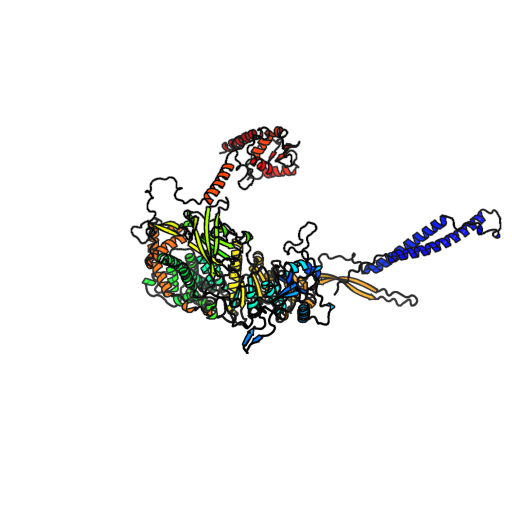1.00 63.38 674 LYS A O 1
ATOM 5410 N N . LYS A 1 675 ? -12.489 -20.481 -41.756 1.00 66.00 675 LYS A N 1
ATOM 5411 C CA . LYS A 1 675 ? -12.649 -21.800 -42.405 1.00 66.00 675 LYS A CA 1
ATOM 5412 C C . LYS A 1 675 ? -13.107 -22.895 -41.436 1.00 66.00 675 LYS A C 1
ATOM 5414 O O . LYS A 1 675 ? -13.779 -23.830 -41.853 1.00 66.00 675 LYS A O 1
ATOM 5419 N N . LYS A 1 676 ? -12.736 -22.793 -40.155 1.00 61.44 676 LYS A N 1
ATOM 5420 C CA . LYS A 1 676 ? -13.045 -23.799 -39.121 1.00 61.44 676 LYS A CA 1
ATOM 5421 C C . LYS A 1 676 ? -14.084 -23.335 -38.098 1.00 61.44 676 LYS A C 1
ATOM 5423 O O . LYS A 1 676 ? -14.480 -24.131 -37.255 1.00 61.44 676 LYS A O 1
ATOM 5428 N N . ASN A 1 677 ? -14.509 -22.069 -38.162 1.00 66.12 677 ASN A N 1
ATOM 5429 C CA . ASN A 1 677 ? -15.410 -21.435 -37.195 1.00 66.12 677 ASN A CA 1
ATOM 5430 C C . ASN A 1 677 ? -14.927 -21.584 -35.734 1.00 66.12 677 ASN A C 1
ATOM 5432 O O . ASN A 1 677 ? -15.719 -21.778 -34.815 1.00 66.12 677 ASN A O 1
ATOM 5436 N N . GLN A 1 678 ? -13.606 -21.561 -35.528 1.00 73.44 678 GLN A N 1
ATOM 5437 C CA . GLN A 1 678 ? -12.950 -21.771 -34.235 1.00 73.44 678 GLN A CA 1
ATOM 5438 C C . GLN A 1 678 ? -11.796 -20.780 -34.057 1.00 73.44 678 GLN A C 1
ATOM 5440 O O . GLN A 1 678 ? -11.197 -20.315 -35.032 1.00 73.44 678 GLN A O 1
ATOM 5445 N N . PHE A 1 679 ? -11.481 -20.457 -32.803 1.00 74.94 679 PHE A N 1
ATOM 5446 C CA . PHE A 1 679 ? -10.313 -19.657 -32.446 1.00 74.94 679 PHE A CA 1
ATOM 5447 C C . PHE A 1 679 ? -9.058 -20.539 -32.429 1.00 74.94 679 PHE A C 1
ATOM 5449 O O . PHE A 1 679 ? -9.017 -21.550 -31.731 1.00 74.94 679 PHE A O 1
ATOM 5456 N N . GLU A 1 680 ? -8.032 -20.150 -33.184 1.00 77.62 680 GLU A N 1
ATOM 5457 C CA . GLU A 1 680 ? -6.736 -20.833 -33.250 1.00 77.62 680 GLU A CA 1
ATOM 5458 C C . GLU A 1 680 ? -5.620 -19.935 -32.698 1.00 77.62 680 GLU A C 1
ATOM 5460 O O . GLU A 1 680 ? -5.693 -18.707 -32.785 1.00 77.62 680 GLU A O 1
ATOM 5465 N N . TYR A 1 681 ? -4.569 -20.543 -32.140 1.00 73.56 681 TYR A N 1
ATOM 5466 C CA . TYR A 1 681 ? -3.388 -19.812 -31.678 1.00 73.56 681 TYR A CA 1
ATOM 5467 C C . TYR A 1 681 ? -2.596 -19.293 -32.878 1.00 73.56 681 TYR A C 1
ATOM 5469 O O . TYR A 1 681 ? -2.008 -20.078 -33.624 1.00 73.56 681 TYR A O 1
ATOM 5477 N N . ARG A 1 682 ? -2.586 -17.974 -33.071 1.00 74.81 682 ARG A N 1
ATOM 5478 C CA . ARG A 1 682 ? -1.801 -17.318 -34.120 1.00 74.81 682 ARG A CA 1
ATOM 5479 C C . ARG A 1 682 ? -1.548 -15.867 -33.732 1.00 74.81 682 ARG A C 1
ATOM 5481 O O . ARG A 1 682 ? -2.501 -15.164 -33.403 1.00 74.81 682 ARG A O 1
ATOM 5488 N N . ASP A 1 683 ? -0.293 -15.434 -33.801 1.00 73.69 683 ASP A N 1
ATOM 5489 C CA . ASP A 1 683 ? 0.073 -14.045 -33.521 1.00 73.69 683 ASP A CA 1
ATOM 5490 C C . ASP A 1 683 ? -0.285 -13.124 -34.704 1.00 73.69 683 ASP A C 1
ATOM 5492 O O . ASP A 1 683 ? -0.256 -13.529 -35.875 1.00 73.69 683 ASP A O 1
ATOM 5496 N N . THR A 1 684 ? -0.635 -11.871 -34.408 1.00 75.94 684 THR A N 1
ATOM 5497 C CA . THR A 1 684 ? -0.823 -10.830 -35.431 1.00 75.94 684 THR A CA 1
ATOM 5498 C C . THR A 1 684 ? 0.537 -10.301 -35.894 1.00 75.94 684 THR A C 1
ATOM 5500 O O . THR A 1 684 ? 1.364 -9.945 -35.064 1.00 75.94 684 THR A O 1
ATOM 5503 N N . ILE A 1 685 ? 0.767 -10.205 -37.210 1.00 77.62 685 ILE A N 1
ATOM 5504 C CA . ILE A 1 685 ? 2.063 -9.831 -37.810 1.00 77.62 685 ILE A CA 1
ATOM 5505 C C . ILE A 1 685 ? 1.940 -8.521 -38.607 1.00 77.62 685 ILE A C 1
ATOM 5507 O O . ILE A 1 685 ? 0.901 -8.233 -39.209 1.00 77.62 685 ILE A O 1
ATOM 5511 N N . VAL A 1 686 ? 3.017 -7.736 -38.622 1.00 70.75 686 VAL A N 1
ATOM 5512 C CA . VAL A 1 686 ? 3.209 -6.502 -39.391 1.00 70.75 686 VAL A CA 1
ATOM 5513 C C . VAL A 1 686 ? 4.436 -6.656 -40.278 1.00 70.75 686 VAL A C 1
ATOM 5515 O O . VAL A 1 686 ? 5.492 -7.059 -39.808 1.00 70.75 686 VAL A O 1
ATOM 5518 N N . LYS A 1 687 ? 4.311 -6.298 -41.556 1.00 72.25 687 LYS A N 1
ATOM 5519 C CA . LYS A 1 687 ? 5.431 -6.271 -42.504 1.00 72.25 687 LYS A CA 1
ATOM 5520 C C . LYS A 1 687 ? 6.085 -4.888 -42.502 1.00 72.25 687 LYS A C 1
ATOM 5522 O O . LYS A 1 687 ? 5.370 -3.893 -42.657 1.00 72.25 687 LYS A O 1
ATOM 5527 N N . ARG A 1 688 ? 7.410 -4.828 -42.335 1.00 66.12 688 ARG A N 1
ATOM 5528 C CA . ARG A 1 688 ? 8.232 -3.608 -42.405 1.00 66.12 688 ARG A CA 1
ATOM 5529 C C . ARG A 1 688 ? 9.335 -3.780 -43.459 1.00 66.12 688 ARG A C 1
ATOM 5531 O O . ARG A 1 688 ? 10.005 -4.807 -43.439 1.00 66.12 688 ARG A O 1
ATOM 5538 N N . PRO A 1 689 ? 9.584 -2.781 -44.322 1.00 63.06 689 PRO A N 1
ATOM 5539 C CA . PRO A 1 689 ? 10.826 -2.725 -45.080 1.00 63.06 689 PRO A CA 1
ATOM 5540 C C . PRO A 1 689 ? 11.998 -2.358 -44.157 1.00 63.06 689 PRO A C 1
ATOM 5542 O O . PRO A 1 689 ? 11.961 -1.334 -43.471 1.00 63.06 689 PRO A O 1
ATOM 5545 N N . TYR A 1 690 ? 13.025 -3.197 -44.135 1.00 67.38 690 TYR A N 1
ATOM 5546 C CA . TYR A 1 690 ? 14.270 -3.009 -43.400 1.00 67.38 690 TYR A CA 1
ATOM 5547 C C . TYR A 1 690 ? 15.438 -3.046 -44.387 1.00 67.38 690 TYR A C 1
ATOM 5549 O O . TYR A 1 690 ? 15.490 -3.916 -45.257 1.00 67.38 690 TYR A O 1
ATOM 5557 N N . PHE A 1 691 ? 16.356 -2.090 -44.268 1.00 65.88 691 PHE A N 1
ATOM 5558 C CA . PHE A 1 691 ? 17.600 -2.092 -45.032 1.00 65.88 691 PHE A CA 1
ATOM 5559 C C . PHE A 1 691 ? 18.657 -2.841 -44.236 1.00 65.88 691 PHE A C 1
ATOM 5561 O O . PHE A 1 691 ? 18.916 -2.490 -43.084 1.00 65.88 691 PHE A O 1
ATOM 5568 N N . ASP A 1 692 ? 19.261 -3.861 -44.843 1.00 65.88 692 ASP A N 1
ATOM 5569 C CA . ASP A 1 692 ? 20.406 -4.527 -44.235 1.00 65.88 692 ASP A CA 1
ATOM 5570 C C . ASP A 1 692 ? 21.607 -3.574 -44.262 1.00 65.88 692 ASP A C 1
ATOM 5572 O O . ASP A 1 692 ? 22.150 -3.264 -45.322 1.00 65.88 692 ASP A O 1
ATOM 5576 N N . LEU A 1 693 ? 21.983 -3.066 -43.086 1.00 67.75 693 LEU A N 1
ATOM 5577 C CA . LEU A 1 693 ? 23.081 -2.108 -42.917 1.00 67.75 693 LEU A CA 1
ATOM 5578 C C . LEU A 1 693 ? 24.462 -2.753 -43.133 1.00 67.75 693 LEU A C 1
ATOM 5580 O O . LEU A 1 693 ? 25.461 -2.037 -43.163 1.00 67.75 693 LEU A O 1
ATOM 5584 N N . LEU A 1 694 ? 24.520 -4.085 -43.260 1.00 66.88 694 LEU A N 1
ATOM 5585 C CA . LEU A 1 694 ? 25.747 -4.859 -43.451 1.00 66.88 694 LEU A CA 1
ATOM 5586 C C . LEU A 1 694 ? 26.021 -5.220 -44.920 1.00 66.88 694 LEU A C 1
ATOM 5588 O O . LEU A 1 694 ? 27.140 -5.629 -45.228 1.00 66.88 694 LEU A O 1
ATOM 5592 N N . ASP A 1 695 ? 25.033 -5.089 -45.812 1.00 65.94 695 ASP A N 1
ATOM 5593 C CA . ASP A 1 695 ? 25.165 -5.408 -47.240 1.00 65.94 695 ASP A CA 1
ATOM 5594 C C . ASP A 1 695 ? 25.551 -4.150 -48.043 1.00 65.94 695 ASP A C 1
ATOM 5596 O O . ASP A 1 695 ? 24.893 -3.111 -47.939 1.00 65.94 695 ASP A O 1
ATOM 5600 N N . GLU A 1 696 ? 26.601 -4.231 -48.870 1.00 57.31 696 GLU A N 1
ATOM 5601 C CA . GLU A 1 696 ? 27.073 -3.107 -49.700 1.00 57.31 696 GLU A CA 1
ATOM 5602 C C . GLU A 1 696 ? 26.018 -2.680 -50.740 1.00 57.31 696 GLU A C 1
ATOM 5604 O O . GLU A 1 696 ? 25.907 -1.493 -51.050 1.00 57.31 696 GLU A O 1
ATOM 5609 N N . ASP A 1 697 ? 25.183 -3.624 -51.199 1.00 55.75 697 ASP A N 1
ATOM 5610 C CA . ASP A 1 697 ? 24.072 -3.386 -52.135 1.00 55.75 697 ASP A CA 1
ATOM 5611 C C . ASP A 1 697 ? 22.826 -2.770 -51.459 1.00 55.75 697 ASP A C 1
ATOM 5613 O O . ASP A 1 697 ? 21.871 -2.403 -52.149 1.00 55.75 697 ASP A O 1
ATOM 5617 N N . ARG A 1 698 ? 22.796 -2.686 -50.116 1.00 60.22 698 ARG A N 1
ATOM 5618 C CA . ARG A 1 698 ? 21.696 -2.121 -49.301 1.00 60.22 698 ARG A CA 1
ATOM 5619 C C . ARG A 1 698 ? 20.306 -2.640 -49.699 1.00 60.22 698 ARG A C 1
ATOM 5621 O O . ARG A 1 698 ? 19.352 -1.871 -49.846 1.00 60.22 698 ARG A O 1
ATOM 5628 N N . LYS A 1 699 ? 20.170 -3.955 -49.896 1.00 59.62 699 LYS A N 1
ATOM 5629 C CA . LYS A 1 699 ? 18.909 -4.571 -50.343 1.00 59.62 699 LYS A CA 1
ATOM 5630 C C . LYS A 1 699 ? 17.800 -4.385 -49.306 1.00 59.62 699 LYS A C 1
ATOM 5632 O O . LYS A 1 699 ? 17.971 -4.666 -48.120 1.00 59.62 699 LYS A O 1
ATOM 5637 N N . GLN A 1 700 ? 16.637 -3.942 -49.777 1.00 61.94 700 GLN A N 1
ATOM 5638 C CA . GLN A 1 700 ? 15.436 -3.792 -48.962 1.00 61.94 700 GLN A CA 1
ATOM 5639 C C . GLN A 1 700 ? 14.824 -5.176 -48.697 1.00 61.94 700 GLN A C 1
ATOM 5641 O O . GLN A 1 700 ? 14.320 -5.823 -49.613 1.00 61.94 700 GLN A O 1
ATOM 5646 N N . GLN A 1 701 ? 14.854 -5.635 -47.447 1.00 64.44 701 GLN A N 1
ATOM 5647 C CA . GLN A 1 701 ? 14.201 -6.874 -47.022 1.00 64.44 701 GLN A CA 1
ATOM 5648 C C . GLN A 1 701 ? 12.890 -6.555 -46.302 1.00 64.44 701 GLN A C 1
ATOM 5650 O O . GLN A 1 701 ? 12.817 -5.643 -45.479 1.00 64.44 701 GLN A O 1
ATOM 5655 N N . ILE A 1 702 ? 11.830 -7.309 -46.596 1.00 69.38 702 ILE A N 1
ATOM 5656 C CA . ILE A 1 702 ? 10.567 -7.197 -45.861 1.00 69.38 702 ILE A CA 1
ATOM 5657 C C . ILE A 1 702 ? 10.652 -8.112 -44.638 1.00 69.38 702 ILE A C 1
ATOM 5659 O O . ILE A 1 702 ? 10.634 -9.332 -44.770 1.00 69.38 702 ILE A O 1
ATOM 5663 N N . VAL A 1 703 ? 10.727 -7.511 -43.453 1.00 66.06 703 VAL A N 1
ATOM 5664 C CA . VAL A 1 703 ? 10.782 -8.209 -42.167 1.00 66.06 703 VAL A CA 1
ATOM 5665 C C . VAL A 1 703 ? 9.380 -8.289 -41.566 1.00 66.06 703 VAL A C 1
ATOM 5667 O O . VAL A 1 703 ? 8.623 -7.313 -41.557 1.00 66.06 703 VAL A O 1
ATOM 5670 N N . GLU A 1 704 ? 9.031 -9.467 -41.059 1.00 67.69 704 GLU A N 1
ATOM 5671 C CA . GLU A 1 704 ? 7.790 -9.724 -40.334 1.00 67.69 704 GLU A CA 1
ATOM 5672 C C . GLU A 1 704 ? 7.999 -9.526 -38.828 1.00 67.69 704 GLU A C 1
ATOM 5674 O O . GLU A 1 704 ? 8.829 -10.192 -38.221 1.00 67.69 704 GLU A O 1
ATOM 5679 N N . ILE A 1 705 ? 7.240 -8.610 -38.222 1.00 66.88 705 ILE A N 1
ATOM 5680 C CA . ILE A 1 705 ? 7.321 -8.272 -36.795 1.00 66.88 705 ILE A CA 1
ATOM 5681 C C . ILE A 1 705 ? 5.961 -8.560 -36.141 1.00 66.88 705 ILE A C 1
ATOM 5683 O O . ILE A 1 705 ? 4.930 -8.139 -36.678 1.00 66.88 705 ILE A O 1
ATOM 5687 N N . PRO A 1 706 ? 5.896 -9.249 -34.988 1.00 71.44 706 PRO A N 1
ATOM 5688 C CA . PRO A 1 706 ? 4.642 -9.427 -34.263 1.00 71.44 706 PRO A CA 1
ATOM 5689 C C . PRO A 1 706 ? 4.077 -8.080 -33.782 1.00 71.44 706 PRO A C 1
ATOM 5691 O O . PRO A 1 706 ? 4.805 -7.173 -33.388 1.00 71.44 706 PRO A O 1
ATOM 5694 N N . ALA A 1 707 ? 2.751 -7.945 -33.767 1.00 74.38 707 ALA A N 1
ATOM 5695 C CA . ALA A 1 707 ? 2.067 -6.717 -33.357 1.00 74.38 707 ALA A CA 1
ATOM 5696 C C . ALA A 1 707 ? 2.283 -6.381 -31.873 1.00 74.38 707 ALA A C 1
ATOM 5698 O O . ALA A 1 707 ? 2.215 -5.211 -31.491 1.00 74.38 707 ALA A O 1
ATOM 5699 N N . PHE A 1 708 ? 2.542 -7.398 -31.046 1.00 81.06 708 PHE A N 1
ATOM 5700 C CA . PHE A 1 708 ? 2.862 -7.250 -29.631 1.00 81.06 708 PHE A CA 1
ATOM 5701 C C . PHE A 1 708 ? 4.352 -7.491 -29.401 1.00 81.06 708 PHE A C 1
ATOM 5703 O O . PHE A 1 708 ? 4.845 -8.590 -29.647 1.00 81.06 708 PHE A O 1
ATOM 5710 N N . SER A 1 709 ? 5.050 -6.484 -28.880 1.00 75.56 709 SER A N 1
ATOM 5711 C CA . SER A 1 709 ? 6.468 -6.586 -28.521 1.00 75.56 709 SER A CA 1
ATOM 5712 C C . SER A 1 709 ? 6.663 -7.293 -27.178 1.00 75.56 709 SER A C 1
ATOM 5714 O O . SER A 1 709 ? 7.618 -8.048 -26.992 1.00 75.56 709 SER A O 1
ATOM 5716 N N . GLN A 1 710 ? 5.748 -7.068 -26.229 1.00 77.31 710 GLN A N 1
ATOM 5717 C CA . GLN A 1 710 ? 5.792 -7.656 -24.892 1.00 77.31 710 GLN A CA 1
ATOM 5718 C C . GLN A 1 710 ? 4.387 -7.982 -24.374 1.00 77.31 710 GLN A C 1
ATOM 5720 O O . GLN A 1 710 ? 3.430 -7.237 -24.589 1.00 77.31 710 GLN A O 1
ATOM 5725 N N . LYS A 1 711 ? 4.278 -9.094 -23.643 1.00 84.56 711 LYS A N 1
ATOM 5726 C CA . LYS A 1 711 ? 3.066 -9.541 -22.945 1.00 84.56 711 LYS A CA 1
ATOM 5727 C C . LYS A 1 711 ? 3.431 -9.733 -21.470 1.00 84.56 711 LYS A C 1
ATOM 5729 O O . LYS A 1 711 ? 4.391 -10.439 -21.164 1.00 84.56 711 LYS A O 1
ATOM 5734 N N . THR A 1 712 ? 2.703 -9.101 -20.554 1.00 84.06 712 THR A N 1
ATOM 5735 C CA . THR A 1 712 ? 2.953 -9.183 -19.107 1.00 84.06 712 THR A CA 1
ATOM 5736 C C . THR A 1 712 ? 1.697 -9.630 -18.374 1.00 84.06 712 THR A C 1
ATOM 5738 O O . THR A 1 712 ? 0.591 -9.159 -18.632 1.00 84.06 712 THR A O 1
ATOM 5741 N N . VAL A 1 713 ? 1.858 -10.574 -17.448 1.00 86.62 713 VAL A N 1
ATOM 5742 C CA . VAL A 1 713 ? 0.768 -11.079 -16.611 1.00 86.62 713 VAL A CA 1
ATOM 5743 C C . VAL A 1 713 ? 1.281 -11.209 -15.185 1.00 86.62 713 VAL A C 1
ATOM 5745 O O . VAL A 1 713 ? 2.111 -12.065 -14.889 1.00 86.62 713 VAL A O 1
ATOM 5748 N N . LYS A 1 714 ? 0.753 -10.372 -14.296 1.00 87.81 714 LYS A N 1
ATOM 5749 C CA . LYS A 1 714 ? 0.960 -10.438 -12.849 1.00 87.81 714 LYS A CA 1
ATOM 5750 C C . LYS A 1 714 ? -0.377 -10.762 -12.203 1.00 87.81 714 LYS A C 1
ATOM 5752 O O . LYS A 1 714 ? -1.339 -10.007 -12.335 1.00 87.81 714 LYS A O 1
ATOM 5757 N N . TYR A 1 715 ? -0.465 -11.905 -11.532 1.00 88.75 715 TYR A N 1
ATOM 5758 C CA . TYR A 1 715 ? -1.724 -12.375 -10.953 1.00 88.75 715 TYR A CA 1
ATOM 5759 C C . TYR A 1 715 ? -1.499 -12.965 -9.570 1.00 88.75 715 TYR A C 1
ATOM 5761 O O . TYR A 1 715 ? -0.742 -13.922 -9.404 1.00 88.75 715 TYR A O 1
ATOM 5769 N N . THR A 1 716 ? -2.206 -12.416 -8.584 1.00 88.00 716 THR A N 1
ATOM 5770 C CA . THR A 1 716 ? -2.256 -12.940 -7.219 1.00 88.00 716 THR A CA 1
ATOM 5771 C C . THR A 1 716 ? -3.691 -12.949 -6.677 1.00 88.00 716 THR A C 1
ATOM 5773 O O . THR A 1 716 ? -4.498 -12.047 -6.916 1.00 88.00 716 THR A O 1
ATOM 5776 N N . GLU A 1 717 ? -4.053 -14.018 -5.961 1.00 86.44 717 GLU A N 1
ATOM 5777 C CA . GLU A 1 717 ? -5.414 -14.191 -5.416 1.00 86.44 717 GLU A CA 1
ATOM 5778 C C . GLU A 1 717 ? -5.552 -13.775 -3.955 1.00 86.44 717 GLU A C 1
ATOM 5780 O O . GLU A 1 717 ? -6.670 -13.519 -3.489 1.00 86.44 717 GLU A O 1
ATOM 5785 N N . ARG A 1 718 ? -4.432 -13.773 -3.230 1.00 88.44 718 ARG A N 1
ATOM 5786 C CA . ARG A 1 718 ? -4.367 -13.530 -1.792 1.00 88.44 718 ARG A CA 1
ATOM 5787 C C . ARG A 1 718 ? -3.793 -12.136 -1.534 1.00 88.44 718 ARG A C 1
ATOM 5789 O O . ARG A 1 718 ? -2.769 -11.817 -2.134 1.00 88.44 718 ARG A O 1
ATOM 5796 N N . PRO A 1 719 ? -4.420 -11.331 -0.660 1.00 91.06 719 PRO A N 1
ATOM 5797 C CA . PRO A 1 719 ? -3.826 -10.083 -0.195 1.00 91.06 719 PRO A CA 1
ATOM 5798 C C . PRO A 1 719 ? -2.587 -10.370 0.654 1.00 91.06 719 PRO A C 1
ATOM 5800 O O . PRO A 1 719 ? -2.422 -11.480 1.179 1.00 91.06 719 PRO A O 1
ATOM 5803 N N . LYS A 1 720 ? -1.724 -9.366 0.793 1.00 91.12 720 LYS A N 1
ATOM 5804 C CA . LYS A 1 720 ? -0.418 -9.512 1.438 1.00 91.12 720 LYS A CA 1
ATOM 5805 C C . LYS A 1 720 ? -0.448 -8.988 2.872 1.00 91.12 720 LYS A C 1
ATOM 5807 O O . LYS A 1 720 ? -1.013 -7.928 3.140 1.00 91.12 720 LYS A O 1
ATOM 5812 N N . ALA A 1 721 ? 0.178 -9.731 3.779 1.00 92.62 721 ALA A N 1
ATOM 5813 C CA . ALA A 1 721 ? 0.497 -9.275 5.127 1.00 92.62 721 ALA A CA 1
ATOM 5814 C C . ALA A 1 721 ? 2.018 -9.227 5.277 1.00 92.62 721 ALA A C 1
ATOM 5816 O O . ALA A 1 721 ? 2.679 -10.265 5.232 1.00 92.62 721 ALA A O 1
ATOM 5817 N N . ILE A 1 722 ? 2.556 -8.017 5.392 1.00 92.44 722 ILE A N 1
ATOM 5818 C CA . ILE A 1 722 ? 3.990 -7.737 5.382 1.00 92.44 722 ILE A CA 1
ATOM 5819 C C . ILE A 1 722 ? 4.440 -7.449 6.806 1.00 92.44 722 ILE A C 1
ATOM 5821 O O . ILE A 1 722 ? 3.871 -6.579 7.459 1.00 92.44 722 ILE A O 1
ATOM 5825 N N . PHE A 1 723 ? 5.465 -8.160 7.267 1.00 91.06 723 PHE A N 1
ATOM 5826 C CA . PHE A 1 723 ? 6.062 -7.966 8.586 1.00 91.06 723 PHE A CA 1
ATOM 5827 C C . PHE A 1 723 ? 7.509 -7.493 8.446 1.00 91.06 723 PHE A C 1
ATOM 5829 O O . PHE A 1 723 ? 8.331 -8.178 7.832 1.00 91.06 723 PHE A O 1
ATOM 5836 N N . PHE A 1 724 ? 7.815 -6.336 9.027 1.00 88.31 724 PHE A N 1
ATOM 5837 C CA . PHE A 1 724 ? 9.163 -5.784 9.116 1.00 88.31 724 PHE A CA 1
ATOM 5838 C C . PHE A 1 724 ? 9.765 -6.109 10.476 1.00 88.31 724 PHE A C 1
ATOM 5840 O O . PHE A 1 724 ? 9.211 -5.714 11.496 1.00 88.31 724 PHE A O 1
ATOM 5847 N N . ILE A 1 725 ? 10.890 -6.823 10.501 1.00 85.62 725 ILE A N 1
ATOM 5848 C CA . ILE A 1 725 ? 11.562 -7.195 11.747 1.00 85.62 725 ILE A CA 1
ATOM 5849 C C . ILE A 1 725 ? 12.925 -6.511 11.785 1.00 85.62 725 ILE A C 1
ATOM 5851 O O . ILE A 1 725 ? 13.906 -7.015 11.235 1.00 85.62 725 ILE A O 1
ATOM 5855 N N . THR A 1 726 ? 12.970 -5.356 12.448 1.00 77.94 726 THR A N 1
ATOM 5856 C CA . THR A 1 726 ? 14.183 -4.570 12.722 1.00 77.94 726 THR A CA 1
ATOM 5857 C C . THR A 1 726 ? 14.484 -4.597 14.210 1.00 77.94 726 THR A C 1
ATOM 5859 O O . THR A 1 726 ? 13.904 -3.815 14.969 1.00 77.94 726 THR A O 1
ATOM 5862 N N . PRO A 1 727 ? 15.374 -5.482 14.674 1.00 72.12 727 PRO A N 1
ATOM 5863 C CA . PRO A 1 727 ? 15.713 -5.485 16.080 1.00 72.12 727 PRO A CA 1
ATOM 5864 C C . PRO A 1 727 ? 16.542 -4.228 16.427 1.00 72.12 727 PRO A C 1
ATOM 5866 O O . PRO A 1 727 ? 17.352 -3.786 15.608 1.00 72.12 727 PRO A O 1
ATOM 5869 N N . PRO A 1 728 ? 16.436 -3.683 17.655 1.00 68.12 728 PRO A N 1
ATOM 5870 C CA . PRO A 1 728 ? 17.071 -2.408 18.025 1.00 68.12 728 PRO A CA 1
ATOM 5871 C C . PRO A 1 728 ? 18.606 -2.380 17.947 1.00 68.12 728 PRO A C 1
ATOM 5873 O O . PRO A 1 728 ? 19.205 -1.315 17.979 1.00 68.12 728 PRO A O 1
ATOM 5876 N N . HIS A 1 729 ? 19.266 -3.540 17.879 1.00 72.25 729 HIS A N 1
ATOM 5877 C CA . HIS A 1 729 ? 20.725 -3.631 17.753 1.00 72.25 729 HIS A CA 1
ATOM 5878 C C . HIS A 1 729 ? 21.211 -3.540 16.296 1.00 72.25 729 HIS A C 1
ATOM 5880 O O . HIS A 1 729 ? 22.413 -3.442 16.072 1.00 72.25 729 HIS A O 1
ATOM 5886 N N . LEU A 1 730 ? 20.297 -3.557 15.316 1.00 71.38 730 LEU A N 1
ATOM 5887 C CA . LEU A 1 730 ? 20.591 -3.546 13.879 1.00 71.38 730 LEU A CA 1
ATOM 5888 C C . LEU A 1 730 ? 19.969 -2.331 13.169 1.00 71.38 730 LEU A C 1
ATOM 5890 O O . LEU A 1 730 ? 19.445 -2.429 12.060 1.00 71.38 730 LEU A O 1
ATOM 5894 N N . MET A 1 731 ? 20.023 -1.166 13.815 1.00 69.56 731 MET A N 1
ATOM 5895 C CA . MET A 1 731 ? 19.432 0.088 13.315 1.00 69.56 731 MET A CA 1
ATOM 5896 C C . MET A 1 731 ? 20.035 0.560 11.982 1.00 69.56 731 MET A C 1
ATOM 5898 O O . MET A 1 731 ? 19.384 1.264 11.212 1.00 69.56 731 MET A O 1
ATOM 5902 N N . SER A 1 732 ? 21.259 0.135 11.657 1.00 69.44 732 SER A N 1
ATOM 5903 C CA . SER A 1 732 ? 21.861 0.368 10.339 1.00 69.44 732 SER A CA 1
ATOM 5904 C C . SER A 1 732 ? 21.056 -0.291 9.213 1.00 69.44 732 SER A C 1
ATOM 5906 O O . SER A 1 732 ? 20.942 0.270 8.127 1.00 69.44 732 SER A O 1
ATOM 5908 N N . TYR A 1 733 ? 20.436 -1.447 9.467 1.00 75.81 733 TYR A N 1
ATOM 5909 C CA . TYR A 1 733 ? 19.619 -2.151 8.477 1.00 75.81 733 TYR A CA 1
ATOM 5910 C C . TYR A 1 733 ? 18.219 -1.547 8.307 1.00 75.81 733 TYR A C 1
ATOM 5912 O O . TYR A 1 733 ? 17.558 -1.827 7.304 1.00 75.81 733 TYR A O 1
ATOM 5920 N N . ALA A 1 734 ? 17.780 -0.674 9.224 1.00 78.94 734 ALA A N 1
ATOM 5921 C CA . ALA A 1 734 ? 16.499 0.021 9.111 1.00 78.94 734 ALA A CA 1
ATOM 5922 C C . ALA A 1 734 ? 16.404 0.854 7.820 1.00 78.94 734 ALA A C 1
ATOM 5924 O O . ALA A 1 734 ? 15.311 0.965 7.267 1.00 78.94 734 ALA A O 1
ATOM 5925 N N . LYS A 1 735 ? 17.536 1.335 7.267 1.00 81.50 735 LYS A N 1
ATOM 5926 C CA . LYS A 1 735 ? 17.584 2.049 5.973 1.00 81.50 735 LYS A CA 1
ATOM 5927 C C . LYS A 1 735 ? 16.845 1.313 4.860 1.00 81.50 735 LYS A C 1
ATOM 5929 O O . LYS A 1 735 ? 16.085 1.929 4.123 1.00 81.50 735 LYS A O 1
ATOM 5934 N N . LEU A 1 736 ? 17.016 -0.007 4.750 1.00 82.88 736 LEU A N 1
ATOM 5935 C CA . LEU A 1 736 ? 16.356 -0.796 3.702 1.00 82.88 736 LEU A CA 1
ATOM 5936 C C . LEU A 1 736 ? 14.837 -0.783 3.837 1.00 82.88 736 LEU A C 1
ATOM 5938 O O . LEU A 1 736 ? 14.132 -0.723 2.832 1.00 82.88 736 LEU A O 1
ATOM 5942 N N . ILE A 1 737 ? 14.344 -0.822 5.074 1.00 84.44 737 ILE A N 1
ATOM 5943 C CA . ILE A 1 737 ? 12.911 -0.802 5.360 1.00 84.44 737 ILE A CA 1
ATOM 5944 C C . ILE A 1 737 ? 12.336 0.583 5.077 1.00 84.44 737 ILE A C 1
ATOM 5946 O O . ILE A 1 737 ? 11.266 0.674 4.483 1.00 84.44 737 ILE A O 1
ATOM 5950 N N . LEU A 1 738 ? 13.062 1.653 5.413 1.00 85.75 738 LEU A N 1
ATOM 5951 C CA . LEU A 1 738 ? 12.665 3.024 5.076 1.00 85.75 738 LEU A CA 1
ATOM 5952 C C . LEU A 1 738 ? 12.511 3.206 3.558 1.00 85.75 738 LEU A C 1
ATOM 5954 O O . LEU A 1 738 ? 11.487 3.719 3.104 1.00 85.75 738 LEU A O 1
ATOM 5958 N N . ILE A 1 739 ? 13.475 2.714 2.768 1.00 84.88 739 ILE A N 1
ATOM 5959 C CA . ILE A 1 739 ? 13.401 2.741 1.296 1.00 84.88 739 ILE A CA 1
ATOM 5960 C C . ILE A 1 739 ? 12.204 1.924 0.811 1.00 84.88 739 ILE A C 1
ATOM 5962 O O . ILE A 1 739 ? 11.449 2.389 -0.038 1.00 84.88 739 ILE A O 1
ATOM 5966 N N . LEU A 1 740 ? 12.008 0.720 1.353 1.00 87.00 740 LEU A N 1
ATOM 5967 C CA . LEU A 1 740 ? 10.909 -0.155 0.955 1.00 87.00 740 LEU A CA 1
ATOM 5968 C C . LEU A 1 740 ? 9.540 0.473 1.249 1.00 87.00 740 LEU A C 1
ATOM 5970 O O . LEU A 1 740 ? 8.679 0.468 0.375 1.00 87.00 740 LEU A O 1
ATOM 5974 N N . ILE A 1 741 ? 9.339 1.052 2.438 1.00 87.56 741 ILE A N 1
ATOM 5975 C CA . ILE A 1 741 ? 8.096 1.755 2.793 1.00 87.56 741 ILE A CA 1
ATOM 5976 C C . ILE A 1 741 ? 7.857 2.911 1.821 1.00 87.56 741 ILE A C 1
ATOM 5978 O O . ILE A 1 741 ? 6.754 3.033 1.288 1.00 87.56 741 ILE A O 1
ATOM 5982 N N . LYS A 1 742 ? 8.888 3.719 1.543 1.00 85.56 742 LYS A N 1
ATOM 5983 C CA . LYS A 1 742 ? 8.794 4.845 0.609 1.00 85.56 742 LYS A CA 1
ATOM 5984 C C . LYS A 1 742 ? 8.416 4.382 -0.800 1.00 85.56 742 LYS A C 1
ATOM 5986 O O . LYS A 1 742 ? 7.440 4.877 -1.355 1.00 85.56 742 LYS A O 1
ATOM 5991 N N . GLN A 1 743 ? 9.115 3.382 -1.339 1.00 86.50 743 GLN A N 1
ATOM 5992 C CA . GLN A 1 743 ? 8.812 2.812 -2.654 1.00 86.50 743 GLN A CA 1
ATOM 5993 C C . GLN A 1 743 ? 7.405 2.207 -2.706 1.00 86.50 743 GLN A C 1
ATOM 5995 O O . GLN A 1 743 ? 6.688 2.425 -3.677 1.00 86.50 743 GLN A O 1
ATOM 6000 N N . MET A 1 744 ? 6.978 1.487 -1.664 1.00 88.00 744 MET A N 1
ATOM 6001 C CA . MET A 1 744 ? 5.627 0.926 -1.585 1.00 88.00 744 MET A CA 1
ATOM 6002 C C . MET A 1 744 ? 4.555 2.011 -1.651 1.00 88.00 744 MET A C 1
ATOM 6004 O O . MET A 1 744 ? 3.599 1.875 -2.412 1.00 88.00 744 MET A O 1
ATOM 6008 N N . VAL A 1 745 ? 4.709 3.074 -0.861 1.00 86.06 745 VAL A N 1
ATOM 6009 C CA . VAL A 1 745 ? 3.737 4.170 -0.806 1.00 86.06 745 VAL A CA 1
ATOM 6010 C C . VAL A 1 745 ? 3.695 4.931 -2.134 1.00 86.06 745 VAL A C 1
ATOM 6012 O O . VAL A 1 745 ? 2.611 5.120 -2.682 1.00 86.06 745 VAL A O 1
ATOM 6015 N N . ASP A 1 746 ? 4.850 5.285 -2.702 1.00 83.62 746 ASP A N 1
ATOM 6016 C CA . ASP A 1 746 ? 4.923 6.040 -3.961 1.00 83.62 746 ASP A CA 1
ATOM 6017 C C . ASP A 1 746 ? 4.321 5.257 -5.134 1.00 83.62 746 ASP A C 1
ATOM 6019 O O . ASP A 1 746 ? 3.503 5.781 -5.891 1.00 83.62 746 ASP A O 1
ATOM 6023 N N . VAL A 1 747 ? 4.664 3.970 -5.241 1.00 84.31 747 VAL A N 1
ATOM 6024 C CA . VAL A 1 747 ? 4.112 3.064 -6.255 1.00 84.31 747 VAL A CA 1
ATOM 6025 C C . VAL A 1 747 ? 2.591 2.943 -6.125 1.00 84.31 747 VAL A C 1
ATOM 6027 O O . VAL A 1 747 ? 1.880 2.927 -7.137 1.00 84.31 747 VAL A O 1
ATOM 6030 N N . ASN A 1 748 ? 2.082 2.851 -4.893 1.00 85.00 748 ASN A N 1
ATOM 6031 C CA . ASN A 1 748 ? 0.651 2.736 -4.631 1.00 85.00 748 ASN A CA 1
ATOM 6032 C C . ASN A 1 748 ? -0.097 4.024 -4.986 1.00 85.00 748 ASN A C 1
ATOM 6034 O O . ASN A 1 748 ? -1.168 3.937 -5.591 1.00 85.00 748 ASN A O 1
ATOM 6038 N N . PHE A 1 749 ? 0.452 5.194 -4.649 1.00 83.31 749 PHE A N 1
ATOM 6039 C CA . PHE A 1 749 ? -0.132 6.488 -5.003 1.00 83.31 749 PHE A CA 1
ATOM 6040 C C . PHE A 1 749 ? -0.209 6.661 -6.513 1.00 83.31 749 PHE A C 1
ATOM 6042 O O . PHE A 1 749 ? -1.295 6.848 -7.058 1.00 83.31 749 PHE A O 1
ATOM 6049 N N . GLU A 1 750 ? 0.916 6.507 -7.203 1.00 79.50 750 GLU A N 1
ATOM 6050 C CA . GLU A 1 750 ? 0.995 6.696 -8.648 1.00 79.50 750 GLU A CA 1
ATOM 6051 C C . GLU A 1 750 ? 0.034 5.764 -9.404 1.00 79.50 750 GLU A C 1
ATOM 6053 O O . GLU A 1 750 ? -0.727 6.197 -10.272 1.00 79.50 750 GLU A O 1
ATOM 6058 N N . SER A 1 751 ? 0.012 4.481 -9.024 1.00 79.81 751 SER A N 1
ATOM 6059 C CA . SER A 1 751 ? -0.859 3.492 -9.663 1.00 79.81 751 SER A CA 1
ATOM 6060 C C . SER A 1 751 ? -2.339 3.818 -9.464 1.00 79.81 751 SER A C 1
ATOM 6062 O O . SER A 1 751 ? -3.162 3.493 -10.315 1.00 79.81 751 SER A O 1
ATOM 6064 N N . SER A 1 752 ? -2.711 4.437 -8.349 1.00 82.75 752 SER A N 1
ATOM 6065 C CA . SER A 1 752 ? -4.115 4.696 -8.032 1.00 82.75 752 SER A CA 1
ATOM 6066 C C . SER A 1 752 ? -4.660 5.921 -8.774 1.00 82.75 752 SER A C 1
ATOM 6068 O O . SER A 1 752 ? -5.792 5.872 -9.252 1.00 82.75 752 SER A O 1
ATOM 6070 N N . TYR A 1 753 ? -3.838 6.954 -9.002 1.00 79.94 753 TYR A N 1
ATOM 6071 C CA . TYR A 1 753 ? -4.228 8.138 -9.783 1.00 79.94 753 TYR A CA 1
ATOM 6072 C C . TYR A 1 753 ? -4.501 7.848 -11.265 1.00 79.94 753 TYR A C 1
ATOM 6074 O O . TYR A 1 753 ? -5.350 8.496 -11.871 1.00 79.94 753 TYR A O 1
ATOM 6082 N N . LEU A 1 754 ? -3.778 6.894 -11.859 1.00 74.19 754 LEU A N 1
ATOM 6083 C CA . LEU A 1 754 ? -3.784 6.682 -13.313 1.00 74.19 754 LEU A CA 1
ATOM 6084 C C . LEU A 1 754 ? -4.749 5.589 -13.795 1.00 74.19 754 LEU A C 1
ATOM 6086 O O . LEU A 1 754 ? -5.027 5.505 -14.990 1.00 74.19 754 LEU A O 1
ATOM 6090 N N . THR A 1 755 ? -5.226 4.707 -12.912 1.00 74.12 755 THR A N 1
ATOM 6091 C CA . THR A 1 755 ? -5.849 3.437 -13.336 1.00 74.12 755 THR A CA 1
ATOM 6092 C C . THR A 1 755 ? -7.371 3.410 -13.288 1.00 74.12 755 THR A C 1
ATOM 6094 O O . THR A 1 755 ? -7.983 2.670 -14.059 1.00 74.12 755 THR A O 1
ATOM 6097 N N . LYS A 1 756 ? -8.019 4.147 -12.384 1.00 77.50 756 LYS A N 1
ATOM 6098 C CA . LYS A 1 756 ? -9.483 4.131 -12.231 1.00 77.50 756 LYS A CA 1
ATOM 6099 C C . LYS A 1 756 ? -10.020 5.556 -12.194 1.00 77.50 756 LYS A C 1
ATOM 6101 O O . LYS A 1 756 ? -9.372 6.448 -11.666 1.00 77.50 756 LYS A O 1
ATOM 6106 N N . GLU A 1 757 ? -11.232 5.755 -12.712 1.00 74.19 757 GLU A N 1
ATOM 6107 C CA . GLU A 1 757 ? -11.892 7.073 -12.756 1.00 74.19 757 GLU A CA 1
ATOM 6108 C C . GLU A 1 757 ? -12.094 7.677 -11.360 1.00 74.19 757 GLU A C 1
ATOM 6110 O O . GLU A 1 757 ? -12.029 8.888 -11.188 1.00 74.19 757 GLU A O 1
ATOM 6115 N N . ASN A 1 758 ? -12.284 6.826 -10.348 1.00 78.69 758 ASN A N 1
ATOM 6116 C CA . ASN A 1 758 ? -12.408 7.243 -8.953 1.00 78.69 758 ASN A CA 1
ATOM 6117 C C . ASN A 1 758 ? -11.063 7.541 -8.268 1.00 78.69 758 ASN A C 1
ATOM 6119 O O . ASN A 1 758 ? -11.077 7.889 -7.092 1.00 78.69 758 ASN A O 1
ATOM 6123 N N . GLN A 1 759 ? -9.934 7.359 -8.965 1.00 82.56 759 GLN A N 1
ATOM 6124 C CA . GLN A 1 759 ? -8.573 7.548 -8.457 1.00 82.56 759 GLN A CA 1
ATOM 6125 C C . GLN A 1 759 ? -8.292 6.808 -7.140 1.00 82.56 759 GLN A C 1
ATOM 6127 O O . GLN A 1 759 ? -7.578 7.326 -6.288 1.00 82.56 759 GLN A O 1
ATOM 6132 N N . LYS A 1 760 ? -8.882 5.619 -6.946 1.00 84.56 760 LYS A N 1
ATOM 6133 C CA . LYS A 1 760 ? -8.694 4.785 -5.748 1.00 84.56 760 LYS A CA 1
ATOM 6134 C C . LYS A 1 760 ? -8.147 3.402 -6.102 1.00 84.56 760 LYS A C 1
ATOM 6136 O O . LYS A 1 760 ? -8.488 2.860 -7.161 1.00 84.56 760 LYS A O 1
ATOM 6141 N N . PRO A 1 761 ? -7.351 2.780 -5.214 1.00 87.00 761 PRO A N 1
ATOM 6142 C CA . PRO A 1 761 ? -6.892 1.410 -5.411 1.00 87.00 761 PRO A CA 1
ATOM 6143 C C . PRO A 1 761 ? -8.033 0.390 -5.266 1.00 87.00 761 PRO A C 1
ATOM 6145 O O . PRO A 1 761 ? -9.074 0.657 -4.668 1.00 87.00 761 PRO A O 1
ATOM 6148 N N . LEU A 1 762 ? -7.829 -0.829 -5.781 1.00 86.50 762 LEU A N 1
ATOM 6149 C CA . LEU A 1 762 ? -8.796 -1.929 -5.614 1.00 86.50 762 LEU A CA 1
ATOM 6150 C C . LEU A 1 762 ? -8.750 -2.547 -4.206 1.00 86.50 762 LEU A C 1
ATOM 6152 O O . LEU A 1 762 ? -9.768 -3.036 -3.697 1.00 86.50 762 LEU A O 1
ATOM 6156 N N . TYR A 1 763 ? -7.561 -2.547 -3.601 1.00 88.12 763 TYR A N 1
ATOM 6157 C CA . TYR A 1 763 ? -7.293 -3.049 -2.257 1.00 88.12 763 TYR A CA 1
ATOM 6158 C C . TYR A 1 763 ? -6.654 -1.946 -1.424 1.00 88.12 763 TYR A C 1
ATOM 6160 O O . TYR A 1 763 ? -5.715 -1.288 -1.870 1.00 88.12 763 TYR A O 1
ATOM 6168 N N . LYS A 1 764 ? -7.145 -1.786 -0.196 1.00 89.75 764 LYS A N 1
ATOM 6169 C CA . LYS A 1 764 ? -6.584 -0.836 0.765 1.00 89.75 764 LYS A CA 1
ATOM 6170 C C . LYS A 1 764 ? -5.267 -1.374 1.320 1.00 89.75 764 LYS A C 1
ATOM 6172 O O . LYS A 1 764 ? -5.072 -2.596 1.376 1.00 89.75 764 LYS A O 1
ATOM 6177 N N . THR A 1 765 ? -4.405 -0.483 1.792 1.00 91.50 765 THR A N 1
ATOM 6178 C CA . THR A 1 765 ? -3.189 -0.864 2.521 1.00 91.50 765 THR A CA 1
ATOM 6179 C C . THR A 1 765 ? -3.185 -0.175 3.875 1.00 91.50 765 THR A C 1
ATOM 6181 O O . THR A 1 765 ? -3.278 1.048 3.964 1.00 91.50 765 THR A O 1
ATOM 6184 N N . ARG A 1 766 ? -3.083 -0.971 4.940 1.00 92.50 766 ARG A N 1
ATOM 6185 C CA . ARG A 1 766 ? -3.049 -0.477 6.317 1.00 92.50 766 ARG A CA 1
ATOM 6186 C C . ARG A 1 766 ? -1.660 -0.635 6.908 1.00 92.50 766 ARG A C 1
ATOM 6188 O O . ARG A 1 766 ? -1.116 -1.739 6.915 1.00 92.50 766 ARG A O 1
ATOM 6195 N N . TYR A 1 767 ? -1.112 0.454 7.421 1.00 92.31 767 TYR A N 1
ATOM 6196 C CA . TYR A 1 767 ? 0.204 0.507 8.037 1.00 92.31 767 TYR A CA 1
ATOM 6197 C C . TYR A 1 767 ? 0.059 0.533 9.558 1.00 92.31 767 TYR A C 1
ATOM 6199 O O . TYR A 1 767 ? -0.504 1.467 10.115 1.00 92.31 767 TYR A O 1
ATOM 6207 N N . MET A 1 768 ? 0.594 -0.481 10.232 1.00 91.94 768 MET A N 1
ATOM 6208 C CA . MET A 1 768 ? 0.741 -0.546 11.683 1.00 91.94 768 MET A CA 1
ATOM 6209 C C . MET A 1 768 ? 2.212 -0.319 12.026 1.00 91.94 768 MET A C 1
ATOM 6211 O O . MET A 1 768 ? 3.030 -1.238 11.938 1.00 91.94 768 MET A O 1
ATOM 6215 N N . LEU A 1 769 ? 2.560 0.913 12.387 1.00 89.81 769 LEU A N 1
ATOM 6216 C CA . LEU A 1 769 ? 3.934 1.306 12.685 1.00 89.81 769 LEU A CA 1
ATOM 6217 C C . LEU A 1 769 ? 4.147 1.301 14.205 1.00 89.81 769 LEU A C 1
ATOM 6219 O O . LEU A 1 769 ? 3.969 2.327 14.866 1.00 89.81 769 LEU A O 1
ATOM 6223 N N . ASP A 1 770 ? 4.504 0.134 14.763 1.00 86.00 770 ASP A N 1
ATOM 6224 C CA . ASP A 1 770 ? 4.921 0.041 16.169 1.00 86.00 770 ASP A CA 1
ATOM 6225 C C . ASP A 1 770 ? 6.256 0.761 16.368 1.00 86.00 770 ASP A C 1
ATOM 6227 O O . ASP A 1 770 ? 7.227 0.480 15.666 1.00 86.00 770 ASP A O 1
ATOM 6231 N N . GLU A 1 771 ? 6.290 1.701 17.313 1.00 79.62 771 GLU A N 1
ATOM 6232 C CA . GLU A 1 771 ? 7.467 2.504 17.662 1.00 79.62 771 GLU A CA 1
ATOM 6233 C C . GLU A 1 771 ? 8.081 3.234 16.463 1.00 79.62 771 GLU A C 1
ATOM 6235 O O . GLU A 1 771 ? 9.268 3.098 16.178 1.00 79.62 771 GLU A O 1
ATOM 6240 N N . VAL A 1 772 ? 7.284 4.055 15.771 1.00 78.31 772 VAL A N 1
ATOM 6241 C CA . VAL A 1 772 ? 7.756 4.808 14.592 1.00 78.31 772 VAL A CA 1
ATOM 6242 C C . VAL A 1 772 ? 8.974 5.702 14.884 1.00 78.31 772 VAL A C 1
ATOM 6244 O O . VAL A 1 772 ? 9.814 5.873 14.008 1.00 78.31 772 VAL A O 1
ATOM 6247 N N . GLY A 1 773 ? 9.140 6.201 16.116 1.00 73.94 773 GLY A N 1
ATOM 6248 C CA . GLY A 1 773 ? 10.343 6.945 16.530 1.00 73.94 773 GLY A CA 1
ATOM 6249 C C . GLY A 1 773 ? 11.625 6.097 16.597 1.00 73.94 773 GLY A C 1
ATOM 6250 O O . GLY A 1 773 ? 12.729 6.621 16.470 1.00 73.94 773 GLY A O 1
ATOM 6251 N N . ASN A 1 774 ? 11.492 4.775 16.745 1.00 76.88 774 ASN A N 1
ATOM 6252 C CA . ASN A 1 774 ? 12.607 3.829 16.658 1.00 76.88 774 ASN A CA 1
ATOM 6253 C C . ASN A 1 774 ? 12.849 3.355 15.217 1.00 76.88 774 ASN A C 1
ATOM 6255 O O . ASN A 1 774 ? 13.850 2.696 14.955 1.00 76.88 774 ASN A O 1
ATOM 6259 N N . LEU A 1 775 ? 11.967 3.671 14.266 1.00 79.12 775 LEU A N 1
ATOM 6260 C CA . LEU A 1 775 ? 12.184 3.363 12.857 1.00 79.12 775 LEU A CA 1
ATOM 6261 C C . LEU A 1 775 ? 12.948 4.516 12.191 1.00 79.12 775 LEU A C 1
ATOM 6263 O O . LEU A 1 775 ? 12.393 5.292 11.417 1.00 79.12 775 LEU A O 1
ATOM 6267 N N . GLN A 1 776 ? 14.230 4.624 12.529 1.00 80.31 776 GLN A N 1
ATOM 6268 C CA . GLN A 1 776 ? 15.138 5.640 12.002 1.00 80.31 776 GLN A CA 1
ATOM 6269 C C . GLN A 1 776 ? 16.502 5.039 11.670 1.00 80.31 776 GLN A C 1
ATOM 6271 O O . GLN A 1 776 ? 16.892 3.999 12.204 1.00 80.31 776 GLN A O 1
ATOM 6276 N N . SER A 1 777 ? 17.253 5.707 10.805 1.00 72.12 777 SER A N 1
ATOM 6277 C CA . SER A 1 777 ? 18.651 5.382 10.563 1.00 72.12 777 SER A CA 1
ATOM 6278 C C . SER A 1 777 ? 19.455 6.656 10.354 1.00 72.12 777 SER A C 1
ATOM 6280 O O . SER A 1 777 ? 19.052 7.513 9.575 1.00 72.12 777 SER A O 1
ATOM 6282 N N . GLU A 1 778 ? 20.577 6.783 11.069 1.00 69.00 778 GLU A N 1
ATOM 6283 C CA . GLU A 1 778 ? 21.424 7.991 11.054 1.00 69.00 778 GLU A CA 1
ATOM 6284 C C . GLU A 1 778 ? 20.641 9.284 11.352 1.00 69.00 778 GLU A C 1
ATOM 6286 O O . GLU A 1 778 ? 20.880 10.318 10.743 1.00 69.00 778 GLU A O 1
ATOM 6291 N N . GLY A 1 779 ? 19.675 9.217 12.277 1.00 69.75 779 GLY A N 1
ATOM 6292 C CA . GLY A 1 779 ? 18.827 10.354 12.657 1.00 69.75 779 GLY A CA 1
ATOM 6293 C C . GLY A 1 779 ? 17.662 10.636 11.703 1.00 69.75 779 GLY A C 1
ATOM 6294 O O . GLY A 1 779 ? 16.795 11.433 12.035 1.00 69.75 779 GLY A O 1
ATOM 6295 N N . ASN A 1 780 ? 17.590 9.949 10.558 1.00 74.12 780 ASN A N 1
ATOM 6296 C CA . ASN A 1 780 ? 16.537 10.143 9.564 1.00 74.12 780 ASN A CA 1
ATOM 6297 C C . ASN A 1 780 ? 15.442 9.073 9.686 1.00 74.12 780 ASN A C 1
ATOM 6299 O O . ASN A 1 780 ? 15.727 7.871 9.714 1.00 74.12 780 ASN A O 1
ATOM 6303 N N . GLY A 1 781 ? 14.183 9.509 9.752 1.00 81.06 781 GLY A N 1
ATOM 6304 C CA . GLY A 1 781 ? 12.997 8.646 9.785 1.00 81.06 781 GLY A CA 1
ATOM 6305 C C . GLY A 1 781 ? 12.466 8.263 8.400 1.00 81.06 781 GLY A C 1
ATOM 6306 O O . GLY A 1 781 ? 13.192 8.239 7.407 1.00 81.06 781 GLY A O 1
ATOM 6307 N N . ILE A 1 782 ? 11.164 7.969 8.320 1.00 82.19 782 ILE A N 1
ATOM 6308 C CA . ILE A 1 782 ? 10.466 7.680 7.059 1.00 82.19 782 ILE A CA 1
ATOM 6309 C C . ILE A 1 782 ? 10.441 8.946 6.186 1.00 82.19 782 ILE A C 1
ATOM 6311 O O . ILE A 1 782 ? 9.840 9.947 6.583 1.00 82.19 782 ILE A O 1
ATOM 6315 N N . PRO A 1 783 ? 11.020 8.918 4.973 1.00 77.94 783 PRO A N 1
ATOM 6316 C CA . PRO A 1 783 ? 11.051 10.095 4.114 1.00 77.94 783 PRO A CA 1
ATOM 6317 C C . PRO A 1 783 ? 9.643 10.597 3.776 1.00 77.94 783 PRO A C 1
ATOM 6319 O O . PRO A 1 783 ? 8.805 9.831 3.300 1.00 77.94 783 PRO A O 1
ATOM 6322 N N . ALA A 1 784 ? 9.403 11.897 3.971 1.00 79.00 784 ALA A N 1
ATOM 6323 C CA . ALA A 1 784 ? 8.146 12.577 3.643 1.00 79.00 784 ALA A CA 1
ATOM 6324 C C . ALA A 1 784 ? 6.880 11.976 4.298 1.00 79.00 784 ALA A C 1
ATOM 6326 O O . ALA A 1 784 ? 5.799 12.009 3.702 1.00 79.00 784 ALA A O 1
ATOM 6327 N N . LEU A 1 785 ? 6.989 11.451 5.527 1.00 85.25 785 LEU A N 1
ATOM 6328 C CA . LEU A 1 785 ? 5.868 10.863 6.276 1.00 85.25 785 LEU A CA 1
ATOM 6329 C C . LEU A 1 785 ? 4.647 11.797 6.382 1.00 85.25 785 LEU A C 1
ATOM 6331 O O . LEU A 1 785 ? 3.513 11.349 6.237 1.00 85.25 785 LEU A O 1
ATOM 6335 N N . GLN A 1 786 ? 4.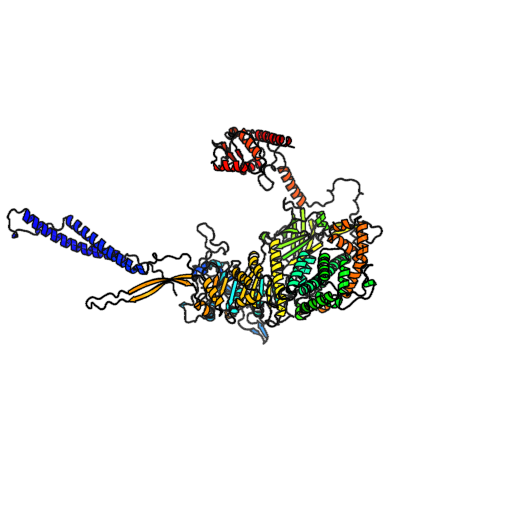859 13.100 6.570 1.00 86.31 786 GLN A N 1
ATOM 6336 C CA . GLN A 1 786 ? 3.793 14.105 6.623 1.00 86.31 786 GLN A CA 1
ATOM 6337 C C . GLN A 1 786 ? 2.955 14.151 5.342 1.00 86.31 786 GLN A C 1
ATOM 6339 O O . GLN A 1 786 ? 1.728 14.229 5.390 1.00 86.31 786 GLN A O 1
ATOM 6344 N N . THR A 1 787 ? 3.616 14.036 4.190 1.00 84.44 787 THR A N 1
ATOM 6345 C CA . THR A 1 787 ? 2.964 14.010 2.881 1.00 84.44 787 THR A CA 1
ATOM 6346 C C . THR A 1 787 ? 2.176 12.715 2.712 1.00 84.44 787 THR A C 1
ATOM 6348 O O . THR A 1 787 ? 1.058 12.734 2.200 1.00 84.44 787 THR A O 1
ATOM 6351 N N . MET A 1 788 ? 2.723 11.594 3.200 1.00 87.75 788 MET A N 1
ATOM 6352 C CA . MET A 1 788 ? 2.038 10.299 3.175 1.00 87.75 788 MET A CA 1
ATOM 6353 C C . MET A 1 788 ? 0.756 10.313 4.011 1.00 87.75 788 MET A C 1
ATOM 6355 O O . MET A 1 788 ? -0.254 9.783 3.562 1.00 87.75 788 MET A O 1
ATOM 6359 N N . LEU A 1 789 ? 0.773 10.938 5.192 1.00 87.06 789 LEU A N 1
ATOM 6360 C CA . LEU A 1 789 ? -0.398 11.030 6.069 1.00 87.06 789 LEU A CA 1
ATOM 6361 C C . LEU A 1 789 ? -1.483 11.955 5.512 1.00 87.06 789 LEU A C 1
ATOM 6363 O O . LEU A 1 789 ? -2.663 11.638 5.637 1.00 87.06 789 LEU A O 1
ATOM 6367 N N . SER A 1 790 ? -1.084 13.068 4.891 1.00 84.25 790 SER A N 1
ATOM 6368 C CA . SER A 1 790 ? -2.011 14.064 4.346 1.00 84.25 790 SER A CA 1
ATOM 6369 C C . SER A 1 790 ? -2.696 13.590 3.059 1.00 84.25 790 SER A C 1
ATOM 6371 O O . SER A 1 790 ? -3.910 13.716 2.919 1.00 84.25 790 SER A O 1
ATOM 6373 N N . ILE A 1 791 ? -1.943 12.996 2.125 1.00 83.19 791 ILE A N 1
ATOM 6374 C CA . ILE A 1 791 ? -2.475 12.563 0.819 1.00 83.19 791 ILE A CA 1
ATOM 6375 C C . ILE A 1 791 ? -2.998 11.118 0.875 1.00 83.19 791 ILE A C 1
ATOM 6377 O O . ILE A 1 791 ? -3.893 10.737 0.116 1.00 83.19 791 ILE A O 1
ATOM 6381 N N . GLY A 1 792 ? -2.469 10.298 1.790 1.00 81.75 792 GLY A N 1
ATOM 6382 C CA . GLY A 1 792 ? -2.676 8.852 1.783 1.00 81.75 792 GLY A CA 1
ATOM 6383 C C . GLY A 1 792 ? -4.113 8.397 1.984 1.00 81.75 792 GLY A C 1
ATOM 6384 O O . GLY A 1 792 ? -4.519 7.410 1.366 1.00 81.75 792 GLY A O 1
ATOM 6385 N N . LEU A 1 793 ? -4.907 9.148 2.752 1.00 84.12 793 LEU A N 1
ATOM 6386 C CA . LEU A 1 793 ? -6.312 8.819 3.008 1.00 84.12 793 LEU A CA 1
ATOM 6387 C C . LEU A 1 793 ? -7.155 8.820 1.726 1.00 84.12 793 LEU A C 1
ATOM 6389 O O . LEU A 1 793 ? -7.996 7.938 1.547 1.00 84.12 793 LEU A O 1
ATOM 6393 N N . GLY A 1 794 ? -6.885 9.740 0.789 1.00 80.62 794 GLY A N 1
ATOM 6394 C CA . GLY A 1 794 ? -7.563 9.776 -0.513 1.00 80.62 794 GLY A CA 1
ATOM 6395 C C . GLY A 1 794 ? -7.299 8.529 -1.364 1.00 80.62 794 GLY A C 1
ATOM 6396 O O . GLY A 1 794 ? -8.142 8.139 -2.170 1.00 80.62 794 GLY A O 1
ATOM 6397 N N . GLN A 1 795 ? -6.161 7.872 -1.125 1.00 83.56 795 GLN A N 1
ATOM 6398 C CA . GLN A 1 795 ? -5.685 6.674 -1.817 1.00 83.56 795 GLN A CA 1
ATOM 6399 C C . GLN A 1 795 ? -5.870 5.392 -0.987 1.00 83.56 795 GLN A C 1
ATOM 6401 O O . GLN A 1 795 ? -5.177 4.397 -1.215 1.00 83.56 795 GLN A O 1
ATOM 6406 N N . ASP A 1 796 ? -6.774 5.416 0.001 1.00 86.94 796 ASP A N 1
ATOM 6407 C CA . ASP A 1 796 ? -7.057 4.303 0.917 1.00 86.94 796 ASP A CA 1
ATOM 6408 C C . ASP A 1 796 ? -5.784 3.698 1.572 1.00 86.94 796 ASP A C 1
ATOM 6410 O O . ASP A 1 796 ? -5.713 2.496 1.862 1.00 86.94 796 ASP A O 1
ATOM 6414 N N . GLN A 1 797 ? -4.763 4.532 1.807 1.00 88.12 797 GLN A N 1
ATOM 6415 C CA . GLN A 1 797 ? -3.603 4.203 2.636 1.00 88.12 797 GLN A CA 1
ATOM 6416 C C . GLN A 1 797 ? -3.856 4.739 4.048 1.00 88.12 797 GLN A C 1
ATOM 6418 O O . GLN A 1 797 ? -3.942 5.947 4.253 1.00 88.12 797 GLN A O 1
ATOM 6423 N N . GLN A 1 798 ? -3.992 3.840 5.020 1.00 90.69 798 GLN A N 1
ATOM 6424 C CA . GLN A 1 798 ? -4.318 4.196 6.405 1.00 90.69 798 GLN A CA 1
ATOM 6425 C C . GLN A 1 798 ? -3.115 3.954 7.307 1.00 90.69 798 GLN A C 1
ATOM 6427 O O . GLN A 1 798 ? -2.523 2.873 7.256 1.00 90.69 798 GLN A O 1
ATOM 6432 N N . PHE A 1 799 ? -2.780 4.924 8.157 1.00 92.06 799 PHE A N 1
ATOM 6433 C CA . PHE A 1 799 ? -1.637 4.826 9.061 1.00 92.06 799 PHE A CA 1
ATOM 6434 C C . PHE A 1 799 ? -2.079 4.781 10.526 1.00 92.06 799 PHE A C 1
ATOM 6436 O O . PHE A 1 799 ? -2.805 5.648 11.015 1.00 92.06 799 PHE A O 1
ATOM 6443 N N . THR A 1 800 ? -1.594 3.770 11.243 1.00 92.38 800 THR A N 1
ATOM 6444 C CA . THR A 1 800 ? -1.672 3.653 12.698 1.00 92.38 800 THR A CA 1
ATOM 6445 C C . THR A 1 800 ? -0.272 3.839 13.275 1.00 92.38 800 THR A C 1
ATOM 6447 O O . THR A 1 800 ? 0.591 2.967 13.140 1.00 92.38 800 THR A O 1
ATOM 6450 N N . LEU A 1 801 ? -0.041 4.994 13.896 1.00 91.69 801 LEU A N 1
ATOM 6451 C CA . LEU A 1 801 ? 1.236 5.378 14.490 1.00 91.69 801 LEU A CA 1
ATOM 6452 C C . LEU A 1 801 ? 1.220 5.053 15.979 1.00 91.69 801 LEU A C 1
ATOM 6454 O O . LEU A 1 801 ? 0.397 5.585 16.720 1.00 91.69 801 LEU A O 1
ATOM 6458 N N . ILE A 1 802 ? 2.134 4.203 16.438 1.00 89.38 802 ILE A N 1
ATOM 6459 C CA . ILE A 1 802 ? 2.253 3.880 17.860 1.00 89.38 802 ILE A CA 1
ATOM 6460 C C . ILE A 1 802 ? 3.512 4.539 18.405 1.00 89.38 802 ILE A C 1
ATOM 6462 O O . ILE A 1 802 ? 4.631 4.254 17.969 1.00 89.38 802 ILE A O 1
ATOM 6466 N N . LEU A 1 803 ? 3.318 5.403 19.392 1.00 86.19 803 LEU A N 1
ATOM 6467 C CA . LEU A 1 803 ? 4.350 6.247 19.975 1.00 86.19 803 LEU A CA 1
ATOM 6468 C C . LEU A 1 803 ? 4.418 6.029 21.486 1.00 86.19 803 LEU A C 1
ATOM 6470 O O . LEU A 1 803 ? 3.399 5.856 22.161 1.00 86.19 803 LEU A O 1
ATOM 6474 N N . GLN A 1 804 ? 5.638 6.043 22.024 1.00 81.62 804 GLN A N 1
ATOM 6475 C CA . GLN A 1 804 ? 5.835 6.069 23.473 1.00 81.62 804 GLN A CA 1
ATOM 6476 C C . GLN A 1 804 ? 5.724 7.499 24.004 1.00 81.62 804 GLN A C 1
ATOM 6478 O O . GLN A 1 804 ? 5.064 7.727 25.016 1.00 81.62 804 GLN A O 1
ATOM 6483 N N . THR A 1 805 ? 6.343 8.449 23.300 1.00 80.31 805 THR A N 1
ATOM 6484 C CA . THR A 1 805 ? 6.291 9.886 23.583 1.00 80.31 805 THR A CA 1
ATOM 6485 C C . THR A 1 805 ? 6.238 10.669 22.270 1.00 80.31 805 THR A C 1
ATOM 6487 O O . THR A 1 805 ? 6.709 10.186 21.238 1.00 80.31 805 THR A O 1
ATOM 6490 N N . LEU A 1 806 ? 5.685 11.885 22.299 1.00 77.75 806 LEU A N 1
ATOM 6491 C CA . LEU A 1 806 ? 5.710 12.788 21.138 1.00 77.75 806 LEU A CA 1
ATOM 6492 C C . LEU A 1 806 ? 7.121 13.334 20.873 1.00 77.75 806 LEU A C 1
ATOM 6494 O O . LEU A 1 806 ? 7.481 13.592 19.728 1.00 77.75 806 LEU A O 1
ATOM 6498 N N . GLN A 1 807 ? 7.955 13.444 21.912 1.00 76.88 807 GLN A N 1
ATOM 6499 C CA . GLN A 1 807 ? 9.328 13.937 21.783 1.00 76.88 807 GLN A CA 1
ATOM 6500 C C . GLN A 1 807 ? 10.177 13.081 20.831 1.00 76.88 807 GLN A C 1
ATOM 6502 O O . GLN A 1 807 ? 10.917 13.628 20.025 1.00 76.88 807 GLN A O 1
ATOM 6507 N N . GLN A 1 808 ? 9.993 11.755 20.838 1.00 74.62 808 GLN A N 1
ATOM 6508 C CA . GLN A 1 808 ? 10.673 10.862 19.891 1.00 74.62 808 GLN A CA 1
ATOM 6509 C C . GLN A 1 808 ? 10.378 11.214 18.429 1.00 74.62 808 GLN A C 1
ATOM 6511 O O . GLN A 1 808 ? 11.234 11.039 17.569 1.00 74.62 808 GLN A O 1
ATOM 6516 N N . LEU A 1 809 ? 9.166 11.694 18.137 1.00 79.25 809 LEU A N 1
ATOM 6517 C CA . LEU A 1 809 ? 8.801 12.109 16.788 1.00 79.25 809 LEU A CA 1
ATOM 6518 C C . LEU A 1 809 ? 9.467 13.443 16.430 1.00 79.25 809 LEU A C 1
ATOM 6520 O O . LEU A 1 809 ? 9.980 13.588 15.323 1.00 79.25 809 LEU A O 1
ATOM 6524 N N . ARG A 1 810 ? 9.529 14.384 17.380 1.00 82.38 810 ARG A N 1
ATOM 6525 C CA . ARG A 1 810 ? 10.212 15.677 17.203 1.00 82.38 810 ARG A CA 1
ATOM 6526 C C . ARG A 1 810 ? 11.704 15.520 16.949 1.00 82.38 810 ARG A C 1
ATOM 6528 O O . ARG A 1 810 ? 12.231 16.218 16.091 1.00 82.38 810 ARG A O 1
ATOM 6535 N N . ASP A 1 811 ? 12.357 14.601 17.652 1.00 82.19 811 ASP A N 1
ATOM 6536 C CA . ASP A 1 811 ? 13.797 14.373 17.512 1.00 82.19 811 ASP A CA 1
ATOM 6537 C C . ASP A 1 811 ? 14.159 13.803 16.125 1.00 82.19 811 ASP A C 1
ATOM 6539 O O . ASP A 1 811 ? 15.248 14.064 15.625 1.00 82.19 811 ASP A O 1
ATOM 6543 N N . VAL A 1 812 ? 13.245 13.054 15.492 1.00 82.06 812 VAL A N 1
ATOM 6544 C CA . VAL A 1 812 ? 13.469 12.396 14.188 1.00 82.06 812 VAL A CA 1
ATOM 6545 C C . VAL A 1 812 ? 12.983 13.235 13.004 1.00 82.06 812 VAL A C 1
ATOM 6547 O O . VAL A 1 812 ? 13.610 13.235 11.950 1.00 82.06 812 VAL A O 1
ATOM 6550 N N . TYR A 1 813 ? 11.845 13.920 13.140 1.00 81.69 813 TYR A N 1
ATOM 6551 C CA . TYR A 1 813 ? 11.191 14.624 12.027 1.00 81.69 813 TYR A CA 1
ATOM 6552 C C . TYR A 1 813 ? 11.240 16.154 12.153 1.00 81.69 813 TYR A C 1
ATOM 6554 O O . TYR A 1 813 ? 10.889 16.859 11.209 1.00 81.69 813 TYR A O 1
ATOM 6562 N N . GLY A 1 814 ? 11.664 16.684 13.301 1.00 83.38 814 GLY A N 1
ATOM 6563 C CA . GLY A 1 814 ? 11.615 18.110 13.608 1.00 83.38 814 GLY A CA 1
ATOM 6564 C C . GLY A 1 814 ? 10.246 18.579 14.122 1.00 83.38 814 GLY A C 1
ATOM 6565 O O . GLY A 1 814 ? 9.217 17.919 13.973 1.00 83.38 814 GLY A O 1
ATOM 6566 N N . GLU A 1 815 ? 10.224 19.759 14.747 1.00 81.75 815 GLU A N 1
ATOM 6567 C CA . GLU A 1 815 ? 9.038 20.279 15.449 1.00 81.75 815 GLU A CA 1
ATOM 6568 C C . GLU A 1 815 ? 7.891 20.688 14.504 1.00 81.75 815 GLU A C 1
ATOM 6570 O O . GLU A 1 815 ? 6.714 20.514 14.828 1.00 81.75 815 GLU A O 1
ATOM 6575 N N . SER A 1 816 ? 8.212 21.233 13.327 1.00 81.94 816 SER A N 1
ATOM 6576 C CA . SER A 1 816 ? 7.203 21.637 12.338 1.00 81.94 816 SER A CA 1
ATOM 6577 C C . SER A 1 816 ? 6.449 20.430 11.780 1.00 81.94 816 SER A C 1
ATOM 6579 O O . SER A 1 816 ? 5.224 20.460 11.669 1.00 81.94 816 SER A O 1
ATOM 6581 N N . VAL A 1 817 ? 7.173 19.353 11.475 1.00 80.38 817 VAL A N 1
ATOM 6582 C CA . VAL A 1 817 ? 6.621 18.122 10.905 1.00 80.38 817 VAL A CA 1
ATOM 6583 C C . VAL A 1 817 ? 5.791 17.362 11.941 1.00 80.38 817 VAL A C 1
ATOM 6585 O O . VAL A 1 817 ? 4.706 16.896 11.606 1.00 80.38 817 VAL A O 1
ATOM 6588 N N . ASP A 1 818 ? 6.226 17.310 13.204 1.00 81.06 818 ASP A N 1
ATOM 6589 C CA . ASP A 1 818 ? 5.462 16.717 14.317 1.00 81.06 818 ASP A CA 1
ATOM 6590 C C . ASP A 1 818 ? 4.046 17.315 14.440 1.00 81.06 818 ASP A C 1
ATOM 6592 O O . ASP A 1 818 ? 3.058 16.579 14.483 1.00 81.06 818 ASP A O 1
ATOM 6596 N N . LYS A 1 819 ? 3.918 18.651 14.393 1.00 82.31 819 LYS A N 1
ATOM 6597 C CA . LYS A 1 819 ? 2.607 19.333 14.434 1.00 82.31 819 LYS A CA 1
ATOM 6598 C C . LYS A 1 819 ? 1.720 18.965 13.242 1.00 82.31 819 LYS A C 1
ATOM 6600 O O . LYS A 1 819 ? 0.515 18.792 13.411 1.00 82.31 819 LYS A O 1
ATOM 6605 N N . ILE A 1 820 ? 2.305 18.814 12.052 1.00 83.19 820 ILE A N 1
ATOM 6606 C CA . ILE A 1 820 ? 1.575 18.382 10.850 1.00 83.19 820 ILE A CA 1
ATOM 6607 C C . ILE A 1 820 ? 1.110 16.930 10.999 1.00 83.19 820 ILE A C 1
ATOM 6609 O O . ILE A 1 820 ? -0.020 16.613 10.632 1.00 83.19 820 ILE A O 1
ATOM 6613 N N . ILE A 1 821 ? 1.944 16.046 11.552 1.00 84.00 821 ILE A N 1
ATOM 6614 C CA . ILE A 1 821 ? 1.577 14.646 11.795 1.00 84.00 821 ILE A CA 1
ATOM 6615 C C . ILE A 1 821 ? 0.395 14.574 12.767 1.00 84.00 821 ILE A C 1
ATOM 6617 O O . ILE A 1 821 ? -0.588 13.907 12.461 1.00 84.00 821 ILE A O 1
ATOM 6621 N N . GLN A 1 822 ? 0.448 15.312 13.879 1.00 82.44 822 GLN A N 1
ATOM 6622 C CA . GLN A 1 822 ? -0.648 15.375 14.854 1.00 82.44 822 GLN A CA 1
ATOM 6623 C C . GLN A 1 822 ? -1.934 15.962 14.255 1.00 82.44 822 GLN A C 1
ATOM 6625 O O . GLN A 1 822 ? -3.017 15.440 14.500 1.00 82.44 822 GLN A O 1
ATOM 6630 N N . GLY A 1 823 ? -1.826 17.003 13.423 1.00 83.44 823 GLY A N 1
ATOM 6631 C CA . GLY A 1 823 ? -2.979 17.597 12.739 1.00 83.44 823 GLY A CA 1
ATOM 6632 C C . GLY A 1 823 ? -3.646 16.673 11.711 1.00 83.44 823 GLY A C 1
ATOM 6633 O O . GLY A 1 823 ? -4.828 16.835 11.436 1.00 83.44 823 GLY A O 1
ATOM 6634 N N . ASN A 1 824 ? -2.914 15.694 11.165 1.00 86.94 824 ASN A N 1
ATOM 6635 C CA . ASN A 1 824 ? -3.436 14.707 10.210 1.00 86.94 824 ASN A CA 1
ATOM 6636 C C . ASN A 1 824 ? -3.846 13.372 10.867 1.00 86.94 824 ASN A C 1
ATOM 6638 O O . ASN A 1 824 ? -4.177 12.419 10.155 1.00 86.94 824 ASN A O 1
ATOM 6642 N N . THR A 1 825 ? -3.806 13.271 12.200 1.00 87.44 825 THR A N 1
ATOM 6643 C CA . THR A 1 825 ? -4.329 12.124 12.957 1.00 87.44 825 THR A CA 1
ATOM 6644 C C . THR A 1 825 ? -5.639 12.496 13.633 1.00 87.44 825 THR A C 1
ATOM 6646 O O . THR A 1 825 ? -5.657 13.339 14.522 1.00 87.44 825 THR A O 1
ATOM 6649 N N . GLU A 1 826 ? -6.729 11.853 13.222 1.00 88.25 826 GLU A N 1
ATOM 6650 C CA . GLU A 1 826 ? -8.076 12.170 13.711 1.00 88.25 826 GLU A CA 1
ATOM 6651 C C . GLU A 1 826 ? -8.384 11.468 15.037 1.00 88.25 826 GLU A C 1
ATOM 6653 O O . GLU A 1 826 ? -8.935 12.082 15.948 1.00 88.25 826 GLU A O 1
ATOM 6658 N N . ASN A 1 827 ? -7.981 10.198 15.157 1.00 91.00 827 ASN A N 1
ATOM 6659 C CA . ASN A 1 827 ? -8.214 9.377 16.343 1.00 91.00 827 ASN A CA 1
ATOM 6660 C C . ASN A 1 827 ? -6.933 9.248 17.177 1.00 91.00 827 ASN A C 1
ATOM 6662 O O . ASN A 1 827 ? -5.928 8.712 16.705 1.00 91.00 827 ASN A O 1
ATOM 6666 N N . ILE A 1 828 ? -6.980 9.673 18.441 1.00 92.25 828 ILE A N 1
ATOM 6667 C CA . ILE A 1 828 ? -5.880 9.554 19.405 1.00 92.25 828 ILE A CA 1
ATOM 6668 C C . ILE A 1 828 ? -6.297 8.609 20.533 1.00 92.25 828 ILE A C 1
ATOM 6670 O O . ILE A 1 828 ? -7.164 8.926 21.344 1.00 92.25 828 ILE A O 1
ATOM 6674 N N . VAL A 1 829 ? -5.649 7.448 20.618 1.00 92.06 829 VAL A N 1
ATOM 6675 C CA . VAL A 1 829 ? -5.858 6.446 21.670 1.00 92.06 829 VAL A CA 1
ATOM 6676 C C . VAL A 1 829 ? -4.772 6.590 22.731 1.00 92.06 829 VAL A C 1
ATOM 6678 O O . VAL A 1 829 ? -3.625 6.190 22.534 1.00 92.06 829 VAL A O 1
ATOM 6681 N N . PHE A 1 830 ? -5.138 7.122 23.890 1.00 92.06 830 PHE A N 1
ATOM 6682 C CA . PHE A 1 830 ? -4.273 7.250 25.054 1.00 92.06 830 PHE A CA 1
ATOM 6683 C C . PHE A 1 830 ? -4.449 6.064 26.010 1.00 92.06 830 PHE A C 1
ATOM 6685 O O . PHE A 1 830 ? -5.557 5.756 26.456 1.00 92.06 830 PHE A O 1
ATOM 6692 N N . LEU A 1 831 ? -3.339 5.406 26.356 1.00 89.44 831 LEU A N 1
ATOM 6693 C CA . LEU A 1 831 ? -3.314 4.338 27.361 1.00 89.44 831 LEU A CA 1
ATOM 6694 C C . LEU A 1 831 ? -2.647 4.790 28.654 1.00 89.44 831 LEU A C 1
ATOM 6696 O O . LEU A 1 831 ? -3.216 4.630 29.728 1.00 89.44 831 LEU A O 1
ATOM 6700 N N . LYS A 1 832 ? -1.413 5.291 28.560 1.00 87.88 832 LYS A N 1
ATOM 6701 C CA . LYS A 1 832 ? -0.644 5.764 29.713 1.00 87.88 832 LYS A CA 1
ATOM 6702 C C . LYS A 1 832 ? 0.567 6.564 29.256 1.00 87.88 832 LYS A C 1
ATOM 6704 O O . LYS A 1 832 ? 1.306 6.102 28.385 1.00 87.88 832 LYS A O 1
ATOM 6709 N N . SER A 1 833 ? 0.822 7.684 29.923 1.00 85.50 833 SER A N 1
ATOM 6710 C CA . SER A 1 833 ? 2.043 8.473 29.770 1.00 85.50 833 SER A CA 1
ATOM 6711 C C . SER A 1 833 ? 2.486 9.083 31.095 1.00 85.50 833 SER A C 1
ATOM 6713 O O . SER A 1 833 ? 1.724 9.098 32.057 1.00 85.50 833 SER A O 1
ATOM 6715 N N . THR A 1 834 ? 3.733 9.545 31.130 1.00 83.06 834 THR A N 1
ATOM 6716 C CA . THR A 1 834 ? 4.335 10.325 32.222 1.00 83.06 834 THR A CA 1
ATOM 6717 C C . THR A 1 834 ? 4.849 11.684 31.730 1.00 83.06 834 THR A C 1
ATOM 6719 O O . THR A 1 834 ? 5.659 12.302 32.407 1.00 83.06 834 THR A O 1
ATOM 6722 N N . ASP A 1 835 ? 4.473 12.094 30.516 1.00 84.00 835 ASP A N 1
ATOM 6723 C CA . ASP A 1 835 ? 4.872 13.367 29.906 1.00 84.00 835 ASP A CA 1
ATOM 6724 C C . ASP A 1 835 ? 3.796 14.431 30.151 1.00 84.00 835 ASP A C 1
ATOM 6726 O O . ASP A 1 835 ? 2.729 14.393 29.530 1.00 84.00 835 ASP A O 1
ATOM 6730 N N . ASP A 1 836 ? 4.096 15.372 31.046 1.00 85.94 836 ASP A N 1
ATOM 6731 C CA . ASP A 1 836 ? 3.190 16.445 31.463 1.00 85.94 836 ASP A CA 1
ATOM 6732 C C . ASP A 1 836 ? 2.765 17.329 30.282 1.00 85.94 836 ASP A C 1
ATOM 6734 O O . ASP A 1 836 ? 1.586 17.643 30.129 1.00 85.94 836 ASP A O 1
ATOM 6738 N N . SER A 1 837 ? 3.705 17.669 29.394 1.00 84.38 837 SER A N 1
ATOM 6739 C CA . SER A 1 837 ? 3.453 18.571 28.262 1.00 84.38 837 SER A CA 1
ATOM 6740 C C . SER A 1 837 ? 2.472 17.973 27.250 1.00 84.38 837 SER A C 1
ATOM 6742 O O . SER A 1 837 ? 1.606 18.660 26.693 1.00 84.38 837 SER A O 1
ATOM 6744 N N . MET A 1 838 ? 2.581 16.662 27.034 1.00 83.50 838 MET A N 1
ATOM 6745 C CA . MET A 1 838 ? 1.681 15.921 26.165 1.00 83.50 838 MET A CA 1
ATOM 6746 C C . MET A 1 838 ? 0.303 15.772 26.813 1.00 83.50 838 MET A C 1
ATOM 6748 O O . MET A 1 838 ? -0.705 16.010 26.149 1.00 83.50 838 MET A O 1
ATOM 6752 N N . ILE A 1 839 ? 0.248 15.452 28.110 1.00 87.56 839 ILE A N 1
ATOM 6753 C CA . ILE A 1 839 ? -1.018 15.342 28.842 1.00 87.56 839 ILE A CA 1
ATOM 6754 C C . ILE A 1 839 ? -1.768 16.679 28.829 1.00 87.56 839 ILE A C 1
ATOM 6756 O O . ILE A 1 839 ? -2.958 16.688 28.529 1.00 87.56 839 ILE A O 1
ATOM 6760 N N . ASP A 1 840 ? -1.092 17.807 29.053 1.00 88.25 840 ASP A N 1
ATOM 6761 C CA . ASP A 1 840 ? -1.708 19.139 28.966 1.00 88.25 840 ASP A CA 1
ATOM 6762 C C . ASP A 1 840 ? -2.313 19.418 27.586 1.00 88.25 840 ASP A C 1
ATOM 6764 O O . ASP A 1 840 ? -3.365 20.053 27.466 1.00 88.25 840 ASP A O 1
ATOM 6768 N N . THR A 1 841 ? -1.667 18.923 26.529 1.00 85.62 841 THR A N 1
ATOM 6769 C CA . THR A 1 841 ? -2.186 19.026 25.162 1.00 85.62 841 THR A CA 1
ATOM 6770 C C . THR A 1 841 ? -3.454 18.184 24.996 1.00 85.62 841 THR A C 1
ATOM 6772 O O . THR A 1 841 ? -4.451 18.689 24.483 1.00 85.62 841 THR A O 1
ATOM 6775 N N . LEU A 1 842 ? -3.471 16.944 25.499 1.00 87.62 842 LEU A N 1
ATOM 6776 C CA . LEU A 1 842 ? -4.658 16.078 25.458 1.00 87.62 842 LEU A CA 1
ATOM 6777 C C . LEU A 1 842 ? -5.816 16.609 26.314 1.00 87.62 842 LEU A C 1
ATOM 6779 O O . LEU A 1 842 ? -6.970 16.505 25.907 1.00 87.62 842 LEU A O 1
ATOM 6783 N N . VAL A 1 843 ? -5.529 17.215 27.469 1.00 90.25 843 VAL A N 1
ATOM 6784 C CA . VAL A 1 843 ? -6.538 17.868 28.319 1.00 90.25 843 VAL A CA 1
ATOM 6785 C C . VAL A 1 843 ? -7.219 18.998 27.549 1.00 90.25 843 VAL A C 1
ATOM 6787 O O . VAL A 1 843 ? -8.447 19.072 27.541 1.00 90.25 843 VAL A O 1
ATOM 6790 N N . LYS A 1 844 ? -6.450 19.828 26.835 1.00 88.31 844 LYS A N 1
ATOM 6791 C CA . LYS A 1 844 ? -7.005 20.877 25.963 1.00 88.31 844 LYS A CA 1
ATOM 6792 C C . LYS A 1 844 ? -7.822 20.292 24.810 1.00 88.31 844 LYS A C 1
ATOM 6794 O O . LYS A 1 844 ? -8.895 20.807 24.517 1.00 88.31 844 LYS A O 1
ATOM 6799 N N . MET A 1 845 ? -7.350 19.207 24.191 1.00 86.56 845 MET A N 1
ATOM 6800 C CA . MET A 1 845 ? -8.082 18.512 23.122 1.00 86.56 845 MET A CA 1
ATOM 6801 C C . MET A 1 845 ? -9.384 17.860 23.610 1.00 86.56 845 MET A C 1
ATOM 6803 O O . MET A 1 845 ? -10.318 17.741 22.828 1.00 86.56 845 MET A O 1
ATOM 6807 N N . SER A 1 846 ? -9.476 17.468 24.888 1.00 86.56 846 SER A N 1
ATOM 6808 C CA . SER A 1 846 ? -10.697 16.883 25.467 1.00 86.56 846 SER A CA 1
ATOM 6809 C C . SER A 1 846 ? -11.865 17.873 25.591 1.00 86.56 846 SER A C 1
ATOM 6811 O O . SER A 1 846 ? -12.995 17.455 25.839 1.00 86.56 846 SER A O 1
ATOM 6813 N N . GLY A 1 847 ? -11.598 19.170 25.407 1.00 86.56 847 GLY A N 1
ATOM 6814 C CA . GLY A 1 847 ? -12.582 20.240 25.512 1.00 86.56 847 GLY A CA 1
ATOM 6815 C C . GLY A 1 847 ? -12.911 20.637 26.951 1.00 86.56 847 GLY A C 1
ATOM 6816 O O . GLY A 1 847 ? -12.386 20.085 27.926 1.00 86.56 847 GLY A O 1
ATOM 6817 N N . THR A 1 848 ? -13.794 21.625 27.083 1.00 87.69 848 THR A N 1
ATOM 6818 C CA . THR A 1 848 ? -14.274 22.142 28.368 1.00 87.69 848 THR A CA 1
ATOM 6819 C C . THR A 1 848 ? -15.775 21.911 28.538 1.00 87.69 848 THR A C 1
ATOM 6821 O O . THR A 1 848 ? -16.522 21.724 27.579 1.00 87.69 848 THR A O 1
ATOM 6824 N N . THR A 1 849 ? -16.194 21.843 29.798 1.00 84.81 849 THR A N 1
ATOM 6825 C CA . THR A 1 849 ? -17.579 21.701 30.240 1.00 84.81 849 THR A CA 1
ATOM 6826 C C . THR A 1 849 ? -17.826 22.638 31.414 1.00 84.81 849 THR A C 1
ATOM 6828 O O . THR A 1 849 ? -16.954 22.844 32.267 1.00 84.81 849 THR A O 1
ATOM 6831 N N . HIS A 1 850 ? -19.022 23.205 31.470 1.00 80.81 850 HIS A N 1
ATOM 6832 C CA . HIS A 1 850 ? -19.466 24.090 32.526 1.00 80.81 850 HIS A CA 1
ATOM 6833 C C . HIS A 1 850 ? -20.275 23.294 33.550 1.00 80.81 850 HIS A C 1
ATOM 6835 O O . HIS A 1 850 ? -21.356 22.779 33.270 1.00 80.81 850 HIS A O 1
ATOM 6841 N N . GLU A 1 851 ? -19.764 23.198 34.780 1.00 69.75 851 GLU A N 1
ATOM 6842 C CA . GLU A 1 851 ? -20.484 22.550 35.880 1.00 69.75 851 GLU A CA 1
ATOM 6843 C C . GLU A 1 851 ? -20.862 23.590 36.938 1.00 69.75 851 GLU A C 1
ATOM 6845 O O . GLU A 1 851 ? -20.004 24.279 37.499 1.00 69.75 851 GLU A O 1
ATOM 6850 N N . SER A 1 852 ? -22.158 23.689 37.237 1.00 66.62 852 SER A N 1
ATOM 6851 C CA . SER A 1 852 ? -22.659 24.487 38.354 1.00 66.62 852 SER A CA 1
ATOM 6852 C C . SER A 1 852 ? -22.451 23.719 39.654 1.00 66.62 852 SER A C 1
ATOM 6854 O O . SER A 1 852 ? -23.151 22.745 39.938 1.00 66.62 852 SER A O 1
ATOM 6856 N N . ARG A 1 853 ? -21.483 24.154 40.463 1.00 63.41 853 ARG A N 1
ATOM 6857 C CA . ARG A 1 853 ? -21.262 23.607 41.806 1.00 63.41 853 ARG A CA 1
ATOM 6858 C C . ARG A 1 853 ? -21.690 24.606 42.863 1.00 63.41 853 ARG A C 1
ATOM 6860 O O . ARG A 1 853 ? -21.629 25.820 42.683 1.00 63.41 853 ARG A O 1
ATOM 6867 N N . VAL A 1 854 ? -22.124 24.067 43.995 1.00 65.12 854 VAL A N 1
ATOM 6868 C CA . VAL A 1 854 ? -22.349 24.853 45.204 1.00 65.12 854 VAL A CA 1
ATOM 6869 C C . VAL A 1 854 ? -20.976 25.219 45.763 1.00 65.12 854 VAL A C 1
ATOM 6871 O O . VAL A 1 854 ? -20.314 24.389 46.383 1.00 65.12 854 VAL A O 1
ATOM 6874 N N . ASP A 1 855 ? -20.539 26.447 45.504 1.00 58.16 855 ASP A N 1
ATOM 6875 C CA . ASP A 1 855 ? -19.203 26.931 45.862 1.00 58.16 855 ASP A CA 1
ATOM 6876 C C . ASP A 1 855 ? -19.077 27.208 47.365 1.00 58.16 855 ASP A C 1
ATOM 6878 O O . ASP A 1 855 ? -18.004 27.050 47.947 1.00 58.16 855 ASP A O 1
ATOM 6882 N N . GLN A 1 856 ? -20.180 27.585 48.018 1.00 58.03 856 GLN A N 1
ATOM 6883 C CA . GLN A 1 856 ? -20.199 27.867 49.448 1.00 58.03 856 GLN A CA 1
ATOM 6884 C C . GLN A 1 856 ? -21.544 27.483 50.073 1.00 58.03 856 GLN A C 1
ATOM 6886 O O . GLN A 1 856 ? -22.614 27.822 49.563 1.00 58.03 856 GLN A O 1
ATOM 6891 N N . LYS A 1 857 ? -21.480 26.786 51.214 1.00 63.41 857 LYS A N 1
ATOM 6892 C CA . LYS A 1 857 ? -22.623 26.509 52.091 1.00 63.41 857 LYS A CA 1
ATOM 6893 C C . LYS A 1 857 ? -22.511 27.400 53.325 1.00 63.41 857 LYS A C 1
ATOM 6895 O O . LYS A 1 857 ? -21.718 27.109 54.219 1.00 63.41 857 LYS A O 1
ATOM 6900 N N . THR A 1 858 ? -23.311 28.459 53.393 1.00 52.56 858 THR A N 1
ATOM 6901 C CA . THR A 1 858 ? -23.352 29.343 54.567 1.00 52.56 858 THR A CA 1
ATOM 6902 C C . THR A 1 858 ? -24.517 28.926 55.455 1.00 52.56 858 THR A C 1
ATOM 6904 O O . THR A 1 858 ? -25.676 28.946 55.040 1.00 52.56 858 THR A O 1
ATOM 6907 N N . ILE A 1 859 ? -24.201 28.500 56.679 1.00 52.03 859 ILE A N 1
ATOM 6908 C CA . ILE A 1 859 ? -25.191 28.104 57.683 1.00 52.03 859 ILE A CA 1
ATOM 6909 C C . ILE A 1 859 ? -25.337 29.269 58.659 1.00 52.03 859 ILE A C 1
ATOM 6911 O O . ILE A 1 859 ? -24.511 29.433 59.555 1.00 52.03 859 ILE A O 1
ATOM 6915 N N . THR A 1 860 ? -26.383 30.074 58.494 1.00 51.94 860 THR A N 1
ATOM 6916 C CA . THR A 1 860 ? -26.693 31.159 59.432 1.00 51.94 860 THR A CA 1
ATOM 6917 C C . THR A 1 860 ? -27.581 30.604 60.544 1.00 51.94 860 THR A C 1
ATOM 6919 O O . THR A 1 860 ? -28.707 30.171 60.293 1.00 51.94 860 THR A O 1
ATOM 6922 N N . ARG A 1 861 ? -27.067 30.571 61.779 1.00 46.06 861 ARG A N 1
ATOM 6923 C CA . ARG A 1 861 ? -27.847 30.256 62.987 1.00 46.06 861 ARG A CA 1
ATOM 6924 C C . ARG A 1 861 ? -28.011 31.525 63.815 1.00 46.06 861 ARG A C 1
ATOM 6926 O O . ARG A 1 861 ? -27.083 31.925 64.509 1.00 46.06 861 ARG A O 1
ATOM 6933 N N . ASP A 1 862 ? -29.194 32.127 63.748 1.00 46.75 862 ASP A N 1
ATOM 6934 C CA . ASP A 1 862 ? -29.584 33.193 64.672 1.00 46.75 862 ASP A CA 1
ATOM 6935 C C . ASP A 1 862 ? -29.889 32.595 66.050 1.00 46.75 862 ASP A C 1
ATOM 6937 O O . ASP A 1 862 ? -30.839 31.825 66.203 1.00 46.75 862 ASP A O 1
ATOM 6941 N N . ASN A 1 863 ? -29.088 32.956 67.056 1.00 49.19 863 ASN A N 1
ATOM 6942 C CA . ASN A 1 863 ? -29.196 32.431 68.424 1.00 49.19 863 ASN A CA 1
ATOM 6943 C C . ASN A 1 863 ? -30.026 33.314 69.383 1.00 49.19 863 ASN A C 1
ATOM 6945 O O . ASN A 1 863 ? -30.146 32.974 70.557 1.00 49.19 863 ASN A O 1
ATOM 6949 N N . GLU A 1 864 ? -30.623 34.423 68.934 1.00 47.69 864 GLU A N 1
ATOM 6950 C CA . GLU A 1 864 ? -31.206 35.429 69.846 1.00 47.69 864 GLU A CA 1
ATOM 6951 C C . GLU A 1 864 ? -32.713 35.314 70.151 1.00 47.69 864 GLU A C 1
ATOM 6953 O O . GLU A 1 864 ? -33.255 36.141 70.882 1.00 47.69 864 GLU A O 1
ATOM 6958 N N . ARG A 1 865 ? -33.433 34.283 69.687 1.00 48.38 865 ARG A N 1
ATOM 6959 C CA . ARG A 1 865 ? -34.846 34.080 70.080 1.00 48.38 865 ARG A CA 1
ATOM 6960 C C . ARG A 1 865 ? -35.165 32.613 70.355 1.00 48.38 865 ARG A C 1
ATOM 6962 O O . ARG A 1 865 ? -35.527 31.858 69.463 1.00 48.38 865 ARG A O 1
ATOM 6969 N N . ILE A 1 866 ? -35.071 32.237 71.631 1.00 47.00 866 ILE A N 1
ATOM 6970 C CA . ILE A 1 866 ? -35.190 30.858 72.144 1.00 47.00 866 ILE A CA 1
ATOM 6971 C C . ILE A 1 866 ? -36.627 30.285 72.087 1.00 47.00 866 ILE A C 1
ATOM 6973 O O . ILE A 1 866 ? -36.802 29.086 72.279 1.00 47.00 866 ILE A O 1
ATOM 6977 N N . LEU A 1 867 ? -37.667 31.077 71.783 1.00 39.50 867 LEU A N 1
ATOM 6978 C CA . LEU A 1 867 ? -39.060 30.612 71.931 1.00 39.50 867 LEU A CA 1
ATOM 6979 C C . LEU A 1 867 ? -39.819 30.215 70.654 1.00 39.50 867 LEU A C 1
ATOM 6981 O O . LEU A 1 867 ? -40.903 29.656 70.776 1.00 39.50 867 LEU A O 1
ATOM 6985 N N . ASN A 1 868 ? -39.276 30.423 69.452 1.00 44.69 868 ASN A N 1
ATOM 6986 C CA . ASN A 1 868 ? -39.876 29.903 68.217 1.00 44.69 868 ASN A CA 1
ATOM 6987 C C . ASN A 1 868 ? -38.847 29.039 67.489 1.00 44.69 868 ASN A C 1
ATOM 6989 O O . ASN A 1 868 ? -37.717 29.472 67.281 1.00 44.69 868 ASN A O 1
ATOM 6993 N N . ARG A 1 869 ? -39.232 27.811 67.112 1.00 46.47 869 ARG A N 1
ATOM 6994 C CA . ARG A 1 869 ? -38.420 26.921 66.268 1.00 46.47 869 ARG A CA 1
ATOM 6995 C C . ARG A 1 869 ? -38.045 27.663 64.982 1.00 46.47 869 ARG A C 1
ATOM 6997 O O . ARG A 1 869 ? -38.860 27.758 64.071 1.00 46.47 869 ARG A O 1
ATOM 7004 N N . ASN A 1 870 ? -36.825 28.187 64.928 1.00 42.03 870 ASN A N 1
ATOM 7005 C CA . ASN A 1 870 ? -36.261 28.777 63.725 1.00 42.03 870 ASN A CA 1
ATOM 7006 C C . ASN A 1 870 ? -35.780 27.658 62.798 1.00 42.03 870 ASN A C 1
ATOM 7008 O O . ASN A 1 870 ? -34.956 26.821 63.175 1.00 42.03 870 ASN A O 1
ATOM 7012 N N . GLU A 1 871 ? -36.290 27.670 61.570 1.00 47.22 871 GLU A N 1
ATOM 7013 C CA . GLU A 1 871 ? -35.704 26.959 60.442 1.00 47.22 871 GLU A CA 1
ATOM 7014 C C . GLU A 1 871 ? -34.298 27.521 60.207 1.00 47.22 871 GLU A C 1
ATOM 7016 O O . GLU A 1 871 ? -34.126 28.711 59.942 1.00 47.22 871 GLU A O 1
ATOM 7021 N N . GLY A 1 872 ? -33.269 26.682 60.333 1.00 45.59 872 GLY A N 1
ATOM 7022 C CA . GLY A 1 872 ? -31.927 27.074 59.918 1.00 45.59 872 GLY A CA 1
ATOM 7023 C C . GLY A 1 872 ? -31.944 27.371 58.421 1.00 45.59 872 GLY A C 1
ATOM 7024 O O . GLY A 1 872 ? -32.097 26.448 57.622 1.00 45.59 872 GLY A O 1
ATOM 7025 N N . LYS A 1 873 ? -31.795 28.641 58.031 1.00 50.28 873 LYS A N 1
ATOM 7026 C CA . LYS A 1 873 ? -31.651 29.012 56.620 1.00 50.28 873 LYS A CA 1
ATOM 7027 C C . LYS A 1 873 ? -30.266 28.579 56.149 1.00 50.28 873 LYS A C 1
ATOM 7029 O O . LYS A 1 873 ? -29.253 29.166 56.525 1.00 50.28 873 LYS A O 1
ATOM 7034 N N . ILE A 1 874 ? -30.230 27.520 55.348 1.00 54.47 874 ILE A N 1
ATOM 7035 C CA . ILE A 1 874 ? -29.030 27.098 54.628 1.00 54.47 874 ILE A CA 1
ATOM 7036 C C . ILE A 1 874 ? -29.021 27.876 53.314 1.00 54.47 874 ILE A C 1
ATOM 7038 O O . ILE A 1 874 ? -29.888 27.661 52.472 1.00 54.47 874 ILE A O 1
ATOM 7042 N N . SER A 1 875 ? -28.072 28.800 53.160 1.00 52.03 875 SER A N 1
ATOM 7043 C CA . SER A 1 875 ? -27.860 29.499 51.892 1.00 52.03 875 SER A CA 1
ATOM 7044 C C . SER A 1 875 ? -26.813 28.746 51.074 1.00 52.03 875 SER A C 1
ATOM 7046 O O . SER A 1 875 ? -25.719 28.457 51.574 1.00 52.03 875 SER A O 1
ATOM 7048 N N . TYR A 1 876 ? -27.164 28.407 49.835 1.00 55.28 876 TYR A N 1
ATOM 7049 C CA . TYR A 1 876 ? -26.282 27.779 48.858 1.00 55.28 876 TYR A CA 1
ATOM 7050 C C . TYR A 1 876 ? -25.981 28.792 47.756 1.00 55.28 876 TYR A C 1
ATOM 7052 O O . TYR A 1 876 ? -26.893 29.222 47.055 1.00 55.28 876 TYR A O 1
ATOM 7060 N N . THR A 1 877 ? -24.712 29.161 47.591 1.00 60.94 877 THR A N 1
ATOM 7061 C CA . THR A 1 877 ? -24.282 29.962 46.438 1.00 60.94 877 THR A CA 1
ATOM 7062 C C . THR A 1 877 ? -23.794 29.004 45.358 1.00 60.94 877 THR A C 1
ATOM 7064 O O . THR A 1 877 ? -22.792 28.314 45.558 1.00 60.94 877 THR A O 1
ATOM 7067 N N . MET A 1 878 ? -24.515 28.921 44.239 1.00 60.44 878 MET A N 1
ATOM 7068 C CA . MET A 1 878 ? -24.111 28.131 43.072 1.00 60.44 878 MET A CA 1
ATOM 7069 C C . MET A 1 878 ? -23.318 29.016 42.114 1.00 60.44 878 MET A C 1
ATOM 7071 O O . MET A 1 878 ? -23.778 30.095 41.750 1.00 60.44 878 MET A O 1
ATOM 7075 N N . ALA A 1 879 ? -22.134 28.561 41.717 1.00 66.69 879 ALA A N 1
ATOM 7076 C CA . ALA A 1 879 ? -21.324 29.209 40.697 1.00 66.69 879 ALA A CA 1
ATOM 7077 C C . ALA A 1 879 ? -21.058 28.214 39.567 1.00 66.69 879 ALA A C 1
ATOM 7079 O O . ALA A 1 879 ? -20.703 27.056 39.806 1.00 66.69 879 ALA A O 1
ATOM 7080 N N . THR A 1 880 ? -21.237 28.669 38.331 1.00 70.88 880 THR A N 1
ATOM 7081 C CA . THR A 1 880 ? -20.881 27.906 37.134 1.00 70.88 880 THR A CA 1
ATOM 7082 C C . THR A 1 880 ? -19.407 28.151 36.839 1.00 70.88 880 THR A C 1
ATOM 7084 O O . THR A 1 880 ? -19.004 29.293 36.626 1.00 70.88 880 THR A O 1
ATOM 7087 N N . LYS A 1 881 ? -18.596 27.090 36.863 1.00 77.94 881 LYS A N 1
ATOM 7088 C CA . LYS A 1 881 ? -17.163 27.153 36.550 1.00 77.94 881 LYS A CA 1
ATOM 7089 C C . LYS A 1 881 ? -16.864 26.342 35.300 1.00 77.94 881 LYS A C 1
ATOM 7091 O O . LYS A 1 881 ? -17.324 25.206 35.179 1.00 77.94 881 LYS A O 1
ATOM 7096 N N . GLU A 1 882 ? -16.063 26.922 34.412 1.00 81.94 882 GLU A N 1
ATOM 7097 C CA . GLU A 1 882 ? -15.472 26.205 33.288 1.00 81.94 882 GLU A CA 1
ATOM 7098 C C . GLU A 1 882 ? -14.409 25.230 33.812 1.00 81.94 882 GLU A C 1
ATOM 7100 O O . GLU A 1 882 ? -13.553 25.592 34.627 1.00 81.94 882 GLU A O 1
ATOM 7105 N N . ARG A 1 883 ? -14.468 23.977 33.362 1.00 84.19 883 ARG A N 1
ATOM 7106 C CA . ARG A 1 883 ? -13.453 22.964 33.656 1.00 84.19 883 ARG A CA 1
ATOM 7107 C C . ARG A 1 883 ? -13.200 22.083 32.436 1.00 84.19 883 ARG A C 1
ATOM 7109 O O . ARG A 1 883 ? -14.125 21.860 31.663 1.00 84.19 883 ARG A O 1
ATOM 7116 N N . PRO A 1 884 ? -11.994 21.521 32.265 1.00 87.88 884 PRO A N 1
ATOM 7117 C CA . PRO A 1 884 ? -11.781 20.506 31.241 1.00 87.88 884 PRO A CA 1
ATOM 7118 C C . PRO A 1 884 ? -12.660 19.273 31.504 1.00 87.88 884 PRO A C 1
ATOM 7120 O O . PRO A 1 884 ? -12.938 18.930 32.663 1.00 87.88 884 PRO A O 1
ATOM 7123 N N . VAL A 1 885 ? -13.095 18.612 30.427 1.00 88.12 885 VAL A N 1
ATOM 7124 C CA . VAL A 1 885 ? -13.930 17.399 30.498 1.00 88.12 885 VAL A CA 1
ATOM 7125 C C . VAL A 1 885 ? -13.196 16.284 31.237 1.00 88.12 885 VAL A C 1
ATOM 7127 O O . VAL A 1 885 ? -13.760 15.672 32.148 1.00 88.12 885 VAL A O 1
ATOM 7130 N N . ILE A 1 886 ? -11.927 16.065 30.880 1.00 89.62 886 ILE A N 1
ATOM 7131 C CA . ILE A 1 886 ? -11.020 15.123 31.539 1.00 89.62 886 ILE A CA 1
ATOM 7132 C C . ILE A 1 886 ? -9.881 15.920 32.178 1.00 89.62 886 ILE A C 1
ATOM 7134 O O . ILE A 1 886 ? -9.225 16.722 31.516 1.00 89.62 886 ILE A O 1
ATOM 7138 N N . GLN A 1 887 ? -9.640 15.722 33.474 1.00 90.00 887 GLN A N 1
ATOM 7139 C CA . GLN A 1 887 ? -8.617 16.481 34.191 1.00 90.00 887 GLN A CA 1
ATOM 7140 C C . GLN A 1 887 ? -7.218 15.899 33.968 1.00 90.00 887 GLN A C 1
ATOM 7142 O O . GLN A 1 887 ? -7.054 14.711 33.700 1.00 90.00 887 GLN A O 1
ATOM 7147 N N . PHE A 1 888 ? -6.186 16.719 34.185 1.00 89.25 888 PHE A N 1
ATOM 7148 C CA . PHE A 1 888 ? -4.785 16.279 34.148 1.00 89.25 888 PHE A CA 1
ATOM 7149 C C . PHE A 1 888 ? -4.537 15.032 35.016 1.00 89.25 888 PHE A C 1
ATOM 7151 O O . PHE A 1 888 ? -3.929 14.059 34.572 1.00 89.25 888 PHE A O 1
ATOM 7158 N N . ASN A 1 889 ? -5.079 15.020 36.239 1.00 88.44 889 ASN A N 1
ATOM 7159 C CA . ASN A 1 889 ? -4.945 13.883 37.152 1.00 88.44 889 ASN A CA 1
ATOM 7160 C C . ASN A 1 889 ? -5.617 12.606 36.624 1.00 88.44 889 ASN A C 1
ATOM 7162 O O . ASN A 1 889 ? -5.117 11.517 36.898 1.00 88.44 889 ASN A O 1
ATOM 7166 N N . ASP A 1 890 ? -6.705 12.718 35.857 1.00 88.50 890 ASP A N 1
ATOM 7167 C CA . ASP A 1 890 ? -7.381 11.554 35.276 1.00 88.50 890 ASP A CA 1
ATOM 7168 C C . ASP A 1 890 ? -6.508 10.888 34.201 1.00 88.50 890 ASP A C 1
ATOM 7170 O O . ASP A 1 890 ? -6.438 9.659 34.136 1.00 88.50 890 ASP A O 1
ATOM 7174 N N . PHE A 1 891 ? -5.784 11.683 33.402 1.00 88.19 891 PHE A N 1
ATOM 7175 C CA . PHE A 1 891 ? -4.798 11.175 32.442 1.00 88.19 891 PHE A CA 1
ATOM 7176 C C . PHE A 1 891 ? -3.569 10.579 33.140 1.00 88.19 891 PHE A C 1
ATOM 7178 O O . PHE A 1 891 ? -3.130 9.480 32.792 1.00 88.19 891 PHE A O 1
ATOM 7185 N N . MET A 1 892 ? -3.023 11.280 34.138 1.00 86.94 892 MET A N 1
ATOM 7186 C CA . MET A 1 892 ? -1.793 10.877 34.829 1.00 86.94 892 MET A CA 1
ATOM 7187 C C . MET A 1 892 ? -1.976 9.594 35.656 1.00 86.94 892 MET A C 1
ATOM 7189 O O . MET A 1 892 ? -1.114 8.710 35.662 1.00 86.94 892 MET A O 1
ATOM 7193 N N . PHE A 1 893 ? -3.121 9.456 36.329 1.00 86.62 893 PHE A N 1
ATOM 7194 C CA . PHE A 1 893 ? -3.438 8.321 37.203 1.00 86.62 893 PHE A CA 1
ATOM 7195 C C . PHE A 1 893 ? -4.457 7.356 36.595 1.00 86.62 893 PHE A C 1
ATOM 7197 O O . PHE A 1 893 ? -5.147 6.639 37.326 1.00 86.62 893 PHE A O 1
ATOM 7204 N N . ILE A 1 894 ? -4.531 7.291 35.261 1.00 87.12 894 ILE A N 1
ATOM 7205 C CA . ILE A 1 894 ? -5.405 6.343 34.576 1.00 87.12 894 ILE A CA 1
ATOM 7206 C C . ILE A 1 894 ? -5.141 4.913 35.075 1.00 87.12 894 ILE A C 1
ATOM 7208 O O . ILE A 1 894 ? -4.002 4.428 35.134 1.00 87.12 894 ILE A O 1
ATOM 7212 N N . ALA A 1 895 ? -6.217 4.237 35.485 1.00 81.75 895 ALA A N 1
ATOM 7213 C CA . ALA A 1 895 ? -6.131 2.868 35.964 1.00 81.75 895 ALA A CA 1
ATOM 7214 C C . ALA A 1 895 ? -5.561 1.966 34.864 1.00 81.75 895 ALA A C 1
ATOM 7216 O O . ALA A 1 895 ? -5.823 2.153 33.674 1.00 81.75 895 ALA A O 1
ATOM 7217 N N . GLN A 1 896 ? -4.785 0.958 35.265 1.00 74.50 896 GLN A N 1
ATOM 7218 C CA . GLN A 1 896 ? -4.263 -0.009 34.307 1.00 74.50 896 GLN A CA 1
ATOM 7219 C C . GLN A 1 896 ? -5.426 -0.615 33.512 1.00 74.50 896 GLN A C 1
ATOM 7221 O O . GLN A 1 896 ? -6.439 -0.977 34.105 1.00 74.50 896 GLN A O 1
ATOM 7226 N N . ARG A 1 897 ? -5.228 -0.812 32.199 1.00 76.62 897 ARG A N 1
ATOM 7227 C CA . ARG A 1 897 ? -6.181 -1.458 31.267 1.00 76.62 897 ARG A CA 1
ATOM 7228 C C . ARG A 1 897 ? -7.364 -0.590 30.819 1.00 76.62 897 ARG A C 1
ATOM 7230 O O . ARG A 1 897 ? -8.098 -1.019 29.934 1.00 76.62 897 ARG A O 1
ATOM 7237 N N . ASN A 1 898 ? -7.504 0.618 31.359 1.00 87.12 898 ASN A N 1
ATOM 7238 C CA . ASN A 1 898 ? -8.405 1.626 30.808 1.00 87.12 898 ASN A CA 1
ATOM 7239 C C . ASN A 1 898 ? -7.729 2.370 29.650 1.00 87.12 898 ASN A C 1
ATOM 7241 O O . ASN A 1 898 ? -6.503 2.360 29.519 1.00 87.12 898 ASN A O 1
ATOM 7245 N N . SER A 1 899 ? -8.533 3.023 28.817 1.00 90.25 899 SER A N 1
ATOM 7246 C CA . SER A 1 899 ? -8.039 3.884 27.743 1.00 90.25 899 SER A CA 1
ATOM 7247 C C . SER A 1 899 ? -8.933 5.101 27.572 1.00 90.25 899 SER A C 1
ATOM 7249 O O . SER A 1 899 ? -10.122 5.058 27.888 1.00 90.25 899 SER A O 1
ATOM 7251 N N . ILE A 1 900 ? -8.373 6.163 27.013 1.00 92.56 900 ILE A N 1
ATOM 7252 C CA . ILE A 1 900 ? -9.115 7.346 26.585 1.00 92.56 900 ILE A CA 1
ATOM 7253 C C . ILE A 1 900 ? -8.915 7.475 25.080 1.00 92.56 900 ILE A C 1
ATOM 7255 O O . ILE A 1 900 ? -7.789 7.370 24.602 1.00 92.56 900 ILE A O 1
ATOM 7259 N N . VAL A 1 901 ? -9.997 7.658 24.335 1.00 92.50 901 VAL A N 1
ATOM 7260 C CA . VAL A 1 901 ? -9.955 7.922 22.899 1.00 92.50 901 VAL A CA 1
ATOM 7261 C C . VAL A 1 901 ? -10.479 9.328 22.670 1.00 92.50 901 VAL A C 1
ATOM 7263 O O . VAL A 1 901 ? -11.575 9.667 23.109 1.00 92.50 901 VAL A O 1
ATOM 7266 N N . ILE A 1 902 ? -9.666 10.154 22.024 1.00 91.44 902 ILE A N 1
ATOM 7267 C CA . ILE A 1 902 ? -10.015 11.519 21.644 1.00 91.44 902 ILE A CA 1
ATOM 7268 C C . ILE A 1 902 ? -10.131 11.538 20.129 1.00 91.44 902 ILE A C 1
ATOM 7270 O O . ILE A 1 902 ? -9.207 11.103 19.438 1.00 91.44 902 ILE A O 1
ATOM 7274 N N . LYS A 1 903 ? -11.261 12.032 19.636 1.00 87.44 903 LYS A N 1
ATOM 7275 C CA . LYS A 1 903 ? -11.523 12.228 18.217 1.00 87.44 903 LYS A CA 1
ATOM 7276 C C . LYS A 1 903 ? -11.714 13.716 17.950 1.00 87.44 903 LYS A C 1
ATOM 7278 O O . LYS A 1 903 ? -12.351 14.411 18.740 1.00 87.44 903 LYS A O 1
ATOM 7283 N N . ALA A 1 904 ? -11.135 14.219 16.866 1.00 79.50 904 ALA A N 1
ATOM 7284 C CA . ALA A 1 904 ? -11.276 15.625 16.505 1.00 79.50 904 ALA A CA 1
ATOM 7285 C C . ALA A 1 904 ? -12.752 15.983 16.239 1.00 79.50 904 ALA A C 1
ATOM 7287 O O . ALA A 1 904 ? -13.414 15.339 15.433 1.00 79.50 904 ALA A O 1
ATOM 7288 N N . GLY A 1 905 ? -13.259 17.022 16.909 1.00 78.62 905 GLY A N 1
ATOM 7289 C CA . GLY A 1 905 ? -14.631 17.516 16.724 1.00 78.62 905 GLY A CA 1
ATOM 7290 C C . GLY A 1 905 ? -15.722 16.729 17.458 1.00 78.62 905 GLY A C 1
ATOM 7291 O O . GLY A 1 905 ? -16.877 17.146 17.428 1.00 78.62 905 GLY A O 1
ATOM 7292 N N . GLU A 1 906 ? -15.374 15.646 18.154 1.00 84.44 906 GLU A N 1
ATOM 7293 C CA . GLU A 1 906 ? -16.314 14.819 18.909 1.00 84.44 906 GLU A CA 1
ATOM 7294 C C . GLU A 1 906 ? -15.943 14.740 20.395 1.00 84.44 906 GLU A C 1
ATOM 7296 O O . GLU A 1 906 ? -14.803 14.963 20.807 1.00 84.44 906 GLU A O 1
ATOM 7301 N N . SER A 1 907 ? -16.935 14.392 21.210 1.00 88.88 907 SER A N 1
ATOM 7302 C CA . SER A 1 907 ? -16.760 14.177 22.642 1.00 88.88 907 SER A CA 1
ATOM 7303 C C . SER A 1 907 ? -15.843 12.980 22.938 1.00 88.88 907 SER A C 1
ATOM 7305 O O . SER A 1 907 ? -15.971 11.932 22.301 1.00 88.88 907 SER A O 1
ATOM 7307 N N . PRO A 1 908 ? -14.913 13.087 23.907 1.00 92.50 908 PRO A N 1
ATOM 7308 C CA . PRO A 1 908 ? -13.966 12.019 24.203 1.00 92.50 908 PRO A CA 1
ATOM 7309 C C . PRO A 1 908 ? -14.649 10.758 24.752 1.00 92.50 908 PRO A C 1
ATOM 7311 O O . PRO A 1 908 ? -15.590 10.810 25.549 1.00 92.50 908 PRO A O 1
ATOM 7314 N N . ILE A 1 909 ? -14.099 9.599 24.392 1.00 92.56 909 ILE A N 1
ATOM 7315 C CA . ILE A 1 909 ? -14.532 8.285 24.870 1.00 92.56 909 ILE A CA 1
ATOM 7316 C C . ILE A 1 909 ? -13.594 7.834 25.986 1.00 92.56 909 ILE A C 1
ATOM 7318 O O . ILE A 1 909 ? -12.385 7.707 25.796 1.00 92.56 909 ILE A O 1
ATOM 7322 N N . TRP A 1 910 ? -14.148 7.519 27.155 1.00 92.06 910 TRP A N 1
ATOM 7323 C CA . TRP A 1 910 ? -13.380 6.932 28.252 1.00 92.06 910 TRP A CA 1
ATOM 7324 C C . TRP A 1 910 ? -13.779 5.472 28.468 1.00 92.06 910 TRP A C 1
ATOM 7326 O O . TRP A 1 910 ? -14.792 5.166 29.099 1.00 92.06 910 TRP A O 1
ATOM 7336 N N . ASN A 1 911 ? -12.930 4.563 27.989 1.00 90.25 911 ASN A N 1
ATOM 7337 C CA . ASN A 1 911 ? -13.101 3.126 28.164 1.00 90.25 911 ASN A CA 1
ATOM 7338 C C . ASN A 1 911 ? -12.696 2.709 29.574 1.00 90.25 911 ASN A C 1
ATOM 7340 O O . ASN A 1 911 ? -11.518 2.731 29.950 1.00 90.25 911 ASN A O 1
ATOM 7344 N N . ARG A 1 912 ? -13.696 2.309 30.354 1.00 85.75 912 ARG A N 1
ATOM 7345 C CA . ARG A 1 912 ? -13.561 1.845 31.734 1.00 85.75 912 ARG A CA 1
ATOM 7346 C C . ARG A 1 912 ? -14.654 0.828 32.008 1.00 85.75 912 ARG A C 1
ATOM 7348 O O . ARG A 1 912 ? -15.743 0.928 31.451 1.00 85.75 912 ARG A O 1
ATOM 7355 N N . ASN A 1 913 ? -14.403 -0.097 32.929 1.00 84.12 913 ASN A N 1
ATOM 7356 C CA . ASN A 1 913 ? -15.435 -1.011 33.412 1.00 84.12 913 ASN A CA 1
ATOM 7357 C C . ASN A 1 913 ? -16.077 -1.835 32.271 1.00 84.12 913 ASN A C 1
ATOM 7359 O O . ASN A 1 913 ? -15.388 -2.596 31.598 1.00 84.12 913 ASN A O 1
ATOM 7363 N N . GLU A 1 914 ? -17.382 -1.684 32.042 1.00 82.81 914 GLU A N 1
ATOM 7364 C CA . GLU A 1 914 ? -18.145 -2.395 31.010 1.00 82.81 914 GLU A CA 1
ATOM 7365 C C . GLU A 1 914 ? -17.647 -2.140 29.579 1.00 82.81 914 GLU A C 1
ATOM 7367 O O . GLU A 1 914 ? -17.820 -3.011 28.725 1.00 82.81 914 GLU A O 1
ATOM 7372 N N . THR A 1 915 ? -16.973 -1.005 29.345 1.00 87.44 915 THR A N 1
ATOM 7373 C CA . THR A 1 915 ? -16.369 -0.646 28.053 1.00 87.44 915 THR A CA 1
ATOM 7374 C C . THR A 1 915 ? -14.853 -0.852 27.977 1.00 87.44 915 THR A C 1
ATOM 7376 O O . THR A 1 915 ? -14.205 -0.445 27.012 1.00 87.44 915 THR A O 1
ATOM 7379 N N . ALA A 1 916 ? -14.247 -1.466 28.999 1.00 85.50 916 ALA A N 1
ATOM 7380 C CA . ALA A 1 916 ? -12.802 -1.670 29.048 1.00 85.50 916 ALA A CA 1
ATOM 7381 C C . ALA A 1 916 ? -12.312 -2.623 27.949 1.00 85.50 916 ALA A C 1
ATOM 7383 O O . ALA A 1 916 ? -12.975 -3.609 27.607 1.00 85.50 916 ALA A O 1
ATOM 7384 N N . TYR A 1 917 ? -11.098 -2.378 27.447 1.00 87.62 917 TYR A N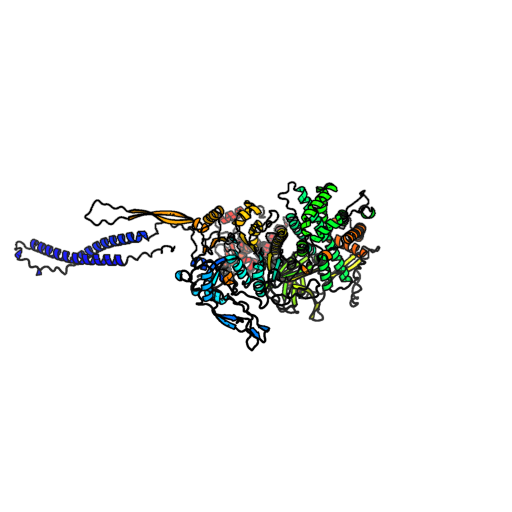 1
ATOM 7385 C CA . TYR A 1 917 ? -10.518 -3.250 26.436 1.00 87.62 917 TYR A CA 1
ATOM 7386 C C . TYR A 1 917 ? -10.230 -4.657 26.992 1.00 87.62 917 TYR A C 1
ATOM 7388 O O . TYR A 1 917 ? -9.641 -4.810 28.073 1.00 87.62 917 TYR A O 1
ATOM 7396 N N . PRO A 1 918 ? -10.627 -5.716 26.267 1.00 86.75 918 PRO A N 1
ATOM 7397 C CA . PRO A 1 918 ? -10.290 -7.084 26.612 1.00 86.75 918 PRO A CA 1
ATOM 7398 C C . PRO A 1 918 ? -8.809 -7.355 26.351 1.00 86.75 918 PRO A C 1
ATOM 7400 O O . PRO A 1 918 ? -8.192 -6.835 25.421 1.00 86.75 918 PRO A O 1
ATOM 7403 N N . MET A 1 919 ? -8.233 -8.217 27.181 1.00 86.94 919 MET A N 1
ATOM 7404 C CA . MET A 1 919 ? -6.833 -8.605 27.059 1.00 86.94 919 MET A CA 1
ATOM 7405 C C . MET A 1 919 ? -6.626 -9.696 26.005 1.00 86.94 919 MET A C 1
ATOM 7407 O O . MET A 1 919 ? -7.153 -10.806 26.128 1.00 86.94 919 MET A O 1
ATOM 7411 N N . SER A 1 920 ? -5.774 -9.418 25.017 1.00 85.19 920 SER A N 1
ATOM 7412 C CA . SER A 1 920 ? -5.463 -10.348 23.921 1.00 85.19 920 SER A CA 1
ATOM 7413 C C . SER A 1 920 ? -4.895 -11.701 24.352 1.00 85.19 920 SER A C 1
ATOM 7415 O O . SER A 1 920 ? -5.252 -12.706 23.741 1.00 85.19 920 SER A O 1
ATOM 7417 N N . TRP A 1 921 ? -4.079 -11.799 25.413 1.00 86.00 921 TRP A N 1
ATOM 7418 C CA . TRP A 1 921 ? -3.593 -13.106 25.891 1.00 86.00 921 TRP A CA 1
ATOM 7419 C C . TRP A 1 921 ? -4.737 -14.076 26.220 1.00 86.00 921 TRP A C 1
ATOM 7421 O O . TRP A 1 921 ? -4.587 -15.286 26.030 1.00 86.00 921 TRP A O 1
ATOM 7431 N N . ARG A 1 922 ? -5.884 -13.555 26.686 1.00 86.94 922 ARG A N 1
ATOM 7432 C CA . ARG A 1 922 ? -7.082 -14.358 26.940 1.00 86.94 922 ARG A CA 1
ATOM 7433 C C . ARG A 1 922 ? -7.880 -14.589 25.659 1.00 86.94 922 ARG A C 1
ATOM 7435 O O . ARG A 1 922 ? -8.309 -15.721 25.439 1.00 86.94 922 ARG A O 1
ATOM 7442 N N . LEU A 1 923 ? -8.015 -13.572 24.802 1.00 85.94 923 LEU A N 1
ATOM 7443 C CA . LEU A 1 923 ? -8.663 -13.693 23.485 1.00 85.94 923 LEU A CA 1
ATOM 7444 C C . LEU A 1 923 ? -8.018 -14.781 22.614 1.00 85.94 923 LEU A C 1
ATOM 7446 O O . LEU A 1 923 ? -8.710 -15.599 22.012 1.00 85.94 923 LEU A O 1
ATOM 7450 N N . PHE A 1 924 ? -6.687 -14.848 22.602 1.00 84.12 924 PHE A N 1
ATOM 7451 C CA . PHE A 1 924 ? -5.916 -15.721 21.713 1.00 84.12 924 PHE A CA 1
ATOM 7452 C C . PHE A 1 924 ? -5.441 -17.023 22.366 1.00 84.12 924 PHE A C 1
ATOM 7454 O O . PHE A 1 924 ? -4.688 -17.791 21.761 1.00 84.12 924 PHE A O 1
ATOM 7461 N N . GLN A 1 925 ? -5.905 -17.341 23.578 1.00 81.38 925 GLN A N 1
ATOM 7462 C CA . GLN A 1 925 ? -5.550 -18.601 24.235 1.00 81.38 925 GLN A CA 1
ATOM 7463 C C . GLN A 1 925 ? -5.987 -19.822 23.401 1.00 81.38 925 GLN A C 1
ATOM 7465 O O . GLN A 1 925 ? -5.228 -20.790 23.259 1.00 81.38 925 GLN A O 1
ATOM 7470 N N . ASN A 1 926 ? -7.174 -19.726 22.789 1.00 80.00 926 ASN A N 1
ATOM 7471 C CA . ASN A 1 926 ? -7.778 -20.725 21.903 1.00 80.00 926 ASN A CA 1
ATOM 7472 C C . ASN A 1 926 ? -7.739 -20.291 20.424 1.00 80.00 926 ASN A C 1
ATOM 7474 O O . ASN A 1 926 ? -8.739 -20.373 19.716 1.00 80.00 926 ASN A O 1
ATOM 7478 N N . GLN A 1 927 ? -6.589 -19.813 19.947 1.00 78.62 927 GLN A N 1
ATOM 7479 C CA . GLN A 1 927 ? -6.416 -19.444 18.538 1.00 78.62 927 GLN A CA 1
ATOM 7480 C C . GLN A 1 927 ? -6.175 -20.665 17.630 1.00 78.62 927 GLN A C 1
ATOM 7482 O O . GLN A 1 927 ? -5.817 -21.754 18.091 1.00 78.62 927 GLN A O 1
ATOM 7487 N N . ILE A 1 928 ? -6.339 -20.462 16.320 1.00 80.50 928 ILE A N 1
ATOM 7488 C CA . ILE A 1 928 ? -6.068 -21.455 15.278 1.00 80.50 928 ILE A CA 1
ATOM 7489 C C . ILE A 1 928 ? -4.595 -21.883 15.342 1.00 80.50 928 ILE A C 1
ATOM 7491 O O . ILE A 1 928 ? -3.688 -21.064 15.203 1.00 80.50 928 ILE A O 1
ATOM 7495 N N . LYS A 1 929 ? -4.355 -23.181 15.536 1.00 78.62 929 LYS A N 1
ATOM 7496 C CA . LYS A 1 929 ? -3.017 -23.785 15.574 1.00 78.62 929 LYS A CA 1
ATOM 7497 C C . LYS A 1 929 ? -2.951 -24.941 14.592 1.00 78.62 929 LYS A C 1
ATOM 7499 O O . LYS A 1 929 ? -3.954 -25.617 14.370 1.00 78.62 929 LYS A O 1
ATOM 7504 N N . LEU A 1 930 ? -1.765 -25.176 14.037 1.00 73.00 930 LEU A N 1
ATOM 7505 C CA . LEU A 1 930 ? -1.504 -26.357 13.227 1.00 73.00 930 LEU A CA 1
ATOM 7506 C C . LEU A 1 930 ? -1.130 -27.516 14.170 1.00 73.00 930 LEU A C 1
ATOM 7508 O O . LEU A 1 930 ? -0.138 -27.401 14.895 1.00 73.00 930 LEU A O 1
ATOM 7512 N N . PRO A 1 931 ? -1.914 -28.603 14.226 1.00 67.06 931 PRO A N 1
ATOM 7513 C CA . PRO A 1 931 ? -1.633 -29.713 15.132 1.00 67.06 931 PRO A CA 1
ATOM 7514 C C . PRO A 1 931 ? -0.261 -30.342 14.835 1.00 67.06 931 PRO A C 1
ATOM 7516 O O . PRO A 1 931 ? 0.145 -30.456 13.680 1.00 67.06 931 PRO A O 1
ATOM 7519 N N . GLY A 1 932 ? 0.500 -30.677 15.882 1.00 63.62 932 GLY A N 1
ATOM 7520 C CA . GLY A 1 932 ? 1.818 -31.321 15.768 1.00 63.62 932 GLY A CA 1
ATOM 7521 C C . GLY A 1 932 ? 2.986 -30.440 15.285 1.00 63.62 932 GLY A C 1
ATOM 7522 O O . GLY A 1 932 ? 4.135 -30.852 15.426 1.00 63.62 932 GLY A O 1
ATOM 7523 N N . LYS A 1 933 ? 2.752 -29.219 14.775 1.00 71.69 933 LYS A N 1
ATOM 7524 C CA . LYS A 1 933 ? 3.818 -28.299 14.326 1.00 71.69 933 LYS A CA 1
ATOM 7525 C C . LYS A 1 933 ? 3.801 -26.987 15.104 1.00 71.69 933 LYS A C 1
ATOM 7527 O O . LYS A 1 933 ? 2.807 -26.268 15.117 1.00 71.69 933 LYS A O 1
ATOM 7532 N N . LYS A 1 934 ? 4.936 -26.645 15.716 1.00 71.50 934 LYS A N 1
ATOM 7533 C CA . LYS A 1 934 ? 5.173 -25.329 16.320 1.00 71.50 934 LYS A CA 1
ATOM 7534 C C . LYS A 1 934 ? 6.193 -24.578 15.477 1.00 71.50 934 LYS A C 1
ATOM 7536 O O . LYS A 1 934 ? 7.284 -25.092 15.244 1.00 71.50 934 LYS A O 1
ATOM 7541 N N . PHE A 1 935 ? 5.833 -23.376 15.050 1.00 79.12 935 PHE A N 1
ATOM 7542 C CA . PHE A 1 935 ? 6.764 -22.460 14.406 1.00 79.12 935 PHE A CA 1
ATOM 7543 C C . PHE A 1 935 ? 7.337 -21.508 15.456 1.00 79.12 935 PHE A C 1
ATOM 7545 O O . PHE A 1 935 ? 6.624 -21.049 16.347 1.00 79.12 935 PHE A O 1
ATOM 7552 N N . SER A 1 936 ? 8.630 -21.243 15.358 1.00 80.31 936 SER A N 1
ATOM 7553 C CA . SER A 1 936 ? 9.331 -20.174 16.063 1.00 80.31 936 SER A CA 1
ATOM 7554 C C . SER A 1 936 ? 9.877 -19.204 15.024 1.00 80.31 936 SER A C 1
ATOM 7556 O O . SER A 1 936 ? 9.955 -19.549 13.847 1.00 80.31 936 SER A O 1
ATOM 7558 N N . LEU A 1 937 ? 10.320 -18.018 15.440 1.00 77.50 937 LEU A N 1
ATOM 7559 C CA . LEU A 1 937 ? 10.878 -17.017 14.524 1.00 77.50 937 LEU A CA 1
ATOM 7560 C C . LEU A 1 937 ? 11.997 -17.573 13.615 1.00 77.50 937 LEU A C 1
ATOM 7562 O O . LEU A 1 937 ? 12.164 -17.136 12.482 1.00 77.50 937 LEU A O 1
ATOM 7566 N N . GLN A 1 938 ? 12.738 -18.577 14.090 1.00 74.50 938 GLN A N 1
ATOM 7567 C CA . GLN A 1 938 ? 13.796 -19.234 13.322 1.00 74.50 938 GLN A CA 1
ATOM 7568 C C . GLN A 1 938 ? 13.275 -20.267 12.316 1.00 74.50 938 GLN A C 1
ATOM 7570 O O . GLN A 1 938 ? 13.925 -20.499 11.302 1.00 74.50 938 GLN A O 1
ATOM 7575 N N . THR A 1 939 ? 12.134 -20.906 12.588 1.00 76.06 939 THR A N 1
ATOM 7576 C CA . THR A 1 939 ? 11.613 -22.030 11.794 1.00 76.06 939 THR A CA 1
ATOM 7577 C C . THR A 1 939 ? 10.437 -21.660 10.898 1.00 76.06 939 THR A C 1
ATOM 7579 O O . THR A 1 939 ? 9.955 -22.530 10.171 1.00 76.06 939 THR A O 1
ATOM 7582 N N . ILE A 1 940 ? 9.966 -20.406 10.929 1.00 79.44 940 ILE A N 1
ATOM 7583 C CA . ILE A 1 940 ? 8.918 -19.938 10.017 1.00 79.44 940 ILE A CA 1
ATOM 7584 C C . ILE A 1 940 ? 9.447 -20.016 8.576 1.00 79.44 940 ILE A C 1
ATOM 7586 O O . ILE A 1 940 ? 10.432 -19.351 8.249 1.00 79.44 940 ILE A O 1
ATOM 7590 N N . PRO A 1 941 ? 8.810 -20.821 7.713 1.00 72.12 941 PRO A N 1
ATOM 7591 C CA . PRO A 1 941 ? 9.198 -20.929 6.314 1.00 72.12 941 PRO A CA 1
ATOM 7592 C C . PRO A 1 941 ? 8.816 -19.663 5.539 1.00 72.12 941 PRO A C 1
ATOM 7594 O O . PRO A 1 941 ? 7.722 -19.128 5.718 1.00 72.12 941 PRO A O 1
ATOM 7597 N N . THR A 1 942 ? 9.688 -19.224 4.631 1.00 69.81 942 THR A N 1
ATOM 7598 C CA . THR A 1 942 ? 9.357 -18.215 3.614 1.00 69.81 942 THR A CA 1
ATOM 7599 C C . THR A 1 942 ? 8.952 -18.852 2.300 1.00 69.81 942 THR A C 1
ATOM 7601 O O . THR A 1 942 ? 9.355 -19.966 1.965 1.00 69.81 942 THR A O 1
ATOM 7604 N N . ASN A 1 943 ? 8.162 -18.113 1.520 1.00 60.88 943 ASN A N 1
ATOM 7605 C CA . ASN A 1 943 ? 7.809 -18.521 0.163 1.00 60.88 943 ASN A CA 1
ATOM 7606 C C . ASN A 1 943 ? 8.919 -18.203 -0.849 1.00 60.88 943 ASN A C 1
ATOM 7608 O O . ASN A 1 943 ? 8.850 -18.681 -1.983 1.00 60.88 943 ASN A O 1
ATOM 7612 N N . SER A 1 944 ? 9.871 -17.346 -0.485 1.00 61.09 944 SER A N 1
ATOM 7613 C CA . SER A 1 944 ? 11.018 -16.934 -1.292 1.00 61.09 944 SER A CA 1
ATOM 7614 C C . SER A 1 944 ? 12.199 -16.912 -0.328 1.00 61.09 944 SER A C 1
ATOM 7616 O O . SER A 1 944 ? 12.285 -16.015 0.499 1.00 61.09 944 SER A O 1
ATOM 7618 N N . SER A 1 945 ? 13.028 -17.954 -0.317 1.00 57.06 945 SER A N 1
ATOM 7619 C CA . SER A 1 945 ? 14.139 -18.029 0.632 1.00 57.06 945 SER A CA 1
ATOM 7620 C C . SER A 1 945 ? 15.403 -17.483 -0.015 1.00 57.06 945 SER A C 1
ATOM 7622 O O . SER A 1 945 ? 15.842 -17.981 -1.051 1.00 57.06 945 SER A O 1
ATOM 7624 N N . ALA A 1 946 ? 16.011 -16.490 0.634 1.00 57.84 946 ALA A N 1
ATOM 7625 C CA . ALA A 1 946 ? 17.361 -16.028 0.321 1.00 57.84 946 ALA A CA 1
ATOM 7626 C C . ALA A 1 946 ? 18.414 -17.152 0.444 1.00 57.84 946 ALA A C 1
ATOM 7628 O O . ALA A 1 946 ? 19.506 -17.039 -0.104 1.00 57.84 946 ALA A O 1
ATOM 7629 N N . LYS A 1 947 ? 18.084 -18.265 1.120 1.00 60.56 947 LYS A N 1
ATOM 7630 C CA . LYS A 1 947 ? 18.964 -19.426 1.298 1.00 60.56 947 LYS A CA 1
ATOM 7631 C C . LYS A 1 947 ? 19.431 -20.047 -0.016 1.00 60.56 947 LYS A C 1
ATOM 7633 O O . LYS A 1 947 ? 20.565 -20.515 -0.073 1.00 60.56 947 LYS A O 1
ATOM 7638 N N . ASP A 1 948 ? 18.579 -20.083 -1.041 1.00 60.81 948 ASP A N 1
ATOM 7639 C CA . ASP A 1 948 ? 18.931 -20.765 -2.291 1.00 60.81 948 ASP A CA 1
ATOM 7640 C C . ASP A 1 948 ? 19.485 -19.799 -3.360 1.00 60.81 948 ASP A C 1
ATOM 7642 O O . ASP A 1 948 ? 19.834 -20.235 -4.460 1.00 60.81 948 ASP A O 1
ATOM 7646 N N . PHE A 1 949 ? 19.609 -18.499 -3.043 1.00 70.19 949 PHE A N 1
ATOM 7647 C CA . PHE A 1 949 ? 20.217 -17.497 -3.919 1.00 70.19 949 PHE A CA 1
ATOM 7648 C C . PHE A 1 949 ? 21.674 -17.221 -3.521 1.00 70.19 949 PHE A C 1
ATOM 7650 O O . PHE A 1 949 ? 21.965 -16.607 -2.497 1.00 70.19 949 PHE A O 1
ATOM 7657 N N . ASP A 1 950 ? 22.612 -17.661 -4.360 1.00 74.56 950 ASP A N 1
ATOM 7658 C CA . ASP A 1 950 ? 24.041 -17.413 -4.165 1.00 74.56 950 ASP A CA 1
ATOM 7659 C C . ASP A 1 950 ? 24.455 -16.111 -4.864 1.00 74.56 950 ASP A C 1
ATOM 7661 O O . ASP A 1 950 ? 24.614 -16.060 -6.087 1.00 74.56 950 ASP A O 1
ATOM 7665 N N . VAL A 1 951 ? 24.643 -15.055 -4.069 1.00 79.00 951 VAL A N 1
ATOM 7666 C CA . VAL A 1 951 ? 25.015 -13.713 -4.545 1.00 79.00 951 VAL A CA 1
ATOM 7667 C C . VAL A 1 951 ? 26.312 -13.737 -5.357 1.00 79.00 951 VAL A C 1
ATOM 7669 O O . VAL A 1 951 ? 26.415 -13.043 -6.366 1.00 79.00 951 VAL A O 1
ATOM 7672 N N . ARG A 1 952 ? 27.294 -14.560 -4.963 1.00 77.94 952 ARG A N 1
ATOM 7673 C CA . ARG A 1 952 ? 28.608 -14.597 -5.625 1.00 77.94 952 ARG A CA 1
ATOM 7674 C C . ARG A 1 952 ? 28.520 -15.233 -7.005 1.00 77.94 952 ARG A C 1
ATOM 7676 O O . ARG A 1 952 ? 29.142 -14.748 -7.941 1.00 77.94 952 ARG A O 1
ATOM 7683 N N . LYS A 1 953 ? 27.710 -16.285 -7.157 1.00 80.69 953 LYS A N 1
ATOM 7684 C CA . LYS A 1 953 ? 27.454 -16.898 -8.474 1.00 80.69 953 LYS A CA 1
ATOM 7685 C C . LYS A 1 953 ? 26.663 -15.989 -9.408 1.00 80.69 953 LYS A C 1
ATOM 7687 O O . LYS A 1 953 ? 26.740 -16.156 -10.620 1.00 80.69 953 LYS A O 1
ATOM 7692 N N . ASN A 1 954 ? 25.899 -15.054 -8.852 1.00 83.25 954 ASN A N 1
ATOM 7693 C CA . ASN A 1 954 ? 25.116 -14.088 -9.611 1.00 83.25 954 ASN A CA 1
ATOM 7694 C C . ASN A 1 954 ? 25.927 -12.853 -10.057 1.00 83.25 954 ASN A C 1
ATOM 7696 O O . ASN A 1 954 ? 25.395 -11.983 -10.747 1.00 83.25 954 ASN A O 1
ATOM 7700 N N . GLN A 1 955 ? 27.203 -12.747 -9.675 1.00 84.06 955 GLN A N 1
ATOM 7701 C CA . GLN A 1 955 ? 28.061 -11.650 -10.113 1.00 84.06 955 GLN A CA 1
ATOM 7702 C C . GLN A 1 955 ? 28.295 -11.745 -11.634 1.00 84.06 955 GLN A C 1
ATOM 7704 O O . GLN A 1 955 ? 28.712 -12.800 -12.122 1.00 84.06 955 GLN A O 1
ATOM 7709 N N . PRO A 1 956 ? 28.010 -10.685 -12.412 1.00 85.75 956 PRO A N 1
ATOM 7710 C CA . PRO A 1 956 ? 28.363 -10.656 -13.824 1.00 85.75 956 PRO A CA 1
ATOM 7711 C C . PRO A 1 956 ? 29.883 -10.576 -13.994 1.00 85.75 956 PRO A C 1
ATOM 7713 O O . PRO A 1 956 ? 30.597 -10.037 -13.148 1.00 85.75 956 PRO A O 1
ATOM 7716 N N . ASP A 1 957 ? 30.372 -11.075 -15.125 1.00 87.38 957 ASP A N 1
ATOM 7717 C CA . ASP A 1 957 ? 31.750 -10.838 -15.537 1.00 87.38 957 ASP A CA 1
ATOM 7718 C C . ASP A 1 957 ? 31.884 -9.399 -16.054 1.00 87.38 957 ASP A C 1
ATOM 7720 O O . ASP A 1 957 ? 31.519 -9.084 -17.190 1.00 87.38 957 ASP A O 1
ATOM 7724 N N . PHE A 1 958 ? 32.369 -8.514 -15.183 1.00 88.94 958 PHE A N 1
ATOM 7725 C CA . PHE A 1 958 ? 32.518 -7.091 -15.477 1.00 88.94 958 PHE A CA 1
ATOM 7726 C C . PHE A 1 958 ? 33.571 -6.799 -16.552 1.00 88.94 958 PHE A C 1
ATOM 7728 O O . PHE A 1 958 ? 33.445 -5.801 -17.257 1.00 88.94 958 PHE A O 1
ATOM 7735 N N . PHE A 1 959 ? 34.589 -7.653 -16.706 1.00 88.19 959 PHE A N 1
ATOM 7736 C CA . PHE A 1 959 ? 35.606 -7.461 -17.742 1.00 88.19 959 PHE A CA 1
ATOM 7737 C C . PHE A 1 959 ? 35.042 -7.799 -19.120 1.00 88.19 959 PHE A C 1
ATOM 7739 O O . PHE A 1 959 ? 35.201 -7.010 -20.044 1.00 88.19 959 PHE A O 1
ATOM 7746 N N . ASN A 1 960 ? 34.297 -8.900 -19.228 1.00 88.12 960 ASN A N 1
ATOM 7747 C CA . ASN A 1 960 ? 33.576 -9.253 -20.453 1.00 88.12 960 ASN A CA 1
ATOM 7748 C C . ASN A 1 960 ? 32.522 -8.187 -20.810 1.00 88.12 960 ASN A C 1
ATOM 7750 O O . ASN A 1 960 ? 32.380 -7.794 -21.963 1.00 88.12 960 ASN A O 1
ATOM 7754 N N . MET A 1 961 ? 31.819 -7.652 -19.808 1.00 88.56 961 MET A N 1
ATOM 7755 C CA . MET A 1 961 ? 30.876 -6.545 -19.997 1.00 88.56 961 MET A CA 1
ATOM 7756 C C . MET A 1 961 ? 31.553 -5.285 -20.568 1.00 88.56 961 MET A C 1
ATOM 7758 O O . MET A 1 961 ? 31.010 -4.662 -21.481 1.00 88.56 961 MET A O 1
ATOM 7762 N N . LEU A 1 962 ? 32.741 -4.929 -20.068 1.00 86.69 962 LEU A N 1
ATOM 7763 C CA . LEU A 1 962 ? 33.548 -3.831 -20.606 1.00 86.69 962 LEU A CA 1
ATOM 7764 C C . LEU A 1 962 ? 34.024 -4.116 -22.035 1.00 86.69 962 LEU A C 1
ATOM 7766 O O . LEU A 1 962 ? 33.881 -3.257 -22.901 1.00 86.69 962 LEU A O 1
ATOM 7770 N N . GLU A 1 963 ? 34.571 -5.304 -22.285 1.00 85.88 963 GLU A N 1
ATOM 7771 C CA . GLU A 1 963 ? 35.080 -5.714 -23.597 1.00 85.88 963 GLU A CA 1
ATOM 7772 C C . GLU A 1 963 ? 33.985 -5.629 -24.666 1.00 85.88 963 GLU A C 1
ATOM 7774 O O . GLU A 1 963 ? 34.162 -4.951 -25.677 1.00 85.88 963 GLU A O 1
ATOM 7779 N N . ARG A 1 964 ? 32.799 -6.177 -24.381 1.00 86.06 964 ARG A N 1
ATOM 7780 C CA . ARG A 1 964 ? 31.625 -6.068 -25.260 1.00 86.06 964 ARG A CA 1
ATOM 7781 C C . ARG A 1 964 ? 31.223 -4.625 -25.524 1.00 86.06 964 ARG A C 1
ATOM 7783 O O . ARG A 1 964 ? 30.939 -4.265 -26.663 1.00 86.06 964 ARG A O 1
ATOM 7790 N N . ARG A 1 965 ? 31.189 -3.783 -24.485 1.00 87.56 965 ARG A N 1
ATOM 7791 C CA . ARG A 1 965 ? 30.862 -2.360 -24.651 1.00 87.56 965 ARG A CA 1
ATOM 7792 C C . ARG A 1 965 ? 31.878 -1.648 -25.541 1.00 87.56 965 ARG A C 1
ATOM 7794 O O . ARG A 1 965 ? 31.476 -0.849 -26.382 1.00 87.56 965 ARG A O 1
ATOM 7801 N N . LEU A 1 966 ? 33.166 -1.963 -25.405 1.00 85.31 966 LEU A N 1
ATOM 7802 C CA . LEU A 1 966 ? 34.224 -1.419 -2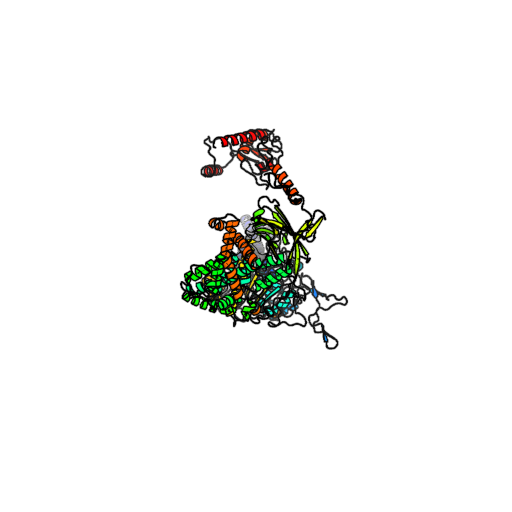6.258 1.00 85.31 966 LEU A CA 1
ATOM 7803 C C . LEU A 1 966 ? 34.092 -1.892 -27.711 1.00 85.31 966 LEU A C 1
ATOM 7805 O O . LEU A 1 966 ? 34.254 -1.085 -28.625 1.00 85.31 966 LEU A O 1
ATOM 7809 N N . GLU A 1 967 ? 33.771 -3.165 -27.947 1.00 84.38 967 GLU A N 1
ATOM 7810 C CA . GLU A 1 967 ? 33.516 -3.691 -29.294 1.00 84.38 967 GLU A CA 1
ATOM 7811 C C . GLU A 1 967 ? 32.329 -2.987 -29.960 1.00 84.38 967 GLU A C 1
ATOM 7813 O O . GLU A 1 967 ? 32.450 -2.493 -31.082 1.00 84.38 967 GLU A O 1
ATOM 7818 N N . GLN A 1 968 ? 31.211 -2.856 -29.243 1.00 85.56 968 GLN A N 1
ATOM 7819 C CA . GLN A 1 968 ? 30.035 -2.125 -29.716 1.00 85.56 968 GLN A CA 1
ATOM 7820 C C . GLN A 1 968 ? 30.362 -0.655 -30.026 1.00 85.56 968 GLN A C 1
ATOM 7822 O O . GLN A 1 968 ? 29.959 -0.138 -31.069 1.00 85.56 968 GLN A O 1
ATOM 7827 N N . ALA A 1 969 ? 31.141 0.010 -29.167 1.00 85.38 969 ALA A N 1
ATOM 7828 C CA . ALA A 1 969 ? 31.557 1.397 -29.362 1.00 85.38 969 ALA A CA 1
ATOM 7829 C C . ALA A 1 969 ? 32.450 1.589 -30.602 1.00 85.38 969 ALA A C 1
ATOM 7831 O O . ALA A 1 969 ? 32.304 2.589 -31.309 1.00 85.38 969 ALA A O 1
ATOM 7832 N N . LYS A 1 970 ? 33.337 0.629 -30.910 1.00 84.12 970 LYS A N 1
ATOM 7833 C CA . LYS A 1 970 ? 34.195 0.664 -32.110 1.00 84.12 970 LYS A CA 1
ATOM 7834 C C . LYS A 1 970 ? 33.383 0.623 -33.408 1.00 84.12 970 LYS A C 1
ATOM 7836 O O . LYS A 1 970 ? 33.717 1.339 -34.347 1.00 84.12 970 LYS A O 1
ATOM 7841 N N . MET A 1 971 ? 32.305 -0.163 -33.462 1.00 81.19 971 MET A N 1
ATOM 7842 C CA . MET A 1 971 ? 31.451 -0.255 -34.660 1.00 81.19 971 MET A CA 1
ATOM 7843 C C . MET A 1 971 ? 30.356 0.809 -34.723 1.00 81.19 971 MET A C 1
ATOM 7845 O O . MET A 1 971 ? 29.884 1.114 -35.816 1.00 81.19 971 MET A O 1
ATOM 7849 N N . SER A 1 972 ? 29.971 1.392 -33.584 1.00 84.38 972 SER A N 1
ATOM 7850 C CA . SER A 1 972 ? 28.919 2.414 -33.492 1.00 84.38 972 SER A CA 1
ATOM 7851 C C . SER A 1 972 ? 29.096 3.544 -34.510 1.00 84.38 972 SER A C 1
ATOM 7853 O O . SER A 1 972 ? 28.148 3.893 -35.211 1.00 84.38 972 SER A O 1
ATOM 7855 N N . GLY A 1 973 ? 30.325 4.056 -34.667 1.00 81.44 973 GLY A N 1
ATOM 7856 C CA . GLY A 1 973 ? 30.625 5.123 -35.628 1.00 81.44 973 GLY A CA 1
ATOM 7857 C C . GLY A 1 973 ? 30.359 4.722 -37.083 1.00 81.44 973 GLY A C 1
ATOM 7858 O O . GLY A 1 973 ? 29.681 5.449 -37.805 1.00 81.44 973 GLY A O 1
ATOM 7859 N N . MET A 1 974 ? 30.825 3.537 -37.494 1.00 82.06 974 MET A N 1
ATOM 7860 C CA . MET A 1 974 ? 30.613 3.024 -38.855 1.00 82.06 974 MET A CA 1
ATOM 7861 C C . MET A 1 974 ? 29.132 2.740 -39.129 1.00 82.06 974 MET A C 1
ATOM 7863 O O . MET A 1 974 ? 28.613 3.127 -40.171 1.00 82.06 974 MET A O 1
ATOM 7867 N N . MET A 1 975 ? 28.429 2.113 -38.181 1.00 83.50 975 MET A N 1
ATOM 7868 C CA . MET A 1 975 ? 27.015 1.751 -38.343 1.00 83.50 975 MET A CA 1
ATOM 7869 C C . MET A 1 975 ? 26.091 2.969 -38.335 1.00 83.50 975 MET A C 1
ATOM 7871 O O . MET A 1 975 ? 25.094 2.987 -39.052 1.00 83.50 975 MET A O 1
ATOM 7875 N N . LYS A 1 976 ? 26.431 4.016 -37.572 1.00 84.19 976 LYS A N 1
ATOM 7876 C CA . LYS A 1 976 ? 25.726 5.302 -37.629 1.00 84.19 976 LYS A CA 1
ATOM 7877 C C . LYS A 1 976 ? 25.840 5.924 -39.023 1.00 84.19 976 LYS A C 1
ATOM 7879 O O . LYS A 1 976 ? 24.829 6.366 -39.561 1.00 84.19 976 LYS A O 1
ATOM 7884 N N . GLN A 1 977 ? 27.037 5.920 -39.614 1.00 82.56 977 GLN A N 1
ATOM 7885 C CA . GLN A 1 977 ? 27.238 6.431 -40.971 1.00 82.56 977 GLN A CA 1
ATOM 7886 C C . GLN A 1 977 ? 26.488 5.583 -42.009 1.00 82.56 977 GLN A C 1
ATOM 7888 O O . GLN A 1 977 ? 25.770 6.131 -42.839 1.00 82.56 977 GLN A O 1
ATOM 7893 N N . ALA A 1 978 ? 26.560 4.253 -41.901 1.00 81.06 978 ALA A N 1
ATOM 7894 C CA . ALA A 1 978 ? 25.818 3.342 -42.771 1.00 81.06 978 ALA A CA 1
ATOM 7895 C C . ALA A 1 978 ? 24.297 3.571 -42.696 1.00 81.06 978 ALA A C 1
ATOM 7897 O O . ALA A 1 978 ? 23.619 3.549 -43.721 1.00 81.06 978 ALA A O 1
ATOM 7898 N N . TYR A 1 979 ? 23.760 3.848 -41.502 1.00 81.38 979 TYR A N 1
ATOM 7899 C CA . TYR A 1 979 ? 22.349 4.191 -41.312 1.00 81.38 979 TYR A CA 1
ATOM 7900 C C . TYR A 1 979 ? 21.978 5.509 -42.007 1.00 81.38 979 TYR A C 1
ATOM 7902 O O . TYR A 1 979 ? 20.975 5.565 -42.718 1.00 81.38 979 TYR A O 1
ATOM 7910 N N . LEU A 1 980 ? 22.784 6.563 -41.839 1.00 82.62 980 LEU A N 1
ATOM 7911 C CA . LEU A 1 980 ? 22.560 7.850 -42.510 1.00 82.62 980 LEU A CA 1
ATOM 7912 C C . LEU A 1 980 ? 22.549 7.687 -44.031 1.00 82.62 980 LEU A C 1
ATOM 7914 O O . LEU A 1 980 ? 21.630 8.166 -44.696 1.00 82.62 980 LEU A O 1
ATOM 7918 N N . ASP A 1 981 ? 23.513 6.939 -44.564 1.00 81.94 981 ASP A N 1
ATOM 7919 C CA . ASP A 1 981 ? 23.628 6.724 -45.998 1.00 81.94 981 ASP A CA 1
ATOM 7920 C C . ASP A 1 981 ? 22.493 5.839 -46.550 1.00 81.94 981 ASP A C 1
ATOM 7922 O O . ASP A 1 981 ? 22.034 6.070 -47.669 1.00 81.94 981 ASP A O 1
ATOM 7926 N N . ALA A 1 982 ? 22.032 4.827 -45.801 1.00 76.56 982 ALA A N 1
ATOM 7927 C CA . ALA A 1 982 ? 20.961 3.917 -46.224 1.00 76.56 982 ALA A CA 1
ATOM 7928 C C . ALA A 1 982 ? 19.595 4.612 -46.316 1.00 76.56 982 ALA A C 1
ATOM 7930 O O . ALA A 1 982 ? 18.821 4.335 -47.230 1.00 76.56 982 ALA A O 1
ATOM 7931 N N . TYR A 1 983 ? 19.311 5.533 -45.394 1.00 76.88 983 TYR A N 1
ATOM 7932 C CA . TYR A 1 983 ? 18.058 6.290 -45.377 1.00 76.88 983 TYR A CA 1
ATOM 7933 C C . TYR A 1 983 ? 18.159 7.658 -46.080 1.00 76.88 983 TYR A C 1
ATOM 7935 O O . TYR A 1 983 ? 17.157 8.366 -46.160 1.00 76.88 983 TYR A O 1
ATOM 7943 N N . GLY A 1 984 ? 19.338 8.036 -46.595 1.00 77.62 984 GLY A N 1
ATOM 7944 C CA . GLY A 1 984 ? 19.570 9.325 -47.258 1.00 77.62 984 GLY A CA 1
ATOM 7945 C C . GLY A 1 984 ? 19.404 10.532 -46.325 1.00 77.62 984 GLY A C 1
ATOM 7946 O O . GLY A 1 984 ? 18.904 11.573 -46.749 1.00 77.62 984 GLY A O 1
ATOM 7947 N N . LEU A 1 985 ? 19.763 10.383 -45.047 1.00 81.06 985 LEU A N 1
ATOM 7948 C CA . LEU A 1 985 ? 19.548 11.376 -43.989 1.00 81.06 985 LEU A CA 1
ATOM 7949 C C . LEU A 1 985 ? 20.830 12.148 -43.658 1.00 81.06 985 LEU A C 1
ATOM 7951 O O . LEU A 1 985 ? 21.932 11.611 -43.731 1.00 81.06 985 LEU A O 1
ATOM 7955 N N . THR A 1 986 ? 20.685 13.398 -43.209 1.00 81.31 986 THR A N 1
ATOM 7956 C CA . THR A 1 986 ? 21.799 14.171 -42.633 1.00 81.31 986 THR A CA 1
ATOM 7957 C C . THR A 1 986 ? 21.914 13.946 -41.119 1.00 81.31 986 THR A C 1
ATOM 7959 O O . THR A 1 986 ? 20.949 13.544 -40.465 1.00 81.31 986 THR A O 1
ATOM 7962 N N . GLU A 1 987 ? 23.069 14.252 -40.511 1.00 74.19 987 GLU A N 1
ATOM 7963 C CA . GLU A 1 987 ? 23.222 14.175 -39.045 1.00 74.19 987 GLU A CA 1
ATOM 7964 C C . GLU A 1 987 ? 22.215 15.068 -38.302 1.00 74.19 987 GLU A C 1
ATOM 7966 O O . GLU A 1 987 ? 21.743 14.709 -37.222 1.00 74.19 987 GLU A O 1
ATOM 7971 N N . THR A 1 988 ? 21.829 16.206 -38.891 1.00 76.31 988 THR A N 1
ATOM 7972 C CA . THR A 1 988 ? 20.805 17.090 -38.317 1.00 76.31 988 THR A CA 1
ATOM 7973 C C . THR A 1 988 ? 19.404 16.488 -38.358 1.00 76.31 988 THR A C 1
ATOM 7975 O O . THR A 1 988 ? 18.610 16.735 -37.449 1.00 76.31 988 THR A O 1
ATOM 7978 N N . ASP A 1 989 ? 19.096 15.666 -39.361 1.00 76.38 989 ASP A N 1
ATOM 7979 C CA . ASP A 1 989 ? 17.808 14.970 -39.448 1.00 76.38 989 ASP A CA 1
ATOM 7980 C C . ASP A 1 989 ? 17.710 13.823 -38.435 1.00 76.38 989 ASP A C 1
ATOM 7982 O O . ASP A 1 989 ? 16.636 13.577 -37.887 1.00 76.38 989 ASP A O 1
ATOM 7986 N N . LEU A 1 990 ? 18.835 13.189 -38.089 1.00 73.38 990 LEU A N 1
ATOM 7987 C CA . LEU A 1 990 ? 18.894 12.127 -37.080 1.00 73.38 990 LEU A CA 1
ATOM 7988 C C . LEU A 1 990 ? 18.462 12.607 -35.683 1.00 73.38 990 LEU A C 1
ATOM 7990 O O . LEU A 1 990 ? 17.881 11.841 -34.920 1.00 73.38 990 LEU A O 1
ATOM 7994 N N . ILE A 1 991 ? 18.678 13.887 -35.363 1.00 74.50 991 ILE A N 1
ATOM 7995 C CA . ILE A 1 991 ? 18.234 14.493 -34.096 1.00 74.50 991 ILE A CA 1
ATOM 7996 C C . ILE A 1 991 ? 16.704 14.639 -34.045 1.00 74.50 991 ILE A C 1
ATOM 7998 O O . ILE A 1 991 ? 16.125 14.571 -32.960 1.00 74.50 991 ILE A O 1
ATOM 8002 N N . ARG A 1 992 ? 16.057 14.850 -35.201 1.00 76.06 992 ARG A N 1
ATOM 8003 C CA . ARG A 1 992 ? 14.601 15.043 -35.326 1.00 76.06 992 ARG A CA 1
ATOM 8004 C C . ARG A 1 992 ? 13.825 13.728 -35.300 1.00 76.06 992 ARG A C 1
ATOM 8006 O O . ARG A 1 992 ? 12.630 13.741 -35.013 1.00 76.06 992 ARG A O 1
ATOM 8013 N N . LEU A 1 993 ? 14.484 12.624 -35.639 1.00 75.81 993 LEU A N 1
ATOM 8014 C CA . LEU A 1 993 ? 13.906 11.289 -35.570 1.00 75.81 993 LEU A CA 1
ATOM 8015 C C . LEU A 1 993 ? 13.813 10.797 -34.125 1.00 75.81 993 LEU A C 1
ATOM 8017 O O . LEU A 1 993 ? 14.506 11.280 -33.228 1.00 75.81 993 LEU A O 1
ATOM 8021 N N . ASP A 1 994 ? 12.949 9.805 -33.910 1.00 74.62 994 ASP A N 1
ATOM 8022 C CA . ASP A 1 994 ? 12.868 9.119 -32.626 1.00 74.62 994 ASP A CA 1
ATOM 8023 C C . ASP A 1 994 ? 14.191 8.394 -32.349 1.00 74.62 994 ASP A C 1
ATOM 8025 O O . ASP A 1 994 ? 14.535 7.388 -32.977 1.00 74.62 994 ASP A O 1
ATOM 8029 N N . GLN A 1 995 ? 14.940 8.937 -31.393 1.00 77.75 995 GLN A N 1
ATOM 8030 C CA . GLN A 1 995 ? 16.280 8.479 -31.056 1.00 77.75 995 GLN A CA 1
ATOM 8031 C C . GLN A 1 995 ? 16.278 7.052 -30.502 1.00 77.75 995 GLN A C 1
ATOM 8033 O O . GLN A 1 995 ? 17.239 6.322 -30.728 1.00 77.75 995 GLN A O 1
ATOM 8038 N N . ASN A 1 996 ? 15.196 6.614 -29.847 1.00 78.75 996 ASN A N 1
ATOM 8039 C CA . ASN A 1 996 ? 15.089 5.244 -29.352 1.00 78.75 996 ASN A CA 1
ATOM 8040 C C . ASN A 1 996 ? 14.981 4.246 -30.519 1.00 78.75 996 ASN A C 1
ATOM 8042 O O . ASN A 1 996 ? 15.640 3.209 -30.493 1.00 78.75 996 ASN A O 1
ATOM 8046 N N . VAL A 1 997 ? 14.211 4.575 -31.565 1.00 76.81 997 VAL A N 1
ATOM 8047 C CA . VAL A 1 997 ? 14.074 3.729 -32.769 1.00 76.81 997 VAL A CA 1
ATOM 8048 C C . VAL A 1 997 ? 15.389 3.667 -33.544 1.00 76.81 997 VAL A C 1
ATOM 8050 O O . VAL A 1 997 ? 15.847 2.584 -33.900 1.00 76.81 997 VAL A O 1
ATOM 8053 N N . VAL A 1 998 ? 16.030 4.821 -33.756 1.00 80.38 998 VAL A N 1
ATOM 8054 C CA . VAL A 1 998 ? 17.323 4.899 -34.453 1.00 80.38 998 VAL A CA 1
ATOM 8055 C C . VAL A 1 998 ? 18.398 4.121 -33.691 1.00 80.38 998 VAL A C 1
ATOM 8057 O O . VAL A 1 998 ? 19.140 3.338 -34.286 1.00 80.38 998 VAL A O 1
ATOM 8060 N N . ALA A 1 999 ? 18.474 4.297 -32.369 1.00 82.44 999 ALA A N 1
ATOM 8061 C CA . ALA A 1 999 ? 19.410 3.553 -31.538 1.00 82.44 999 ALA A CA 1
ATOM 8062 C C . ALA A 1 999 ? 19.151 2.045 -31.604 1.00 82.44 999 ALA A C 1
ATOM 8064 O O . ALA A 1 999 ? 20.109 1.278 -31.661 1.00 82.44 999 ALA A O 1
ATOM 8065 N N . ASP A 1 1000 ? 17.892 1.614 -31.643 1.00 78.06 1000 ASP A N 1
ATOM 8066 C CA . ASP A 1 1000 ? 17.539 0.199 -31.725 1.00 78.06 1000 ASP A CA 1
ATOM 8067 C C . ASP A 1 1000 ? 17.915 -0.438 -33.062 1.00 78.06 1000 ASP A C 1
ATOM 8069 O O . ASP A 1 1000 ? 18.456 -1.545 -33.061 1.00 78.06 1000 ASP A O 1
ATOM 8073 N N . ASP A 1 1001 ? 17.693 0.251 -34.182 1.00 77.38 1001 ASP A N 1
ATOM 8074 C CA . ASP A 1 1001 ? 18.080 -0.238 -35.508 1.00 77.38 1001 ASP A CA 1
ATOM 8075 C C . ASP A 1 1001 ? 19.614 -0.328 -35.644 1.00 77.38 1001 ASP A C 1
ATOM 8077 O O . ASP A 1 1001 ? 20.138 -1.352 -36.093 1.00 77.38 1001 ASP A O 1
ATOM 8081 N N . ILE A 1 1002 ? 20.347 0.695 -35.183 1.00 82.94 1002 ILE A N 1
ATOM 8082 C CA . ILE A 1 1002 ? 21.821 0.718 -35.212 1.00 82.94 1002 ILE A CA 1
ATOM 8083 C C . ILE A 1 1002 ? 22.402 -0.350 -34.278 1.00 82.94 1002 ILE A C 1
ATOM 8085 O O . ILE A 1 1002 ? 23.240 -1.150 -34.697 1.00 82.94 1002 ILE A O 1
ATOM 8089 N N . MET A 1 1003 ? 21.948 -0.417 -33.019 1.00 84.19 1003 MET A N 1
ATOM 8090 C CA . MET A 1 1003 ? 22.413 -1.449 -32.083 1.00 84.19 1003 MET A CA 1
ATOM 8091 C C . MET A 1 1003 ? 22.038 -2.847 -32.563 1.00 84.19 1003 MET A C 1
ATOM 8093 O O . MET A 1 1003 ? 22.765 -3.805 -32.298 1.00 84.19 1003 MET A O 1
ATOM 8097 N N . HIS A 1 1004 ? 20.914 -2.996 -33.265 1.00 78.12 1004 HIS A N 1
ATOM 8098 C CA . HIS A 1 1004 ? 20.567 -4.271 -33.858 1.00 78.12 1004 HIS A CA 1
ATOM 8099 C C . HIS A 1 1004 ? 21.573 -4.701 -34.919 1.00 78.12 1004 HIS A C 1
ATOM 8101 O O . HIS A 1 1004 ? 22.001 -5.851 -34.861 1.00 78.12 1004 HIS A O 1
ATOM 8107 N N . ALA A 1 1005 ? 21.963 -3.813 -35.834 1.00 76.69 1005 ALA A N 1
ATOM 8108 C CA . ALA A 1 1005 ? 22.958 -4.123 -36.856 1.00 76.69 1005 ALA A CA 1
ATOM 8109 C C . ALA A 1 1005 ? 24.330 -4.441 -36.246 1.00 76.69 1005 ALA A C 1
ATOM 8111 O O . ALA A 1 1005 ? 24.936 -5.450 -36.603 1.00 76.69 1005 ALA A O 1
ATOM 8112 N N . ILE A 1 1006 ? 24.761 -3.673 -35.239 1.00 82.44 1006 ILE A N 1
ATOM 8113 C CA . ILE A 1 1006 ? 25.993 -3.948 -34.477 1.00 82.44 1006 ILE A CA 1
ATOM 8114 C C . ILE A 1 1006 ? 25.946 -5.353 -33.864 1.00 82.44 1006 ILE A C 1
ATOM 8116 O O . ILE A 1 1006 ? 26.860 -6.157 -34.042 1.00 82.44 1006 ILE A O 1
ATOM 8120 N N . ASN A 1 1007 ? 24.861 -5.679 -33.157 1.00 82.50 1007 ASN A N 1
ATOM 8121 C CA . ASN A 1 1007 ? 24.708 -6.988 -32.528 1.00 82.50 1007 ASN A CA 1
ATOM 8122 C C . ASN A 1 1007 ? 24.511 -8.111 -33.565 1.00 82.50 1007 ASN A C 1
ATOM 8124 O O . ASN A 1 1007 ? 24.916 -9.245 -33.322 1.00 82.50 1007 ASN A O 1
ATOM 8128 N N . SER A 1 1008 ? 23.931 -7.814 -34.727 1.00 76.06 1008 SER A N 1
ATOM 8129 C CA . SER A 1 1008 ? 23.820 -8.756 -35.841 1.00 76.06 1008 SER A CA 1
ATOM 8130 C C . SER A 1 1008 ? 25.191 -9.148 -36.377 1.00 76.06 1008 SER A C 1
ATOM 8132 O O . SER A 1 1008 ? 25.476 -10.338 -36.498 1.00 76.06 1008 SER A O 1
ATOM 8134 N N . GLN A 1 1009 ? 26.075 -8.170 -36.579 1.00 76.38 1009 GLN A N 1
ATOM 8135 C CA . GLN A 1 1009 ? 27.436 -8.407 -37.047 1.00 76.38 1009 GLN A CA 1
ATOM 8136 C C . GLN A 1 1009 ? 28.292 -9.146 -36.011 1.00 76.38 1009 GLN A C 1
ATOM 8138 O O . GLN A 1 1009 ? 28.997 -10.089 -36.360 1.00 76.38 1009 GLN A O 1
ATOM 8143 N N . LEU A 1 1010 ? 28.203 -8.754 -34.735 1.00 76.81 1010 LEU A N 1
ATOM 8144 C CA . LEU A 1 1010 ? 28.968 -9.381 -33.650 1.00 76.81 1010 LEU A CA 1
ATOM 8145 C C . LEU A 1 1010 ? 28.575 -10.836 -33.392 1.00 76.81 1010 LEU A C 1
ATOM 8147 O O . LEU A 1 1010 ? 29.431 -11.666 -33.099 1.00 76.81 1010 LEU A O 1
ATOM 8151 N N . TYR A 1 1011 ? 27.277 -11.140 -33.465 1.00 72.06 1011 TYR A N 1
ATOM 8152 C CA . TYR A 1 1011 ? 26.729 -12.423 -33.021 1.00 72.06 1011 TYR A CA 1
ATOM 8153 C C . TYR A 1 1011 ? 26.120 -13.261 -34.156 1.00 72.06 1011 TYR A C 1
ATOM 8155 O O . TYR A 1 1011 ? 25.525 -14.303 -33.884 1.00 72.06 1011 TYR A O 1
ATOM 8163 N N . ASN A 1 1012 ? 26.278 -12.835 -35.415 1.00 67.06 1012 ASN A N 1
ATOM 8164 C CA . ASN A 1 1012 ? 25.757 -13.495 -36.619 1.00 67.06 1012 ASN A CA 1
ATOM 8165 C C . ASN A 1 1012 ? 24.230 -13.746 -36.568 1.00 67.06 1012 ASN A C 1
ATOM 8167 O O . ASN A 1 1012 ? 23.745 -14.843 -36.854 1.00 67.06 1012 ASN A O 1
ATOM 8171 N N . ILE A 1 1013 ? 23.464 -12.727 -36.159 1.00 61.50 1013 ILE A N 1
ATOM 8172 C CA . ILE A 1 1013 ? 21.998 -12.784 -35.992 1.00 61.50 1013 ILE A CA 1
ATOM 8173 C C . ILE A 1 1013 ? 21.330 -12.366 -37.313 1.00 61.50 1013 ILE A C 1
ATOM 8175 O O . ILE A 1 1013 ? 21.100 -11.185 -37.541 1.00 61.50 1013 ILE A O 1
ATOM 8179 N N . LYS A 1 1014 ? 20.998 -13.315 -38.195 1.00 56.97 1014 LYS A N 1
ATOM 8180 C CA . LYS A 1 1014 ? 20.309 -13.015 -39.471 1.00 56.97 1014 LYS A CA 1
ATOM 8181 C C . LYS A 1 1014 ? 18.838 -12.638 -39.261 1.00 56.97 1014 LYS A C 1
ATOM 8183 O O . LYS A 1 1014 ? 18.205 -13.148 -38.346 1.00 56.97 1014 LYS A O 1
ATOM 8188 N N . HIS A 1 1015 ? 18.265 -11.803 -40.129 1.00 54.59 1015 HIS A N 1
ATOM 8189 C CA . HIS A 1 1015 ? 16.813 -11.594 -40.162 1.00 54.59 1015 HIS A CA 1
ATOM 8190 C C . HIS A 1 1015 ? 16.083 -12.841 -40.674 1.00 54.59 1015 HIS A C 1
ATOM 8192 O O . HIS A 1 1015 ? 16.591 -13.574 -41.525 1.00 54.59 1015 HIS A O 1
ATOM 8198 N N . ARG A 1 1016 ? 14.860 -13.068 -40.182 1.00 47.59 1016 ARG A N 1
ATOM 8199 C CA . ARG A 1 1016 ? 13.956 -14.058 -40.770 1.00 47.59 1016 ARG A CA 1
ATOM 8200 C C . ARG A 1 1016 ? 13.525 -13.552 -42.147 1.00 47.59 1016 ARG A C 1
ATOM 8202 O O . ARG A 1 1016 ? 12.792 -12.569 -42.233 1.00 47.59 1016 ARG A O 1
ATOM 8209 N N . SER A 1 1017 ? 14.006 -14.197 -43.207 1.00 40.38 1017 SER A N 1
ATOM 8210 C CA . SER A 1 1017 ? 13.550 -13.910 -44.567 1.00 40.38 1017 SER A CA 1
ATOM 8211 C C . SER A 1 1017 ? 12.092 -14.357 -44.726 1.00 40.38 1017 SER A C 1
ATOM 8213 O O . SER A 1 1017 ? 11.668 -15.354 -44.136 1.00 40.38 1017 SER A O 1
ATOM 8215 N N . ALA A 1 1018 ? 11.307 -13.607 -45.500 1.00 42.03 1018 ALA A N 1
ATOM 8216 C CA . ALA A 1 1018 ? 9.902 -13.927 -45.754 1.00 42.03 1018 ALA A CA 1
ATOM 8217 C C . ALA A 1 1018 ? 9.700 -15.271 -46.499 1.00 42.03 1018 ALA A C 1
ATOM 8219 O O . ALA A 1 1018 ? 8.589 -15.799 -46.495 1.00 42.03 1018 ALA A O 1
ATOM 8220 N N . ASP A 1 1019 ? 10.760 -15.838 -47.088 1.00 39.59 1019 ASP A N 1
ATOM 8221 C CA . ASP A 1 1019 ? 10.712 -17.038 -47.936 1.00 39.59 1019 ASP A CA 1
ATOM 8222 C C . ASP A 1 1019 ? 10.600 -18.370 -47.166 1.00 39.59 1019 ASP A C 1
ATOM 8224 O O . ASP A 1 1019 ? 10.174 -19.368 -47.742 1.00 39.59 1019 ASP A O 1
ATOM 8228 N N . ASP A 1 1020 ? 10.906 -18.411 -45.863 1.00 36.06 1020 ASP A N 1
ATOM 8229 C CA . ASP A 1 1020 ? 10.938 -19.664 -45.076 1.00 36.06 1020 ASP A CA 1
ATOM 8230 C C . ASP A 1 1020 ? 9.609 -20.005 -44.360 1.00 36.06 1020 ASP A C 1
ATOM 8232 O O . ASP A 1 1020 ? 9.555 -20.828 -43.439 1.00 36.06 1020 ASP A O 1
ATOM 8236 N N . SER A 1 1021 ? 8.499 -19.384 -44.767 1.00 32.75 1021 SER A N 1
ATOM 8237 C CA . SER A 1 1021 ? 7.152 -19.774 -44.331 1.00 32.75 1021 SER A CA 1
ATOM 8238 C C . SER A 1 1021 ? 6.436 -20.525 -45.453 1.00 32.75 1021 SER A C 1
ATOM 8240 O O . SER A 1 1021 ? 6.459 -20.096 -46.598 1.00 32.75 1021 SER A O 1
ATOM 8242 N N . HIS A 1 1022 ? 5.857 -21.683 -45.114 1.00 31.58 1022 HIS A N 1
ATOM 8243 C CA . HIS A 1 1022 ? 5.186 -22.625 -46.015 1.00 31.58 1022 HIS A CA 1
ATOM 8244 C C . HIS A 1 1022 ? 4.633 -22.015 -47.316 1.00 31.58 1022 HIS A C 1
ATOM 8246 O O . HIS A 1 1022 ? 3.731 -21.180 -47.296 1.00 31.58 1022 HIS A O 1
ATOM 8252 N N . VAL A 1 1023 ? 5.161 -22.531 -48.429 1.00 29.11 1023 VAL A N 1
ATOM 8253 C CA . VAL A 1 1023 ? 4.758 -22.304 -49.822 1.00 29.11 1023 VAL A CA 1
ATOM 8254 C C . VAL A 1 1023 ? 3.320 -22.785 -50.053 1.00 29.11 1023 VAL A C 1
ATOM 8256 O O . VAL A 1 1023 ? 3.093 -23.846 -50.614 1.00 29.11 1023 VAL A O 1
ATOM 8259 N N . GLU A 1 1024 ? 2.340 -22.013 -49.603 1.00 31.62 1024 GLU A N 1
ATOM 8260 C CA . GLU A 1 1024 ? 0.964 -22.011 -50.109 1.00 31.62 1024 GLU A CA 1
ATOM 8261 C C . GLU A 1 1024 ? 0.431 -20.589 -49.921 1.00 31.62 1024 GLU A C 1
ATOM 8263 O O . GLU A 1 1024 ? -0.218 -20.307 -48.923 1.00 31.62 1024 GLU A O 1
ATOM 8268 N N . ASP A 1 1025 ? 0.847 -19.672 -50.801 1.00 34.38 1025 ASP A N 1
ATOM 8269 C CA . ASP A 1 1025 ? 0.083 -18.491 -51.263 1.00 34.38 1025 ASP A CA 1
ATOM 8270 C C . ASP A 1 1025 ? 1.010 -17.529 -52.050 1.00 34.38 1025 ASP A C 1
ATOM 8272 O O . ASP A 1 1025 ? 1.036 -16.318 -51.830 1.00 34.38 1025 ASP A O 1
ATOM 8276 N N . ILE A 1 1026 ? 1.794 -18.065 -52.999 1.00 31.89 1026 ILE A N 1
ATOM 8277 C CA . ILE A 1 1026 ? 2.507 -17.266 -54.013 1.00 31.89 1026 ILE A CA 1
ATOM 8278 C C . ILE A 1 1026 ? 1.733 -17.382 -55.329 1.00 31.89 1026 ILE A C 1
ATOM 8280 O O . ILE A 1 1026 ? 2.095 -18.138 -56.225 1.00 31.89 1026 ILE A O 1
ATOM 8284 N N . SER A 1 1027 ? 0.632 -16.646 -55.440 1.00 28.75 1027 SER A N 1
ATOM 8285 C CA . SER A 1 1027 ? 0.062 -16.268 -56.737 1.00 28.75 1027 SER A CA 1
ATOM 8286 C C . SER A 1 1027 ? -0.875 -15.080 -56.546 1.00 28.75 1027 SER A C 1
ATOM 8288 O O . SER A 1 1027 ? -2.067 -15.252 -56.293 1.00 28.75 1027 SER A O 1
ATOM 8290 N N . GLY A 1 1028 ? -0.334 -13.867 -56.647 1.00 35.28 1028 GLY A N 1
ATOM 8291 C CA . GLY A 1 1028 ? -1.160 -12.663 -56.715 1.00 35.28 1028 GLY A CA 1
ATOM 8292 C C . GLY A 1 1028 ? -0.519 -11.420 -56.120 1.00 35.28 1028 GLY A C 1
ATOM 8293 O O . GLY A 1 1028 ? -1.067 -10.849 -55.186 1.00 35.28 1028 GLY A O 1
ATOM 8294 N N . VAL A 1 1029 ? 0.612 -10.979 -56.667 1.00 28.08 1029 VAL A N 1
ATOM 8295 C CA . VAL A 1 1029 ? 1.020 -9.573 -56.548 1.00 28.08 1029 VAL A CA 1
ATOM 8296 C C . VAL A 1 1029 ? 1.435 -9.110 -57.947 1.00 28.08 1029 VAL A C 1
ATOM 8298 O O . VAL A 1 1029 ? 2.469 -9.568 -58.429 1.00 28.08 1029 VAL A O 1
ATOM 8301 N N . PRO A 1 1030 ? 0.631 -8.288 -58.645 1.00 29.31 1030 PRO A N 1
ATOM 8302 C CA . PRO A 1 1030 ? 1.097 -7.560 -59.817 1.00 29.31 1030 PRO A CA 1
ATOM 8303 C C . PRO A 1 1030 ? 2.022 -6.414 -59.388 1.00 29.31 1030 PRO A C 1
ATOM 8305 O O . PRO A 1 1030 ? 1.903 -5.889 -58.279 1.00 29.31 1030 PRO A O 1
ATOM 8308 N N . GLU A 1 1031 ? 2.942 -6.058 -60.281 1.00 30.08 1031 GLU A N 1
ATOM 8309 C CA . GLU A 1 1031 ? 3.909 -4.968 -60.142 1.00 30.08 1031 GLU A CA 1
ATOM 8310 C C . GLU A 1 1031 ? 3.248 -3.611 -59.843 1.00 30.08 1031 GLU A C 1
ATOM 8312 O O . GLU A 1 1031 ? 2.104 -3.351 -60.218 1.00 30.08 1031 GLU A O 1
ATOM 8317 N N . MET A 1 1032 ? 4.000 -2.751 -59.144 1.00 35.75 1032 MET A N 1
ATOM 8318 C CA . MET A 1 1032 ? 3.650 -1.352 -58.907 1.00 35.75 1032 MET A CA 1
ATOM 8319 C C . MET A 1 1032 ? 3.501 -0.614 -60.236 1.00 35.75 1032 MET A C 1
ATOM 8321 O O . MET A 1 1032 ? 4.488 -0.466 -60.944 1.00 35.75 1032 MET A O 1
ATOM 8325 N N . ASP A 1 1033 ? 2.298 -0.117 -60.509 1.00 28.86 1033 ASP A N 1
ATOM 8326 C CA . ASP A 1 1033 ? 2.040 1.201 -61.095 1.00 28.86 1033 ASP A CA 1
ATOM 8327 C C . ASP A 1 1033 ? 0.522 1.410 -61.152 1.00 28.86 1033 ASP A C 1
ATOM 8329 O O . ASP A 1 1033 ? -0.145 0.861 -62.016 1.00 28.86 1033 ASP A O 1
ATOM 8333 N N . GLU A 1 1034 ? -0.027 2.140 -60.175 1.00 28.70 1034 GLU A N 1
ATOM 8334 C CA . GLU A 1 1034 ? -1.171 3.062 -60.311 1.00 28.70 1034 GLU A CA 1
ATOM 8335 C C . GLU A 1 1034 ? -1.706 3.447 -58.922 1.00 28.70 1034 GLU A C 1
ATOM 8337 O O . GLU A 1 1034 ? -2.127 2.628 -58.105 1.00 28.70 1034 GLU A O 1
ATOM 8342 N N . PHE A 1 1035 ? -1.688 4.751 -58.649 1.00 35.31 1035 PHE A N 1
ATOM 8343 C CA . PHE A 1 1035 ? -2.412 5.378 -57.551 1.00 35.31 1035 PHE A CA 1
ATOM 8344 C C . PHE A 1 1035 ? -3.918 5.063 -57.679 1.00 35.31 1035 PHE A C 1
ATOM 8346 O O . PHE A 1 1035 ? -4.621 5.713 -58.448 1.00 35.31 1035 PHE A O 1
ATOM 8353 N N . GLY A 1 1036 ? -4.438 4.104 -56.905 1.00 32.09 1036 GLY A N 1
ATOM 8354 C CA . GLY A 1 1036 ? -5.883 3.860 -56.829 1.00 32.09 1036 GLY A CA 1
ATOM 8355 C C . GLY A 1 1036 ? -6.289 2.663 -55.962 1.00 32.09 1036 GLY A C 1
ATOM 8356 O O . GLY A 1 1036 ? -5.924 1.534 -56.247 1.00 32.09 1036 GLY A O 1
ATOM 8357 N N . ASN A 1 1037 ? -7.108 2.923 -54.935 1.00 34.88 1037 ASN A N 1
ATOM 8358 C CA . ASN A 1 1037 ? -7.864 1.964 -54.106 1.00 34.88 1037 ASN A CA 1
ATOM 8359 C C . ASN A 1 1037 ? -7.085 0.995 -53.191 1.00 34.88 1037 ASN A C 1
ATOM 8361 O O . ASN A 1 1037 ? -7.075 -0.223 -53.355 1.00 34.88 1037 ASN A O 1
ATOM 8365 N N . ILE A 1 1038 ? -6.567 1.555 -52.092 1.00 30.23 1038 ILE A N 1
ATOM 8366 C CA . ILE A 1 1038 ? -6.085 0.837 -50.898 1.00 30.23 1038 ILE A CA 1
ATOM 8367 C C . ILE A 1 1038 ? -7.284 0.412 -50.025 1.00 30.23 1038 ILE A C 1
ATOM 8369 O O . ILE A 1 1038 ? -7.497 0.979 -48.956 1.00 30.23 1038 ILE A O 1
ATOM 8373 N N . LEU A 1 1039 ? -8.096 -0.554 -50.467 1.00 32.09 1039 LEU A N 1
ATOM 8374 C CA . LEU A 1 1039 ? -9.144 -1.140 -49.608 1.00 32.09 1039 LEU A CA 1
ATOM 8375 C C . LEU A 1 1039 ? -9.286 -2.672 -49.681 1.00 32.09 1039 LEU A C 1
ATOM 8377 O O . LEU A 1 1039 ? -9.751 -3.250 -48.707 1.00 32.09 1039 LEU A O 1
ATOM 8381 N N . ASP A 1 1040 ? -8.785 -3.362 -50.709 1.00 31.62 1040 ASP A N 1
ATOM 8382 C CA . ASP A 1 1040 ? -9.149 -4.782 -50.916 1.00 31.62 1040 ASP A CA 1
ATOM 8383 C C . ASP A 1 1040 ? -8.122 -5.839 -50.460 1.00 31.62 1040 ASP A C 1
ATOM 8385 O O . ASP A 1 1040 ? -8.242 -7.018 -50.787 1.00 31.62 1040 ASP A O 1
ATOM 8389 N N . ALA A 1 1041 ? -7.144 -5.478 -49.624 1.00 35.16 1041 ALA A N 1
ATOM 8390 C CA . ALA A 1 1041 ? -6.224 -6.447 -49.006 1.00 35.16 1041 ALA A CA 1
ATOM 8391 C C . ALA A 1 1041 ? -6.318 -6.460 -47.470 1.00 35.16 1041 ALA A C 1
ATOM 8393 O O . ALA A 1 1041 ? -5.314 -6.381 -46.758 1.00 35.16 1041 ALA A O 1
ATOM 8394 N N . ALA A 1 1042 ? -7.536 -6.574 -46.938 1.00 32.38 1042 ALA A N 1
ATOM 8395 C CA . ALA A 1 1042 ? -7.786 -6.837 -45.526 1.00 32.38 1042 ALA A CA 1
ATOM 8396 C C . ALA A 1 1042 ? -8.849 -7.932 -45.379 1.00 32.38 1042 ALA A C 1
ATOM 8398 O O . ALA A 1 1042 ? -9.903 -7.897 -46.002 1.00 32.38 1042 ALA A O 1
ATOM 8399 N N . VAL A 1 1043 ? -8.601 -8.928 -44.523 1.00 37.91 1043 VAL A N 1
ATOM 8400 C CA . VAL A 1 1043 ? -9.695 -9.794 -44.071 1.00 37.91 1043 VAL A CA 1
ATOM 8401 C C . VAL A 1 1043 ? -10.568 -8.947 -43.154 1.00 37.91 1043 VAL A C 1
ATOM 8403 O O . VAL A 1 1043 ? -10.210 -8.737 -41.994 1.00 37.91 1043 VAL A O 1
ATOM 8406 N N . ASP A 1 1044 ? -11.705 -8.485 -43.669 1.00 33.78 1044 ASP A N 1
ATOM 8407 C CA . ASP A 1 1044 ? -12.633 -7.657 -42.909 1.00 33.78 1044 ASP A CA 1
ATOM 8408 C C . ASP A 1 1044 ? -13.112 -8.353 -41.636 1.00 33.78 1044 ASP A C 1
ATOM 8410 O O . ASP A 1 1044 ? -13.534 -9.525 -41.626 1.00 33.78 1044 ASP A O 1
ATOM 8414 N N . ASN A 1 1045 ? -13.031 -7.588 -40.548 1.00 42.53 1045 ASN A N 1
ATOM 8415 C CA . ASN A 1 1045 ? -13.631 -7.904 -39.268 1.00 42.53 1045 ASN A CA 1
ATOM 8416 C C . ASN A 1 1045 ? -15.125 -7.570 -39.363 1.00 42.53 1045 ASN A C 1
ATOM 8418 O O . ASN A 1 1045 ? -15.504 -6.404 -39.320 1.00 42.53 1045 ASN A O 1
ATOM 8422 N N . ILE A 1 1046 ? -15.960 -8.598 -39.527 1.00 50.59 1046 ILE A N 1
ATOM 8423 C CA . ILE A 1 1046 ? -17.399 -8.465 -39.806 1.00 50.59 1046 ILE A CA 1
ATOM 8424 C C . ILE A 1 1046 ? -18.117 -7.699 -38.684 1.00 50.59 1046 ILE A C 1
ATOM 8426 O O . ILE A 1 1046 ? -19.036 -6.944 -38.973 1.00 50.59 1046 ILE A O 1
ATOM 8430 N N . GLU A 1 1047 ? -17.665 -7.812 -37.428 1.00 45.50 1047 GLU A N 1
ATOM 8431 C CA . GLU A 1 1047 ? -18.216 -7.022 -36.316 1.00 45.50 1047 GLU A CA 1
ATOM 8432 C C . GLU A 1 1047 ? -17.918 -5.526 -36.482 1.00 45.50 1047 GLU A C 1
ATOM 8434 O O . GLU A 1 1047 ? -18.827 -4.712 -36.367 1.00 45.50 1047 GLU A O 1
ATOM 8439 N N . VAL A 1 1048 ? -16.673 -5.163 -36.821 1.00 45.69 1048 VAL A N 1
ATOM 8440 C CA . VAL A 1 1048 ? -16.284 -3.763 -37.072 1.00 45.69 1048 VAL A CA 1
ATOM 8441 C C . VAL A 1 1048 ? -16.985 -3.237 -38.315 1.00 45.69 1048 VAL A C 1
ATOM 8443 O O . VAL A 1 1048 ? -17.470 -2.123 -38.279 1.00 45.69 1048 VAL A O 1
ATOM 8446 N N . ALA A 1 1049 ? -17.102 -4.025 -39.386 1.00 49.69 1049 ALA A N 1
ATOM 8447 C CA . ALA A 1 1049 ? -17.800 -3.612 -40.600 1.00 49.69 1049 ALA A CA 1
ATOM 8448 C C . ALA A 1 1049 ? -19.311 -3.444 -40.371 1.00 49.69 1049 ALA A C 1
ATOM 8450 O O . ALA A 1 1049 ? -19.895 -2.490 -40.864 1.00 49.69 1049 ALA A O 1
ATOM 8451 N N . GLN A 1 1050 ? -19.955 -4.315 -39.587 1.00 53.84 1050 GLN A N 1
ATOM 8452 C CA . GLN A 1 1050 ? -21.378 -4.193 -39.248 1.00 53.84 1050 GLN A CA 1
ATOM 8453 C C . GLN A 1 1050 ? -21.649 -3.050 -38.267 1.00 53.84 1050 GLN A C 1
ATOM 8455 O O . GLN A 1 1050 ? -22.657 -2.359 -38.399 1.00 53.84 1050 GLN A O 1
ATOM 8460 N N . GLU A 1 1051 ? -20.782 -2.844 -37.275 1.00 46.16 1051 GLU A N 1
ATOM 8461 C CA . GLU A 1 1051 ? -20.907 -1.754 -36.306 1.00 46.16 1051 GLU A CA 1
ATOM 8462 C C . GLU A 1 1051 ? -20.533 -0.408 -36.943 1.00 46.16 1051 GLU A C 1
ATOM 8464 O O . GLU A 1 1051 ? -21.252 0.567 -36.747 1.00 46.16 1051 GLU A O 1
ATOM 8469 N N . ALA A 1 1052 ? -19.505 -0.370 -37.797 1.00 50.38 1052 ALA A N 1
ATOM 8470 C CA . ALA A 1 1052 ? -19.164 0.782 -38.625 1.00 50.38 1052 ALA A CA 1
ATOM 8471 C C . ALA A 1 1052 ? -20.250 1.069 -39.662 1.00 50.38 1052 ALA A C 1
ATOM 8473 O O . ALA A 1 1052 ? -20.596 2.227 -39.809 1.00 50.38 1052 ALA A O 1
ATOM 8474 N N . ALA A 1 1053 ? -20.872 0.067 -40.296 1.00 60.25 1053 ALA A N 1
ATOM 8475 C CA . ALA A 1 1053 ? -22.000 0.282 -41.207 1.00 60.25 1053 ALA A CA 1
ATOM 8476 C C . ALA A 1 1053 ? -23.255 0.772 -40.464 1.00 60.25 1053 ALA A C 1
ATOM 8478 O O . ALA A 1 1053 ? -23.985 1.626 -40.964 1.00 60.25 1053 ALA A O 1
ATOM 8479 N N . LYS A 1 1054 ? -23.513 0.287 -39.240 1.00 63.22 1054 LYS A N 1
ATOM 8480 C CA . LYS A 1 1054 ? -24.586 0.810 -38.370 1.00 63.22 1054 LYS A CA 1
ATOM 8481 C C . LYS A 1 1054 ? -24.293 2.233 -37.886 1.00 63.22 1054 LYS A C 1
ATOM 8483 O O . LYS A 1 1054 ? -25.215 3.035 -37.774 1.00 63.22 1054 LYS A O 1
ATOM 8488 N N . ALA A 1 1055 ? -23.037 2.552 -37.589 1.00 54.56 1055 ALA A N 1
ATOM 8489 C CA . ALA A 1 1055 ? -22.623 3.888 -37.179 1.00 54.56 1055 ALA A CA 1
ATOM 8490 C C . ALA A 1 1055 ? -22.611 4.867 -38.362 1.00 54.56 1055 ALA A C 1
ATOM 8492 O O . ALA A 1 1055 ? -23.130 5.966 -38.221 1.00 54.56 1055 ALA A O 1
ATOM 8493 N N . GLN A 1 1056 ? -22.123 4.445 -39.532 1.00 57.25 1056 GLN A N 1
ATOM 8494 C CA . GLN A 1 1056 ? -22.160 5.192 -40.791 1.00 57.25 1056 GLN A CA 1
ATOM 8495 C C . GLN A 1 1056 ? -23.595 5.440 -41.231 1.00 57.25 1056 GLN A C 1
ATOM 8497 O O . GLN A 1 1056 ? -23.941 6.586 -41.458 1.00 57.25 1056 GLN A O 1
ATOM 8502 N N . SER A 1 1057 ? -24.473 4.432 -41.239 1.00 64.62 1057 SER A N 1
ATOM 8503 C CA . SER A 1 1057 ? -25.888 4.655 -41.578 1.00 64.62 1057 SER A CA 1
ATOM 8504 C C . SER A 1 1057 ? -26.580 5.607 -40.598 1.00 64.62 1057 SER A C 1
ATOM 8506 O O . SER A 1 1057 ? -27.361 6.456 -41.023 1.00 64.62 1057 SER A O 1
ATOM 8508 N N . ARG A 1 1058 ? -26.275 5.546 -39.292 1.00 66.38 1058 ARG A N 1
ATOM 8509 C CA . ARG A 1 1058 ? -26.768 6.541 -38.317 1.00 66.38 1058 ARG A CA 1
ATOM 8510 C C . ARG A 1 1058 ? -26.197 7.937 -38.569 1.00 66.38 1058 ARG A C 1
ATOM 8512 O O . ARG A 1 1058 ? -26.942 8.907 -38.465 1.00 66.38 1058 ARG A O 1
ATOM 8519 N N . GLN A 1 1059 ? -24.917 8.037 -38.916 1.00 63.09 1059 GLN A N 1
ATOM 8520 C CA . GLN A 1 1059 ? -24.238 9.295 -39.216 1.00 63.09 1059 GLN A CA 1
ATOM 8521 C C . GLN A 1 1059 ? -24.771 9.925 -40.513 1.00 63.09 1059 GLN A C 1
ATOM 8523 O O . GLN A 1 1059 ? -25.131 11.095 -40.509 1.00 63.09 1059 GLN A O 1
ATOM 8528 N N . GLU A 1 1060 ? -24.950 9.139 -41.574 1.00 69.88 1060 GLU A N 1
ATOM 8529 C CA . GLU A 1 1060 ? -25.591 9.542 -42.832 1.00 69.88 1060 GLU A CA 1
ATOM 8530 C C . GLU A 1 1060 ? -27.036 10.003 -42.602 1.00 69.88 1060 GLU A C 1
ATOM 8532 O O . GLU A 1 1060 ? -27.460 11.028 -43.132 1.00 69.88 1060 GLU A O 1
ATOM 8537 N N . THR A 1 1061 ? -27.785 9.297 -41.746 1.00 71.94 1061 THR A N 1
ATOM 8538 C CA . THR A 1 1061 ? -29.154 9.685 -41.363 1.00 71.94 1061 THR A CA 1
ATOM 8539 C C . THR A 1 1061 ? -29.178 11.029 -40.621 1.00 71.94 1061 THR A C 1
ATOM 8541 O O . THR A 1 1061 ? -30.099 11.817 -40.833 1.00 71.94 1061 THR A O 1
ATOM 8544 N N . HIS A 1 1062 ? -28.188 11.303 -39.761 1.00 73.88 1062 HIS A N 1
ATOM 8545 C CA . HIS A 1 1062 ? -28.063 12.574 -39.033 1.00 73.88 1062 HIS A CA 1
ATOM 8546 C C . HIS A 1 1062 ? -27.608 13.737 -39.929 1.00 73.88 1062 HIS A C 1
ATOM 8548 O O . HIS A 1 1062 ? -28.112 14.849 -39.763 1.00 73.88 1062 HIS A O 1
ATOM 8554 N N . GLN A 1 1063 ? -26.718 13.468 -40.889 1.00 76.00 1063 GLN A N 1
ATOM 8555 C CA . GLN A 1 1063 ? -26.176 14.441 -41.849 1.00 76.00 1063 GLN A CA 1
ATOM 8556 C C . GLN A 1 1063 ? -27.141 14.778 -42.987 1.00 76.00 1063 GLN A C 1
ATOM 8558 O O . GLN A 1 1063 ? -27.009 15.817 -43.639 1.00 76.00 1063 GLN A O 1
ATOM 8563 N N . GLN A 1 1064 ? -28.128 13.919 -43.248 1.00 79.12 1064 GLN A N 1
ATOM 8564 C CA . GLN A 1 1064 ? -29.122 14.171 -44.280 1.00 79.12 1064 GLN A CA 1
ATOM 8565 C C . GLN A 1 1064 ? -29.911 15.450 -43.962 1.00 79.12 1064 GLN A C 1
ATOM 8567 O O . GLN A 1 1064 ? -30.594 15.550 -42.940 1.00 79.12 1064 GLN A O 1
ATOM 8572 N N . LYS A 1 1065 ? -29.852 16.426 -44.873 1.00 81.44 1065 LYS A N 1
ATOM 8573 C CA . LYS A 1 1065 ? -30.613 17.675 -44.769 1.00 81.44 1065 LYS A CA 1
ATOM 8574 C C . LYS A 1 1065 ? -32.090 17.400 -45.035 1.00 81.44 1065 LYS A C 1
ATOM 8576 O O . LYS A 1 1065 ? -32.457 16.971 -46.127 1.00 81.44 1065 LYS A O 1
ATOM 8581 N N . ARG A 1 1066 ? -32.928 17.613 -44.023 1.00 78.75 1066 ARG A N 1
ATOM 8582 C CA . ARG A 1 1066 ? -34.352 17.232 -44.022 1.00 78.75 1066 ARG A CA 1
ATOM 8583 C C . ARG A 1 1066 ? -35.274 18.414 -43.756 1.00 78.75 1066 ARG A C 1
ATOM 8585 O O . ARG A 1 1066 ? -36.349 18.484 -44.337 1.00 78.75 1066 ARG A O 1
ATOM 8592 N N . TYR A 1 1067 ? -34.851 19.345 -42.910 1.00 82.94 1067 TYR A N 1
ATOM 8593 C CA . TYR A 1 1067 ? -35.689 20.440 -42.434 1.00 82.94 1067 TYR A CA 1
ATOM 8594 C C . TYR A 1 1067 ? -35.487 21.717 -43.255 1.00 82.94 1067 TYR A C 1
ATOM 8596 O O . TYR A 1 1067 ? -34.498 21.851 -43.986 1.00 82.94 1067 TYR A O 1
ATOM 8604 N N . ALA A 1 1068 ? -36.436 22.653 -43.137 1.00 79.69 1068 ALA A N 1
ATOM 8605 C CA . ALA A 1 1068 ? -36.420 23.938 -43.843 1.00 79.69 1068 ALA A CA 1
ATOM 8606 C C . ALA A 1 1068 ? -36.245 23.779 -45.370 1.00 79.69 1068 ALA A C 1
ATOM 8608 O O . ALA A 1 1068 ? -35.402 24.425 -45.994 1.00 79.69 1068 ALA A O 1
ATOM 8609 N N . GLY A 1 1069 ? -37.009 22.870 -45.989 1.00 74.69 1069 GLY A N 1
ATOM 8610 C CA . GLY A 1 1069 ? -36.900 22.577 -47.420 1.00 74.69 1069 GLY A CA 1
ATOM 8611 C C . GLY A 1 1069 ? -35.559 21.968 -47.845 1.00 74.69 1069 GLY A C 1
ATOM 8612 O O . GLY A 1 1069 ? -35.089 22.270 -48.943 1.00 74.69 1069 GLY A O 1
ATOM 8613 N N . GLY A 1 1070 ? -34.950 21.142 -46.986 1.00 79.62 1070 GLY A N 1
ATOM 8614 C CA . GLY A 1 1070 ? -33.714 20.404 -47.274 1.00 79.62 1070 GLY A CA 1
ATOM 8615 C C . GLY A 1 1070 ? -32.424 21.188 -47.018 1.00 79.62 1070 GLY A C 1
ATOM 8616 O O . GLY A 1 1070 ? -31.394 20.881 -47.616 1.00 79.62 1070 GLY A O 1
ATOM 8617 N N . GLN A 1 1071 ? -32.463 22.208 -46.157 1.00 79.56 1071 GLN A N 1
ATOM 8618 C CA . GLN A 1 1071 ? -31.297 23.042 -45.841 1.00 79.56 1071 GLN A CA 1
ATOM 8619 C C . GLN A 1 1071 ? -30.657 22.708 -44.490 1.00 79.56 1071 GLN A C 1
ATOM 8621 O O . GLN A 1 1071 ? -29.439 22.818 -44.372 1.00 79.56 1071 GLN A O 1
ATOM 8626 N N . ILE A 1 1072 ? -31.451 22.244 -43.521 1.00 83.00 1072 ILE A N 1
ATOM 8627 C CA . ILE A 1 1072 ? -31.016 21.950 -42.149 1.00 83.00 1072 ILE A CA 1
ATOM 8628 C C . ILE A 1 1072 ? -31.050 20.431 -41.915 1.00 83.00 1072 ILE A C 1
ATOM 8630 O O . ILE A 1 1072 ? -32.011 19.749 -42.296 1.00 83.00 1072 ILE A O 1
ATOM 8634 N N . SER A 1 1073 ? -29.997 19.886 -41.312 1.00 85.00 1073 SER A N 1
ATOM 8635 C CA . SER A 1 1073 ? -29.886 18.474 -40.924 1.00 85.00 1073 SER A CA 1
ATOM 8636 C C . SER A 1 1073 ? -30.255 18.254 -39.450 1.00 85.00 1073 SER A C 1
ATOM 8638 O O . SER A 1 1073 ? -30.450 19.203 -38.693 1.00 85.00 1073 SER A O 1
ATOM 8640 N N . ARG A 1 1074 ? -30.373 16.991 -39.020 1.00 82.62 1074 ARG A N 1
ATOM 8641 C CA . ARG A 1 1074 ? -30.580 16.672 -37.593 1.00 82.62 1074 ARG A CA 1
ATOM 8642 C C . ARG A 1 1074 ? -29.343 16.993 -36.759 1.00 82.62 1074 ARG A C 1
ATOM 8644 O O . ARG A 1 1074 ? -29.496 17.417 -35.619 1.00 82.62 1074 ARG A O 1
ATOM 8651 N N . GLU A 1 1075 ? -28.150 16.820 -37.329 1.00 81.38 1075 GLU A N 1
ATOM 8652 C CA . GLU A 1 1075 ? -26.872 17.158 -36.688 1.00 81.38 1075 GLU A CA 1
ATOM 8653 C C . GLU A 1 1075 ? -26.762 18.652 -36.347 1.00 81.38 1075 GLU A C 1
ATOM 8655 O O . GLU A 1 1075 ? -26.229 19.005 -35.296 1.00 81.38 1075 GLU A O 1
ATOM 8660 N N . ASP A 1 1076 ? -27.345 19.521 -37.178 1.00 79.88 1076 ASP A N 1
ATOM 8661 C CA . ASP A 1 1076 ? -27.343 20.971 -36.947 1.00 79.88 1076 ASP A CA 1
ATOM 8662 C C . ASP A 1 1076 ? -28.201 21.393 -35.738 1.00 79.88 1076 ASP A C 1
ATOM 8664 O O . ASP A 1 1076 ? -28.031 22.497 -35.227 1.00 79.88 1076 ASP A O 1
ATOM 8668 N N . LEU A 1 1077 ? -29.109 20.524 -35.274 1.00 79.38 1077 LEU A N 1
ATOM 8669 C CA . LEU A 1 1077 ? -30.011 20.771 -34.141 1.00 79.38 1077 LEU A CA 1
ATOM 8670 C C . LEU A 1 1077 ? -29.575 20.008 -32.887 1.00 79.38 1077 LEU A C 1
ATOM 8672 O O . LEU A 1 1077 ? -29.621 20.546 -31.782 1.00 79.38 1077 LEU A O 1
ATOM 8676 N N . VAL A 1 1078 ? -29.174 18.742 -33.037 1.00 80.88 1078 VAL A N 1
ATOM 8677 C CA . VAL A 1 1078 ? -28.781 17.866 -31.928 1.00 80.88 1078 VAL A CA 1
ATOM 8678 C C . VAL A 1 1078 ? -27.624 16.963 -32.361 1.00 80.88 1078 VAL A C 1
ATOM 8680 O O . VAL A 1 1078 ? -27.682 16.282 -33.387 1.00 80.88 1078 VAL A O 1
ATOM 8683 N N . SER A 1 1079 ? -26.579 16.904 -31.538 1.00 75.25 1079 SER A N 1
ATOM 8684 C CA . SER A 1 1079 ? -25.454 15.996 -31.736 1.00 75.25 1079 SER A CA 1
ATOM 8685 C C . SER A 1 1079 ? -25.888 14.532 -31.616 1.00 75.25 1079 SER A C 1
ATOM 8687 O O . SER A 1 1079 ? -26.888 14.198 -30.981 1.00 75.25 1079 SER A O 1
ATOM 8689 N N . ILE A 1 1080 ? -25.089 13.612 -32.162 1.00 66.12 1080 ILE A N 1
ATOM 8690 C CA . ILE A 1 1080 ? -25.349 12.161 -32.076 1.00 66.12 1080 ILE A CA 1
ATOM 8691 C C . ILE A 1 1080 ? -25.450 11.681 -30.607 1.00 66.12 1080 ILE A C 1
ATOM 8693 O O . ILE A 1 1080 ? -26.114 10.687 -30.322 1.00 66.12 1080 ILE A O 1
ATOM 8697 N N . GLY A 1 1081 ? -24.835 12.408 -29.664 1.00 57.31 1081 GLY A N 1
ATOM 8698 C CA . GLY A 1 1081 ? -24.903 12.150 -28.221 1.00 57.31 1081 GLY A CA 1
ATOM 8699 C C . GLY A 1 1081 ? -26.104 12.773 -27.494 1.00 57.31 1081 GLY A C 1
ATOM 8700 O O . GLY A 1 1081 ? -26.180 12.655 -26.274 1.00 57.31 1081 GLY A O 1
ATOM 8701 N N . GLY A 1 1082 ? -27.023 13.445 -28.198 1.00 60.44 1082 GLY A N 1
ATOM 8702 C CA . GLY A 1 1082 ? -28.230 14.048 -27.615 1.00 60.44 1082 GLY A CA 1
ATOM 8703 C C . GLY A 1 1082 ? -28.052 15.460 -27.038 1.00 60.44 1082 GLY A C 1
ATOM 8704 O O . GLY A 1 1082 ? -28.962 15.958 -26.371 1.00 60.44 1082 GLY A O 1
ATOM 8705 N N . GLN A 1 1083 ? -26.907 16.114 -27.277 1.00 72.00 1083 GLN A N 1
ATOM 8706 C CA . GLN A 1 1083 ? -26.681 17.513 -26.884 1.00 72.00 1083 GLN A CA 1
ATOM 8707 C C . GLN A 1 1083 ? -27.228 18.471 -27.948 1.00 72.00 1083 GLN A C 1
ATOM 8709 O O . GLN A 1 1083 ? -27.011 18.252 -29.135 1.00 72.00 1083 GLN A O 1
ATOM 8714 N N . VAL A 1 1084 ? -27.919 19.530 -27.528 1.00 77.19 1084 VAL A N 1
ATOM 8715 C CA . VAL A 1 1084 ? -28.558 20.512 -28.420 1.00 77.19 1084 VAL A CA 1
ATOM 8716 C C . VAL A 1 1084 ? -27.528 21.509 -28.955 1.00 77.19 1084 VAL A C 1
ATOM 8718 O O . VAL A 1 1084 ? -26.702 22.005 -28.192 1.00 77.19 1084 VAL A O 1
ATOM 8721 N N . ASN A 1 1085 ? -27.577 21.808 -30.254 1.00 77.50 1085 ASN A N 1
ATOM 8722 C CA . ASN A 1 1085 ? -26.753 22.829 -30.897 1.00 77.50 1085 ASN A CA 1
ATOM 8723 C C . ASN A 1 1085 ? -27.564 24.125 -31.078 1.00 77.50 1085 ASN A C 1
ATOM 8725 O O . ASN A 1 1085 ? -28.587 24.132 -31.756 1.00 77.50 1085 ASN A O 1
ATOM 8729 N N . ARG A 1 1086 ? -27.084 25.224 -30.487 1.00 75.94 1086 ARG A N 1
ATOM 8730 C CA . ARG A 1 1086 ? -27.784 26.523 -30.422 1.00 75.94 1086 ARG A CA 1
ATOM 8731 C C . ARG A 1 1086 ? -27.453 27.500 -31.556 1.00 75.94 1086 ARG A C 1
ATOM 8733 O O . ARG A 1 1086 ? -27.869 28.654 -31.564 1.00 75.94 1086 ARG A O 1
ATOM 8740 N N . GLN A 1 1087 ? -26.698 27.064 -32.563 1.00 78.12 1087 GLN A N 1
ATOM 8741 C CA . GLN A 1 1087 ? -26.307 27.926 -33.689 1.00 78.12 1087 GLN A CA 1
ATOM 8742 C C . GLN A 1 1087 ? -27.493 28.418 -34.542 1.00 78.12 1087 GLN A C 1
ATOM 8744 O O . GLN A 1 1087 ? -27.348 29.387 -35.297 1.00 78.12 1087 GLN A O 1
ATOM 8749 N N . LEU A 1 1088 ? -28.650 27.755 -34.460 1.00 78.12 1088 LEU A N 1
ATOM 8750 C CA . LEU A 1 1088 ? -29.843 28.048 -35.260 1.00 78.12 1088 LEU A CA 1
ATOM 8751 C C . LEU A 1 1088 ? -30.959 28.748 -34.479 1.00 78.12 1088 LEU A C 1
ATOM 8753 O O . LEU A 1 1088 ? -32.017 28.993 -35.053 1.00 78.12 1088 LEU A O 1
ATOM 8757 N N . ASP A 1 1089 ? -30.721 29.145 -33.230 1.00 78.06 1089 ASP A N 1
ATOM 8758 C CA . ASP A 1 1089 ? -31.757 29.710 -32.356 1.00 78.06 1089 ASP A CA 1
ATOM 8759 C C . ASP A 1 1089 ? -32.418 30.953 -32.962 1.00 78.06 1089 ASP A C 1
ATOM 8761 O O . ASP A 1 1089 ? -33.642 31.036 -33.006 1.00 78.06 1089 ASP A O 1
ATOM 8765 N N . LYS A 1 1090 ? -31.630 31.870 -33.542 1.00 77.12 1090 LYS A N 1
ATOM 8766 C CA . LYS A 1 1090 ? -32.159 33.071 -34.216 1.00 77.12 1090 LYS A CA 1
ATOM 8767 C C . LYS A 1 1090 ? -33.051 32.728 -35.416 1.00 77.12 1090 LYS A C 1
ATOM 8769 O O . LYS A 1 1090 ? -34.102 33.330 -35.601 1.00 77.12 1090 LYS A O 1
ATOM 8774 N N . VAL A 1 1091 ? -32.658 31.721 -36.199 1.00 81.25 1091 VAL A N 1
ATOM 8775 C CA . VAL A 1 1091 ? -33.421 31.250 -37.368 1.00 81.25 1091 VAL A CA 1
ATOM 8776 C C . VAL A 1 1091 ? -34.749 30.633 -36.927 1.00 81.25 1091 VAL A C 1
ATOM 8778 O O . VAL A 1 1091 ? -35.781 30.879 -37.546 1.00 81.25 1091 VAL A O 1
ATOM 8781 N N . LEU A 1 1092 ? -34.734 29.845 -35.850 1.00 84.88 1092 LEU A N 1
ATOM 8782 C CA . LEU A 1 1092 ? -35.930 29.213 -35.291 1.00 84.88 1092 LEU A CA 1
ATOM 8783 C C . LEU A 1 1092 ? -36.859 30.235 -34.614 1.00 84.88 1092 LEU A C 1
ATOM 8785 O O . LEU A 1 1092 ? -38.078 30.120 -34.738 1.00 84.88 1092 LEU A O 1
ATOM 8789 N N . ALA A 1 1093 ? -36.300 31.250 -33.952 1.00 81.94 1093 ALA A N 1
ATOM 8790 C CA . ALA A 1 1093 ? -37.049 32.339 -33.333 1.00 81.94 1093 ALA A CA 1
ATOM 8791 C C . ALA A 1 1093 ? -37.765 33.216 -34.375 1.00 81.94 1093 ALA A C 1
ATOM 8793 O O . ALA A 1 1093 ? -38.956 33.487 -34.230 1.00 81.94 1093 ALA A O 1
ATOM 8794 N N . GLU A 1 1094 ? -37.081 33.599 -35.458 1.00 80.00 1094 GLU A N 1
ATOM 8795 C CA . GLU A 1 1094 ? -37.685 34.335 -36.580 1.00 80.00 1094 GLU A CA 1
ATOM 8796 C C . GLU A 1 1094 ? -38.775 33.504 -37.274 1.00 80.00 1094 GLU A C 1
ATOM 8798 O O . GLU A 1 1094 ? -39.866 34.006 -37.556 1.00 80.00 1094 GLU A O 1
ATOM 8803 N N . ALA A 1 1095 ? -38.526 32.205 -37.478 1.00 82.81 1095 ALA A N 1
ATOM 8804 C CA . ALA A 1 1095 ? -39.515 31.290 -38.039 1.00 82.81 1095 ALA A CA 1
ATOM 8805 C C . ALA A 1 1095 ? -40.778 31.190 -37.172 1.00 82.81 1095 ALA A C 1
ATOM 8807 O O . ALA A 1 1095 ? -41.892 31.158 -37.704 1.00 82.81 1095 ALA A O 1
ATOM 8808 N N . TYR A 1 1096 ? -40.623 31.156 -35.845 1.00 84.94 1096 TYR A N 1
ATOM 8809 C CA . TYR A 1 1096 ? -41.747 31.179 -34.914 1.00 84.94 1096 TYR A CA 1
ATOM 8810 C C . TYR A 1 1096 ? -42.482 32.524 -34.952 1.00 84.94 1096 TYR A C 1
ATOM 8812 O O . TYR A 1 1096 ? -43.705 32.534 -35.071 1.00 84.94 1096 TYR A O 1
ATOM 8820 N N . ALA A 1 1097 ? -41.764 33.650 -34.952 1.00 79.81 1097 ALA A N 1
ATOM 8821 C CA . ALA A 1 1097 ? -42.363 34.984 -35.020 1.00 79.81 1097 ALA A CA 1
ATOM 8822 C C . ALA A 1 1097 ? -43.261 35.164 -36.261 1.00 79.81 1097 ALA A C 1
ATOM 8824 O O . ALA A 1 1097 ? -44.372 35.683 -36.157 1.00 79.81 1097 ALA A O 1
ATOM 8825 N N . GLU A 1 1098 ? -42.826 34.678 -37.430 1.00 79.38 1098 GLU A N 1
ATOM 8826 C CA . GLU A 1 1098 ? -43.623 34.727 -38.666 1.00 79.38 1098 GLU A CA 1
ATOM 8827 C C . GLU A 1 1098 ? -44.839 33.780 -38.648 1.00 79.38 1098 GLU A C 1
ATOM 8829 O O . GLU A 1 1098 ? -45.829 34.021 -39.345 1.00 79.38 1098 GLU A O 1
ATOM 8834 N N . SER A 1 1099 ? -44.782 32.696 -37.868 1.00 81.50 1099 SER A N 1
ATOM 8835 C CA . SER A 1 1099 ? -45.803 31.638 -37.849 1.00 81.50 1099 SER A CA 1
ATOM 8836 C C . SER A 1 1099 ? -46.667 31.602 -36.584 1.00 81.50 1099 SER A C 1
ATOM 8838 O O . SER A 1 1099 ? -47.583 30.785 -36.508 1.00 81.50 1099 SER A O 1
ATOM 8840 N N . GLN A 1 1100 ? -46.459 32.524 -35.642 1.00 79.94 1100 GLN A N 1
ATOM 8841 C CA . GLN A 1 1100 ? -47.114 32.585 -34.331 1.00 79.94 1100 GLN A CA 1
ATOM 8842 C C . GLN A 1 1100 ? -48.643 32.438 -34.396 1.00 79.94 1100 GLN A C 1
ATOM 8844 O O . GLN A 1 1100 ? -49.210 31.579 -33.728 1.00 79.94 1100 GLN A O 1
ATOM 8849 N N . LYS A 1 1101 ? -49.312 33.207 -35.268 1.00 77.62 1101 LYS A N 1
ATOM 8850 C CA . LYS A 1 1101 ? -50.779 33.149 -35.440 1.00 77.62 1101 LYS A CA 1
ATOM 8851 C C . LYS A 1 1101 ? -51.287 31.777 -35.888 1.00 77.62 1101 LYS A C 1
ATOM 8853 O O . LYS A 1 1101 ? -52.419 31.421 -35.614 1.00 77.62 1101 LYS A O 1
ATOM 8858 N N . TYR A 1 1102 ? -50.460 31.010 -36.591 1.00 79.62 1102 TYR A N 1
ATOM 8859 C CA . TYR A 1 1102 ? -50.818 29.678 -37.078 1.00 79.62 1102 TYR A CA 1
ATOM 8860 C C . TYR A 1 1102 ? -50.528 28.581 -36.046 1.00 79.62 1102 TYR A C 1
ATOM 8862 O O . TYR A 1 1102 ? -51.020 27.465 -36.199 1.00 79.62 1102 TYR A O 1
ATOM 8870 N N . PHE A 1 1103 ? -49.742 28.882 -35.007 1.00 80.81 1103 PHE A N 1
ATOM 8871 C CA . PHE A 1 1103 ? -49.575 28.008 -33.846 1.00 80.81 1103 PHE A CA 1
ATOM 8872 C C . PHE A 1 1103 ? -50.758 28.099 -32.871 1.00 80.81 1103 PHE A C 1
ATOM 8874 O O . PHE A 1 1103 ? -51.005 27.124 -32.170 1.00 80.81 1103 PHE A O 1
ATOM 8881 N N . GLU A 1 1104 ? -51.517 29.204 -32.865 1.00 73.19 1104 GLU A N 1
ATOM 8882 C CA . GLU A 1 1104 ? -52.780 29.325 -32.108 1.00 73.19 1104 GLU A CA 1
ATOM 8883 C C . GLU A 1 1104 ? -53.849 28.335 -32.603 1.00 73.19 1104 GLU A C 1
ATOM 8885 O O . GLU A 1 1104 ? -54.573 27.751 -31.798 1.00 73.19 1104 GLU A O 1
ATOM 8890 N N . ASP A 1 1105 ? -53.896 28.091 -33.916 1.00 69.88 1105 ASP A N 1
ATOM 8891 C CA . ASP A 1 1105 ? -54.863 27.190 -34.556 1.00 69.88 1105 ASP A CA 1
ATOM 8892 C C . ASP A 1 1105 ? -54.368 25.727 -34.663 1.00 69.88 1105 ASP A C 1
ATOM 8894 O O . ASP A 1 1105 ? -55.094 24.850 -35.144 1.00 69.88 1105 ASP A O 1
ATOM 8898 N N . ALA A 1 1106 ? -53.125 25.436 -34.254 1.00 73.94 1106 ALA A N 1
ATOM 8899 C CA . ALA A 1 1106 ? -52.503 24.122 -34.427 1.00 73.94 1106 ALA A CA 1
ATOM 8900 C C . ALA A 1 1106 ? -52.790 23.172 -33.241 1.00 73.94 1106 ALA A C 1
ATOM 8902 O O . ALA A 1 1106 ? -52.535 23.524 -32.088 1.00 73.94 1106 ALA A O 1
ATOM 8903 N N . PRO A 1 1107 ? -53.244 21.924 -33.484 1.00 70.44 1107 PRO A N 1
ATOM 8904 C CA . PRO A 1 1107 ? -53.489 20.964 -32.411 1.00 70.44 1107 PRO A CA 1
ATOM 8905 C C . PRO A 1 1107 ? -52.177 20.545 -31.724 1.00 70.44 1107 PRO A C 1
ATOM 8907 O O . PRO A 1 1107 ? -51.208 20.191 -32.394 1.00 70.44 1107 PRO A O 1
ATOM 8910 N N . GLY A 1 1108 ? -52.165 20.552 -30.387 1.00 73.56 1108 GLY A N 1
ATOM 8911 C CA . GLY A 1 1108 ? -51.014 20.160 -29.554 1.00 73.56 1108 GLY A CA 1
ATOM 8912 C C . GLY A 1 1108 ? -50.164 21.322 -29.026 1.00 73.56 1108 GLY A C 1
ATOM 8913 O O . GLY A 1 1108 ? -49.254 21.096 -28.228 1.00 73.56 1108 GLY A O 1
ATOM 8914 N N . PHE A 1 1109 ? -50.477 22.562 -29.414 1.00 82.31 1109 PHE A N 1
ATOM 8915 C CA . PHE A 1 1109 ? -49.793 23.767 -28.947 1.00 82.31 1109 PHE A CA 1
ATOM 8916 C C . PHE A 1 1109 ? -50.778 24.751 -28.311 1.00 82.31 1109 PHE A C 1
ATOM 8918 O O . PHE A 1 1109 ? -51.946 24.818 -28.686 1.00 82.31 1109 PHE A O 1
ATOM 8925 N N . ARG A 1 1110 ? -50.302 25.525 -27.335 1.00 81.31 1110 ARG A N 1
ATOM 8926 C CA . ARG A 1 1110 ? -51.030 26.629 -26.713 1.00 81.31 1110 ARG A CA 1
ATOM 8927 C C . ARG A 1 1110 ? -50.142 27.864 -26.717 1.00 81.31 1110 ARG A C 1
ATOM 8929 O O . ARG A 1 1110 ? -49.075 27.848 -26.108 1.00 81.31 1110 ARG A O 1
ATOM 8936 N N . VAL A 1 1111 ? -50.595 28.926 -27.374 1.00 80.75 1111 VAL A N 1
ATOM 8937 C CA . VAL A 1 1111 ? -49.934 30.236 -27.337 1.00 80.75 1111 VAL A CA 1
ATOM 8938 C C . VAL A 1 1111 ? -50.599 31.078 -26.249 1.00 80.75 1111 VAL A C 1
ATOM 8940 O O . VAL A 1 1111 ? -51.824 31.159 -26.193 1.00 80.75 1111 VAL A O 1
ATOM 8943 N N . ALA A 1 1112 ? -49.812 31.639 -25.335 1.00 76.44 1112 ALA A N 1
ATOM 8944 C CA . ALA A 1 1112 ? -50.307 32.541 -24.295 1.00 76.44 1112 ALA A CA 1
ATOM 8945 C C . ALA A 1 1112 ? -50.444 33.986 -24.819 1.00 76.44 1112 ALA A C 1
ATOM 8947 O O . ALA A 1 1112 ? -49.792 34.355 -25.792 1.00 76.44 1112 ALA A O 1
ATOM 8948 N N . ASP A 1 1113 ? -51.241 34.829 -24.147 1.00 70.12 1113 ASP A N 1
ATOM 8949 C CA . ASP A 1 1113 ? -51.536 36.216 -24.572 1.00 70.12 1113 ASP A CA 1
ATOM 8950 C C . ASP A 1 1113 ? -50.282 37.111 -24.717 1.00 70.12 1113 ASP A C 1
ATOM 8952 O O . ASP A 1 1113 ? -50.295 38.121 -25.422 1.00 70.12 1113 ASP A O 1
ATOM 8956 N N . ASN A 1 1114 ? -49.180 36.746 -24.054 1.00 67.50 1114 ASN A N 1
ATOM 8957 C CA . ASN A 1 1114 ? -47.870 37.405 -24.135 1.00 67.50 1114 ASN A CA 1
ATOM 8958 C C . ASN A 1 1114 ? -47.023 36.951 -25.350 1.00 67.50 1114 ASN A C 1
ATOM 8960 O O . ASN A 1 1114 ? -46.010 37.582 -25.666 1.00 67.50 1114 ASN A O 1
ATOM 8964 N N . GLY A 1 1115 ? -47.443 35.893 -26.048 1.00 69.81 1115 GLY A N 1
ATOM 8965 C CA . GLY A 1 1115 ? -46.793 35.314 -27.222 1.00 69.81 1115 GLY A CA 1
ATOM 8966 C C . GLY A 1 1115 ? -45.937 34.067 -26.966 1.00 69.81 1115 GLY A C 1
ATOM 8967 O O . GLY A 1 1115 ? -45.293 33.587 -27.901 1.00 69.81 1115 GLY A O 1
ATOM 8968 N N . GLU A 1 1116 ? -45.921 33.528 -25.743 1.00 82.62 1116 GLU A N 1
ATOM 8969 C CA . GLU A 1 1116 ? -45.177 32.305 -25.400 1.00 82.62 1116 GLU A CA 1
ATOM 8970 C C . GLU A 1 1116 ? -45.837 31.045 -25.963 1.00 82.62 1116 GLU A C 1
ATOM 8972 O O . GLU A 1 1116 ? -47.055 30.888 -25.873 1.00 82.62 1116 GLU A O 1
ATOM 8977 N N . LEU A 1 1117 ? -45.026 30.124 -26.493 1.00 83.44 1117 LEU A N 1
ATOM 8978 C CA . LEU A 1 1117 ? -45.488 28.824 -26.985 1.00 83.44 1117 LEU A CA 1
ATOM 8979 C C . LEU A 1 1117 ? -45.302 27.759 -25.909 1.00 83.44 1117 LEU A C 1
ATOM 8981 O O . LEU A 1 1117 ? -44.183 27.531 -25.447 1.00 83.44 1117 LEU A O 1
ATOM 8985 N N . MET A 1 1118 ? -46.373 27.045 -25.581 1.00 83.62 1118 MET A N 1
ATOM 8986 C CA . MET A 1 1118 ? -46.349 25.869 -24.714 1.00 83.62 1118 MET A CA 1
ATOM 8987 C C . MET A 1 1118 ? -46.956 24.664 -25.438 1.00 83.62 1118 MET A C 1
ATOM 8989 O O . MET A 1 1118 ? -47.801 24.815 -26.320 1.00 83.62 1118 MET A O 1
ATOM 8993 N N . SER A 1 1119 ? -46.545 23.455 -25.066 1.00 81.12 1119 SER A N 1
ATOM 8994 C CA . SER A 1 1119 ? -47.297 22.240 -25.403 1.00 81.12 1119 SER A CA 1
ATOM 8995 C C . SER A 1 1119 ? -48.612 22.183 -24.622 1.00 81.12 1119 SER A C 1
ATOM 8997 O O . SER A 1 1119 ? -48.757 22.793 -23.559 1.00 81.12 1119 SER A O 1
ATOM 8999 N N . ASP A 1 1120 ? -49.553 21.384 -25.109 1.00 76.94 1120 ASP A N 1
ATOM 9000 C CA . ASP A 1 1120 ? -50.775 21.004 -24.390 1.00 76.94 1120 ASP A CA 1
ATOM 9001 C C . ASP A 1 1120 ? -50.516 20.388 -22.996 1.00 76.94 1120 ASP A C 1
ATOM 9003 O O . ASP A 1 1120 ? -51.322 20.564 -22.081 1.00 76.94 1120 ASP A O 1
ATOM 9007 N N . THR A 1 1121 ? -49.369 19.728 -22.808 1.00 74.38 1121 THR A N 1
ATOM 9008 C CA . THR A 1 1121 ? -48.910 19.162 -21.524 1.00 74.38 1121 THR A CA 1
ATOM 9009 C C . THR A 1 1121 ? -48.249 20.169 -20.570 1.00 74.38 1121 THR A C 1
ATOM 9011 O O . THR A 1 1121 ? -47.905 19.804 -19.447 1.00 74.38 1121 THR A O 1
ATOM 9014 N N . GLY A 1 1122 ? -48.095 21.436 -20.975 1.00 73.25 1122 GLY A N 1
ATOM 9015 C CA . GLY A 1 1122 ? -47.538 22.512 -20.142 1.00 73.25 1122 GLY A CA 1
ATOM 9016 C C . GLY A 1 1122 ? -46.021 22.710 -20.249 1.00 73.25 1122 GLY A C 1
ATOM 9017 O O . GLY A 1 1122 ? -45.466 23.540 -19.534 1.00 73.25 1122 GLY A O 1
ATOM 9018 N N . VAL A 1 1123 ? -45.345 21.983 -21.143 1.00 79.81 1123 VAL A N 1
ATOM 9019 C CA . VAL A 1 1123 ? -43.914 22.173 -21.444 1.00 79.81 1123 VAL A CA 1
ATOM 9020 C C . VAL A 1 1123 ? -43.709 23.448 -22.268 1.00 79.81 1123 VAL A C 1
ATOM 9022 O O . VAL A 1 1123 ? -44.390 23.629 -23.277 1.00 79.81 1123 VAL A O 1
ATOM 9025 N N . MET A 1 1124 ? -42.786 24.321 -21.855 1.00 80.88 1124 MET A N 1
ATOM 9026 C CA . MET A 1 1124 ? -42.514 25.604 -22.514 1.00 80.88 1124 MET A CA 1
ATOM 9027 C C . MET A 1 1124 ? -41.573 25.413 -23.705 1.00 80.88 1124 MET A C 1
ATOM 9029 O O . MET A 1 1124 ? -40.481 24.879 -23.551 1.00 80.88 1124 MET A O 1
ATOM 9033 N N . TYR A 1 1125 ? -41.982 25.888 -24.881 1.00 84.50 1125 TYR A N 1
ATOM 9034 C CA . TYR A 1 1125 ? -41.211 25.769 -26.115 1.00 84.50 1125 TYR A CA 1
ATOM 9035 C C . TYR A 1 1125 ? -40.543 27.077 -26.544 1.00 84.50 1125 TYR A C 1
ATOM 9037 O O . TYR A 1 1125 ? -39.360 27.055 -26.895 1.00 84.50 1125 TYR A O 1
ATOM 9045 N N . VAL A 1 1126 ? -41.252 28.207 -26.465 1.00 83.50 1126 VAL A N 1
ATOM 9046 C CA . VAL A 1 1126 ? -40.721 29.532 -26.828 1.00 83.50 1126 VAL A CA 1
ATOM 9047 C C . VAL A 1 1126 ? -41.111 30.565 -25.773 1.00 83.50 1126 VAL A C 1
ATOM 9049 O O . VAL A 1 1126 ? -42.284 30.655 -25.410 1.00 83.50 1126 VAL A O 1
ATOM 9052 N N . ARG A 1 1127 ? -40.136 31.355 -25.311 1.00 80.62 1127 ARG A N 1
ATOM 9053 C CA . ARG A 1 1127 ? -40.303 32.455 -24.348 1.00 80.62 1127 ARG A CA 1
ATOM 9054 C C . ARG A 1 1127 ? -40.324 33.810 -25.065 1.00 80.62 1127 ARG A C 1
ATOM 9056 O O . ARG A 1 1127 ? -39.680 33.965 -26.097 1.00 80.62 1127 ARG A O 1
ATOM 9063 N N . THR A 1 1128 ? -41.051 34.787 -24.522 1.00 75.69 1128 THR A N 1
ATOM 9064 C CA . THR A 1 1128 ? -41.190 36.153 -25.067 1.00 75.69 1128 THR A CA 1
ATOM 9065 C C . THR A 1 1128 ? -40.569 37.196 -24.135 1.00 75.69 1128 THR A C 1
ATOM 9067 O O . THR A 1 1128 ? -40.639 37.058 -22.915 1.00 75.69 1128 THR A O 1
ATOM 9070 N N . SER A 1 1129 ? -40.021 38.286 -24.679 1.00 63.22 1129 SER A N 1
ATOM 9071 C CA . SER A 1 1129 ? -39.502 39.408 -23.878 1.00 63.22 1129 SER A CA 1
ATOM 9072 C C . SER A 1 1129 ? -40.590 40.337 -23.312 1.00 63.22 1129 SER A C 1
ATOM 9074 O O . SER A 1 1129 ? -40.308 41.180 -22.462 1.00 63.22 1129 SER A O 1
ATOM 9076 N N . LYS A 1 1130 ? -41.857 40.184 -23.727 1.00 56.00 1130 LYS A N 1
ATOM 9077 C CA . LYS A 1 1130 ? -42.984 41.072 -23.361 1.00 56.00 1130 LYS A CA 1
ATOM 9078 C C . LYS A 1 1130 ? -43.490 40.964 -21.908 1.00 56.00 1130 LYS A C 1
ATOM 9080 O O . LYS A 1 1130 ? -44.554 41.495 -21.596 1.00 56.00 1130 LYS A O 1
ATOM 9085 N N . GLY A 1 1131 ? -42.738 40.319 -21.017 1.00 53.22 1131 GLY A N 1
ATOM 9086 C CA . GLY A 1 1131 ? -43.087 40.154 -19.601 1.00 53.22 1131 GLY A CA 1
ATOM 9087 C C . GLY A 1 1131 ? -41.906 40.161 -18.625 1.00 53.22 1131 GLY A C 1
ATOM 9088 O O . GLY A 1 1131 ? -42.090 39.751 -17.483 1.00 53.22 1131 GLY A O 1
ATOM 9089 N N . ALA A 1 1132 ? -40.712 40.590 -19.045 1.00 42.50 1132 ALA A N 1
ATOM 9090 C CA . ALA A 1 1132 ? -39.510 40.511 -18.216 1.00 42.50 1132 ALA A CA 1
ATOM 9091 C C . ALA A 1 1132 ? -39.361 41.710 -17.254 1.00 42.50 1132 ALA A C 1
ATOM 9093 O O . ALA A 1 1132 ? -39.574 42.866 -17.627 1.00 42.50 1132 ALA A O 1
ATOM 9094 N N . ASN A 1 1133 ? -38.998 41.418 -16.000 1.00 44.97 1133 ASN A N 1
ATOM 9095 C CA . ASN A 1 1133 ? -38.642 42.405 -14.979 1.00 44.97 1133 ASN A CA 1
ATOM 9096 C C . ASN A 1 1133 ? -37.352 43.150 -15.371 1.00 44.97 1133 ASN A C 1
ATOM 9098 O O . ASN A 1 1133 ? -36.528 42.656 -16.134 1.00 44.97 1133 ASN A O 1
ATOM 9102 N N . ARG A 1 1134 ? -37.161 44.339 -14.790 1.00 42.91 1134 ARG A N 1
ATOM 9103 C CA . ARG A 1 1134 ? -36.060 45.288 -15.051 1.00 42.91 1134 ARG A CA 1
ATOM 9104 C C . ARG A 1 1134 ? -34.637 44.690 -14.967 1.00 42.91 1134 ARG A C 1
ATOM 9106 O O . ARG A 1 1134 ? -33.737 45.252 -15.573 1.00 42.91 1134 ARG A O 1
ATOM 9113 N N . GLU A 1 1135 ? -34.452 43.561 -14.281 1.00 45.41 1135 GLU A N 1
ATOM 9114 C CA . GLU A 1 1135 ? -33.167 42.849 -14.134 1.00 45.41 1135 GLU A CA 1
ATOM 9115 C C . GLU A 1 1135 ? -32.739 42.070 -15.394 1.00 45.41 1135 GLU A C 1
ATOM 9117 O O . GLU A 1 1135 ? -31.551 41.998 -15.701 1.00 45.41 1135 GLU A O 1
ATOM 9122 N N . ASP A 1 1136 ? -33.681 41.533 -16.174 1.00 47.22 1136 ASP A N 1
ATOM 9123 C CA . ASP A 1 1136 ? -33.351 40.775 -17.393 1.00 47.22 1136 ASP A CA 1
ATOM 9124 C C . ASP A 1 1136 ? -32.931 41.706 -18.544 1.00 47.22 1136 ASP A C 1
ATOM 9126 O O . ASP A 1 1136 ? -32.134 41.337 -19.406 1.00 47.22 1136 ASP A O 1
ATOM 9130 N N . ILE A 1 1137 ? -33.428 42.948 -18.527 1.00 50.50 1137 ILE A N 1
ATOM 9131 C CA . ILE A 1 1137 ? -33.021 44.012 -19.456 1.00 50.50 1137 ILE A CA 1
ATOM 9132 C C . ILE A 1 1137 ? -31.582 44.462 -19.146 1.00 50.50 1137 ILE A C 1
ATOM 9134 O O . ILE A 1 1137 ? -30.792 44.642 -20.069 1.00 50.50 1137 ILE A O 1
ATOM 9138 N N . GLU A 1 1138 ? -31.203 44.547 -17.865 1.00 48.75 1138 GLU A N 1
ATOM 9139 C CA . GLU A 1 1138 ? -29.824 44.848 -17.442 1.00 48.75 1138 GLU A CA 1
ATOM 9140 C C . GLU A 1 1138 ? -28.837 43.717 -17.785 1.00 48.75 1138 GLU A C 1
ATOM 9142 O O . GLU A 1 1138 ? -27.669 43.973 -18.080 1.00 48.75 1138 GLU A O 1
ATOM 9147 N N . LEU A 1 1139 ? -29.276 42.454 -17.788 1.00 51.06 1139 LEU A N 1
ATOM 9148 C CA . LEU A 1 1139 ? -28.452 41.327 -18.245 1.00 51.06 1139 LEU A CA 1
ATOM 9149 C C . LEU A 1 1139 ? -28.201 41.359 -19.759 1.00 51.06 1139 LEU A C 1
ATOM 9151 O O . LEU A 1 1139 ? -27.110 40.994 -20.201 1.00 51.06 1139 LEU A O 1
ATOM 9155 N N . LEU A 1 1140 ? -29.173 41.831 -20.543 1.00 48.47 1140 LEU A N 1
ATOM 9156 C CA . LEU A 1 1140 ? -29.026 42.024 -21.987 1.00 48.47 1140 LEU A CA 1
ATOM 9157 C C . LEU A 1 1140 ? -28.102 43.212 -22.317 1.00 48.47 1140 LEU A C 1
ATOM 9159 O O . LEU A 1 1140 ? -27.233 43.064 -23.174 1.00 48.47 1140 LEU A O 1
ATOM 9163 N N . GLU A 1 1141 ? -28.191 44.329 -21.583 1.00 45.44 1141 GLU A N 1
ATOM 9164 C CA . GLU A 1 1141 ? -27.245 45.460 -21.703 1.00 45.44 1141 GLU A CA 1
ATOM 9165 C C . GLU A 1 1141 ? -25.807 45.071 -21.288 1.00 45.44 1141 GLU A C 1
ATOM 9167 O O . GLU A 1 1141 ? -24.825 45.477 -21.915 1.00 45.44 1141 GLU A O 1
ATOM 9172 N N . ASN A 1 1142 ? -25.649 44.225 -20.264 1.00 49.31 1142 ASN A N 1
ATOM 9173 C CA . ASN A 1 1142 ? -24.334 43.711 -19.856 1.00 49.31 1142 ASN A CA 1
ATOM 9174 C C . ASN A 1 1142 ? -23.753 42.681 -20.843 1.00 49.31 1142 ASN A C 1
ATOM 9176 O O . ASN A 1 1142 ? -22.535 42.511 -20.917 1.00 49.31 1142 ASN A O 1
ATOM 9180 N N . ALA A 1 1143 ? -24.593 42.005 -21.629 1.00 47.00 1143 ALA A N 1
ATOM 9181 C CA . ALA A 1 1143 ? -24.137 41.132 -22.708 1.00 47.00 1143 ALA A CA 1
ATOM 9182 C C . ALA A 1 1143 ? -23.641 41.927 -23.935 1.00 47.00 1143 ALA A C 1
ATOM 9184 O O . ALA A 1 1143 ? -22.734 41.462 -24.626 1.00 47.00 1143 ALA A O 1
ATOM 9185 N N . GLU A 1 1144 ? -24.161 43.140 -24.175 1.00 41.09 1144 GLU A N 1
ATOM 9186 C CA . GLU A 1 1144 ? -23.705 44.036 -25.255 1.00 41.09 1144 GLU A CA 1
ATOM 9187 C C . GLU A 1 1144 ? -22.291 44.601 -25.037 1.00 41.09 1144 GLU A C 1
ATOM 9189 O O . GLU A 1 1144 ? -21.616 44.976 -25.995 1.00 41.09 1144 GLU A O 1
ATOM 9194 N N . THR A 1 1145 ? -21.795 44.639 -23.797 1.00 40.00 1145 THR A N 1
ATOM 9195 C CA . THR A 1 1145 ? -20.459 45.180 -23.474 1.00 40.00 1145 THR A CA 1
ATOM 9196 C C . THR A 1 1145 ? -19.328 44.148 -23.556 1.00 40.00 1145 THR A C 1
ATOM 9198 O O . THR A 1 1145 ? -18.156 44.516 -23.440 1.00 40.00 1145 THR A O 1
ATOM 9201 N N . ASN A 1 1146 ? -19.635 42.868 -23.803 1.00 40.66 1146 ASN A N 1
ATOM 9202 C CA . ASN A 1 1146 ? -18.643 41.796 -23.851 1.00 40.66 1146 ASN A CA 1
ATOM 9203 C C . ASN A 1 1146 ? -18.138 41.557 -25.288 1.00 40.66 1146 ASN A C 1
ATOM 9205 O O . ASN A 1 1146 ? -18.878 41.129 -26.174 1.00 40.66 1146 ASN A O 1
ATOM 9209 N N . THR A 1 1147 ? -16.854 41.824 -25.532 1.00 40.00 1147 THR A N 1
ATOM 9210 C CA . THR A 1 1147 ? -16.236 41.871 -26.873 1.00 40.00 1147 THR A CA 1
ATOM 9211 C C . THR A 1 1147 ? -16.105 40.514 -27.583 1.00 40.00 1147 THR A C 1
ATOM 9213 O O . THR A 1 1147 ? -15.723 40.479 -28.753 1.00 40.00 1147 THR A O 1
ATOM 9216 N N . GLU A 1 1148 ? -16.440 39.399 -26.927 1.00 44.06 1148 GLU A N 1
ATOM 9217 C CA . GLU A 1 1148 ? -16.405 38.050 -27.521 1.00 44.06 1148 GLU A CA 1
ATOM 9218 C C . GLU A 1 1148 ? -17.729 37.612 -28.181 1.00 44.06 1148 GLU A C 1
ATOM 9220 O O . GLU A 1 1148 ? -17.758 36.621 -28.915 1.00 44.06 1148 GLU A O 1
ATOM 9225 N N . THR A 1 1149 ? -18.817 38.366 -28.010 1.00 38.06 1149 THR A N 1
ATOM 9226 C CA . THR A 1 1149 ? -20.116 38.103 -28.650 1.00 38.06 1149 THR A CA 1
ATOM 9227 C C . THR A 1 1149 ? -20.291 38.976 -29.894 1.00 38.06 1149 THR A C 1
ATOM 9229 O O . THR A 1 1149 ? -20.503 40.180 -29.812 1.00 38.06 1149 THR A O 1
ATOM 9232 N N . ARG A 1 1150 ? -20.201 38.372 -31.089 1.00 36.16 1150 ARG A N 1
ATOM 9233 C CA . ARG A 1 1150 ? -20.403 39.054 -32.384 1.00 36.16 1150 ARG A CA 1
ATOM 9234 C C . ARG A 1 1150 ? -21.883 39.354 -32.647 1.00 36.16 1150 ARG A C 1
ATOM 9236 O O . ARG A 1 1150 ? -22.505 38.711 -33.491 1.00 36.16 1150 ARG A O 1
ATOM 9243 N N . VAL A 1 1151 ? -22.436 40.349 -31.963 1.00 32.38 1151 VAL A N 1
ATOM 9244 C CA . VAL A 1 1151 ? -23.724 40.951 -32.323 1.00 32.38 1151 VAL A CA 1
ATOM 9245 C C . VAL A 1 1151 ? -23.503 42.447 -32.521 1.00 32.38 1151 VAL A C 1
ATOM 9247 O O . VAL A 1 1151 ? -23.322 43.187 -31.566 1.00 32.38 1151 VAL A O 1
ATOM 9250 N N . TYR A 1 1152 ? -23.490 42.886 -33.779 1.00 34.47 1152 TYR A N 1
ATOM 9251 C CA . TYR A 1 1152 ? -23.664 44.294 -34.128 1.00 34.47 1152 TYR A CA 1
ATOM 9252 C C . TYR A 1 1152 ? -25.110 44.478 -34.577 1.00 34.47 1152 TYR A C 1
ATOM 9254 O O . TYR A 1 1152 ? -25.561 43.796 -35.500 1.00 34.47 1152 TYR A O 1
ATOM 9262 N N . GLY A 1 1153 ? -25.826 45.392 -33.931 1.00 32.59 1153 GLY A N 1
ATOM 9263 C CA . GLY A 1 1153 ? -27.174 45.777 -34.322 1.00 32.59 1153 GLY A CA 1
ATOM 9264 C C . GLY A 1 1153 ? -27.444 47.229 -33.961 1.00 32.59 1153 GLY A C 1
ATOM 9265 O O . GLY A 1 1153 ? -27.830 47.531 -32.841 1.00 32.59 1153 GLY A O 1
ATOM 9266 N N . GLU A 1 1154 ? -27.259 48.131 -34.920 1.00 35.31 1154 GLU A N 1
ATOM 9267 C CA . GLU A 1 1154 ? -27.930 49.430 -34.902 1.00 35.31 1154 GLU A CA 1
ATOM 9268 C C . GLU A 1 1154 ? -29.435 49.202 -35.161 1.00 35.31 1154 GLU A C 1
ATOM 9270 O O . GLU A 1 1154 ? -29.791 48.721 -36.237 1.00 35.31 1154 GLU A O 1
ATOM 9275 N N . GLY A 1 1155 ? -30.333 49.552 -34.225 1.00 31.67 1155 GLY A N 1
ATOM 9276 C CA . GLY A 1 1155 ? -31.768 49.676 -34.547 1.00 31.67 1155 GLY A CA 1
ATOM 9277 C C . GLY A 1 1155 ? -32.795 49.579 -33.401 1.00 31.67 1155 GLY A C 1
ATOM 9278 O O . GLY A 1 1155 ? -32.934 48.543 -32.774 1.00 31.67 1155 GLY A O 1
ATOM 9279 N N . ASN A 1 1156 ? -33.552 50.672 -33.213 1.00 35.28 1156 ASN A N 1
ATOM 9280 C CA . ASN A 1 1156 ? -34.875 50.883 -32.576 1.00 35.28 1156 ASN A CA 1
ATOM 9281 C C . ASN A 1 1156 ? -35.436 49.931 -31.479 1.00 35.28 1156 ASN A C 1
ATOM 9283 O O . ASN A 1 1156 ? -35.852 48.803 -31.719 1.00 35.28 1156 ASN A O 1
ATOM 9287 N N . VAL A 1 1157 ? -35.679 50.524 -30.302 1.00 41.22 1157 VAL A N 1
ATOM 9288 C CA . VAL A 1 1157 ? -36.135 49.929 -29.023 1.00 41.22 1157 VAL A CA 1
ATOM 9289 C C . VAL A 1 1157 ? -37.650 49.619 -28.963 1.00 41.22 1157 VAL A C 1
ATOM 9291 O O . VAL A 1 1157 ? -38.337 50.056 -28.049 1.00 41.22 1157 VAL A O 1
ATOM 9294 N N . ASN A 1 1158 ? -38.228 48.898 -29.930 1.00 44.75 1158 ASN A N 1
ATOM 9295 C CA . ASN A 1 1158 ? -39.641 48.460 -29.829 1.00 44.75 1158 ASN A CA 1
ATOM 9296 C C . ASN A 1 1158 ? -39.943 47.064 -30.420 1.00 44.75 1158 ASN A C 1
ATOM 9298 O O . ASN A 1 1158 ? -41.112 46.726 -30.626 1.00 44.75 1158 ASN A O 1
ATOM 9302 N N . GLU A 1 1159 ? -38.929 46.234 -30.680 1.00 56.03 1159 GLU A N 1
ATOM 9303 C CA . GLU A 1 1159 ? -39.125 44.863 -31.177 1.00 56.03 1159 GLU A CA 1
ATOM 9304 C C . GLU A 1 1159 ? -39.297 43.838 -30.038 1.00 56.03 1159 GLU A C 1
ATOM 9306 O O . GLU A 1 1159 ? -38.661 43.917 -28.989 1.00 56.03 1159 GLU A O 1
ATOM 9311 N N . VAL A 1 1160 ? -40.209 42.879 -30.235 1.00 60.56 1160 VAL A N 1
ATOM 9312 C CA . VAL A 1 1160 ? -40.453 41.755 -29.313 1.00 60.56 1160 VAL A CA 1
ATOM 9313 C C . VAL A 1 1160 ? -39.505 40.619 -29.683 1.00 60.56 1160 VAL A C 1
ATOM 9315 O O . VAL A 1 1160 ? -39.514 40.181 -30.832 1.00 60.56 1160 VAL A O 1
ATOM 9318 N N . PHE A 1 1161 ? -38.731 40.121 -28.718 1.00 67.25 1161 PHE A N 1
ATOM 9319 C CA . PHE A 1 1161 ? -37.776 39.034 -28.928 1.00 67.25 1161 PHE A CA 1
ATOM 9320 C C . PHE A 1 1161 ? -38.349 37.702 -28.444 1.00 67.25 1161 PHE A C 1
ATOM 9322 O O . PHE A 1 1161 ? -38.974 37.633 -27.382 1.00 67.25 1161 PHE A O 1
ATOM 9329 N N . TYR A 1 1162 ? -38.104 36.649 -29.224 1.00 78.19 1162 TYR A N 1
ATOM 9330 C CA . TYR A 1 1162 ? -38.484 35.277 -28.901 1.00 78.19 1162 TYR A CA 1
ATOM 9331 C C . TYR A 1 1162 ? -37.232 34.431 -28.656 1.00 78.19 1162 TYR A C 1
ATOM 9333 O O . TYR A 1 1162 ? -36.319 34.428 -29.480 1.00 78.19 1162 TYR A O 1
ATOM 9341 N N . GLU A 1 1163 ? -37.198 33.697 -27.546 1.00 79.94 1163 GLU A N 1
ATOM 9342 C CA . GLU A 1 1163 ? -36.117 32.770 -27.198 1.00 79.94 1163 GLU A CA 1
ATOM 9343 C C . GLU A 1 1163 ? -36.618 31.323 -27.278 1.00 79.94 1163 GLU A C 1
ATOM 9345 O O . GLU A 1 1163 ? -37.654 30.971 -26.707 1.00 79.94 1163 GLU A O 1
ATOM 9350 N N . VAL A 1 1164 ? -35.882 30.475 -27.996 1.00 83.25 1164 VAL A N 1
ATOM 9351 C CA . VAL A 1 1164 ? -36.212 29.061 -28.199 1.00 83.25 1164 VAL A CA 1
ATOM 9352 C C . VAL A 1 1164 ? -35.576 28.200 -27.103 1.00 83.25 1164 VAL A C 1
ATOM 9354 O O . VAL A 1 1164 ? -34.389 28.319 -26.820 1.00 83.25 1164 VAL A O 1
ATOM 9357 N N . THR A 1 1165 ? -36.351 27.297 -26.501 1.00 85.75 1165 THR A N 1
ATOM 9358 C CA . THR A 1 1165 ? -35.864 26.393 -25.442 1.00 85.75 1165 THR A CA 1
ATOM 9359 C C . THR A 1 1165 ? -35.229 25.105 -25.991 1.00 85.75 1165 THR A C 1
ATOM 9361 O O . THR A 1 1165 ? -35.567 24.633 -27.080 1.00 85.75 1165 THR A O 1
ATOM 9364 N N . ASP A 1 1166 ? -34.367 24.459 -25.192 1.00 83.12 1166 ASP A N 1
ATOM 9365 C CA . ASP A 1 1166 ? -33.736 23.174 -25.546 1.00 83.12 1166 ASP A CA 1
ATOM 9366 C C . ASP A 1 1166 ? -34.763 22.058 -25.807 1.00 83.12 1166 ASP A C 1
ATOM 9368 O O . ASP A 1 1166 ? -34.532 21.163 -26.624 1.00 83.12 1166 ASP A O 1
ATOM 9372 N N . GLU A 1 1167 ? -35.902 22.092 -25.111 1.00 84.19 1167 GLU A N 1
ATOM 9373 C CA . GLU A 1 1167 ? -36.976 21.112 -25.279 1.00 84.19 1167 GLU A CA 1
ATOM 9374 C C . GLU A 1 1167 ? -37.689 21.280 -26.619 1.00 84.19 1167 GLU A C 1
ATOM 9376 O O . GLU A 1 1167 ? -38.029 20.277 -27.251 1.00 84.19 1167 GLU A O 1
ATOM 9381 N N . PHE A 1 1168 ? -37.823 22.515 -27.114 1.00 85.25 1168 PHE A N 1
ATOM 9382 C CA . PHE A 1 1168 ? -38.350 22.755 -28.454 1.00 85.25 1168 PHE A CA 1
ATOM 9383 C C . PHE A 1 1168 ? -37.391 22.257 -29.534 1.00 85.25 1168 PHE A C 1
ATOM 9385 O O . PHE A 1 1168 ? -37.827 21.596 -30.472 1.00 85.25 1168 PHE A O 1
ATOM 9392 N N . ILE A 1 1169 ? -36.080 22.473 -29.390 1.00 85.00 1169 ILE A N 1
ATOM 9393 C CA . ILE A 1 1169 ? -35.097 22.000 -30.381 1.00 85.00 1169 ILE A CA 1
ATOM 9394 C C . ILE A 1 1169 ? -35.049 20.467 -30.417 1.00 85.00 1169 ILE A C 1
ATOM 9396 O O . ILE A 1 1169 ? -35.035 19.867 -31.494 1.00 85.00 1169 ILE A O 1
ATOM 9400 N N . LYS A 1 1170 ? -35.104 19.809 -29.251 1.00 85.50 1170 LYS A N 1
ATOM 9401 C CA . LYS A 1 1170 ? -35.206 18.342 -29.167 1.00 85.50 1170 LYS A CA 1
ATOM 9402 C C . LYS A 1 1170 ? -36.499 17.823 -29.789 1.00 85.50 1170 LYS A C 1
ATOM 9404 O O . LYS A 1 1170 ? -36.467 16.820 -30.500 1.00 85.50 1170 LYS A O 1
ATOM 9409 N N . TYR A 1 1171 ? -37.616 18.511 -29.559 1.00 83.81 1171 TYR A N 1
ATOM 9410 C CA . TYR A 1 1171 ? -38.894 18.183 -30.184 1.00 83.81 1171 TYR A CA 1
ATOM 9411 C C . TYR A 1 1171 ? -38.817 18.312 -31.714 1.00 83.81 1171 TYR A C 1
ATOM 9413 O O . TYR A 1 1171 ? -39.153 17.368 -32.429 1.00 83.81 1171 TYR A O 1
ATOM 9421 N N . LEU A 1 1172 ? -38.273 19.420 -32.226 1.00 84.00 1172 LEU A N 1
ATOM 9422 C CA . LEU A 1 1172 ? -38.083 19.659 -33.660 1.00 84.00 1172 LEU A CA 1
ATOM 9423 C C . LEU A 1 1172 ? -37.159 18.625 -34.321 1.00 84.00 1172 LEU A C 1
ATOM 9425 O O . LEU A 1 1172 ? -37.428 18.211 -35.450 1.00 84.00 1172 LEU A O 1
ATOM 9429 N N . ALA A 1 1173 ? -36.105 18.186 -33.628 1.00 84.06 1173 ALA A N 1
ATOM 9430 C CA . ALA A 1 1173 ? -35.196 17.141 -34.102 1.00 84.06 1173 ALA A CA 1
ATOM 9431 C C . ALA A 1 1173 ? -35.831 15.736 -34.079 1.00 84.06 1173 ALA A C 1
ATOM 9433 O O . ALA A 1 1173 ? -35.445 14.863 -34.863 1.00 84.06 1173 ALA A O 1
ATOM 9434 N N . GLY A 1 1174 ? -36.817 15.516 -33.203 1.00 81.94 1174 GLY A N 1
ATOM 9435 C CA . GLY A 1 1174 ? -37.588 14.275 -33.118 1.00 81.94 1174 GLY A CA 1
ATOM 9436 C C . GLY A 1 1174 ? -38.558 14.066 -34.285 1.00 81.94 1174 GLY A C 1
ATOM 9437 O O . GLY A 1 1174 ? -38.882 12.925 -34.612 1.00 81.94 1174 GLY A O 1
ATOM 9438 N N . LEU A 1 1175 ? -38.984 15.141 -34.955 1.00 81.88 1175 LEU A N 1
ATOM 9439 C CA . LEU A 1 1175 ? -39.919 15.077 -36.081 1.00 81.88 1175 LEU A CA 1
ATOM 9440 C C . LEU A 1 1175 ? -39.242 14.611 -37.379 1.00 81.88 1175 LEU A C 1
ATOM 9442 O O . LEU A 1 1175 ? -38.045 14.816 -37.600 1.00 81.88 1175 LEU A O 1
ATOM 9446 N N . GLU A 1 1176 ? -40.000 13.970 -38.271 1.00 78.94 1176 GLU A N 1
ATOM 9447 C CA . GLU A 1 1176 ? -39.496 13.559 -39.593 1.00 78.94 1176 GLU A CA 1
ATOM 9448 C C . GLU A 1 1176 ? -39.433 14.722 -40.597 1.00 78.94 1176 GLU A C 1
ATOM 9450 O O . GLU A 1 1176 ? -38.534 14.750 -41.435 1.00 78.94 1176 GLU A O 1
ATOM 9455 N N . SER A 1 1177 ? -40.332 15.705 -40.479 1.00 80.38 1177 SER A N 1
ATOM 9456 C CA . SER A 1 1177 ? -40.333 16.961 -41.245 1.00 80.38 1177 SER A CA 1
ATOM 9457 C C . SER A 1 1177 ? -41.038 18.073 -40.456 1.00 80.38 1177 SER A C 1
ATOM 9459 O O . SER A 1 1177 ? -41.727 17.786 -39.476 1.00 80.38 1177 SER A O 1
ATOM 9461 N N . TRP A 1 1178 ? -40.882 19.336 -40.867 1.00 85.62 1178 TRP A N 1
ATOM 9462 C CA . TRP A 1 1178 ? -41.567 20.480 -40.242 1.00 85.62 1178 TRP A CA 1
ATOM 9463 C C . TRP A 1 1178 ? -42.822 20.924 -41.012 1.00 85.62 1178 TRP A C 1
ATOM 9465 O O . TRP A 1 1178 ? -43.483 21.882 -40.614 1.00 85.62 1178 TRP A O 1
ATOM 9475 N N . GLN A 1 1179 ? -43.203 20.204 -42.072 1.00 79.12 1179 GLN A N 1
ATOM 9476 C CA . GLN A 1 1179 ? -44.307 20.575 -42.965 1.00 79.12 1179 GLN A CA 1
ATOM 9477 C C . GLN A 1 1179 ? -45.667 20.528 -42.267 1.00 79.12 1179 GLN A C 1
ATOM 9479 O O . GLN A 1 1179 ? -46.590 21.237 -42.657 1.00 79.12 1179 GLN A O 1
ATOM 9484 N N . SER A 1 1180 ? -45.795 19.705 -41.226 1.00 73.50 1180 SER A N 1
ATOM 9485 C CA . SER A 1 1180 ? -47.008 19.596 -40.416 1.00 73.50 1180 SER A CA 1
ATOM 9486 C C . SER A 1 1180 ? -47.126 20.681 -39.341 1.00 73.50 1180 SER A C 1
ATOM 9488 O O . SER A 1 1180 ? -48.207 20.856 -38.785 1.00 73.50 1180 SER A O 1
ATOM 9490 N N . LEU A 1 1181 ? -46.049 21.413 -39.029 1.00 80.38 1181 LEU A N 1
ATOM 9491 C CA . LEU A 1 1181 ? -46.054 22.444 -37.988 1.00 80.38 1181 LEU A CA 1
ATOM 9492 C C . LEU A 1 1181 ? -46.649 23.747 -38.523 1.00 80.38 1181 LEU A C 1
ATOM 9494 O O . LEU A 1 1181 ? -46.202 24.261 -39.553 1.00 80.38 1181 LEU A O 1
ATOM 9498 N N . ALA A 1 1182 ? -47.652 24.281 -37.817 1.00 77.19 1182 ALA A N 1
ATOM 9499 C CA . ALA A 1 1182 ? -48.309 25.550 -38.144 1.00 77.19 1182 ALA A CA 1
ATOM 9500 C C . ALA A 1 1182 ? -48.739 25.644 -39.628 1.00 77.19 1182 ALA A C 1
ATOM 9502 O O . ALA A 1 1182 ? -48.487 26.636 -40.316 1.00 77.19 1182 ALA A O 1
ATOM 9503 N N . GLY A 1 1183 ? -49.303 24.552 -40.165 1.00 75.56 1183 GLY A N 1
ATOM 9504 C CA . GLY A 1 1183 ? -49.730 24.459 -41.567 1.00 75.56 1183 GLY A CA 1
ATOM 9505 C C . GLY A 1 1183 ? -48.593 24.576 -42.594 1.00 75.56 1183 GLY A C 1
ATOM 9506 O O . GLY A 1 1183 ? -48.825 25.028 -43.714 1.00 75.56 1183 GLY A O 1
ATOM 9507 N N . GLY A 1 1184 ? -47.356 24.238 -42.211 1.00 77.50 1184 GLY A N 1
ATOM 9508 C CA . GLY A 1 1184 ? -46.160 24.307 -43.058 1.00 77.50 1184 GLY A CA 1
ATOM 9509 C C . GLY A 1 1184 ? -45.525 25.697 -43.144 1.00 77.50 1184 GLY A C 1
ATOM 9510 O O . GLY A 1 1184 ? -44.512 25.875 -43.823 1.00 77.50 1184 GLY A O 1
ATOM 9511 N N . ARG A 1 1185 ? -46.084 26.695 -42.444 1.00 82.12 1185 ARG A N 1
ATOM 9512 C CA . ARG A 1 1185 ? -45.555 28.068 -42.416 1.00 82.12 1185 ARG A CA 1
ATOM 9513 C C . ARG A 1 1185 ? -44.268 28.183 -41.611 1.00 82.12 1185 ARG A C 1
ATOM 9515 O O . ARG A 1 1185 ? -43.384 28.925 -42.024 1.00 82.12 1185 ARG A O 1
ATOM 9522 N N . PHE A 1 1186 ? -44.131 27.410 -40.534 1.00 85.75 1186 PHE A N 1
ATOM 9523 C CA . PHE A 1 1186 ? -42.902 27.380 -39.740 1.00 85.75 1186 PHE A CA 1
ATOM 9524 C C . PHE A 1 1186 ? -41.703 26.908 -40.577 1.00 85.75 1186 PHE A C 1
ATOM 9526 O O . PHE A 1 1186 ? -40.638 27.517 -40.545 1.00 85.75 1186 PHE A O 1
ATOM 9533 N N . GLU A 1 1187 ? -41.889 25.883 -41.415 1.00 84.94 1187 GLU A N 1
ATOM 9534 C CA . GLU A 1 1187 ? -40.828 25.406 -42.308 1.00 84.94 1187 GLU A CA 1
ATOM 9535 C C . GLU A 1 1187 ? -40.441 26.443 -43.374 1.00 84.94 1187 GLU A C 1
ATOM 9537 O O . GLU A 1 1187 ? -39.259 26.605 -43.684 1.00 84.94 1187 GLU A O 1
ATOM 9542 N N . GLN A 1 1188 ? -41.422 27.168 -43.922 1.00 83.38 1188 GLN A N 1
ATOM 9543 C CA . GLN A 1 1188 ? -41.176 28.241 -44.890 1.00 83.38 1188 GLN A CA 1
ATOM 9544 C C . GLN A 1 1188 ? -40.432 29.425 -44.258 1.00 83.38 1188 GLN A C 1
ATOM 9546 O O . GLN A 1 1188 ? -39.487 29.930 -44.868 1.00 83.38 1188 GLN A O 1
ATOM 9551 N N . GLY A 1 1189 ? -40.819 29.823 -43.042 1.00 82.62 1189 GLY A N 1
ATOM 9552 C CA . GLY A 1 1189 ? -40.146 30.873 -42.275 1.00 82.62 1189 GLY A CA 1
ATOM 9553 C C . GLY A 1 1189 ? -38.709 30.486 -41.931 1.00 82.62 1189 GLY A C 1
ATOM 9554 O O . GLY A 1 1189 ? -37.779 31.228 -42.236 1.00 82.62 1189 GLY A O 1
ATOM 9555 N N . ALA A 1 1190 ? -38.495 29.262 -41.433 1.00 84.12 1190 ALA A N 1
ATOM 9556 C CA . ALA A 1 1190 ? -37.159 28.752 -41.121 1.00 84.12 1190 ALA A CA 1
ATOM 9557 C C . ALA A 1 1190 ? -36.258 28.688 -42.360 1.00 84.12 1190 ALA A C 1
ATOM 9559 O O . ALA A 1 1190 ? -35.092 29.069 -42.297 1.00 84.12 1190 ALA A O 1
ATOM 9560 N N . LYS A 1 1191 ? -36.798 28.270 -43.512 1.00 85.31 1191 LYS A N 1
ATOM 9561 C CA . LYS A 1 1191 ? -36.072 28.278 -44.789 1.00 85.31 1191 LYS A CA 1
ATOM 9562 C C . LYS A 1 1191 ? -35.650 29.687 -45.194 1.00 85.31 1191 LYS A C 1
ATOM 9564 O O . LYS A 1 1191 ? -34.514 29.896 -45.611 1.00 85.31 1191 LYS A O 1
ATOM 9569 N N . ARG A 1 1192 ? -36.550 30.662 -45.072 1.00 82.12 1192 ARG A N 1
ATOM 9570 C CA . ARG A 1 1192 ? -36.266 32.054 -45.431 1.00 82.12 1192 ARG A CA 1
ATOM 9571 C C . ARG A 1 1192 ? -35.227 32.679 -44.497 1.00 82.12 1192 ARG A C 1
ATOM 9573 O O . ARG A 1 1192 ? -34.260 33.257 -44.986 1.00 82.12 1192 ARG A O 1
ATOM 9580 N N . ALA A 1 1193 ? -35.395 32.518 -43.186 1.00 81.56 1193 ALA A N 1
ATOM 9581 C CA . ALA A 1 1193 ? -34.472 33.022 -42.172 1.00 81.56 1193 ALA A CA 1
ATOM 9582 C C . ALA A 1 1193 ? -33.077 32.383 -42.301 1.00 81.56 1193 ALA A C 1
ATOM 9584 O O . ALA A 1 1193 ? -32.060 33.073 -42.246 1.00 81.56 1193 ALA A O 1
ATOM 9585 N N . TYR A 1 1194 ? -33.009 31.078 -42.586 1.00 82.38 1194 TYR A N 1
ATOM 9586 C CA . TYR A 1 1194 ? -31.742 30.388 -42.831 1.00 82.38 1194 TYR A CA 1
ATOM 9587 C C . TYR A 1 1194 ? -31.030 30.918 -44.085 1.00 82.38 1194 TYR A C 1
ATOM 9589 O O . TYR A 1 1194 ? -29.832 31.191 -44.042 1.00 82.38 1194 TYR A O 1
ATOM 9597 N N . GLN A 1 1195 ? -31.766 31.138 -45.184 1.00 80.50 1195 GLN A N 1
ATOM 9598 C CA . GLN A 1 1195 ? -31.215 31.732 -46.408 1.00 80.50 1195 GLN A CA 1
ATOM 9599 C C . GLN A 1 1195 ? -30.678 33.148 -46.175 1.00 80.50 1195 GLN A C 1
ATOM 9601 O O . GLN A 1 1195 ? -29.584 33.471 -46.642 1.00 80.50 1195 GLN A O 1
ATOM 9606 N N . LEU A 1 1196 ? -31.410 33.975 -45.425 1.00 74.88 1196 LEU A N 1
ATOM 9607 C CA . LEU A 1 1196 ? -30.984 35.327 -45.058 1.00 74.88 1196 LEU A CA 1
ATOM 9608 C C . LEU A 1 1196 ? -29.714 35.311 -44.199 1.00 74.88 1196 LEU A C 1
ATOM 9610 O O . LEU A 1 1196 ? -28.789 36.071 -44.483 1.00 74.88 1196 LEU A O 1
ATOM 9614 N N . LYS A 1 1197 ? -29.621 34.397 -43.224 1.00 73.50 1197 LYS A N 1
ATOM 9615 C CA . LYS A 1 1197 ? -28.408 34.194 -42.420 1.00 73.50 1197 LYS A CA 1
ATOM 9616 C C . LYS A 1 1197 ? -27.203 33.837 -43.299 1.00 73.50 1197 LYS A C 1
ATOM 9618 O O . LYS A 1 1197 ? -26.158 34.469 -43.179 1.00 73.50 1197 LYS A O 1
ATOM 9623 N N . THR A 1 1198 ? -27.361 32.889 -44.228 1.00 66.44 1198 THR A N 1
ATOM 9624 C CA . THR A 1 1198 ? -26.270 32.491 -45.138 1.00 66.44 1198 THR A CA 1
ATOM 9625 C C . THR A 1 1198 ? -25.861 33.592 -46.124 1.00 66.44 1198 THR A C 1
ATOM 9627 O O . THR A 1 1198 ? -24.684 33.705 -46.445 1.00 66.44 1198 THR A O 1
ATOM 9630 N N . LEU A 1 1199 ? -26.801 34.431 -46.583 1.00 65.00 1199 LEU A N 1
ATOM 9631 C CA . LEU A 1 1199 ? -26.515 35.567 -47.473 1.00 65.00 1199 LEU A CA 1
ATOM 9632 C C . LEU A 1 1199 ? -25.795 36.717 -46.746 1.00 65.00 1199 LEU A C 1
ATOM 9634 O O . LEU A 1 1199 ? -24.952 37.385 -47.347 1.00 65.00 1199 LEU A O 1
ATOM 9638 N N . GLY A 1 1200 ? -26.100 36.932 -45.462 1.00 55.81 1200 GLY A N 1
ATOM 9639 C CA . GLY A 1 1200 ? -25.433 37.925 -44.615 1.00 55.81 1200 GLY A CA 1
ATOM 9640 C C . GLY A 1 1200 ? -23.961 37.606 -44.335 1.00 55.81 1200 GLY A C 1
ATOM 9641 O O . GLY A 1 1200 ? -23.142 38.520 -44.302 1.00 55.81 1200 GLY A O 1
ATOM 9642 N N . GLU A 1 1201 ? -23.599 36.325 -44.213 1.00 46.97 1201 GLU A N 1
ATOM 9643 C CA . GLU A 1 1201 ? -22.205 35.892 -44.010 1.00 46.97 1201 GLU A CA 1
ATOM 9644 C C . GLU A 1 1201 ? -21.334 36.059 -45.273 1.00 46.97 1201 GLU A C 1
ATOM 9646 O O . GLU A 1 1201 ? -20.147 36.354 -45.159 1.00 46.97 1201 GLU A O 1
ATOM 9651 N N . THR A 1 1202 ? -21.904 35.969 -46.482 1.00 40.12 1202 THR A N 1
ATOM 9652 C CA . THR A 1 1202 ? -21.163 36.176 -47.747 1.00 40.12 1202 THR A CA 1
ATOM 9653 C C . THR A 1 1202 ? -20.774 37.628 -48.051 1.00 40.12 1202 THR A C 1
ATOM 9655 O O . THR A 1 1202 ? -19.897 37.838 -48.880 1.00 40.12 1202 THR A O 1
ATOM 9658 N N . ASN A 1 1203 ? -21.378 38.628 -47.397 1.00 40.50 1203 ASN A N 1
ATOM 9659 C CA . ASN A 1 1203 ? -21.029 40.048 -47.587 1.00 40.50 1203 ASN A CA 1
ATOM 9660 C C . ASN A 1 1203 ? -20.000 40.575 -46.562 1.00 40.50 1203 ASN A C 1
ATOM 9662 O O . ASN A 1 1203 ? -19.723 41.773 -46.541 1.00 40.50 1203 ASN A O 1
ATOM 9666 N N . VAL A 1 1204 ? -19.431 39.699 -45.723 1.00 41.91 1204 VAL A N 1
ATOM 9667 C CA . VAL A 1 1204 ? -18.392 40.036 -44.724 1.00 41.91 1204 VAL A CA 1
ATOM 9668 C C . VAL A 1 1204 ? -17.150 39.128 -44.870 1.00 41.91 1204 VAL A C 1
ATOM 9670 O O . VAL A 1 1204 ? -16.356 38.997 -43.942 1.00 41.91 1204 VAL A O 1
ATOM 9673 N N . ALA A 1 1205 ? -16.961 38.505 -46.038 1.00 31.64 1205 ALA A N 1
ATOM 9674 C CA . ALA A 1 1205 ? -15.781 37.697 -46.371 1.00 31.64 1205 ALA A CA 1
ATOM 9675 C C . ALA A 1 1205 ? -14.870 38.398 -47.385 1.00 31.64 1205 ALA A C 1
ATOM 9677 O O . ALA A 1 1205 ? -15.407 38.925 -48.388 1.00 31.64 1205 ALA A O 1
#

InterPro domains:
  IPR003688 Type IV secretion system protein TraG/VirD4 [PF02534] (278-536)
  IPR027417 P-loop containing nucleoside triphosphate hydrolase [G3DSA:3.40.50.300] (684-919)
  IPR027417 P-loop containing nucleoside triphosphate hydrolase [SSF52540] (730-906)
  IPR032689 TraD/TraG, TraM recognition site [PF12696] (766-892)
  IPR051539 Type IV secretion system coupling protein TraD/TraG/VirD4-like [PTHR37937] (716-920)

Secondary structure (DSSP, 8-state):
-----------THHHHHHHHHHHHHHHHHHHHHHHHHHHHHHHHHHHHHSTT--GGG--GGG---SS-HHHHHHHHHHHHHHHHHHHHHHHHHHHHHHTTT--TTS---TT---PPPHHHHHHHSEEEESSS-BBS---SEEEEEEEB-STTPPEEEEE-B-SSPEEETTEEEE-TTPBPBPTTSSBPEEEEESS-HHHHHHHHHHTT--TT-TTT---B-GGG-BSSPBPTTS-BS-SSS-S-SBHHHHHHHT-B--TT--SPPSEEEEEE-SS--EEEEE-TTSSHIIIIIHHHHHHHHHBSS--EEEEE-TTSHHHHHHHHHHHHTT-EEEEEESS-GGG-----HHHHHHHHHHHT-HHHHHHHHHHHHHHHS--TT-S-THHHHHHHHHHHHHHHHHHHHHHHHHHHHHHHHHHTT--HHHHHHHHHHHHTT-SHHHHHHHHHHHHS-EE--HHHH-SSTT---S-EEHHHHHHHHHHHSPP-HHHHHHHHHHHHHHHHH-SHHHHHHHHHHHHHHHGGGGSHHHHHHH---TTTS--SHHHH-SEEEEEEEPHHHHHHTT-TTPEEEEEEESSTTS-SBPPHHHH-EEEEPPTT-EEEEE-----SSSEEEEEEEEE-TTT--EEEEEEEEEEEEEPBPTTSSSBPBPTTT-PBPEEEEEEEEEEEETTTTEEEE---EEEEEEE-TT-TT--EEEEEEESEEEEEEEE-SS-EEEEEE--TT-GGGHHHHHHHHHHHHHHHHHHHHHH-TT---SS-EEEEEETGGGS-BTTB-STTHHHHHHHHGGGTEEEEEEES-SHHHHHHH-HHHHHHHHHT--EEEEEE---HHHHHHHHHHT-EEEEEEEEEEEEE---S-TTS----EEEEEEEEEEEESS-HHHHHTPPTT-EEEEETTSPPEEE-GGGPPPPHHHHTTT----TT----TTTPPPSS-GGG--TTTT---HHHHHHHHHHHHHHHHHHHHHHHHHHT--HHHHHHS-HHHHHHHHHHHHHHHHHT-----GGGS-SS-----PPS-----TTSSS---HHHHHHHHHHHHHHHHHHSEEETTTTEESTTTB-TTSPBP-TTHHHHHHHHHHHHHHHHSSTTEEE-TTS-EEETTS-EEEEESTT--HHHHHHHHHHHT-TTS-------TTPPPEEE-HHHHHHHHHSS-STTGGGGHHHHHHHHHHHHHHHHHHT--

Radius of gyration: 44.62 Å; chains: 1; bounding box: 142×99×134 Å

pLDDT: mean 77.13, std 14.33, range [21.45, 95.12]

Foldseek 3Di:
DPDPPLPDQPDCPVQLVVLLVQLVVQLVVLLVVQLVVQLVVVLVVCVVPPPDDDSVPDDSVPRPSPPDVVSVVRSVVSSVVSSVVSSVVSVVVSCVVCVVSPCVPPDDPPPFFFFDDPLRLLAPFDKFFQFQWFFQFDFQFFAFWFFADLPLAAWDWEFDFACAFDDDPNDGPDFGGHFDADPVRDGDTDIGRLADQVLLLVLLVQLPNDNPCPVLSDHDYFPPRFHWAQDPVRHTPDPVDDPDGTPSRRNRPGIDRDHLGHDGTRIITTGHRALFFEEEAAAPPLCCCFFGVLSVVNNLLRHPFHFEEAEEDQPCPSVQQCVQVSVVSFFAEAEQALPFLQFHFAAALLLQLLVCVLLVNNVRNLVSLLLLLCLLQPQPPDPDSLLSVLLSLLLQLLLLLLSVLLSLVLVLLVLVCVVVVPDPVVNVLVNLLSCLLNGLVLSLVLLVVQQVDKDQDPVQVCLDPPDPDRIDTLSVSSLVLLQLFFDDPSNVSSVVSVVVSCVSQVDPVSNVVSSVVNSVSSVLCVPPSNVLNNGHTSLRHDDLLCNLFQWKKKFAFDPVLCVVLVQAFWKKWKWKAADQLRPHTDDCQFQIFIAGQHPRRMDMGTGRDDDPDQKIKMKIWTAHPPQRATDDIWIKIKGWDFDADPVNPHFFADPNPRHTFTWWIDIFTWDQDPVVRGTDGDFAKDWDFDFQLPDPVRDTFTFIDTRTPDIGITHHDHRYHYYYHNHLVRLQCLSVVLSVVVCSLVSLQVSQCRTDPLSEGPHAYEYHYAAQLSSAHPLEGRPPVLVCLVCVSSHNYYYYHYHNDLVSVCSRPNDVSSVSNVVSGFKYKYSAHPDLVVLVVVLVLLRKRKDWDQPDWDFDDDPPDPPDPDDGDTDTDIDIDIDGNADSCCRHPPDRQWMWMGGHPHHIHTQDRSGGRGTNCSSCVRGRDDGPDRDDPNRDHHSRGSNVDDSVVSNDPSVVSSVVSSQLSVCSVVLLVSVCVSVVHDPVVCVVDNSNVVSSSSSVSSSCVVPVSDGDGPPPPDPDDPDDDDDDDDPDDPPPPDPDPVVSVVVVVVSVVVVCQQPFQQFLVRPDGLCCQANPVGHGHCPLFQLLFQLCVQLQVLQCVAPQWHADPQGWIAGPVGHTFKDKPSDDDPVVVVVVVVVVPDPVDPDDDDDDDDDMTMGGDSVNSSVCSPDRYCCSPSVRSSSNSSNVSVVVVVVVVVVVD

Organism: Shouchella clausii (NCBI:txid79880)